Protein 1KKC (pdb70)

CATH classification: 1.10.287.990 (+1 more: 3.55.40.20)

GO terms:
  GO:0030145 manganese ion binding (F, IDA)
  GO:0019863 IgE binding (F, IDA)

Radius of gyration: 27.31 Å; Cα contacts (8 Å, |Δi|>4): 1569; chains: 4; bounding box: 59×79×81 Å

Solvent-accessible surface area: 31591 Å² total; per-residue (Å²): 171,130,16,97,32,43,118,27,88,24,86,60,69,21,0,84,97,54,4,25,71,89,2,1,58,21,3,4,108,98,23,0,59,81,11,2,81,19,0,21,65,5,26,80,30,0,111,119,4,40,113,76,78,57,14,55,102,0,5,56,12,10,65,31,0,60,27,17,0,0,0,18,23,0,0,32,41,2,4,124,0,1,5,7,102,174,69,6,3,29,88,18,98,91,0,84,53,0,43,59,24,0,66,158,80,43,53,39,22,90,130,0,38,91,35,0,12,94,40,1,56,51,22,46,13,4,0,0,0,0,0,8,0,59,9,93,120,20,45,3,31,38,51,64,22,62,19,1,38,12,22,90,70,14,1,16,0,0,0,0,0,8,12,17,3,2,9,1,34,65,33,58,40,64,71,27,46,2,0,122,12,0,23,60,1,0,29,1,40,44,0,13,91,25,7,68,61,7,116,139,181,29,100,38,41,119,26,85,22,89,56,64,23,0,80,98,47,4,24,74,88,2,2,52,24,2,5,106,105,21,0,57,82,11,2,79,23,0,20,67,6,28,78,33,0,85,124,6,37,117,68,62,55,10,72,114,0,8,50,12,10,65,34,0,60,28,14,0,0,0,18,23,0,0,34,42,3,3,121,0,1,7,18,68,199,68,9,1,27,88,24,102,93,0,85,57,0,51,53,22,0,70,162,65,51,54,35,36,88,125,0,57,82,31,0,35,100,37,1,60,50,24,50,12,3,0,0,0,0,0,7,1,47,10,90,122,22,28,2,38,37,55,66,23,59,20,0,40,11,19,89,70,17,1,21,0,0,0,1,0,9,12,14,2,2,11,2,32,62,33,56,41,63,71,51,40,2,1,153,8,2,19,51,0,0,31,1,45,44,0,14,94,26,7,69,63,6,119,140,179,24,96,37,41,116,26,88,22,91,66,68,24,0,87,96,44,4,24,71,89,3,1,54,18,3,3,99,83,21,0,59,85,11,1,81,20,0,26,66,5,23,84,28,17,114,127,5,33,127,68,59,55,12,73,98,0,9,51,13,0,77,31,0,48,27,14,0,0,0,18,17,0,0,29,40,2,3,122,0,1,4,8,85,188,68,5,1,27,85,16,100,89,0,84,59,0,39,56,21,0,69,139,71,45,57,38,26,90,131,0,44,93,36,0,14,97,40,1,60,51,24,50,12,3,0,0,0,0,0,8,0,51,10,86,130,18,99,4,37,37,53,62,23,60,19,0,40,14,10,94,64,14,1,9,0,0,0,0,0,7,13,16,3,2,9,1,32,66,33,58,42,60,69,24,47,0,0,127,11,0,23,56,1,0,26,1,42,46,0,15,91,27,7,68,50,7,108,130,34,155,125,18,97,41,38,119,26,85,21,86,58,69,26,0,82,98,45,4,23,76,85,3,1,50,24,2,4,104,102,23,0,54,81,10,1,80,19,0,20,65,5,24,81,32,16,119,131,5,38,128,75,86,55,15,71,100,0,8,48,10,1,83,32,0,53,26,14,0,0,0,20,23,0,0,32,42,2,3,122,0,1,7,10,74,195,65,6,1,29,86,21,103,89,0,83,57,0,51,56,23,0,67,152,71,42,52,31,32,101,126,0,52,94,30,0,34,87,40,1,62,52,24,51,14,3,0,0,0,0,0,8,0,56,10,89,130,20,92,4,34,37,55,65,20,62,21,0,42,10,21,84,68,15,1,20,0,0,0,0,0,8,12,15,2,2,10,2,32,63,32,53,54,62,70,50,46,1,0,154,8,0,16,49,0,0,27,1,41,40,0,13,91,25,6,69,61,8,116,142

Foldseek 3Di:
DQDAQDDFPDQLDLAPPLFHSVLSCCVRVPVLRVLSVQLRVLVVQLVVCVVVVPVVSNVVSVVSNQQSVLSNVQVVQASVQFGHLVQQFLVQVLQVLVQVLQCVVQVHPVSSLVVQLVVLVPDDAWWKWFWWAQFQSHHIDIDMDHNRGHDPNTFTLHMDGSHCSRDCVPCNVPVSSSSVSRSRTGNNNSSNVRNNGGDD/DFAQDDFPDQLCLAPPLFHSVLSCCVRVPQLRVLRVLQVVLVVQLVVCVVVVNVVSNVVSVVSNQQSVLSNVQVVQASVQFGHLVVQFLVLVLQVLVQVLQCVQQVHPVSSLVVQLVVLVPDDAWKKWFWWAQFQSHHIDIDMGHRSHHDPNTFTLHMDGSHCSRPCVPCNVPVSSSSVSRSRTGRSNSSNVSNNGGDD/DFDQDDFPDQLCLLPPLFHSVLSCCVRVPVLRVLRVLLVVLVVQLVVCVVVVNPVSNVVSVVSNQQSVLSNVQVVLASVQFAHLVLQFLVQVLQVLVQVLQCVVQVHPVSSLVVQLVQLVPDDAWKKWFWWAQFASHHIDIDMGHRSHHFANTFTLHMDGNHCSRPCVPCNPPVSVSSVSRSRTGRNNSSSVSNNGTDGD/DQFDQDDQPDQLCLQPPLFHSVLSCCVRVPVLRVLSVLLRVLVVQLVVCVVVVPPVSNVVSVVSNQQSVLSNVQVVQASVQFAHLVGQFLPLVLQVLVQVLQCVVQVHPVSSLVVQLVVLVPDDAWWKWFWWAQFQSHHIDIDMDHNRGHDPNTFTLHMDTNHCSRPCVPCNPPVSSSSVSRSRGGRNNSSNVSNNGTDD

Secondary structure (DSSP, 8-state):
----PPPPSS-TTTTTTTS-HHHHHHIIIIIIHHHHHHHHHHHHHHHHHHHTT-HHHHHHHHHHHHHHHHHHHHHHHHHHTB--GGGTBT-GGG-HHHHHHHHHHHSSHHHHHHHHHHHHHH--SSEEEEEEESSTT--EEEEEEETTPPP-SSEEEEEEE-SGGGTHHHHTT-HHHHHHHHGGGBBHHHHHHHHHHT--/---PPPPSS-TTTTTTTS-HHHHHIIIIIIIHHHHHHHHHHHHHHHHHHHTT-HHHHHHTHHHHHHHHHHHHHHHHHHHTB--GGGTBT-GGG-HHHHHHHHHHHSSHHHHHHHHHHHHHH--SSEEEEEEESSTT--EEEEEEETTPPP-SSEEEEEEE-SGGGTHHHHTT-HHHHHHHHGGGBBHHHHHHHHHH---/---PPPPSS-TTTTTTTS-HHHHHHIIIIIIHHHHHHHHHHHHHHHHHHHTT-HHHHHHTHHHHHHHHHHHHHHHHHHHTB--GGGTBT-GGG-HHHHHHHHHHHSSHHHHHHHHHHHHHH--SSEEEEEEESSTT--EEEEEEETTPPP-SSEEEEEEE-SGGGTHHHHTT-HHHHHHHHGGGBBHHHHHHHHHH----/----PPPPSS-TTTTTTTS-HHHHHIIIIIIIHHHHHHHHHHHHHHHHHHHTT-HHHHHHHHHHHHHHHHHHHHHHHHHHTB--GGGTBT-GGG-HHHHHHHHHHHSSHHHHHHHHHHHHHH--SSEEEEEEESSTT--EEEEEEETTPPP-SSEEEEEEE-SGGGTHHHHTT-HHHHHHHHGGGBBHHHHHHHHHH---

Nearest PDB structures (foldseek):
  1kkc-assembly1_B  TM=1.005E+00  e=5.791E-38  Aspergillus fumigatus
  6cyp-assembly1_E  TM=9.790E-01  e=1.032E-25  Trichoderma reesei QM6a
  6cys-assembly1_D  TM=9.828E-01  e=1.614E-25  Trichoderma reesei QM6a
  7svs-assembly1_G  TM=9.583E-01  e=1.895E-24  Trichoderma reesei QM6a
  4br6-assembly1_A  TM=9.649E-01  e=1.503E-23  Thermochaetoides thermophila

Organism: Aspergillus fumigatus (strain ATCC MYA-4609 / CBS 101355 / FGSC A1100 / Af293) (NCBI:txid330879)

InterPro domains:
  IPR001189 Manganese/iron superoxide dismutase [PIRSF000349] (3-198)
  IPR001189 Manganese/iron superoxide dismutase [PR01703] (8-19)
  IPR001189 Manganese/iron superoxide dismutase [PR01703] (29-42)
  IPR001189 Manganese/iron superoxide dismutase [PR01703] (68-81)
  IPR001189 Manganese/iron superoxide dismutase [PR01703] (125-133)
  IPR001189 Manganese/iron superoxide dismutase [PR01703] (161-173)
  IPR019831 Manganese/iron superoxide dismutase, N-terminal [PF00081] (4-85)
  IPR019832 Manganese/iron superoxide dismutase, C-terminal [PF02777] (100-196)
  IPR019833 Manganese/iron superoxide dismutase, binding site [PS00088] (163-170)
  IPR036314 Manganese/iron superoxide dismutase, C-terminal domain superfamily [G3DSA:3.55.40.20] (86-210)
  IPR036314 Manganese/iron superoxide dismutase, C-terminal domain superfamily [SSF54719] (90-198)
  IPR036324 Manganese/iron superoxide dismutase, N-terminal domain superfamily [G3DSA:1.10.287.990] (22-85)
  IPR036324 Manganese/iron superoxide dismutase, N-terminal domain superfamily [SSF46609] (4-86)
  IPR050265 Iron/Manganese Superoxide Dismutase [PTHR11404] (2-198)

B-factor: mean 26.53, std 9.33, range [10.66, 67.0]

Structure (mmCIF, N/CA/C/O backbone):
data_1KKC
#
_entry.id   1KKC
#
_cell.length_a   65.882
_cell.length_b   98.697
_cell.length_c   139.281
_cell.angle_alpha   90.00
_cell.angle_beta   90.00
_cell.angle_gamma   90.00
#
_symmetry.space_group_name_H-M   'P 21 21 21'
#
loop_
_entity.id
_entity.type
_entity.pdbx_description
1 polymer 'Manganese Superoxide Dismutase'
2 non-polymer 'MANGANESE (II) ION'
3 water water
#
loop_
_atom_site.group_PDB
_atom_site.id
_atom_site.type_symbol
_atom_site.label_atom_id
_atom_site.label_alt_id
_atom_site.label_comp_id
_atom_site.label_asym_id
_atom_site.label_entity_id
_atom_site.label_seq_id
_atom_site.pdbx_PDB_ins_code
_atom_site.Cartn_x
_atom_site.Cartn_y
_atom_site.Cartn_z
_atom_site.occupancy
_atom_site.B_iso_or_equiv
_atom_site.auth_seq_id
_atom_site.auth_comp_id
_atom_site.auth_asym_id
_atom_site.auth_atom_id
_atom_site.pdbx_PDB_model_num
ATOM 1 N N . GLN A 1 14 ? -17.090 46.017 12.640 1.00 53.35 14 GLN A N 1
ATOM 2 C CA . GLN A 1 14 ? -16.893 45.246 11.376 1.00 53.92 14 GLN A CA 1
ATOM 3 C C . GLN A 1 14 ? -15.638 44.380 11.451 1.00 52.01 14 GLN A C 1
ATOM 4 O O . GLN A 1 14 ? -14.552 44.872 11.776 1.00 52.31 14 GLN A O 1
ATOM 10 N N . GLN A 1 15 ? -15.787 43.094 11.148 1.00 48.89 15 GLN A N 1
ATOM 11 C CA . GLN A 1 15 ? -14.654 42.173 11.160 1.00 44.96 15 GLN A CA 1
ATOM 12 C C . GLN A 1 15 ? -13.734 42.551 9.996 1.00 41.54 15 GLN A C 1
ATOM 13 O O . GLN A 1 15 ? -14.165 42.571 8.844 1.00 41.03 15 GLN A O 1
ATOM 19 N N . TYR A 1 16 ? -12.476 42.858 10.299 1.00 36.93 16 TYR A N 1
ATOM 20 C CA . TYR A 1 16 ? -11.516 43.240 9.270 1.00 32.93 16 TYR A CA 1
ATOM 21 C C . TYR A 1 16 ? -11.255 42.095 8.303 1.00 29.86 16 TYR A C 1
ATOM 22 O O . TYR A 1 16 ? -11.285 40.926 8.686 1.00 30.05 16 TYR A O 1
ATOM 31 N N . THR A 1 17 ? -11.008 42.436 7.044 1.00 27.28 17 THR A N 1
ATOM 32 C CA . THR A 1 17 ? -10.751 41.426 6.026 1.00 27.18 17 THR A CA 1
ATOM 33 C C . THR A 1 17 ? -9.557 41.796 5.162 1.00 25.96 17 THR A C 1
ATOM 34 O O . THR A 1 17 ? -9.133 42.948 5.132 1.00 24.86 17 THR A O 1
ATOM 38 N N . LEU A 1 18 ? -9.031 40.806 4.453 1.00 25.73 18 LEU A N 1
ATOM 39 C CA . LEU A 1 18 ? -7.891 40.996 3.575 1.00 25.71 18 LEU A CA 1
ATOM 40 C C . LEU A 1 18 ? -8.317 41.733 2.308 1.00 26.62 18 LEU A C 1
ATOM 41 O O . LEU A 1 18 ? -9.125 41.224 1.530 1.00 28.05 18 LEU A O 1
ATOM 46 N N . PRO A 1 19 ? -7.785 42.946 2.085 1.00 26.02 19 PRO A N 1
ATOM 47 C CA . PRO A 1 19 ? -8.155 43.697 0.882 1.00 27.46 19 PRO A CA 1
ATOM 48 C C . PRO A 1 19 ? -7.564 43.034 -0.354 1.00 27.65 19 PRO A C 1
ATOM 49 O O . PRO A 1 19 ? -6.376 42.725 -0.398 1.00 28.30 19 PRO A O 1
ATOM 53 N N . PRO A 1 20 ? -8.389 42.796 -1.376 1.00 28.72 20 PRO A N 1
ATOM 54 C CA . PRO A 1 20 ? -7.843 42.161 -2.580 1.00 28.48 20 PRO A CA 1
ATOM 55 C C . PRO A 1 20 ? -6.768 43.059 -3.195 1.00 26.57 20 PRO A C 1
ATOM 56 O O . PRO A 1 20 ? -6.750 44.263 -2.955 1.00 25.53 20 PRO A O 1
ATOM 60 N N . LEU A 1 21 ? -5.858 42.472 -3.964 1.00 25.83 21 LEU A N 1
ATOM 61 C CA . LEU A 1 21 ? -4.820 43.259 -4.612 1.00 25.72 21 LEU A CA 1
ATOM 62 C C . LEU A 1 21 ? -5.472 43.991 -5.770 1.00 24.86 21 LEU A C 1
ATOM 63 O O . LEU A 1 21 ? -6.461 43.526 -6.320 1.00 24.74 21 LEU A O 1
ATOM 68 N N . PRO A 1 22 ? -4.919 45.145 -6.163 1.00 25.33 22 PRO A N 1
ATOM 69 C CA . PRO A 1 22 ? -5.490 45.910 -7.277 1.00 24.96 22 PRO A CA 1
ATOM 70 C C . PRO A 1 22 ? -4.928 45.485 -8.634 1.00 24.93 22 PRO A C 1
ATOM 71 O O . PRO A 1 22 ? -5.147 46.144 -9.645 1.00 25.66 22 PRO A O 1
ATOM 75 N N . TYR A 1 23 ? -4.213 44.363 -8.638 1.00 25.19 23 TYR A N 1
ATOM 76 C CA . TYR A 1 23 ? -3.609 43.813 -9.851 1.00 24.19 23 TYR A CA 1
ATOM 77 C C . TYR A 1 23 ? -3.301 42.339 -9.601 1.00 23.11 23 TYR A C 1
ATOM 78 O O . TYR A 1 23 ? -3.265 41.889 -8.451 1.00 23.35 23 TYR A O 1
ATOM 87 N N . PRO A 1 24 ? -3.110 41.560 -10.679 1.00 22.01 24 PRO A N 1
ATOM 88 C CA . PRO A 1 24 ? -2.802 40.124 -10.596 1.00 22.27 24 PRO A CA 1
ATOM 89 C C . PRO A 1 24 ? -1.527 39.891 -9.785 1.00 20.81 24 PRO A C 1
ATOM 90 O O . PRO A 1 24 ? -0.668 40.768 -9.708 1.00 20.46 24 PRO A O 1
ATOM 94 N N . TYR A 1 25 ? -1.398 38.706 -9.199 1.00 19.39 25 TYR A N 1
ATOM 95 C CA . TYR A 1 25 ? -0.229 38.370 -8.392 1.00 19.88 25 TYR A CA 1
ATOM 96 C C . TYR A 1 25 ? 1.093 38.396 -9.156 1.00 20.96 25 TYR A C 1
ATOM 97 O O . TYR A 1 25 ? 2.165 38.466 -8.551 1.00 20.79 25 TYR A O 1
ATOM 106 N N . ASP A 1 26 ? 1.019 38.336 -10.482 1.00 20.09 26 ASP A N 1
ATOM 107 C CA . ASP A 1 26 ? 2.223 38.348 -11.302 1.00 20.97 26 ASP A CA 1
ATOM 108 C C . ASP A 1 26 ? 2.426 39.676 -12.023 1.00 20.99 26 ASP A C 1
ATOM 109 O O . ASP A 1 26 ? 3.369 39.825 -12.805 1.00 20.92 26 ASP A O 1
ATOM 114 N N . ALA A 1 27 ? 1.566 40.650 -11.749 1.00 20.04 27 ALA A N 1
ATOM 115 C CA . ALA A 1 27 ? 1.658 41.946 -12.420 1.00 20.23 27 ALA A CA 1
ATOM 116 C C . ALA A 1 27 ? 2.923 42.753 -12.110 1.00 21.29 27 ALA A C 1
ATOM 117 O O . ALA A 1 27 ? 3.251 43.683 -12.847 1.00 21.49 27 ALA A O 1
ATOM 119 N N . LEU A 1 28 ? 3.637 42.402 -11.042 1.00 19.50 28 LEU A N 1
ATOM 120 C CA . LEU A 1 28 ? 4.842 43.143 -10.675 1.00 20.80 28 LEU A CA 1
ATOM 121 C C . LEU A 1 28 ? 6.153 42.469 -11.091 1.00 20.70 28 LEU A C 1
ATOM 122 O O . LEU A 1 28 ? 7.236 42.917 -10.716 1.00 20.14 28 LEU A O 1
ATOM 127 N N . GLN A 1 29 ? 6.067 41.395 -11.866 1.00 20.88 29 GLN A N 1
ATOM 128 C CA . GLN A 1 29 ? 7.281 40.734 -12.317 1.00 20.42 29 GLN A CA 1
ATOM 129 C C . GLN A 1 29 ? 7.896 41.612 -13.402 1.00 20.21 29 GLN A C 1
ATOM 130 O O . GLN A 1 29 ? 7.185 42.344 -14.080 1.00 18.84 29 GLN A O 1
ATOM 136 N N . PRO A 1 30 ? 9.222 41.549 -13.591 1.00 19.01 30 PRO A N 1
ATOM 137 C CA . PRO A 1 30 ? 10.176 40.711 -12.859 1.00 19.77 30 PRO A CA 1
ATOM 138 C C . PRO A 1 30 ? 10.755 41.362 -11.598 1.00 19.67 30 PRO A C 1
ATOM 139 O O . PRO A 1 30 ? 11.780 40.913 -11.088 1.00 20.56 30 PRO A O 1
ATOM 143 N N . TYR A 1 31 ? 10.118 42.420 -11.104 1.00 17.73 31 TYR A N 1
ATOM 144 C CA . TYR A 1 31 ? 10.619 43.118 -9.918 1.00 18.73 31 TYR A CA 1
ATOM 145 C C . TYR A 1 31 ? 10.221 42.414 -8.612 1.00 17.88 31 TYR A C 1
ATOM 146 O O . TYR A 1 31 ? 10.993 42.383 -7.656 1.00 17.21 31 TYR A O 1
ATOM 155 N N . ILE A 1 32 ? 9.021 41.845 -8.584 1.00 17.50 32 ILE A N 1
ATOM 156 C CA . ILE A 1 32 ? 8.554 41.079 -7.436 1.00 18.81 32 ILE A CA 1
ATOM 157 C C . ILE A 1 32 ? 7.803 39.895 -8.031 1.00 18.67 32 ILE A C 1
ATOM 158 O O . ILE A 1 32 ? 6.811 40.068 -8.747 1.00 20.42 32 ILE A O 1
ATOM 163 N N . SER A 1 33 ? 8.278 38.691 -7.736 1.00 18.55 33 SER A N 1
ATOM 164 C CA . SER A 1 33 ? 7.675 37.484 -8.294 1.00 16.97 33 SER A CA 1
ATOM 165 C C . SER A 1 33 ? 6.248 37.196 -7.856 1.00 17.68 33 SER A C 1
ATOM 166 O O . SER A 1 33 ? 5.769 37.691 -6.829 1.00 17.76 33 SER A O 1
ATOM 169 N N . GLN A 1 34 ? 5.575 36.368 -8.646 1.00 17.81 34 GLN A N 1
ATOM 170 C CA . GLN A 1 34 ? 4.203 35.981 -8.353 1.00 19.17 34 GLN A CA 1
ATOM 171 C C . GLN A 1 34 ? 4.167 35.168 -7.070 1.00 17.67 34 GLN A C 1
ATOM 172 O O . GLN A 1 34 ? 3.240 35.292 -6.269 1.00 17.32 34 GLN A O 1
ATOM 178 N N . GLN A 1 35 ? 5.177 34.325 -6.884 1.00 16.86 35 GLN A N 1
ATOM 179 C CA . GLN A 1 35 ? 5.234 33.492 -5.690 1.00 19.14 35 GLN A CA 1
ATOM 180 C C . GLN A 1 35 ? 5.283 34.354 -4.429 1.00 19.30 35 GLN A C 1
ATOM 181 O O . GLN A 1 35 ? 4.564 34.093 -3.459 1.00 19.43 35 GLN A O 1
ATOM 187 N N . ILE A 1 36 ? 6.135 35.377 -4.442 1.00 18.54 36 ILE A N 1
ATOM 188 C CA . ILE A 1 36 ? 6.243 36.277 -3.298 1.00 19.50 36 ILE A CA 1
ATOM 189 C C . ILE A 1 36 ? 4.909 36.993 -3.069 1.00 19.24 36 ILE A C 1
ATOM 190 O O . ILE A 1 36 ? 4.378 36.996 -1.958 1.00 19.81 36 ILE A O 1
ATOM 195 N N . MET A 1 37 ? 4.358 37.576 -4.128 1.00 18.64 37 MET A N 1
ATOM 196 C CA . MET A 1 37 ? 3.095 38.291 -4.015 1.00 18.92 37 MET A CA 1
ATOM 197 C C . MET A 1 37 ? 1.987 37.421 -3.406 1.00 20.14 37 MET A C 1
ATOM 198 O O . MET A 1 37 ? 1.253 37.877 -2.528 1.00 20.93 37 MET A O 1
ATOM 203 N N . GLU A 1 38 ? 1.862 36.178 -3.873 1.00 17.69 38 GLU A N 1
ATOM 204 C CA . GLU A 1 38 ? 0.842 35.266 -3.342 1.00 19.23 38 GLU A CA 1
ATOM 205 C C . GLU A 1 38 ? 1.072 34.977 -1.855 1.00 17.00 38 GLU A C 1
ATOM 206 O O . GLU A 1 38 ? 0.157 35.128 -1.044 1.00 15.55 38 GLU A O 1
ATOM 212 N N . LEU A 1 39 ? 2.290 34.577 -1.488 1.00 15.56 39 LEU A N 1
ATOM 213 C CA . LEU A 1 39 ? 2.583 34.279 -0.088 1.00 16.30 39 LEU A CA 1
ATOM 214 C C . LEU A 1 39 ? 2.477 35.534 0.786 1.00 16.71 39 LEU A C 1
ATOM 215 O O . LEU A 1 39 ? 1.896 35.496 1.865 1.00 17.60 39 LEU A O 1
ATOM 220 N N . HIS A 1 40 ? 3.031 36.642 0.306 1.00 16.67 40 HIS A N 1
ATOM 221 C CA . HIS A 1 40 ? 3.031 37.896 1.051 1.00 17.00 40 HIS A CA 1
ATOM 222 C C . HIS A 1 40 ? 1.630 38.409 1.377 1.00 19.34 40 HIS A C 1
ATOM 223 O O . HIS A 1 40 ? 1.374 38.924 2.468 1.00 19.72 40 HIS A O 1
ATOM 230 N N . HIS A 1 41 ? 0.730 38.258 0.416 1.00 19.81 41 HIS A N 1
ATOM 231 C CA . HIS A 1 41 ? -0.642 38.704 0.561 1.00 20.21 41 HIS A CA 1
ATOM 232 C C . HIS A 1 41 ? -1.519 37.663 1.248 1.00 22.76 41 HIS A C 1
ATOM 233 O O . HIS A 1 41 ? -2.079 37.911 2.323 1.00 21.20 41 HIS A O 1
ATOM 240 N N . LYS A 1 42 ? -1.617 36.486 0.638 1.00 22.58 42 LYS A N 1
ATOM 241 C CA . LYS A 1 42 ? -2.462 35.417 1.169 1.00 23.91 42 LYS A CA 1
ATOM 242 C C . LYS A 1 42 ? -2.010 34.732 2.455 1.00 22.71 42 LYS A C 1
ATOM 243 O O . LYS A 1 42 ? -2.818 34.091 3.122 1.00 23.98 42 LYS A O 1
ATOM 249 N N . LYS A 1 43 ? -0.736 34.850 2.805 1.00 22.75 43 LYS A N 1
ATOM 250 C CA . LYS A 1 43 ? -0.248 34.213 4.023 1.00 22.24 43 LYS A CA 1
ATOM 251 C C . LYS A 1 43 ? 0.090 35.229 5.110 1.00 21.83 43 LYS A C 1
ATOM 252 O O . LYS A 1 43 ? -0.545 35.257 6.154 1.00 20.09 43 LYS A O 1
ATOM 258 N N . HIS A 1 44 ? 1.085 36.069 4.852 1.00 21.43 44 HIS A N 1
ATOM 259 C CA . HIS A 1 44 ? 1.514 37.058 5.828 1.00 20.55 44 HIS A CA 1
ATOM 260 C C . HIS A 1 44 ? 0.470 38.114 6.144 1.00 20.79 44 HIS A C 1
ATOM 261 O O . HIS A 1 44 ? 0.104 38.307 7.305 1.00 20.70 44 HIS A O 1
ATOM 268 N N . HIS A 1 45 ? -0.020 38.801 5.120 1.00 19.28 45 HIS A N 1
ATOM 269 C CA . HIS A 1 45 ? -1.021 39.833 5.347 1.00 18.80 45 HIS A CA 1
ATOM 270 C C . HIS A 1 45 ? -2.290 39.220 5.937 1.00 19.08 45 HIS A C 1
ATOM 271 O O . HIS A 1 45 ? -2.874 39.768 6.881 1.00 18.18 45 HIS A O 1
ATOM 278 N N . GLN A 1 46 ? -2.704 38.069 5.410 1.00 18.53 46 GLN A N 1
ATOM 279 C CA . GLN A 1 46 ? -3.906 37.400 5.917 1.00 20.37 46 GLN A CA 1
ATOM 280 C C . GLN A 1 46 ? -3.756 37.088 7.403 1.00 19.79 46 GLN A C 1
ATOM 281 O O . GLN A 1 46 ? -4.710 37.186 8.177 1.00 20.44 46 GLN A O 1
ATOM 287 N N . THR A 1 47 ? -2.547 36.700 7.792 1.00 20.74 47 THR A N 1
ATOM 288 C CA . THR A 1 47 ? -2.276 36.374 9.182 1.00 21.78 47 THR A CA 1
ATOM 289 C C . THR A 1 47 ? -2.448 37.605 10.072 1.00 21.33 47 THR A C 1
ATOM 290 O O . THR A 1 47 ? -3.010 37.512 11.166 1.00 18.43 47 THR A O 1
ATOM 294 N N . TYR A 1 48 ? -1.970 38.757 9.608 1.00 20.52 48 TYR A N 1
ATOM 295 C CA . TYR A 1 48 ? -2.098 39.980 10.397 1.00 21.23 48 TYR A CA 1
ATOM 296 C C . TYR A 1 48 ? -3.566 40.372 10.561 1.00 21.59 48 TYR A C 1
ATOM 297 O O . TYR A 1 48 ? -3.960 40.916 11.591 1.00 22.92 48 TYR A O 1
ATOM 306 N N . VAL A 1 49 ? -4.369 40.091 9.541 1.00 20.14 49 VAL A N 1
ATOM 307 C CA . VAL A 1 49 ? -5.789 40.397 9.585 1.00 21.02 49 VAL A CA 1
ATOM 308 C C . VAL A 1 49 ? -6.452 39.506 10.629 1.00 22.59 49 VAL A C 1
ATOM 309 O O . VAL A 1 49 ? -7.172 39.992 11.502 1.00 22.97 49 VAL A O 1
ATOM 313 N N . ASN A 1 50 ? -6.202 38.203 10.539 1.00 20.96 50 ASN A N 1
ATOM 314 C CA . ASN A 1 50 ? -6.774 37.255 11.490 1.00 22.25 50 ASN A CA 1
ATOM 315 C C . ASN A 1 50 ? -6.316 37.634 12.901 1.00 22.27 50 ASN A C 1
ATOM 316 O O . ASN A 1 50 ? -7.101 37.619 13.849 1.00 21.98 50 ASN A O 1
ATOM 321 N N . GLY A 1 51 ? -5.033 37.962 13.022 1.00 21.98 51 GLY A N 1
ATOM 322 C CA . GLY A 1 51 ? -4.464 38.329 14.307 1.00 21.84 51 GLY A CA 1
ATOM 323 C C . GLY A 1 51 ? -5.073 39.586 14.886 1.00 21.15 51 GLY A C 1
ATOM 324 O O . GLY A 1 51 ? -5.268 39.689 16.099 1.00 21.96 51 GLY A O 1
ATOM 325 N N . LEU A 1 52 ? -5.365 40.553 14.024 1.00 21.94 52 LEU A N 1
ATOM 326 C CA . LEU A 1 52 ? -5.968 41.795 14.478 1.00 23.17 52 LEU A CA 1
ATOM 327 C C . LEU A 1 52 ? -7.378 41.506 15.005 1.00 23.24 52 LEU A C 1
ATOM 328 O O . LEU A 1 52 ? -7.746 41.964 16.088 1.00 21.57 52 LEU A O 1
ATOM 333 N N . ASN A 1 53 ? -8.154 40.726 14.255 1.00 22.66 53 ASN A N 1
ATOM 334 C CA . ASN A 1 53 ? -9.512 40.392 14.675 1.00 24.75 53 ASN A CA 1
ATOM 335 C C . ASN A 1 53 ? -9.550 39.684 16.032 1.00 24.68 53 ASN A C 1
ATOM 336 O O . ASN A 1 53 ? -10.370 40.022 16.894 1.00 26.78 53 ASN A O 1
ATOM 341 N N . ALA A 1 54 ? -8.672 38.703 16.224 1.00 24.18 54 ALA A N 1
ATOM 342 C CA . ALA A 1 54 ? -8.620 37.964 17.487 1.00 23.59 54 ALA A CA 1
ATOM 343 C C . ALA A 1 54 ? -8.166 38.876 18.628 1.00 24.11 54 ALA A C 1
ATOM 344 O O . ALA A 1 54 ? -8.678 38.792 19.743 1.00 24.92 54 ALA A O 1
ATOM 346 N N . ALA A 1 55 ? -7.201 39.743 18.340 1.00 23.48 55 ALA A N 1
ATOM 347 C CA . ALA A 1 55 ? -6.681 40.658 19.347 1.00 25.24 55 ALA A CA 1
ATOM 348 C C . ALA A 1 55 ? -7.760 41.615 19.839 1.00 24.76 55 ALA A C 1
ATOM 349 O O . ALA A 1 55 ? -7.961 41.763 21.043 1.00 25.34 55 ALA A O 1
ATOM 351 N N . LEU A 1 56 ? -8.448 42.271 18.912 1.00 25.80 56 LEU A N 1
ATOM 352 C CA . LEU A 1 56 ? -9.501 43.206 19.290 1.00 27.82 56 LEU A CA 1
ATOM 353 C C . LEU A 1 56 ? -10.590 42.473 20.071 1.00 29.01 56 LEU A C 1
ATOM 354 O O . LEU A 1 56 ? -11.142 43.007 21.031 1.00 28.35 56 LEU A O 1
ATOM 359 N N . GLU A 1 57 ? -10.895 41.248 19.655 1.00 29.00 57 GLU A N 1
ATOM 360 C CA . GLU A 1 57 ? -11.905 40.458 20.339 1.00 30.76 57 GLU A CA 1
ATOM 361 C C . GLU A 1 57 ? -11.420 40.181 21.762 1.00 29.89 57 GLU A C 1
ATOM 362 O O . GLU A 1 57 ? -12.190 40.257 22.718 1.00 30.27 57 GLU A O 1
ATOM 368 N N . ALA A 1 58 ? -10.137 39.866 21.900 1.00 29.36 58 ALA A N 1
ATOM 369 C CA . ALA A 1 58 ? -9.568 39.591 23.212 1.00 30.16 58 ALA A CA 1
ATOM 370 C C . ALA A 1 58 ? -9.579 40.849 24.081 1.00 30.68 58 ALA A C 1
ATOM 371 O O . ALA A 1 58 ? -9.902 40.785 25.267 1.00 29.99 58 ALA A O 1
ATOM 373 N N . GLN A 1 59 ? -9.231 41.989 23.491 1.00 31.41 59 GLN A N 1
ATOM 374 C CA . GLN A 1 59 ? -9.214 43.253 24.221 1.00 34.17 59 GLN A CA 1
ATOM 375 C C . GLN A 1 59 ? -10.634 43.600 24.657 1.00 34.69 59 GLN A C 1
ATOM 376 O O . GLN A 1 59 ? -10.854 44.115 25.757 1.00 34.34 59 GLN A O 1
ATOM 382 N N . LYS A 1 60 ? -11.595 43.304 23.787 1.00 34.36 60 LYS A N 1
ATOM 383 C CA . LYS A 1 60 ? -13.001 43.569 24.071 1.00 34.92 60 LYS A CA 1
ATOM 384 C C . LYS A 1 60 ? -13.449 42.801 25.312 1.00 34.16 60 LYS A C 1
ATOM 385 O O . LYS A 1 60 ? -14.037 43.374 26.230 1.00 33.35 60 LYS A O 1
ATOM 391 N N . LYS A 1 61 ? -13.170 41.502 25.335 1.00 32.87 61 LYS A N 1
ATOM 392 C CA . LYS A 1 61 ? -13.551 40.666 26.466 1.00 32.75 61 LYS A CA 1
ATOM 393 C C . LYS A 1 61 ? -12.858 41.117 27.745 1.00 31.93 61 LYS A C 1
ATOM 394 O O . LYS A 1 61 ? -13.477 41.181 28.804 1.00 32.18 61 LYS A O 1
ATOM 400 N N . ALA A 1 62 ? -11.571 41.431 27.644 1.00 31.40 62 ALA A N 1
ATOM 401 C CA . ALA A 1 62 ? -10.812 41.877 28.804 1.00 30.74 62 ALA A CA 1
ATOM 402 C C . ALA A 1 62 ? -11.396 43.170 29.360 1.00 30.69 62 ALA A C 1
ATOM 403 O O . ALA A 1 62 ? -11.491 43.339 30.573 1.00 31.06 62 ALA A O 1
ATOM 405 N N . ALA A 1 63 ? -11.787 44.082 28.475 1.00 31.24 63 ALA A N 1
ATOM 406 C CA . ALA A 1 63 ? -12.361 45.347 28.916 1.00 32.81 63 ALA A CA 1
ATOM 407 C C . ALA A 1 63 ? -13.699 45.094 29.607 1.00 34.63 63 ALA A C 1
ATOM 408 O O . ALA A 1 63 ? -13.992 45.690 30.646 1.00 34.78 63 ALA A O 1
ATOM 410 N N . GLU A 1 64 ? -14.511 44.214 29.028 1.00 34.92 64 GLU A N 1
ATOM 411 C CA . GLU A 1 64 ? -15.806 43.889 29.615 1.00 36.72 64 GLU A CA 1
ATOM 412 C C . GLU A 1 64 ? -15.638 43.249 30.995 1.00 36.43 64 GLU A C 1
ATOM 413 O O . GLU A 1 64 ? -16.451 43.469 31.894 1.00 35.03 64 GLU A O 1
ATOM 419 N N . ALA A 1 65 ? -14.574 42.468 31.161 1.00 35.01 65 ALA A N 1
ATOM 420 C CA . ALA A 1 65 ? -14.307 41.800 32.432 1.00 35.50 65 ALA A CA 1
ATOM 421 C C . ALA A 1 65 ? -13.510 42.692 33.381 1.00 35.68 65 ALA A C 1
ATOM 422 O O . ALA A 1 65 ? -13.235 42.314 34.521 1.00 35.20 65 ALA A O 1
ATOM 424 N N . THR A 1 66 ? -13.139 43.874 32.899 1.00 35.06 66 THR A N 1
ATOM 425 C CA . THR A 1 66 ? -12.358 44.818 33.689 1.00 36.70 66 THR A CA 1
ATOM 426 C C . THR A 1 66 ? -11.029 44.166 34.094 1.00 35.97 66 THR A C 1
ATOM 427 O O . THR A 1 66 ? -10.526 44.388 35.192 1.00 36.97 66 THR A O 1
ATOM 431 N N . ASP A 1 67 ? -10.472 43.355 33.197 1.00 35.07 67 ASP A N 1
ATOM 432 C CA . ASP A 1 67 ? -9.205 42.663 33.441 1.00 34.43 67 ASP A CA 1
ATOM 433 C C . ASP A 1 67 ? -8.059 43.504 32.881 1.00 33.01 67 ASP A C 1
ATOM 434 O O . ASP A 1 67 ? -7.678 43.355 31.714 1.00 31.48 67 ASP A O 1
ATOM 439 N N . VAL A 1 68 ? -7.510 44.381 33.717 1.00 31.71 68 VAL A N 1
ATOM 440 C CA . VAL A 1 68 ? -6.420 45.260 33.301 1.00 30.08 68 VAL A CA 1
ATOM 441 C C . VAL A 1 68 ? -5.185 44.504 32.821 1.00 29.53 68 VAL A C 1
ATOM 442 O O . VAL A 1 68 ? -4.578 44.855 31.803 1.00 27.95 68 VAL A O 1
ATOM 446 N N . PRO A 1 69 ? -4.782 43.461 33.554 1.00 29.32 69 PRO A N 1
ATOM 447 C CA . PRO A 1 69 ? -3.602 42.728 33.100 1.00 30.22 69 PRO A CA 1
ATOM 448 C C . PRO A 1 69 ? -3.822 42.221 31.677 1.00 30.67 69 PRO A C 1
ATOM 449 O O . PRO A 1 69 ? -2.947 42.339 30.823 1.00 30.17 69 PRO A O 1
ATOM 453 N N . LYS A 1 70 ? -5.005 41.676 31.417 1.00 31.24 70 LYS A N 1
ATOM 454 C CA . LYS A 1 70 ? -5.314 41.158 30.089 1.00 31.88 70 LYS A CA 1
ATOM 455 C C . LYS A 1 70 ? -5.302 42.262 29.029 1.00 30.72 70 LYS A C 1
ATOM 456 O O . LYS A 1 70 ? -4.728 42.088 27.953 1.00 29.55 70 LYS A O 1
ATOM 462 N N . LEU A 1 71 ? -5.940 43.390 29.334 1.00 29.87 71 LEU A N 1
ATOM 463 C CA . LEU A 1 71 ? -6.004 44.522 28.409 1.00 30.79 71 LEU A CA 1
ATOM 464 C C . LEU A 1 71 ? -4.621 45.003 27.982 1.00 31.27 71 LEU A C 1
ATOM 465 O O . LEU A 1 71 ? -4.396 45.315 26.810 1.00 32.23 71 LEU A O 1
ATOM 470 N N . VAL A 1 72 ? -3.701 45.067 28.940 1.00 30.20 72 VAL A N 1
ATOM 471 C CA . VAL A 1 72 ? -2.343 45.516 28.668 1.00 30.60 72 VAL A CA 1
ATOM 472 C C . VAL A 1 72 ? -1.559 44.479 27.866 1.00 31.84 72 VAL A C 1
ATOM 473 O O . VAL A 1 72 ? -0.844 44.829 26.931 1.00 33.31 72 VAL A O 1
ATOM 477 N N . SER A 1 73 ? -1.705 43.206 28.220 1.00 32.23 73 SER A N 1
ATOM 478 C CA . SER A 1 73 ? -0.996 42.142 27.521 1.00 33.33 73 SER A CA 1
ATOM 479 C C . SER A 1 73 ? -1.389 42.049 26.048 1.00 33.53 73 SER A C 1
ATOM 480 O O . SER A 1 73 ? -0.528 41.896 25.184 1.00 35.11 73 SER A O 1
ATOM 483 N N . VAL A 1 74 ? -2.684 42.153 25.766 1.00 32.17 74 VAL A N 1
ATOM 484 C CA . VAL A 1 74 ? -3.183 42.068 24.396 1.00 32.14 74 VAL A CA 1
ATOM 485 C C . VAL A 1 74 ? -2.754 43.264 23.540 1.00 31.30 74 VAL A C 1
ATOM 486 O O . VAL A 1 74 ? -2.811 43.214 22.310 1.00 29.30 74 VAL A O 1
ATOM 490 N N . GLN A 1 75 ? -2.322 44.335 24.199 1.00 30.75 75 GLN A N 1
ATOM 491 C CA . GLN A 1 75 ? -1.882 45.555 23.520 1.00 29.65 75 GLN A CA 1
ATOM 492 C C . GLN A 1 75 ? -0.838 45.298 22.433 1.00 27.84 75 GLN A C 1
ATOM 493 O O . GLN A 1 75 ? -0.926 45.845 21.333 1.00 24.42 75 GLN A O 1
ATOM 499 N N . GLN A 1 76 ? 0.141 44.455 22.742 1.00 25.48 76 GLN A N 1
ATOM 500 C CA . GLN A 1 76 ? 1.204 44.130 21.796 1.00 26.98 76 GLN A CA 1
ATOM 501 C C . GLN A 1 76 ? 0.659 43.460 20.534 1.00 24.90 76 GLN A C 1
ATOM 502 O O . GLN A 1 76 ? 1.160 43.696 19.437 1.00 24.49 76 GLN A O 1
ATOM 508 N N . ALA A 1 77 ? -0.371 42.632 20.699 1.00 23.86 77 ALA A N 1
ATOM 509 C CA . ALA A 1 77 ? -0.996 41.928 19.583 1.00 23.35 77 ALA A CA 1
ATOM 510 C C . ALA A 1 77 ? -1.729 42.894 18.657 1.00 22.91 77 ALA A C 1
ATOM 511 O O . ALA A 1 77 ? -1.652 42.776 17.431 1.00 22.82 77 ALA A O 1
ATOM 513 N N . ILE A 1 78 ? -2.448 43.844 19.245 1.00 22.48 78 ILE A N 1
ATOM 514 C CA . ILE A 1 78 ? -3.171 44.837 18.457 1.00 22.58 78 ILE A CA 1
ATOM 515 C C . ILE A 1 78 ? -2.155 45.647 17.663 1.00 22.49 78 ILE A C 1
ATOM 516 O O . ILE A 1 78 ? -2.315 45.866 16.461 1.00 21.47 78 ILE A O 1
ATOM 521 N N . LYS A 1 79 ? -1.098 46.077 18.342 1.00 22.06 79 LYS A N 1
ATOM 522 C CA . LYS A 1 79 ? -0.048 46.869 17.714 1.00 24.00 79 LYS A CA 1
ATOM 523 C C . LYS A 1 79 ? 0.632 46.137 16.554 1.00 22.22 79 LYS A C 1
ATOM 524 O O . LYS A 1 79 ? 0.779 46.699 15.471 1.00 22.45 79 LYS A O 1
ATOM 530 N N . PHE A 1 80 ? 1.027 44.884 16.780 1.00 20.67 80 PHE A N 1
ATOM 531 C CA . PHE A 1 80 ? 1.711 44.077 15.764 1.00 20.64 80 PHE A CA 1
ATOM 532 C C . PHE A 1 80 ? 0.809 43.749 14.576 1.00 21.12 80 PHE A C 1
ATOM 533 O O . PHE A 1 80 ? 1.140 44.054 13.436 1.00 21.15 80 PHE A O 1
ATOM 541 N N . ASN A 1 81 ? -0.336 43.134 14.855 1.00 20.48 81 ASN A N 1
ATOM 542 C CA . ASN A 1 81 ? -1.270 42.755 13.804 1.00 21.22 81 ASN A CA 1
ATOM 543 C C . ASN A 1 81 ? -1.949 43.962 13.166 1.00 21.24 81 ASN A C 1
ATOM 544 O O . ASN A 1 81 ? -2.139 43.999 11.947 1.00 21.30 81 ASN A O 1
ATOM 549 N N . GLY A 1 82 ? -2.308 44.948 13.981 1.00 20.44 82 GLY A N 1
ATOM 550 C CA . GLY A 1 82 ? -2.944 46.144 13.455 1.00 19.23 82 GLY A CA 1
ATOM 551 C C . GLY A 1 82 ? -1.978 46.913 12.573 1.00 19.92 82 GLY A C 1
ATOM 552 O O . GLY A 1 82 ? -2.344 47.407 11.500 1.00 19.65 82 GLY A O 1
ATOM 553 N N . GLY A 1 83 ? -0.730 47.010 13.026 1.00 18.67 83 GLY A N 1
ATOM 554 C CA . GLY A 1 83 ? 0.286 47.717 12.264 1.00 18.30 83 GLY A CA 1
ATOM 555 C C . GLY A 1 83 ? 0.581 46.968 10.977 1.00 19.95 83 GLY A C 1
ATOM 556 O O . GLY A 1 83 ? 0.833 47.571 9.934 1.00 20.46 83 GLY A O 1
ATOM 557 N N . GLY A 1 84 ? 0.538 45.641 11.046 1.00 19.89 84 GLY A N 1
ATOM 558 C CA . GLY A 1 84 ? 0.801 44.844 9.862 1.00 20.75 84 GLY A CA 1
ATOM 559 C C . GLY A 1 84 ? -0.286 45.078 8.830 1.00 20.95 84 GLY A C 1
ATOM 560 O O . GLY A 1 84 ? -0.022 45.202 7.634 1.00 20.55 84 GLY A O 1
ATOM 561 N N . HIS A 1 85 ? -1.522 45.147 9.305 1.00 21.07 85 HIS A N 1
ATOM 562 C CA . HIS A 1 85 ? -2.648 45.363 8.416 1.00 21.39 85 HIS A CA 1
ATOM 563 C C . HIS A 1 85 ? -2.549 46.728 7.746 1.00 19.83 85 HIS A C 1
ATOM 564 O O . HIS A 1 85 ? -2.743 46.860 6.540 1.00 20.81 85 HIS A O 1
ATOM 571 N N . ILE A 1 86 ? -2.258 47.742 8.549 1.00 19.24 86 ILE A N 1
ATOM 572 C CA . ILE A 1 86 ? -2.117 49.105 8.062 1.00 18.95 86 ILE A CA 1
ATOM 573 C C . ILE A 1 86 ? -1.000 49.185 7.017 1.00 19.88 86 ILE A C 1
ATOM 574 O O . ILE A 1 86 ? -1.218 49.644 5.896 1.00 20.71 86 ILE A O 1
ATOM 579 N N . ASN A 1 87 ? 0.191 48.727 7.390 1.00 17.02 87 ASN A N 1
ATOM 580 C CA . ASN A 1 87 ? 1.339 48.768 6.494 1.00 18.58 87 ASN A CA 1
ATOM 581 C C . ASN A 1 87 ? 1.145 48.058 5.152 1.00 18.11 87 ASN A C 1
ATOM 582 O O . ASN A 1 87 ? 1.391 48.645 4.098 1.00 19.43 87 ASN A O 1
ATOM 587 N N . HIS A 1 88 ? 0.698 46.807 5.179 1.00 19.60 88 HIS A N 1
ATOM 588 C CA . HIS A 1 88 ? 0.504 46.071 3.934 1.00 20.05 88 HIS A CA 1
ATOM 589 C C . HIS A 1 88 ? -0.594 46.663 3.064 1.00 21.02 88 HIS A C 1
ATOM 590 O O . HIS A 1 88 ? -0.460 46.704 1.838 1.00 21.21 88 HIS A O 1
ATOM 597 N N . SER A 1 89 ? -1.671 47.128 3.693 1.00 20.18 89 SER A N 1
ATOM 598 C CA . SER A 1 89 ? -2.769 47.737 2.950 1.00 20.89 89 SER A CA 1
ATOM 599 C C . SER A 1 89 ? -2.237 48.919 2.144 1.00 20.63 89 SER A C 1
ATOM 600 O O . SER A 1 89 ? -2.626 49.121 0.999 1.00 21.37 89 SER A O 1
ATOM 603 N N . LEU A 1 90 ? -1.342 49.693 2.751 1.00 20.92 90 LEU A N 1
ATOM 604 C CA . LEU A 1 90 ? -0.736 50.852 2.097 1.00 19.83 90 LEU A CA 1
ATOM 605 C C . LEU A 1 90 ? 0.270 50.406 1.047 1.00 19.42 90 LEU A C 1
ATOM 606 O O . LEU A 1 90 ? 0.407 51.033 -0.005 1.00 19.88 90 LEU A O 1
ATOM 611 N N . PHE A 1 91 ? 0.985 49.327 1.357 1.00 17.66 91 PHE A N 1
ATOM 612 C CA . PHE A 1 91 ? 2.007 48.787 0.464 1.00 17.99 91 PHE A CA 1
ATOM 613 C C . PHE A 1 91 ? 1.415 48.347 -0.867 1.00 18.62 91 PHE A C 1
ATOM 614 O O . PHE A 1 91 ? 1.885 48.758 -1.925 1.00 18.20 91 PHE A O 1
ATOM 622 N N . TRP A 1 92 ? 0.383 47.508 -0.815 1.00 18.94 92 TRP A N 1
ATOM 623 C CA . TRP A 1 92 ? -0.246 47.020 -2.038 1.00 18.47 92 TRP A CA 1
ATOM 624 C C . TRP A 1 92 ? -0.651 48.191 -2.936 1.00 19.89 92 TRP A C 1
ATOM 625 O O . TRP A 1 92 ? -0.463 48.142 -4.156 1.00 19.17 92 TRP A O 1
ATOM 636 N N . LYS A 1 93 ? -1.190 49.248 -2.328 1.00 19.51 93 LYS A N 1
ATOM 637 C CA . LYS A 1 93 ? -1.615 50.424 -3.083 1.00 19.82 93 LYS A CA 1
ATOM 638 C C . LYS A 1 93 ? -0.503 51.340 -3.601 1.00 19.97 93 LYS A C 1
ATOM 639 O O . LYS A 1 93 ? -0.723 52.076 -4.574 1.00 18.66 93 LYS A O 1
ATOM 645 N N . ASN A 1 94 ? 0.678 51.344 -2.978 1.00 18.50 94 ASN A N 1
ATOM 646 C CA . ASN A 1 94 ? 1.714 52.206 -3.542 1.00 17.84 94 ASN A CA 1
ATOM 647 C C . ASN A 1 94 ? 2.646 51.448 -4.486 1.00 18.28 94 ASN A C 1
ATOM 648 O O . ASN A 1 94 ? 3.793 51.829 -4.711 1.00 17.68 94 ASN A O 1
ATOM 653 N N . LEU A 1 95 ? 2.112 50.367 -5.053 1.00 18.22 95 LEU A N 1
ATOM 654 C CA . LEU A 1 95 ? 2.825 49.561 -6.044 1.00 19.75 95 LEU A CA 1
ATOM 655 C C . LEU A 1 95 ? 1.885 49.427 -7.245 1.00 21.04 95 LEU A C 1
ATOM 656 O O . LEU A 1 95 ? 0.661 49.517 -7.098 1.00 20.27 95 LEU A O 1
ATOM 661 N N . ALA A 1 96 ? 2.467 49.223 -8.425 1.00 21.42 96 ALA A N 1
ATOM 662 C CA . ALA A 1 96 ? 1.716 49.061 -9.665 1.00 21.60 96 ALA A CA 1
ATOM 663 C C . ALA A 1 96 ? 2.647 48.644 -10.803 1.00 22.22 96 ALA A C 1
ATOM 664 O O . ALA A 1 96 ? 3.827 48.999 -10.829 1.00 19.98 96 ALA A O 1
ATOM 666 N N . PRO A 1 97 ? 2.122 47.865 -11.756 1.00 23.55 97 PRO A N 1
ATOM 667 C CA . PRO A 1 97 ? 2.938 47.421 -12.889 1.00 27.02 97 PRO A CA 1
ATOM 668 C C . PRO A 1 97 ? 3.292 48.615 -13.771 1.00 29.11 97 PRO A C 1
ATOM 669 O O . PRO A 1 97 ? 2.570 49.615 -13.793 1.00 27.34 97 PRO A O 1
ATOM 673 N N . GLU A 1 98 ? 4.413 48.515 -14.479 1.00 34.56 98 GLU A N 1
ATOM 674 C CA . GLU A 1 98 ? 4.874 49.587 -15.358 1.00 39.95 98 GLU A CA 1
ATOM 675 C C . GLU A 1 98 ? 3.821 50.050 -16.360 1.00 41.23 98 GLU A C 1
ATOM 676 O O . GLU A 1 98 ? 3.922 51.146 -16.909 1.00 43.67 98 GLU A O 1
ATOM 682 N N . LYS A 1 99 ? 2.799 49.230 -16.577 1.00 42.16 99 LYS A N 1
ATOM 683 C CA . LYS A 1 99 ? 1.742 49.576 -17.519 1.00 43.59 99 LYS A CA 1
ATOM 684 C C . LYS A 1 99 ? 0.653 50.425 -16.869 1.00 43.10 99 LYS A C 1
ATOM 685 O O . LYS A 1 99 ? -0.086 51.132 -17.558 1.00 43.35 99 LYS A O 1
ATOM 691 N N . SER A 1 100 ? 0.560 50.350 -15.544 1.00 40.94 100 SER A N 1
ATOM 692 C CA . SER A 1 100 ? -0.442 51.099 -14.795 1.00 39.54 100 SER A CA 1
ATOM 693 C C . SER A 1 100 ? 0.163 52.267 -14.026 1.00 37.78 100 SER A C 1
ATOM 694 O O . SER A 1 100 ? -0.339 52.643 -12.969 1.00 38.64 100 SER A O 1
ATOM 697 N N . GLY A 1 101 ? 1.249 52.830 -14.544 1.00 34.99 101 GLY A N 1
ATOM 698 C CA . GLY A 1 101 ? 1.876 53.959 -13.878 1.00 32.69 101 GLY A CA 1
ATOM 699 C C . GLY A 1 101 ? 3.027 53.608 -12.952 1.00 30.42 101 GLY A C 1
ATOM 700 O O . GLY A 1 101 ? 3.610 54.489 -12.316 1.00 29.94 101 GLY A O 1
ATOM 701 N N . GLY A 1 102 ? 3.362 52.323 -12.874 1.00 29.32 102 GLY A N 1
ATOM 702 C CA . GLY A 1 102 ? 4.455 51.899 -12.017 1.00 25.95 102 GLY A CA 1
ATOM 703 C C . GLY A 1 102 ? 5.770 52.541 -12.413 1.00 25.47 102 GLY A C 1
ATOM 704 O O . GLY A 1 102 ? 6.202 52.441 -13.563 1.00 24.10 102 GLY A O 1
ATOM 705 N N . GLY A 1 103 ? 6.410 53.209 -11.460 1.00 23.13 103 GLY A N 1
ATOM 706 C CA . GLY A 1 103 ? 7.679 53.855 -11.742 1.00 24.71 103 GLY A CA 1
ATOM 707 C C . GLY A 1 103 ? 7.589 55.165 -12.502 1.00 23.85 103 GLY A C 1
ATOM 708 O O . GLY A 1 103 ? 8.625 55.754 -12.832 1.00 24.46 103 GLY A O 1
ATOM 709 N N . LYS A 1 104 ? 6.370 55.623 -12.789 1.00 21.84 104 LYS A N 1
ATOM 710 C CA . LYS A 1 104 ? 6.172 56.880 -13.515 1.00 21.63 104 LYS A CA 1
ATOM 711 C C . LYS A 1 104 ? 6.175 58.047 -12.544 1.00 19.77 104 LYS A C 1
ATOM 712 O O . LYS A 1 104 ? 5.122 58.605 -12.227 1.00 19.80 104 LYS A O 1
ATOM 718 N N . ILE A 1 105 ? 7.365 58.429 -12.096 1.00 18.59 105 ILE A N 1
ATOM 719 C CA . ILE A 1 105 ? 7.510 59.509 -11.131 1.00 19.52 105 ILE A CA 1
ATOM 720 C C . ILE A 1 105 ? 6.841 60.814 -11.558 1.00 20.13 105 ILE A C 1
ATOM 721 O O . ILE A 1 105 ? 6.336 61.553 -10.724 1.00 20.63 105 ILE A O 1
ATOM 726 N N . ASP A 1 106 ? 6.838 61.098 -12.853 1.00 21.42 106 ASP A N 1
ATOM 727 C CA . ASP A 1 106 ? 6.240 62.330 -13.334 1.00 23.21 106 ASP A CA 1
ATOM 728 C C . ASP A 1 106 ? 4.727 62.346 -13.255 1.00 23.57 106 ASP A C 1
ATOM 729 O O . ASP A 1 106 ? 4.091 63.350 -13.581 1.00 24.63 106 ASP A O 1
ATOM 734 N N . GLN A 1 107 ? 4.144 61.234 -12.826 1.00 24.05 107 GLN A N 1
ATOM 735 C CA . GLN A 1 107 ? 2.704 61.195 -12.663 1.00 22.81 107 GLN A CA 1
ATOM 736 C C . GLN A 1 107 ? 2.414 61.736 -11.265 1.00 22.05 107 GLN A C 1
ATOM 737 O O . GLN A 1 107 ? 1.282 61.703 -10.788 1.00 22.60 107 GLN A O 1
ATOM 743 N N . ALA A 1 108 ? 3.459 62.223 -10.601 1.00 21.35 108 ALA A N 1
ATOM 744 C CA . ALA A 1 108 ? 3.327 62.810 -9.265 1.00 21.59 108 ALA A CA 1
ATOM 745 C C . ALA A 1 108 ? 4.138 64.105 -9.270 1.00 21.41 108 ALA A C 1
ATOM 746 O O . ALA A 1 108 ? 5.152 64.219 -8.582 1.00 23.20 108 ALA A O 1
ATOM 748 N N . PRO A 1 109 ? 3.688 65.104 -10.050 1.00 22.65 109 PRO A N 1
ATOM 749 C CA . PRO A 1 109 ? 4.347 66.409 -10.186 1.00 23.54 109 PRO A CA 1
ATOM 750 C C . PRO A 1 109 ? 4.588 67.161 -8.890 1.00 22.33 109 PRO A C 1
ATOM 751 O O . PRO A 1 109 ? 5.684 67.660 -8.643 1.00 24.45 109 PRO A O 1
ATOM 755 N N . VAL A 1 110 ? 3.550 67.257 -8.070 1.00 23.60 110 VAL A N 1
ATOM 756 C CA . VAL A 1 110 ? 3.656 67.977 -6.811 1.00 23.69 110 VAL A CA 1
ATOM 757 C C . VAL A 1 110 ? 4.640 67.315 -5.860 1.00 22.92 110 VAL A C 1
ATOM 758 O O . VAL A 1 110 ? 5.519 67.980 -5.319 1.00 24.83 110 VAL A O 1
ATOM 762 N N . LEU A 1 111 ? 4.500 66.006 -5.661 1.00 23.27 111 LEU A N 1
ATOM 763 C CA . LEU A 1 111 ? 5.398 65.273 -4.768 1.00 21.48 111 LEU A CA 1
ATOM 764 C C . LEU A 1 111 ? 6.815 65.295 -5.320 1.00 22.07 111 LEU A C 1
ATOM 765 O O . LEU A 1 111 ? 7.776 65.511 -4.580 1.00 22.26 111 LEU A O 1
ATOM 770 N N . LYS A 1 112 ? 6.953 65.075 -6.624 1.00 22.94 112 LYS A N 1
ATOM 771 C CA . LYS A 1 112 ? 8.289 65.064 -7.217 1.00 23.03 112 LYS A CA 1
ATOM 772 C C . LYS A 1 112 ? 8.992 66.408 -7.046 1.00 22.45 112 LYS A C 1
ATOM 773 O O . LYS A 1 112 ? 10.192 66.448 -6.796 1.00 22.88 112 LYS A O 1
ATOM 779 N N . ALA A 1 113 ? 8.255 67.508 -7.171 1.00 22.30 113 ALA A N 1
ATOM 780 C CA . ALA A 1 113 ? 8.859 68.832 -7.018 1.00 21.72 113 ALA A CA 1
ATOM 781 C C . ALA A 1 113 ? 9.309 69.039 -5.574 1.00 21.29 113 ALA A C 1
ATOM 782 O O . ALA A 1 113 ? 10.339 69.653 -5.315 1.00 21.87 113 ALA A O 1
ATOM 784 N N . ALA A 1 114 ? 8.531 68.524 -4.629 1.00 21.39 114 ALA A N 1
ATOM 785 C CA . ALA A 1 114 ? 8.877 68.661 -3.218 1.00 22.91 114 ALA A CA 1
ATOM 786 C C . ALA A 1 114 ? 10.091 67.797 -2.910 1.00 23.01 114 ALA A C 1
ATOM 787 O O . ALA A 1 114 ? 10.936 68.160 -2.092 1.00 25.01 114 ALA A O 1
ATOM 789 N N . ILE A 1 115 ? 10.175 66.646 -3.569 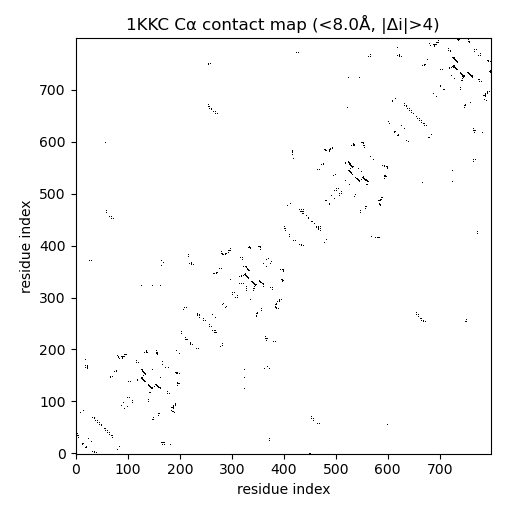1.00 23.56 115 ILE A N 1
ATOM 790 C CA . ILE A 1 115 ? 11.298 65.741 -3.356 1.00 21.97 115 ILE A CA 1
ATOM 791 C C . ILE A 1 115 ? 12.598 66.369 -3.854 1.00 22.09 115 ILE A C 1
ATOM 792 O O . ILE A 1 115 ? 13.621 66.315 -3.171 1.00 21.20 115 ILE A O 1
ATOM 797 N N . GLU A 1 116 ? 12.560 66.974 -5.038 1.00 23.06 116 GLU A N 1
ATOM 798 C CA . GLU A 1 116 ? 13.761 67.592 -5.604 1.00 26.05 116 GLU A CA 1
ATOM 799 C C . GLU A 1 116 ? 14.229 68.795 -4.794 1.00 26.44 116 GLU A C 1
ATOM 800 O O . GLU A 1 116 ? 15.430 69.068 -4.705 1.00 25.74 116 GLU A O 1
ATOM 806 N N . GLN A 1 117 ? 13.284 69.513 -4.198 1.00 28.50 117 GLN A N 1
ATOM 807 C CA . GLN A 1 117 ? 13.637 70.676 -3.398 1.00 31.42 117 GLN A CA 1
ATOM 808 C C . GLN A 1 117 ? 14.349 70.247 -2.119 1.00 30.22 117 GLN A C 1
ATOM 809 O O . GLN A 1 117 ? 15.251 70.928 -1.636 1.00 30.54 117 GLN A O 1
ATOM 815 N N . ARG A 1 118 ? 13.944 69.102 -1.583 1.00 30.17 118 ARG A N 1
ATOM 816 C CA . ARG A 1 118 ? 14.513 68.570 -0.346 1.00 30.01 118 ARG A CA 1
ATOM 817 C C . ARG A 1 118 ? 15.842 67.838 -0.535 1.00 29.29 118 ARG A C 1
ATOM 818 O O . ARG A 1 118 ? 16.812 68.119 0.157 1.00 29.72 118 ARG A O 1
ATOM 826 N N . TRP A 1 119 ? 15.874 66.894 -1.470 1.00 28.26 119 TRP A N 1
ATOM 827 C CA . TRP A 1 119 ? 17.076 66.110 -1.721 1.00 26.18 119 TRP A CA 1
ATOM 828 C C . TRP A 1 119 ? 17.900 66.575 -2.918 1.00 25.83 119 TRP A C 1
ATOM 829 O O . TRP A 1 119 ? 18.941 65.993 -3.219 1.00 26.36 119 TRP A O 1
ATOM 840 N N . GLY A 1 120 ? 17.434 67.615 -3.605 1.00 25.17 120 GLY A N 1
ATOM 841 C CA . GLY A 1 120 ? 18.162 68.126 -4.756 1.00 25.28 120 GLY A CA 1
ATOM 842 C C . GLY A 1 120 ? 17.647 67.551 -6.060 1.00 25.33 120 GLY A C 1
ATOM 843 O O . GLY A 1 120 ? 17.463 68.269 -7.042 1.00 26.34 120 GLY A O 1
ATOM 844 N N . SER A 1 121 ? 17.420 66.243 -6.073 1.00 23.46 121 SER A N 1
ATOM 845 C CA . SER A 1 121 ? 16.910 65.575 -7.263 1.00 22.75 121 SER A CA 1
ATOM 846 C C . SER A 1 121 ? 16.200 64.294 -6.859 1.00 22.52 121 SER A C 1
ATOM 847 O O . SER A 1 121 ? 16.372 63.792 -5.744 1.00 20.21 121 SER A O 1
ATOM 850 N N . PHE A 1 122 ? 15.406 63.766 -7.781 1.00 23.29 122 PHE A N 1
ATOM 851 C CA . PHE A 1 122 ? 14.668 62.539 -7.541 1.00 21.97 122 PHE A CA 1
ATOM 852 C C . PHE A 1 122 ? 15.633 61.382 -7.324 1.00 22.64 122 PHE A C 1
ATOM 853 O O . PHE A 1 122 ? 15.435 60.548 -6.436 1.00 21.54 122 PHE A O 1
ATOM 861 N N . ASP A 1 123 ? 16.687 61.332 -8.127 1.00 20.71 123 ASP A N 1
ATOM 862 C CA . ASP A 1 123 ? 17.646 60.249 -7.984 1.00 22.86 123 ASP A CA 1
ATOM 863 C C . ASP A 1 123 ? 18.423 60.299 -6.679 1.00 22.05 123 ASP A C 1
ATOM 864 O O . ASP A 1 123 ? 18.752 59.254 -6.117 1.00 22.24 123 ASP A O 1
ATOM 869 N N . LYS A 1 124 ? 18.724 61.501 -6.196 1.00 22.14 124 LYS A N 1
ATOM 870 C CA . LYS A 1 124 ? 19.432 61.620 -4.929 1.00 22.97 124 LYS A CA 1
ATOM 871 C C . LYS A 1 124 ? 18.508 61.128 -3.827 1.00 21.81 124 LYS A C 1
ATOM 872 O O . LYS A 1 124 ? 18.948 60.488 -2.872 1.00 23.47 124 LYS A O 1
ATOM 878 N N . PHE A 1 125 ? 17.218 61.419 -3.966 1.00 21.92 125 PHE A N 1
ATOM 879 C CA . PHE A 1 125 ? 16.247 60.978 -2.971 1.00 21.54 125 PHE A CA 1
ATOM 880 C C . PHE A 1 125 ? 16.229 59.455 -2.906 1.00 19.33 125 PHE A C 1
ATOM 881 O O . PHE A 1 125 ? 16.173 58.869 -1.822 1.00 19.53 125 PHE A O 1
ATOM 889 N N . LYS A 1 126 ? 16.267 58.815 -4.070 1.00 18.65 126 LYS A N 1
ATOM 890 C CA . LYS A 1 126 ? 16.237 57.356 -4.130 1.00 18.55 126 LYS A CA 1
ATOM 891 C C . LYS A 1 126 ? 17.461 56.692 -3.511 1.00 19.66 126 LYS A C 1
ATOM 892 O O . LYS A 1 126 ? 17.338 55.627 -2.893 1.00 17.41 126 LYS A O 1
ATOM 898 N N . ASP A 1 127 ? 18.636 57.301 -3.667 1.00 19.50 127 ASP A N 1
ATOM 899 C CA . ASP A 1 127 ? 19.834 56.725 -3.074 1.00 20.64 127 ASP A CA 1
ATOM 900 C C . ASP A 1 127 ? 19.723 56.814 -1.557 1.00 19.26 127 ASP A C 1
ATOM 901 O O . ASP A 1 127 ? 20.058 55.862 -0.846 1.00 19.60 127 ASP A O 1
ATOM 906 N N . ALA A 1 128 ? 19.244 57.954 -1.060 1.00 19.75 128 ALA A N 1
ATOM 907 C CA . ALA A 1 128 ? 19.087 58.132 0.385 1.00 19.32 128 ALA A CA 1
ATOM 908 C C . ALA A 1 128 ? 18.073 57.132 0.941 1.00 20.33 128 ALA A C 1
ATOM 909 O O . ALA A 1 128 ? 18.266 56.574 2.025 1.00 21.08 128 ALA A O 1
ATOM 911 N N . PHE A 1 129 ? 16.999 56.911 0.187 1.00 18.62 129 PHE A N 1
ATOM 912 C CA . PHE A 1 129 ? 15.957 55.976 0.600 1.00 17.76 129 PHE A CA 1
ATOM 913 C C . PHE A 1 129 ? 16.525 54.554 0.616 1.00 17.23 129 PHE A C 1
ATOM 914 O O . PHE A 1 129 ? 16.322 53.800 1.577 1.00 17.24 129 PHE A O 1
ATOM 922 N N . ASN A 1 130 ? 17.239 54.191 -0.448 1.00 16.44 130 ASN A N 1
ATOM 923 C CA . ASN A 1 130 ? 17.845 52.865 -0.533 1.00 19.80 130 ASN A CA 1
ATOM 924 C C . ASN A 1 130 ? 18.763 52.663 0.666 1.00 22.27 130 ASN A C 1
ATOM 925 O O . ASN A 1 130 ? 18.728 51.627 1.329 1.00 23.52 130 ASN A O 1
ATOM 930 N N . THR A 1 131 ? 19.591 53.665 0.939 1.00 22.24 131 THR A N 1
ATOM 931 C CA . THR A 1 131 ? 20.521 53.594 2.060 1.00 22.99 131 THR A CA 1
ATOM 932 C C . THR A 1 131 ? 19.774 53.317 3.369 1.00 22.18 131 THR A C 1
ATOM 933 O O . THR A 1 131 ? 20.189 52.479 4.170 1.00 21.03 131 THR A O 1
ATOM 937 N N . THR A 1 132 ? 18.658 54.011 3.562 1.00 22.75 132 THR A N 1
ATOM 938 C CA . THR A 1 132 ? 17.842 53.847 4.756 1.00 22.30 132 THR A CA 1
ATOM 939 C C . THR A 1 132 ? 17.257 52.433 4.864 1.00 23.21 132 THR A C 1
ATOM 940 O O . THR A 1 132 ? 17.261 51.834 5.944 1.00 22.02 132 THR A O 1
ATOM 944 N N . LEU A 1 133 ? 16.756 51.904 3.750 1.00 22.70 133 LEU A N 1
ATOM 945 C CA . LEU A 1 133 ? 16.181 50.559 3.725 1.00 22.05 133 LEU A CA 1
ATOM 946 C C . LEU A 1 133 ? 17.231 49.527 4.086 1.00 22.76 133 LEU A C 1
ATOM 947 O O . LEU A 1 133 ? 16.964 48.582 4.828 1.00 21.94 133 LEU A O 1
ATOM 952 N N . LEU A 1 134 ? 18.431 49.707 3.550 1.00 22.89 134 LEU A N 1
ATOM 953 C CA . LEU A 1 134 ? 19.514 48.770 3.817 1.00 24.53 134 LEU A CA 1
ATOM 954 C C . LEU A 1 134 ? 20.052 48.914 5.236 1.00 25.13 134 LEU A C 1
ATOM 955 O O . LEU A 1 134 ? 20.700 48.007 5.752 1.00 25.84 134 LEU A O 1
ATOM 960 N N . GLY A 1 135 ? 19.768 50.050 5.866 1.00 25.43 135 GLY A N 1
ATOM 961 C CA . GLY A 1 135 ? 20.236 50.276 7.220 1.00 25.39 135 GLY A CA 1
ATOM 962 C C . GLY A 1 135 ? 19.316 49.703 8.283 1.00 26.17 135 GLY A C 1
ATOM 963 O O . GLY A 1 135 ? 19.681 49.624 9.455 1.00 27.45 135 GLY A O 1
ATOM 964 N N . ILE A 1 136 ? 18.117 49.298 7.886 1.00 26.17 136 ILE A N 1
ATOM 965 C CA . ILE A 1 136 ? 17.179 48.733 8.846 1.00 24.61 136 ILE A CA 1
ATOM 966 C C . ILE A 1 136 ? 17.711 47.413 9.388 1.00 25.87 136 ILE A C 1
ATOM 967 O O . ILE A 1 136 ? 18.096 46.522 8.627 1.00 24.88 136 ILE A O 1
ATOM 972 N N . GLN A 1 137 ? 17.742 47.294 10.709 1.00 24.80 137 GLN A N 1
ATOM 973 C CA . GLN A 1 137 ? 18.220 46.081 11.353 1.00 25.63 137 GLN A CA 1
ATOM 974 C C . GLN A 1 137 ? 17.022 45.225 11.734 1.00 25.75 137 GLN A C 1
ATOM 975 O O . GLN A 1 137 ? 16.089 45.697 12.393 1.00 26.27 137 GLN A O 1
ATOM 981 N N . GLY A 1 138 ? 17.043 43.965 11.315 1.00 23.93 138 GLY A N 1
ATOM 982 C CA . GLY A 1 138 ? 15.930 43.084 11.616 1.00 23.15 138 GLY A CA 1
ATOM 983 C C . GLY A 1 138 ? 14.774 43.380 10.682 1.00 22.94 138 GLY A C 1
ATOM 984 O O . GLY A 1 138 ? 14.977 43.865 9.564 1.00 22.50 138 GLY A O 1
ATOM 985 N N . SER A 1 139 ? 13.557 43.102 11.139 1.00 20.55 139 SER A N 1
ATOM 986 C CA . SER A 1 139 ? 12.362 43.339 10.330 1.00 19.03 139 SER A CA 1
ATOM 987 C C . SER A 1 139 ? 11.914 44.780 10.459 1.00 18.75 139 SER A C 1
ATOM 988 O O . SER A 1 139 ? 11.934 45.347 11.548 1.00 15.64 139 SER A O 1
ATOM 991 N N . GLY A 1 140 ? 11.498 45.371 9.348 1.00 19.08 140 GLY A N 1
ATOM 992 C CA . GLY A 1 140 ? 11.051 46.746 9.396 1.00 19.69 140 GLY A CA 1
ATOM 993 C C . GLY A 1 140 ? 10.579 47.286 8.058 1.00 20.64 140 GLY A C 1
ATOM 994 O O . GLY A 1 140 ? 10.521 46.568 7.060 1.00 20.16 140 GLY A O 1
ATOM 995 N N . TRP A 1 141 ? 10.254 48.575 8.051 1.00 20.14 141 TRP A N 1
ATOM 996 C CA . TRP A 1 141 ? 9.766 49.263 6.868 1.00 19.48 141 TRP A CA 1
ATOM 997 C C . TRP A 1 141 ? 10.472 50.605 6.677 1.00 20.25 141 TRP A C 1
ATOM 998 O O . TRP A 1 141 ? 10.860 51.269 7.646 1.00 18.14 141 TRP A O 1
ATOM 1009 N N . GLY A 1 142 ? 10.611 51.000 5.416 1.00 18.24 142 GLY A N 1
ATOM 1010 C CA . GLY A 1 142 ? 11.200 52.283 5.086 1.00 16.85 142 GLY A CA 1
ATOM 1011 C C . GLY A 1 142 ? 10.039 53.134 4.591 1.00 19.73 142 GLY A C 1
ATOM 1012 O O . GLY A 1 142 ? 9.205 52.645 3.822 1.00 19.96 142 GLY A O 1
ATOM 1013 N N . TRP A 1 143 ? 9.971 54.393 5.020 1.00 18.33 143 TRP A N 1
ATOM 1014 C CA . TRP A 1 143 ? 8.865 55.264 4.615 1.00 16.92 143 TRP A CA 1
ATOM 1015 C C . TRP A 1 143 ? 9.260 56.672 4.186 1.00 17.60 143 TRP A C 1
ATOM 1016 O O . TRP A 1 143 ? 10.249 57.229 4.656 1.00 18.84 143 TRP A O 1
ATOM 1027 N N . LEU A 1 144 ? 8.463 57.226 3.280 1.00 19.32 144 LEU A N 1
ATOM 1028 C CA . LEU A 1 144 ? 8.595 58.610 2.857 1.00 19.00 144 LEU A CA 1
ATOM 1029 C C . LEU A 1 144 ? 7.290 59.132 3.473 1.00 19.80 144 LEU A C 1
ATOM 1030 O O . LEU A 1 144 ? 6.224 58.561 3.226 1.00 17.22 144 LEU A O 1
ATOM 1035 N N . VAL A 1 145 ? 7.377 60.161 4.317 1.00 20.60 145 VAL A N 1
ATOM 1036 C CA . VAL A 1 145 ? 6.187 60.730 4.961 1.00 19.57 145 VAL A CA 1
ATOM 1037 C C . VAL A 1 145 ? 6.151 62.251 4.892 1.00 21.06 145 VAL A C 1
ATOM 1038 O O . VAL A 1 145 ? 7.166 62.908 4.634 1.00 20.07 145 VAL A O 1
ATOM 1042 N N . THR A 1 146 ? 4.972 62.804 5.150 1.00 21.04 146 THR A N 1
ATOM 1043 C CA . THR A 1 146 ? 4.788 64.248 5.141 1.00 22.62 146 THR A CA 1
ATOM 1044 C C . THR A 1 146 ? 4.129 64.673 6.446 1.00 24.12 146 THR A C 1
ATOM 1045 O O . THR A 1 146 ? 3.440 63.878 7.080 1.00 24.78 146 THR A O 1
ATOM 1049 N N . ASP A 1 147 ? 4.346 65.919 6.853 1.00 27.54 147 ASP A N 1
ATOM 1050 C CA . ASP A 1 147 ? 3.766 66.407 8.098 1.00 30.98 147 ASP A CA 1
ATOM 1051 C C . ASP A 1 147 ? 2.396 67.046 7.880 1.00 31.88 147 ASP A C 1
ATOM 1052 O O . ASP A 1 147 ? 1.806 67.609 8.802 1.00 32.33 147 ASP A O 1
ATOM 1057 N N . GLY A 1 148 ? 1.894 66.944 6.653 1.00 32.56 148 GLY A N 1
ATOM 1058 C CA . GLY A 1 148 ? 0.596 67.504 6.330 1.00 32.82 148 GLY A CA 1
ATOM 1059 C C . GLY A 1 148 ? 0.400 67.660 4.832 1.00 33.81 148 GLY A C 1
ATOM 1060 O O . GLY A 1 148 ? 1.290 67.319 4.048 1.00 33.66 148 GLY A O 1
ATOM 1061 N N . PRO A 1 149 ? -0.763 68.170 4.399 1.00 33.68 149 PRO A N 1
ATOM 1062 C CA . PRO A 1 149 ? -1.032 68.355 2.968 1.00 32.79 149 PRO A CA 1
ATOM 1063 C C . PRO A 1 149 ? 0.048 69.205 2.303 1.00 32.35 149 PRO A C 1
ATOM 1064 O O . PRO A 1 149 ? 0.184 70.396 2.588 1.00 31.55 149 PRO A O 1
ATOM 1068 N N . LYS A 1 150 ? 0.819 68.574 1.421 1.00 31.91 150 LYS A N 1
ATOM 1069 C CA . LYS A 1 150 ? 1.904 69.246 0.721 1.00 30.55 150 LYS A CA 1
ATOM 1070 C C . LYS A 1 150 ? 2.910 69.787 1.725 1.00 29.85 150 LYS A C 1
ATOM 1071 O O . LYS A 1 150 ? 3.538 70.818 1.489 1.00 29.08 150 LYS A O 1
ATOM 1077 N N . GLY A 1 151 ? 3.062 69.083 2.844 1.00 29.28 151 GLY A N 1
ATOM 1078 C CA . GLY A 1 151 ? 3.991 69.520 3.873 1.00 27.89 151 GLY A CA 1
ATOM 1079 C C . GLY A 1 151 ? 5.429 69.124 3.600 1.00 29.23 151 GLY A C 1
ATOM 1080 O O . GLY A 1 151 ? 5.774 68.723 2.484 1.00 27.88 151 GLY A O 1
ATOM 1081 N N . LYS A 1 152 ? 6.272 69.241 4.624 1.00 29.61 152 LYS A N 1
ATOM 1082 C CA . LYS A 1 152 ? 7.677 68.884 4.492 1.00 31.48 152 LYS A CA 1
ATOM 1083 C C . LYS A 1 152 ? 7.792 67.369 4.456 1.00 30.56 152 LYS A C 1
ATOM 1084 O O . LYS A 1 152 ? 7.041 66.658 5.125 1.00 29.80 152 LYS A O 1
ATOM 1090 N N . LEU A 1 153 ? 8.745 66.887 3.670 1.00 28.72 153 LEU A N 1
ATOM 1091 C CA . LEU A 1 153 ? 8.966 65.463 3.505 1.00 27.46 153 LEU A CA 1
ATOM 1092 C C . LEU A 1 153 ? 10.109 64.940 4.368 1.00 26.02 153 LEU A C 1
ATOM 1093 O O . LEU A 1 153 ? 11.089 65.639 4.614 1.00 26.37 153 LEU A O 1
ATOM 1098 N N . ASP A 1 154 ? 9.974 63.703 4.825 1.00 24.45 154 ASP A N 1
ATOM 1099 C CA . ASP A 1 154 ? 11.011 63.073 5.619 1.00 25.14 154 ASP A CA 1
ATOM 1100 C C . ASP A 1 154 ? 11.035 61.580 5.342 1.00 24.60 154 ASP A C 1
ATOM 1101 O O . ASP A 1 154 ? 10.005 60.971 5.037 1.00 24.00 154 ASP A O 1
ATOM 1106 N N . ILE A 1 155 ? 12.225 61.001 5.433 1.00 23.49 155 ILE A N 1
ATOM 1107 C CA . ILE A 1 155 ? 12.380 59.572 5.249 1.00 22.14 155 ILE A CA 1
ATOM 1108 C C . ILE A 1 155 ? 12.481 59.020 6.664 1.00 22.27 155 ILE A C 1
ATOM 1109 O O . ILE A 1 155 ? 13.249 59.538 7.477 1.00 22.41 155 ILE A O 1
ATOM 1114 N N . THR A 1 156 ? 11.682 58.001 6.968 1.00 20.48 156 THR A N 1
ATOM 1115 C CA . THR A 1 156 ? 11.708 57.377 8.289 1.00 20.10 156 THR A CA 1
ATOM 1116 C C . THR A 1 156 ? 11.602 55.859 8.159 1.00 20.40 156 THR A C 1
ATOM 1117 O O . THR A 1 156 ? 11.338 55.331 7.076 1.00 18.24 156 THR A O 1
ATOM 1121 N N . THR A 1 157 ? 11.804 55.169 9.276 1.00 18.21 157 THR A N 1
ATOM 1122 C CA . THR A 1 157 ? 11.674 53.721 9.309 1.00 18.37 157 THR A CA 1
ATOM 1123 C C . THR A 1 157 ? 10.869 53.353 10.553 1.00 19.58 157 THR A C 1
ATOM 1124 O O . THR A 1 157 ? 10.809 54.117 11.520 1.00 20.64 157 THR A O 1
ATOM 1128 N N . THR A 1 158 ? 10.228 52.192 10.501 1.00 19.04 158 THR A N 1
ATOM 1129 C CA . THR A 1 158 ? 9.455 51.676 11.623 1.00 20.14 158 THR A CA 1
ATOM 1130 C C . THR A 1 158 ? 9.935 50.245 11.793 1.00 20.82 158 THR A C 1
ATOM 1131 O O . THR A 1 158 ? 10.283 49.592 10.809 1.00 20.88 158 THR A O 1
ATOM 1135 N N . HIS A 1 159 ? 9.959 49.767 13.036 1.00 23.92 159 HIS A N 1
ATOM 1136 C CA . HIS A 1 159 ? 10.420 48.415 13.352 1.00 24.07 159 HIS A CA 1
ATOM 1137 C C . HIS A 1 159 ? 9.281 47.408 13.308 1.00 24.13 159 HIS A C 1
ATOM 1138 O O . HIS A 1 159 ? 8.125 47.734 13.600 1.00 23.07 159 HIS A O 1
ATOM 1145 N N . ASP A 1 160 ? 9.638 46.178 12.955 1.00 23.71 160 ASP A N 1
ATOM 1146 C CA . ASP A 1 160 ? 8.693 45.080 12.841 1.00 23.50 160 ASP A CA 1
ATOM 1147 C C . ASP A 1 160 ? 7.469 45.547 12.064 1.00 22.73 160 ASP A C 1
ATOM 1148 O O . ASP A 1 160 ? 7.586 45.880 10.885 1.00 22.54 160 ASP A O 1
ATOM 1153 N N . GLN A 1 161 ? 6.303 45.585 12.700 1.00 21.29 161 GLN A N 1
ATOM 1154 C CA . GLN A 1 161 ? 5.113 46.030 11.991 1.00 22.37 161 GLN A CA 1
ATOM 1155 C C . GLN A 1 161 ? 4.526 47.327 12.538 1.00 23.14 161 GLN A C 1
ATOM 1156 O O . GLN A 1 161 ? 3.334 47.584 12.364 1.00 23.31 161 GLN A O 1
ATOM 1162 N N . ASP A 1 162 ? 5.343 48.142 13.204 1.00 22.20 162 ASP A N 1
ATOM 1163 C CA . ASP A 1 162 ? 4.839 49.408 13.720 1.00 21.22 162 ASP A CA 1
ATOM 1164 C C . ASP A 1 162 ? 4.481 50.299 12.531 1.00 22.72 162 ASP A C 1
ATOM 1165 O O . ASP A 1 162 ? 5.231 50.385 11.564 1.00 23.08 162 ASP A O 1
ATOM 1170 N N . PRO A 1 163 ? 3.325 50.972 12.590 1.00 23.08 163 PRO A N 1
ATOM 1171 C CA . PRO A 1 163 ? 2.866 51.865 11.520 1.00 24.18 163 PRO A CA 1
ATOM 1172 C C . PRO A 1 163 ? 3.425 53.278 11.682 1.00 25.15 163 PRO A C 1
ATOM 1173 O O . PRO A 1 163 ? 3.971 53.618 12.727 1.00 25.06 163 PRO A O 1
ATOM 1177 N N . VAL A 1 164 ? 3.289 54.101 10.648 1.00 27.14 164 VAL A N 1
ATOM 1178 C CA . VAL A 1 164 ? 3.754 55.481 10.735 1.00 27.71 164 VAL A CA 1
ATOM 1179 C C . VAL A 1 164 ? 2.745 56.236 11.596 1.00 29.31 164 VAL A C 1
ATOM 1180 O O . VAL A 1 164 ? 1.540 56.116 11.387 1.00 28.71 164 VAL A O 1
ATOM 1184 N N . THR A 1 165 ? 3.241 56.997 12.567 1.00 32.01 165 THR A N 1
ATOM 1185 C CA . THR A 1 165 ? 2.387 57.776 13.462 1.00 34.05 165 THR A CA 1
ATOM 1186 C C . THR A 1 165 ? 2.905 59.204 13.554 1.00 32.70 165 THR A C 1
ATOM 1187 O O . THR A 1 165 ? 4.097 59.447 13.385 1.00 33.51 165 THR A O 1
ATOM 1191 N N . GLY A 1 166 ? 2.011 60.147 13.827 1.00 32.94 166 GLY A N 1
ATOM 1192 C CA . GLY A 1 166 ? 2.427 61.535 13.929 1.00 31.52 166 GLY A CA 1
ATOM 1193 C C . GLY A 1 166 ? 2.767 62.119 12.571 1.00 31.35 166 GLY A C 1
ATOM 1194 O O . GLY A 1 166 ? 3.358 63.192 12.484 1.00 32.42 166 GLY A O 1
ATOM 1195 N N . ALA A 1 167 ? 2.400 61.411 11.510 1.00 30.27 167 ALA A N 1
ATOM 1196 C CA . ALA A 1 167 ? 2.669 61.880 10.156 1.00 27.89 167 ALA A CA 1
ATOM 1197 C C . ALA A 1 167 ? 1.835 61.107 9.153 1.00 27.57 167 ALA A C 1
ATOM 1198 O O . ALA A 1 167 ? 1.236 60.088 9.488 1.00 28.47 167 ALA A O 1
ATOM 1200 N N . ALA A 1 168 ? 1.792 61.594 7.919 1.00 26.60 168 ALA A N 1
ATOM 1201 C CA . ALA A 1 168 ? 1.026 60.927 6.876 1.00 25.93 168 ALA A CA 1
ATOM 1202 C C . ALA A 1 168 ? 1.967 60.192 5.931 1.00 24.78 168 ALA A C 1
ATOM 1203 O O . ALA A 1 168 ? 2.893 60.785 5.375 1.00 26.59 168 ALA A O 1
ATOM 1205 N N . PRO A 1 169 ? 1.748 58.880 5.744 1.00 24.22 169 PRO A N 1
ATOM 1206 C CA . PRO A 1 169 ? 2.584 58.058 4.856 1.00 23.00 169 PRO A CA 1
ATOM 1207 C C . PRO A 1 169 ? 2.354 58.394 3.379 1.00 21.38 169 PRO A C 1
ATOM 1208 O O . PRO A 1 169 ? 1.211 58.487 2.935 1.00 20.55 169 PRO A O 1
ATOM 1212 N N . VAL A 1 170 ? 3.437 58.578 2.626 1.00 20.23 170 VAL A N 1
ATOM 1213 C CA . VAL A 1 170 ? 3.345 58.871 1.196 1.00 18.81 170 VAL A CA 1
ATOM 1214 C C . VAL A 1 170 ? 3.468 57.516 0.490 1.00 20.25 170 VAL A C 1
ATOM 1215 O O . VAL A 1 170 ? 2.636 57.148 -0.342 1.00 20.50 170 VAL A O 1
ATOM 1219 N N . PHE A 1 171 ? 4.512 56.768 0.826 1.00 19.14 171 PHE A N 1
ATOM 1220 C CA . PHE A 1 171 ? 4.684 55.424 0.281 1.00 19.08 171 PHE A CA 1
ATOM 1221 C C . PHE A 1 171 ? 5.642 54.665 1.186 1.00 19.54 171 PHE A C 1
ATOM 1222 O O . PHE A 1 171 ? 6.439 55.260 1.922 1.00 18.06 171 PHE A O 1
ATOM 1230 N N . GLY A 1 172 ? 5.522 53.346 1.168 1.00 18.62 172 GLY A N 1
ATOM 1231 C CA . GLY A 1 172 ? 6.376 52.533 2.004 1.00 17.96 172 GLY A CA 1
ATOM 1232 C C . GLY A 1 172 ? 6.938 51.354 1.249 1.00 17.54 172 GLY A C 1
ATOM 1233 O O . GLY A 1 172 ? 6.391 50.930 0.229 1.00 16.66 172 GLY A O 1
ATOM 1234 N N . VAL A 1 173 ? 8.049 50.840 1.756 1.00 15.32 173 VAL A N 1
ATOM 1235 C CA . VAL A 1 173 ? 8.705 49.694 1.168 1.00 15.27 173 VAL A CA 1
ATOM 1236 C C . VAL A 1 173 ? 8.963 48.719 2.305 1.00 16.86 173 VAL A C 1
ATOM 1237 O O . VAL A 1 173 ? 9.622 49.062 3.286 1.00 14.84 173 VAL A O 1
ATOM 1241 N N . ASP A 1 174 ? 8.423 47.513 2.167 1.00 15.44 174 ASP A N 1
ATOM 1242 C CA . ASP A 1 174 ? 8.555 46.464 3.164 1.00 16.78 174 ASP A CA 1
ATOM 1243 C C . ASP A 1 174 ? 9.950 45.854 3.107 1.00 18.13 174 ASP A C 1
ATOM 1244 O O . ASP A 1 174 ? 10.371 45.354 2.060 1.00 17.75 174 ASP A O 1
ATOM 1249 N N . MET A 1 175 ? 10.674 45.894 4.221 1.00 17.43 175 MET A N 1
ATOM 1250 C CA . MET A 1 175 ? 12.003 45.304 4.230 1.00 17.46 175 MET A CA 1
ATOM 1251 C C . MET A 1 175 ? 12.073 43.991 5.015 1.00 18.04 175 MET A C 1
ATOM 1252 O O . MET A 1 175 ? 13.166 43.482 5.299 1.00 17.22 175 MET A O 1
ATOM 1257 N N . TRP A 1 176 ? 10.919 43.449 5.397 1.00 15.98 176 TRP A N 1
ATOM 1258 C CA . TRP A 1 176 ? 10.927 42.157 6.068 1.00 16.01 176 TRP A CA 1
ATOM 1259 C C . TRP A 1 176 ? 11.509 41.224 5.014 1.00 16.64 176 TRP A C 1
ATOM 1260 O O . TRP A 1 176 ? 11.277 41.426 3.825 1.00 15.64 176 TRP A O 1
ATOM 1271 N N . GLU A 1 177 ? 12.259 40.209 5.423 1.00 16.09 177 GLU A N 1
ATOM 1272 C CA . GLU A 1 177 ? 12.856 39.311 4.446 1.00 18.04 177 GLU A CA 1
ATOM 1273 C C . GLU A 1 177 ? 11.811 38.591 3.591 1.00 18.29 177 GLU A C 1
ATOM 1274 O O . GLU A 1 177 ? 12.064 38.299 2.424 1.00 18.38 177 GLU A O 1
ATOM 1280 N N . HIS A 1 178 ? 10.629 38.323 4.145 1.00 18.02 178 HIS A N 1
ATOM 1281 C CA . HIS A 1 178 ? 9.604 37.629 3.367 1.00 18.24 178 HIS A CA 1
ATOM 1282 C C . HIS A 1 178 ? 9.125 38.438 2.163 1.00 18.72 178 HIS A C 1
ATOM 1283 O O . HIS A 1 178 ? 8.461 37.908 1.273 1.00 19.09 178 HIS A O 1
ATOM 1290 N N . ALA A 1 179 ? 9.461 39.722 2.124 1.00 19.49 179 ALA A N 1
ATOM 1291 C CA . ALA A 1 179 ? 9.032 40.563 1.007 1.00 19.01 179 ALA A CA 1
ATOM 1292 C C . ALA A 1 179 ? 9.934 40.434 -0.215 1.00 18.43 179 ALA A C 1
ATOM 1293 O O . ALA A 1 179 ? 9.592 40.932 -1.290 1.00 16.68 179 ALA A O 1
ATOM 1295 N N . TYR A 1 180 ? 11.076 39.769 -0.069 1.00 16.09 180 TYR A N 1
ATOM 1296 C CA . TYR A 1 180 ? 11.982 39.673 -1.201 1.00 17.19 180 TYR A CA 1
ATOM 1297 C C . TYR A 1 180 ? 12.907 38.463 -1.247 1.00 16.99 180 TYR A C 1
ATOM 1298 O O . TYR A 1 180 ? 13.495 38.173 -2.289 1.00 16.09 180 TYR A O 1
ATOM 1307 N N . TYR A 1 181 ? 13.036 37.761 -0.130 1.00 15.57 181 TYR A N 1
ATOM 1308 C CA . TYR A 1 181 ? 13.955 36.635 -0.054 1.00 17.40 181 TYR A CA 1
ATOM 1309 C C . TYR A 1 181 ? 13.871 35.555 -1.121 1.00 18.68 181 TYR A C 1
ATOM 1310 O O . TYR A 1 181 ? 14.897 35.123 -1.632 1.00 18.91 181 TYR A O 1
ATOM 1319 N N . LEU A 1 182 ? 12.668 35.098 -1.439 1.00 19.23 182 LEU A N 1
ATOM 1320 C CA . LEU A 1 182 ? 12.530 34.062 -2.446 1.00 21.50 182 LEU A CA 1
ATOM 1321 C C . LEU A 1 182 ? 13.146 34.454 -3.788 1.00 22.24 182 LEU A C 1
ATOM 1322 O O . LEU A 1 182 ? 13.603 33.590 -4.538 1.00 22.20 182 LEU A O 1
ATOM 1327 N N . GLN A 1 183 ? 13.178 35.750 -4.087 1.00 19.63 183 GLN A N 1
ATOM 1328 C CA . GLN A 1 183 ? 13.712 36.214 -5.366 1.00 20.49 183 GLN A CA 1
ATOM 1329 C C . GLN A 1 183 ? 15.128 36.790 -5.326 1.00 20.70 183 GLN A C 1
ATOM 1330 O O . GLN A 1 183 ? 15.982 36.429 -6.139 1.00 19.57 183 GLN A O 1
ATOM 1336 N N . TYR A 1 184 ? 15.364 37.689 -4.382 1.00 16.83 184 TYR A N 1
ATOM 1337 C CA . TYR A 1 184 ? 16.645 38.357 -4.246 1.00 18.52 184 TYR A CA 1
ATOM 1338 C C . TYR A 1 184 ? 17.551 37.702 -3.213 1.00 17.47 184 TYR A C 1
ATOM 1339 O O . TYR A 1 184 ? 18.708 38.090 -3.048 1.00 20.24 184 TYR A O 1
ATOM 1348 N N . LEU A 1 185 ? 17.021 36.707 -2.514 1.00 16.80 185 LEU A N 1
ATOM 1349 C CA . LEU A 1 185 ? 17.782 36.027 -1.475 1.00 17.56 185 LEU A CA 1
ATOM 1350 C C . LEU A 1 185 ? 18.240 37.097 -0.479 1.00 16.07 185 LEU A C 1
ATOM 1351 O O . LEU A 1 185 ? 17.445 37.949 -0.091 1.00 14.34 185 LEU A O 1
ATOM 1356 N N . ASN A 1 186 ? 19.507 37.059 -0.075 1.00 16.58 186 ASN A N 1
ATOM 1357 C CA . ASN A 1 186 ? 20.054 38.030 0.877 1.00 18.63 186 ASN A CA 1
ATOM 1358 C C . ASN A 1 186 ? 20.326 39.409 0.269 1.00 19.73 186 ASN A C 1
ATOM 1359 O O . ASN A 1 186 ? 20.588 40.371 0.997 1.00 20.17 186 ASN A O 1
ATOM 1364 N N . ASP A 1 187 ? 20.279 39.499 -1.056 1.00 19.37 187 ASP A N 1
ATOM 1365 C CA . ASP A 1 187 ? 20.580 40.747 -1.754 1.00 20.32 187 ASP A CA 1
ATOM 1366 C C . ASP A 1 187 ? 19.461 41.782 -1.714 1.00 20.73 187 ASP A C 1
ATOM 1367 O O . ASP A 1 187 ? 18.810 42.060 -2.726 1.00 19.82 187 ASP A O 1
ATOM 1372 N N . LYS A 1 188 ? 19.248 42.349 -0.529 1.00 20.57 188 LYS A N 1
ATOM 1373 C CA . LYS A 1 188 ? 18.212 43.359 -0.320 1.00 21.84 188 LYS A CA 1
ATOM 1374 C C . LYS A 1 188 ? 18.504 44.654 -1.078 1.00 20.32 188 LYS A C 1
ATOM 1375 O O . LYS A 1 188 ? 17.596 45.438 -1.345 1.00 19.35 188 LYS A O 1
ATOM 1381 N N . ALA A 1 189 ? 19.765 44.877 -1.434 1.00 20.57 189 ALA A N 1
ATOM 1382 C CA . ALA A 1 189 ? 20.116 46.084 -2.174 1.00 21.46 189 ALA A CA 1
ATOM 1383 C C . ALA A 1 189 ? 19.509 46.035 -3.573 1.00 21.63 189 ALA A C 1
ATOM 1384 O O . ALA A 1 189 ? 19.099 47.061 -4.114 1.00 20.88 189 ALA A O 1
ATOM 1386 N N . SER A 1 190 ? 19.447 44.842 -4.160 1.00 20.05 190 SER A N 1
ATOM 1387 C CA . SER A 1 190 ? 18.883 44.688 -5.501 1.00 18.65 190 SER A CA 1
ATOM 1388 C C . SER A 1 190 ? 17.357 44.730 -5.473 1.00 17.75 190 SER A C 1
ATOM 1389 O O . SER A 1 190 ? 16.711 45.106 -6.448 1.00 13.20 190 SER A O 1
ATOM 1392 N N . TYR A 1 191 ? 16.785 44.362 -4.337 1.00 16.74 191 TYR A N 1
ATOM 1393 C CA . TYR A 1 191 ? 15.343 44.398 -4.191 1.00 16.83 191 TYR A CA 1
ATOM 1394 C C . TYR A 1 191 ? 14.947 45.862 -4.111 1.00 16.90 191 TYR A C 1
ATOM 1395 O O . TYR A 1 191 ? 14.025 46.310 -4.787 1.00 18.26 191 TYR A O 1
ATOM 1404 N N . ALA A 1 192 ? 15.680 46.615 -3.298 1.00 17.29 192 ALA A N 1
ATOM 1405 C CA . ALA A 1 192 ? 15.408 48.036 -3.128 1.00 18.96 192 ALA A CA 1
ATOM 1406 C C . ALA A 1 192 ? 15.529 48.770 -4.456 1.00 19.45 192 ALA A C 1
ATOM 1407 O O . ALA A 1 192 ? 14.665 49.568 -4.806 1.00 19.99 192 ALA A O 1
ATOM 1409 N N . LYS A 1 193 ? 16.595 48.500 -5.198 1.00 20.62 193 LYS A N 1
ATOM 1410 C CA . LYS A 1 193 ? 16.796 49.164 -6.478 1.00 21.83 193 LYS A CA 1
ATOM 1411 C C . LYS A 1 193 ? 15.805 48.724 -7.539 1.00 20.86 193 LYS A C 1
ATOM 1412 O O . LYS A 1 193 ? 15.490 49.474 -8.468 1.00 20.43 193 LYS A O 1
ATOM 1418 N N . GLY A 1 194 ? 15.296 47.507 -7.395 1.00 19.63 194 GLY A N 1
ATOM 1419 C CA . GLY A 1 194 ? 14.337 47.011 -8.365 1.00 17.45 194 GLY A CA 1
ATOM 1420 C C . GLY A 1 194 ? 12.916 47.486 -8.104 1.00 16.94 194 GLY A C 1
ATOM 1421 O O . GLY A 1 194 ? 12.155 47.715 -9.041 1.00 16.56 194 GLY A O 1
ATOM 1422 N N . ILE A 1 195 ? 12.548 47.666 -6.840 1.00 15.14 195 ILE A N 1
ATOM 1423 C CA . ILE A 1 195 ? 11.175 48.063 -6.541 1.00 14.54 195 ILE A CA 1
ATOM 1424 C C . ILE A 1 195 ? 10.769 49.443 -7.087 1.00 15.17 195 ILE A C 1
ATOM 1425 O O . ILE A 1 195 ? 9.583 49.704 -7.306 1.00 16.27 195 ILE A O 1
ATOM 1430 N N . TRP A 1 196 ? 11.753 50.307 -7.333 1.00 14.64 196 TRP A N 1
ATOM 1431 C CA . TRP A 1 196 ? 11.493 51.641 -7.887 1.00 16.89 196 TRP A CA 1
ATOM 1432 C C . TRP A 1 196 ? 10.681 51.567 -9.179 1.00 18.10 196 TRP A C 1
ATOM 1433 O O . TRP A 1 196 ? 9.905 52.476 -9.505 1.00 18.99 196 TRP A O 1
ATOM 1444 N N . ASN A 1 197 ? 10.869 50.477 -9.912 1.00 16.86 197 ASN A N 1
ATOM 1445 C CA . ASN A 1 197 ? 10.185 50.260 -11.182 1.00 18.01 197 ASN A CA 1
ATOM 1446 C C . ASN A 1 197 ? 8.681 50.048 -11.042 1.00 18.99 197 ASN A C 1
ATOM 1447 O O . ASN A 1 197 ? 7.935 50.247 -12.002 1.00 18.13 197 ASN A O 1
ATOM 1452 N N . VAL A 1 198 ? 8.236 49.641 -9.856 1.00 18.17 198 VAL A N 1
ATOM 1453 C CA . VAL A 1 198 ? 6.812 49.412 -9.633 1.00 18.68 198 VAL A CA 1
ATOM 1454 C C . VAL A 1 198 ? 6.155 50.301 -8.571 1.00 19.77 198 VAL A C 1
ATOM 1455 O O . VAL A 1 198 ? 5.082 49.972 -8.067 1.00 19.83 198 VAL A O 1
ATOM 1459 N N . ILE A 1 199 ? 6.783 51.420 -8.225 1.00 19.76 199 ILE A N 1
ATOM 1460 C CA . ILE A 1 199 ? 6.195 52.332 -7.244 1.00 19.02 199 ILE A CA 1
ATOM 1461 C C . ILE A 1 199 ? 5.014 53.064 -7.903 1.00 20.17 199 ILE A C 1
ATOM 1462 O O . ILE A 1 199 ? 5.166 53.678 -8.962 1.00 20.71 199 ILE A O 1
ATOM 1467 N N . ASN A 1 200 ? 3.837 52.980 -7.290 1.00 19.37 200 ASN A N 1
ATOM 1468 C CA . ASN A 1 200 ? 2.646 53.644 -7.827 1.00 19.67 200 ASN A CA 1
ATOM 1469 C C . ASN A 1 200 ? 2.708 55.111 -7.411 1.00 19.89 200 ASN A C 1
ATOM 1470 O O . ASN A 1 200 ? 2.097 55.520 -6.417 1.00 19.18 200 ASN A O 1
ATOM 1475 N N . TRP A 1 201 ? 3.457 55.899 -8.172 1.00 18.50 201 TRP A N 1
ATOM 1476 C CA . TRP A 1 201 ? 3.622 57.307 -7.856 1.00 19.73 201 TRP A CA 1
ATOM 1477 C C . TRP A 1 201 ? 2.322 58.107 -7.871 1.00 20.81 201 TRP A C 1
ATOM 1478 O O . TRP A 1 201 ? 2.184 59.071 -7.121 1.00 22.03 201 TRP A O 1
ATOM 1489 N N . ALA A 1 202 ? 1.364 57.706 -8.701 1.00 19.66 202 ALA A N 1
ATOM 1490 C CA . ALA A 1 202 ? 0.099 58.423 -8.752 1.00 20.76 202 ALA A CA 1
ATOM 1491 C C . ALA A 1 202 ? -0.595 58.332 -7.393 1.00 22.10 202 ALA A C 1
ATOM 1492 O O . ALA A 1 202 ? -1.249 59.280 -6.950 1.00 20.73 202 ALA A O 1
ATOM 1494 N N . GLU A 1 203 ? -0.462 57.185 -6.734 1.00 20.64 203 GLU A N 1
ATOM 1495 C CA . GLU A 1 203 ? -1.068 57.001 -5.421 1.00 21.65 203 GLU A CA 1
ATOM 1496 C C . GLU A 1 203 ? -0.291 57.834 -4.405 1.00 21.15 203 GLU A C 1
ATOM 1497 O O . GLU A 1 203 ? -0.871 58.406 -3.483 1.00 20.13 203 GLU A O 1
ATOM 1503 N N . ALA A 1 204 ? 1.025 57.900 -4.583 1.00 21.66 204 ALA A N 1
ATOM 1504 C CA . ALA A 1 204 ? 1.873 58.679 -3.690 1.00 21.31 204 ALA A CA 1
ATOM 1505 C C . ALA A 1 204 ? 1.511 60.164 -3.788 1.00 22.07 204 ALA A C 1
ATOM 1506 O O . ALA A 1 204 ? 1.480 60.868 -2.777 1.00 21.27 204 ALA A O 1
ATOM 1508 N N . GLU A 1 205 ? 1.237 60.628 -5.006 1.00 21.67 205 GLU A N 1
ATOM 1509 C CA . GLU A 1 205 ? 0.867 62.024 -5.248 1.00 24.21 205 GLU A CA 1
ATOM 1510 C C . GLU A 1 205 ? -0.383 62.377 -4.440 1.00 24.39 205 GLU A C 1
ATOM 1511 O O . GLU A 1 205 ? -0.441 63.412 -3.777 1.00 25.32 205 GLU A O 1
ATOM 1517 N N . ASN A 1 206 ? -1.378 61.499 -4.504 1.00 24.90 206 ASN A N 1
ATOM 1518 C CA . ASN A 1 206 ? -2.629 61.708 -3.794 1.00 24.73 206 ASN A CA 1
ATOM 1519 C C . ASN A 1 206 ? -2.420 61.744 -2.283 1.00 24.26 206 ASN A C 1
ATOM 1520 O O . ASN A 1 206 ? -2.986 62.590 -1.599 1.00 24.02 206 ASN A O 1
ATOM 1525 N N . ARG A 1 207 ? -1.602 60.837 -1.760 1.00 23.76 207 ARG A N 1
ATOM 1526 C CA . ARG A 1 207 ? -1.361 60.806 -0.321 1.00 23.54 207 ARG A CA 1
ATOM 1527 C C . ARG A 1 207 ? -0.650 62.058 0.172 1.00 23.84 207 ARG A C 1
ATOM 1528 O O . ARG A 1 207 ? -0.971 62.590 1.238 1.00 23.02 207 ARG A O 1
ATOM 1536 N N . TYR A 1 208 ? 0.319 62.524 -0.606 1.00 24.51 208 TYR A N 1
ATOM 1537 C CA . TYR A 1 208 ? 1.079 63.711 -0.244 1.00 25.53 208 TYR A CA 1
ATOM 1538 C C . TYR A 1 208 ? 0.213 64.965 -0.266 1.00 26.14 208 TYR A C 1
ATOM 1539 O O . TYR A 1 208 ? 0.304 65.807 0.628 1.00 24.97 208 TYR A O 1
ATOM 1548 N N . ILE A 1 209 ? -0.623 65.091 -1.289 1.00 27.25 209 ILE A N 1
ATOM 1549 C CA . ILE A 1 209 ? -1.496 66.249 -1.391 1.00 28.10 209 ILE A CA 1
ATOM 1550 C C . ILE A 1 209 ? -2.507 66.229 -0.248 1.00 29.71 209 ILE A C 1
ATOM 1551 O O . ILE A 1 209 ? -2.805 67.264 0.340 1.00 29.08 209 ILE A O 1
ATOM 1556 N N . ALA A 1 210 ? -3.014 65.043 0.075 1.00 30.82 210 ALA A N 1
ATOM 1557 C CA . ALA A 1 210 ? -3.982 64.893 1.158 1.00 32.60 210 ALA A CA 1
ATOM 1558 C C . ALA A 1 210 ? -3.321 65.121 2.516 1.00 34.59 210 ALA A C 1
ATOM 1559 O O . ALA A 1 210 ? -3.916 65.721 3.411 1.00 34.14 210 ALA A O 1
ATOM 1561 N N . GLY A 1 211 ? -2.090 64.634 2.661 1.00 36.33 211 GLY A N 1
ATOM 1562 C CA . GLY A 1 211 ? -1.371 64.788 3.911 1.00 39.89 211 GLY A CA 1
ATOM 1563 C C . GLY A 1 211 ? -2.196 64.345 5.103 1.00 43.21 211 GLY A C 1
ATOM 1564 O O . GLY A 1 211 ? -2.183 64.991 6.147 1.00 42.01 211 GLY A O 1
ATOM 1565 N N . ASP A 1 212 ? -2.915 63.240 4.951 1.00 47.19 212 ASP A N 1
ATOM 1566 C CA . ASP A 1 212 ? -3.750 62.724 6.027 1.00 53.33 212 ASP A CA 1
ATOM 1567 C C . ASP A 1 212 ? -3.009 61.671 6.849 1.00 56.15 212 ASP A C 1
ATOM 1568 O O . ASP A 1 212 ? -2.713 60.573 6.367 1.00 56.75 212 ASP A O 1
ATOM 1573 N N . LYS A 1 213 ? -2.706 62.021 8.094 1.00 59.64 213 LYS A N 1
ATOM 1574 C CA . LYS A 1 213 ? -2.000 61.128 9.003 1.00 63.46 213 LYS A CA 1
ATOM 1575 C C . LYS A 1 213 ? -2.838 59.889 9.303 1.00 65.17 213 LYS A C 1
ATOM 1576 O O . LYS A 1 213 ? -2.315 58.765 9.123 1.00 66.23 213 LYS A O 1
ATOM 1582 N N . GLN B 1 15 ? 41.219 40.972 14.533 1.00 42.04 15 GLN B N 1
ATOM 1583 C CA . GLN B 1 15 ? 40.027 40.955 13.638 1.00 41.03 15 GLN B CA 1
ATOM 1584 C C . GLN B 1 15 ? 39.247 39.649 13.775 1.00 40.47 15 GLN B C 1
ATOM 1585 O O . GLN B 1 15 ? 39.827 38.564 13.880 1.00 40.59 15 GLN B O 1
ATOM 1591 N N . TYR B 1 16 ? 37.925 39.765 13.774 1.00 37.67 16 TYR B N 1
ATOM 1592 C CA . TYR B 1 16 ? 37.057 38.606 13.885 1.00 35.49 16 TYR B CA 1
ATOM 1593 C C . TYR B 1 16 ? 36.885 37.963 12.516 1.00 33.06 16 TYR B C 1
ATOM 1594 O O . TYR B 1 16 ? 36.924 38.646 11.496 1.00 32.12 16 TYR B O 1
ATOM 1603 N N . THR B 1 17 ? 36.710 36.647 12.497 1.00 31.29 17 THR B N 1
ATOM 1604 C CA . THR B 1 17 ? 36.536 35.931 11.240 1.00 30.91 17 THR B CA 1
ATOM 1605 C C . THR B 1 17 ? 35.332 35.006 11.295 1.00 30.09 17 THR B C 1
ATOM 1606 O O . THR B 1 17 ? 34.821 34.696 12.373 1.00 28.90 17 THR B O 1
ATOM 1610 N N . LEU B 1 18 ? 34.891 34.565 10.121 1.00 27.43 18 LEU B N 1
ATOM 1611 C CA . LEU B 1 18 ? 33.761 33.655 10.013 1.00 27.57 18 LEU B CA 1
ATOM 1612 C C . LEU B 1 18 ? 34.243 32.258 10.374 1.00 27.82 18 LEU B C 1
ATOM 1613 O O . LEU B 1 18 ? 35.130 31.710 9.721 1.00 27.80 18 LEU B O 1
ATOM 1618 N N . PRO B 1 19 ? 33.670 31.666 11.430 1.00 28.19 19 PRO B N 1
ATOM 1619 C CA . PRO B 1 19 ? 34.070 30.323 11.846 1.00 27.84 19 PRO B CA 1
ATOM 1620 C C . PRO B 1 19 ? 33.492 29.280 10.902 1.00 27.96 19 PRO B C 1
ATOM 1621 O O . PRO B 1 19 ? 32.318 29.337 10.547 1.00 29.33 19 PRO B O 1
ATOM 1625 N N . PRO B 1 20 ? 34.314 28.325 10.468 1.00 26.49 20 PRO B N 1
ATOM 1626 C CA . PRO B 1 20 ? 33.837 27.278 9.566 1.00 26.08 20 PRO B CA 1
ATOM 1627 C C . PRO B 1 20 ? 32.747 26.465 10.262 1.00 25.71 20 PRO B C 1
ATOM 1628 O O . PRO B 1 20 ? 32.700 26.406 11.496 1.00 26.00 20 PRO B O 1
ATOM 1632 N N . LEU B 1 21 ? 31.859 25.864 9.475 1.00 23.76 21 LEU B N 1
ATOM 1633 C CA . LEU B 1 21 ? 30.802 25.027 10.036 1.00 23.99 21 LEU B CA 1
ATOM 1634 C C . LEU B 1 21 ? 31.462 23.722 10.461 1.00 24.56 21 LEU B C 1
ATOM 1635 O O . LEU B 1 21 ? 32.490 23.340 9.906 1.00 22.28 21 LEU B O 1
ATOM 1640 N N . PRO B 1 22 ? 30.887 23.027 11.456 1.00 25.17 22 PRO B N 1
ATOM 1641 C CA . PRO B 1 22 ? 31.442 21.756 11.939 1.00 26.22 22 PRO B CA 1
ATOM 1642 C C . PRO B 1 22 ? 30.966 20.545 11.130 1.00 26.00 22 PRO B C 1
ATOM 1643 O O . PRO B 1 22 ? 31.211 19.395 11.499 1.00 26.48 22 PRO B O 1
ATOM 1647 N N . TYR B 1 23 ? 30.293 20.821 10.018 1.00 25.73 23 TYR B N 1
ATOM 1648 C CA . TYR B 1 23 ? 29.767 19.780 9.146 1.00 25.39 23 TYR B CA 1
ATOM 1649 C C . TYR B 1 23 ? 29.505 20.364 7.761 1.00 26.87 23 TYR B C 1
ATOM 1650 O O . TYR B 1 23 ? 29.517 21.587 7.580 1.00 26.94 23 TYR B O 1
ATOM 1659 N N . PRO B 1 24 ? 29.298 19.493 6.758 1.00 27.49 24 PRO B N 1
ATOM 1660 C CA . PRO B 1 24 ? 29.028 19.915 5.379 1.00 27.30 24 PRO B CA 1
ATOM 1661 C C . PRO B 1 24 ? 27.745 20.740 5.310 1.00 26.59 24 PRO B C 1
ATOM 1662 O O . PRO B 1 24 ? 26.827 20.546 6.107 1.00 23.68 24 PRO B O 1
ATOM 1666 N N . TYR B 1 25 ? 27.687 21.650 4.343 1.00 26.59 25 TYR B N 1
ATOM 1667 C CA . TYR B 1 25 ? 26.530 22.517 4.155 1.00 25.40 25 TYR B CA 1
ATOM 1668 C C . TYR B 1 25 ? 25.205 21.779 3.972 1.00 26.51 25 TYR B C 1
ATOM 1669 O O . TYR B 1 25 ? 24.134 22.348 4.191 1.00 26.58 25 TYR B O 1
ATOM 1678 N N . ASP B 1 26 ? 25.277 20.513 3.578 1.00 26.78 26 ASP B N 1
ATOM 1679 C CA . ASP B 1 26 ? 24.068 19.732 3.358 1.00 27.02 26 ASP B CA 1
ATOM 1680 C C . ASP B 1 26 ? 23.874 18.664 4.426 1.00 25.45 26 ASP B C 1
ATOM 1681 O O . ASP B 1 26 ? 22.954 17.847 4.350 1.00 24.61 26 ASP B O 1
ATOM 1686 N N . ALA B 1 27 ? 24.729 18.692 5.439 1.00 25.38 27 ALA B N 1
ATOM 1687 C CA . ALA B 1 27 ? 24.687 17.705 6.514 1.00 24.36 27 ALA B CA 1
ATOM 1688 C C . ALA B 1 27 ? 23.413 17.710 7.346 1.00 25.14 27 ALA B C 1
ATOM 1689 O O . ALA B 1 27 ? 23.123 16.733 8.040 1.00 27.03 27 ALA B O 1
ATOM 1691 N N . LEU B 1 28 ? 22.652 18.799 7.278 1.00 24.42 28 LEU B N 1
ATOM 1692 C CA . LEU B 1 28 ? 21.430 18.908 8.071 1.00 24.62 28 LEU B CA 1
ATOM 1693 C C . LEU B 1 28 ? 20.137 18.637 7.297 1.00 25.85 28 LEU B C 1
ATOM 1694 O O . LEU B 1 28 ? 19.040 18.754 7.848 1.00 25.43 28 LEU B O 1
ATOM 1699 N N . GLN B 1 29 ? 20.257 18.276 6.023 1.00 25.85 29 GLN B N 1
ATOM 1700 C CA . GLN B 1 29 ? 19.070 17.972 5.234 1.00 26.23 29 GLN B CA 1
ATOM 1701 C C . GLN B 1 29 ? 18.507 16.672 5.801 1.00 26.62 29 GLN B C 1
ATOM 1702 O O . GLN B 1 29 ? 19.229 15.892 6.411 1.00 26.70 29 GLN B O 1
ATOM 1708 N N . PRO B 1 30 ? 17.209 16.413 5.591 1.00 27.09 30 PRO B N 1
ATOM 1709 C CA . PRO B 1 30 ? 16.272 17.279 4.873 1.00 27.48 30 PRO B CA 1
ATOM 1710 C C . PRO B 1 30 ? 15.601 18.319 5.762 1.00 27.25 30 PRO B C 1
ATOM 1711 O O . PRO B 1 30 ? 14.572 18.882 5.388 1.00 27.72 30 PRO B O 1
ATOM 1715 N N . TYR B 1 31 ? 16.164 18.573 6.940 1.00 26.01 31 TYR B N 1
ATOM 1716 C CA . TYR B 1 31 ? 15.564 19.541 7.856 1.00 26.65 31 TYR B CA 1
ATOM 1717 C C . TYR B 1 31 ? 15.950 20.988 7.572 1.00 24.93 31 TYR B C 1
ATOM 1718 O O . TYR B 1 31 ? 15.164 21.903 7.816 1.00 25.09 31 TYR B O 1
ATOM 1727 N N . ILE B 1 32 ? 17.162 21.194 7.071 1.00 24.94 32 ILE B N 1
ATOM 1728 C CA . ILE B 1 32 ? 17.625 22.529 6.710 1.00 24.23 32 ILE B CA 1
ATOM 1729 C C . ILE B 1 32 ? 18.418 22.342 5.427 1.00 24.59 32 ILE B C 1
ATOM 1730 O O . ILE B 1 32 ? 19.472 21.702 5.431 1.00 26.03 32 ILE B O 1
ATOM 1735 N N . SER B 1 33 ? 17.906 22.911 4.339 1.00 24.93 33 SER B N 1
ATOM 1736 C CA . SER B 1 33 ? 18.518 22.774 3.022 1.00 24.75 33 SER B CA 1
ATOM 1737 C C . SER B 1 33 ? 19.954 23.269 2.918 1.00 25.22 33 SER B C 1
ATOM 1738 O O . SER B 1 33 ? 20.388 24.161 3.655 1.00 23.94 33 SER B O 1
ATOM 1741 N N . GLN B 1 34 ? 20.684 22.689 1.971 1.00 25.18 34 GLN B N 1
ATOM 1742 C CA . GLN B 1 34 ? 22.066 23.071 1.737 1.00 24.58 34 GLN B CA 1
ATOM 1743 C C . GLN B 1 34 ? 22.102 24.543 1.342 1.00 23.46 34 GLN B C 1
ATOM 1744 O O . GLN B 1 34 ? 23.000 25.283 1.745 1.00 23.48 34 GLN B O 1
ATOM 1750 N N . GLN B 1 35 ? 21.113 24.966 0.558 1.00 22.75 35 GLN B N 1
ATOM 1751 C CA . GLN B 1 35 ? 21.033 26.351 0.092 1.00 22.57 35 GLN B CA 1
ATOM 1752 C C . GLN B 1 35 ? 21.009 27.345 1.246 1.00 21.48 35 GLN B C 1
ATOM 1753 O O . GLN B 1 35 ? 21.782 28.304 1.265 1.00 23.51 35 GLN B O 1
ATOM 1759 N N . ILE B 1 36 ? 20.120 27.115 2.206 1.00 20.29 36 ILE B N 1
ATOM 1760 C CA . ILE B 1 36 ? 19.997 27.990 3.366 1.00 19.70 36 ILE B CA 1
ATOM 1761 C C . ILE B 1 36 ? 21.315 28.060 4.137 1.00 18.55 36 ILE B C 1
ATOM 1762 O O . ILE B 1 36 ? 21.831 29.152 4.400 1.00 18.33 36 ILE B O 1
ATOM 1767 N N . MET B 1 37 ? 21.871 26.895 4.472 1.00 18.49 37 MET B N 1
ATOM 1768 C CA . MET B 1 37 ? 23.131 26.845 5.215 1.00 18.88 37 MET B CA 1
ATOM 1769 C C . MET B 1 37 ? 24.225 27.675 4.534 1.00 19.93 37 MET B C 1
ATOM 1770 O O . MET B 1 37 ? 24.930 28.435 5.193 1.00 19.39 37 MET B O 1
ATOM 1775 N N . GLU B 1 38 ? 24.371 27.537 3.219 1.00 21.60 38 GLU B N 1
ATOM 1776 C CA . GLU B 1 38 ? 25.406 28.291 2.514 1.00 22.67 38 GLU B CA 1
ATOM 1777 C C . GLU B 1 38 ? 25.153 29.790 2.636 1.00 22.72 38 GLU B C 1
ATOM 1778 O O . GLU B 1 38 ? 26.035 30.548 3.042 1.00 23.40 38 GLU B O 1
ATOM 1784 N N . LEU B 1 39 ? 23.942 30.221 2.299 1.00 22.00 39 LEU B N 1
ATOM 1785 C CA . LEU B 1 39 ? 23.598 31.640 2.392 1.00 21.54 39 LEU B CA 1
ATOM 1786 C C . LEU B 1 39 ? 23.686 32.128 3.833 1.00 20.83 39 LEU B C 1
ATOM 1787 O O . LEU B 1 39 ? 24.320 33.142 4.125 1.00 20.58 39 LEU B O 1
ATOM 1792 N N . HIS B 1 40 ? 23.052 31.387 4.732 1.00 19.37 40 HIS B N 1
ATOM 1793 C CA . HIS B 1 40 ? 23.040 31.741 6.146 1.00 21.20 40 HIS B CA 1
ATOM 1794 C C . HIS B 1 40 ? 24.451 31.933 6.716 1.00 20.88 40 HIS B C 1
ATOM 1795 O O . HIS B 1 40 ? 24.705 32.853 7.491 1.00 19.19 40 HIS B O 1
ATOM 1802 N N . HIS B 1 41 ? 25.365 31.060 6.315 1.00 22.62 41 HIS B N 1
ATOM 1803 C CA . HIS B 1 41 ? 26.749 31.099 6.779 1.00 22.19 41 HIS B CA 1
ATOM 1804 C C . HIS B 1 41 ? 27.630 32.080 5.999 1.00 23.31 41 HIS B C 1
ATOM 1805 O O . HIS B 1 41 ? 28.149 33.051 6.556 1.00 22.63 41 HIS B O 1
ATOM 1812 N N . LYS B 1 42 ? 27.793 31.821 4.707 1.00 23.19 42 LYS B N 1
ATOM 1813 C CA . LYS B 1 42 ? 28.640 32.638 3.841 1.00 24.95 42 LYS B CA 1
ATOM 1814 C C . LYS B 1 42 ? 28.169 34.065 3.609 1.00 23.83 42 LYS B C 1
ATOM 1815 O O . LYS B 1 42 ? 28.979 34.950 3.333 1.00 22.51 42 LYS B O 1
ATOM 1821 N N . LYS B 1 43 ? 26.866 34.297 3.699 1.00 22.42 43 LYS B N 1
ATOM 1822 C CA . LYS B 1 43 ? 26.342 35.641 3.468 1.00 22.57 43 LYS B CA 1
ATOM 1823 C C . LYS B 1 43 ? 25.944 36.340 4.763 1.00 21.55 43 LYS B C 1
ATOM 1824 O O . LYS B 1 43 ? 26.602 37.286 5.198 1.00 20.81 43 LYS B O 1
ATOM 1830 N N . HIS B 1 44 ? 24.880 35.858 5.395 1.00 20.16 44 HIS B N 1
ATOM 1831 C CA . HIS B 1 44 ? 24.400 36.483 6.623 1.00 19.92 44 HIS B CA 1
ATOM 1832 C C . HIS B 1 44 ? 25.411 36.552 7.766 1.00 20.14 44 HIS B C 1
ATOM 1833 O O . HIS B 1 44 ? 25.701 37.634 8.285 1.00 20.26 44 HIS B O 1
ATOM 1840 N N . HIS B 1 45 ? 25.958 35.414 8.166 1.00 19.06 45 HIS B N 1
ATOM 1841 C CA . HIS B 1 45 ? 26.917 35.438 9.261 1.00 19.27 45 HIS B CA 1
ATOM 1842 C C . HIS B 1 45 ? 28.162 36.256 8.874 1.00 19.77 45 HIS B C 1
ATOM 1843 O O . HIS B 1 45 ? 28.664 37.057 9.666 1.00 19.26 45 HIS B O 1
ATOM 1850 N N . GLN B 1 46 ? 28.645 36.075 7.648 1.00 20.42 46 GLN B N 1
ATOM 1851 C CA . GLN B 1 46 ? 29.814 36.818 7.173 1.00 20.81 46 GLN B CA 1
ATOM 1852 C C . GLN B 1 46 ? 29.581 38.321 7.334 1.00 20.40 46 GLN B C 1
ATOM 1853 O O . GLN B 1 46 ? 30.450 39.070 7.795 1.00 18.68 46 GLN B O 1
ATOM 1859 N N . THR B 1 47 ? 28.391 38.756 6.942 1.00 20.68 47 THR B N 1
ATOM 1860 C CA . THR B 1 47 ? 28.039 40.161 7.041 1.00 20.78 47 THR B CA 1
ATOM 1861 C C . THR B 1 47 ? 28.153 40.663 8.481 1.00 22.42 47 THR B C 1
ATOM 1862 O O . THR B 1 47 ? 28.730 41.724 8.725 1.00 23.83 47 THR B O 1
ATOM 1866 N N . TYR B 1 48 ? 27.636 39.903 9.442 1.00 20.67 48 TYR B N 1
ATOM 1867 C CA . TYR B 1 48 ? 27.724 40.330 10.837 1.00 20.51 48 TYR B CA 1
ATOM 1868 C C . TYR B 1 48 ? 29.185 40.409 11.280 1.00 21.78 48 TYR B C 1
ATOM 1869 O O . TYR B 1 48 ? 29.563 41.274 12.073 1.00 21.28 48 TYR B O 1
ATOM 1878 N N . VAL B 1 49 ? 30.000 39.502 10.749 1.00 22.27 49 VAL B N 1
ATOM 1879 C CA . VAL B 1 49 ? 31.421 39.457 11.066 1.00 23.29 49 VAL B CA 1
ATOM 1880 C C . VAL B 1 49 ? 32.128 40.707 10.537 1.00 24.42 49 VAL B C 1
ATOM 1881 O O . VAL B 1 49 ? 32.923 41.328 11.243 1.00 23.77 49 VAL B O 1
ATOM 1885 N N . ASN B 1 50 ? 31.815 41.072 9.297 1.00 24.01 50 ASN B N 1
ATOM 1886 C CA . ASN B 1 50 ? 32.406 42.245 8.670 1.00 24.14 50 ASN B CA 1
ATOM 1887 C C . ASN B 1 50 ? 31.919 43.510 9.396 1.00 24.41 50 ASN B C 1
ATOM 1888 O O . ASN B 1 50 ? 32.709 44.400 9.706 1.00 23.41 50 ASN B O 1
ATOM 1893 N N . GLY B 1 51 ? 30.619 43.578 9.670 1.00 24.18 51 GLY B N 1
ATOM 1894 C CA . GLY B 1 51 ? 30.061 44.732 10.354 1.00 24.88 51 GLY B CA 1
ATOM 1895 C C . GLY B 1 51 ? 30.609 44.915 11.756 1.00 25.70 51 GLY B C 1
ATOM 1896 O O . GLY B 1 51 ? 30.728 46.043 12.239 1.00 25.41 51 GLY B O 1
ATOM 1897 N N . LEU B 1 52 ? 30.945 43.805 12.409 1.00 25.96 52 LEU B N 1
ATOM 1898 C CA . LEU B 1 52 ? 31.492 43.841 13.762 1.00 26.24 52 LEU B CA 1
ATOM 1899 C C . LEU B 1 52 ? 32.895 44.435 13.762 1.00 27.64 52 LEU B C 1
ATOM 1900 O O . LEU B 1 52 ? 33.196 45.337 14.545 1.00 27.36 52 LEU B O 1
ATOM 1905 N N . ASN B 1 53 ? 33.757 43.925 12.886 1.00 28.65 53 ASN B N 1
ATOM 1906 C CA . ASN B 1 53 ? 35.120 44.437 12.798 1.00 30.14 53 ASN B CA 1
ATOM 1907 C C . ASN B 1 53 ? 35.093 45.928 12.481 1.00 29.47 53 ASN B C 1
ATOM 1908 O O . ASN B 1 53 ? 35.764 46.718 13.141 1.00 30.60 53 ASN B O 1
ATOM 1913 N N . ALA B 1 54 ? 34.313 46.312 11.474 1.00 30.01 54 ALA B N 1
ATOM 1914 C CA . ALA B 1 54 ? 34.217 47.716 11.086 1.00 32.01 54 ALA B CA 1
ATOM 1915 C C . ALA B 1 54 ? 33.644 48.561 12.220 1.00 32.88 54 ALA B C 1
ATOM 1916 O O . ALA B 1 54 ? 34.028 49.712 12.397 1.00 32.75 54 ALA B O 1
ATOM 1918 N N . ALA B 1 55 ? 32.727 47.989 12.990 1.00 33.76 55 ALA B N 1
ATOM 1919 C CA . ALA B 1 55 ? 32.120 48.717 14.096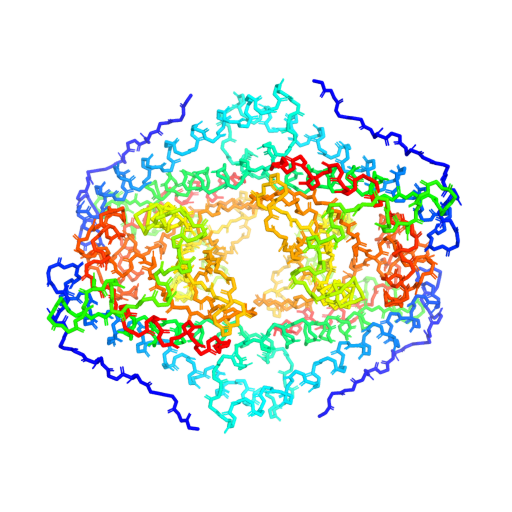 1.00 34.10 55 ALA B CA 1
ATOM 1920 C C . ALA B 1 55 ? 33.132 48.967 15.210 1.00 34.92 55 ALA B C 1
ATOM 1921 O O . ALA B 1 55 ? 33.256 50.089 15.701 1.00 33.88 55 ALA B O 1
ATOM 1923 N N . LEU B 1 56 ? 33.854 47.922 15.611 1.00 35.37 56 LEU B N 1
ATOM 1924 C CA . LEU B 1 56 ? 34.849 48.062 16.673 1.00 36.02 56 LEU B CA 1
ATOM 1925 C C . LEU B 1 56 ? 35.963 49.015 16.257 1.00 37.68 56 LEU B C 1
ATOM 1926 O O . LEU B 1 56 ? 36.555 49.697 17.091 1.00 38.63 56 LEU B O 1
ATOM 1931 N N . GLU B 1 57 ? 36.244 49.061 14.962 1.00 38.47 57 GLU B N 1
ATOM 1932 C CA . GLU B 1 57 ? 37.274 49.947 14.455 1.00 39.60 57 GLU B CA 1
ATOM 1933 C C . GLU B 1 57 ? 36.860 51.395 14.709 1.00 38.46 57 GLU B C 1
ATOM 1934 O O . GLU B 1 57 ? 37.684 52.227 15.094 1.00 38.26 57 GLU B O 1
ATOM 1940 N N . ALA B 1 58 ? 35.579 51.684 14.494 1.00 36.74 58 ALA B N 1
ATOM 1941 C CA . ALA B 1 58 ? 35.049 53.025 14.697 1.00 36.36 58 ALA B CA 1
ATOM 1942 C C . ALA B 1 58 ? 35.097 53.423 16.165 1.00 37.64 58 ALA B C 1
ATOM 1943 O O . ALA B 1 58 ? 35.577 54.507 16.503 1.00 37.51 58 ALA B O 1
ATOM 1945 N N . GLN B 1 59 ? 34.607 52.546 17.037 1.00 37.95 59 GLN B N 1
ATOM 1946 C CA . GLN B 1 59 ? 34.602 52.836 18.464 1.00 40.03 59 GLN B CA 1
ATOM 1947 C C . GLN B 1 59 ? 36.018 53.114 18.968 1.00 40.35 59 GLN B C 1
ATOM 1948 O O . GLN B 1 59 ? 36.204 53.876 19.912 1.00 40.30 59 GLN B O 1
ATOM 1954 N N . LYS B 1 60 ? 37.017 52.511 18.328 1.00 41.51 60 LYS B N 1
ATOM 1955 C CA . LYS B 1 60 ? 38.407 52.716 18.731 1.00 43.70 60 LYS B CA 1
ATOM 1956 C C . LYS B 1 60 ? 38.877 54.135 18.420 1.00 43.38 60 LYS B C 1
ATOM 1957 O O . LYS B 1 60 ? 39.233 54.896 19.323 1.00 42.65 60 LYS B O 1
ATOM 1963 N N . LYS B 1 61 ? 38.875 54.481 17.137 1.00 43.51 61 LYS B N 1
ATOM 1964 C CA . LYS B 1 61 ? 39.300 55.801 16.701 1.00 44.89 61 LYS B CA 1
ATOM 1965 C C . LYS B 1 61 ? 38.435 56.868 17.366 1.00 44.92 61 LYS B C 1
ATOM 1966 O O . LYS B 1 61 ? 38.927 57.930 17.742 1.00 44.68 61 LYS B O 1
ATOM 1972 N N . ALA B 1 62 ? 37.148 56.575 17.520 1.00 44.39 62 ALA B N 1
ATOM 1973 C CA . ALA B 1 62 ? 36.225 57.513 18.144 1.00 44.46 62 ALA B CA 1
ATOM 1974 C C . ALA B 1 62 ? 36.618 57.793 19.592 1.00 44.62 62 ALA B C 1
ATOM 1975 O O . ALA B 1 62 ? 36.486 58.917 20.071 1.00 43.36 62 ALA B O 1
ATOM 1977 N N . ALA B 1 63 ? 37.105 56.768 20.284 1.00 44.74 63 ALA B N 1
ATOM 1978 C CA . ALA B 1 63 ? 37.513 56.911 21.677 1.00 47.09 63 ALA B CA 1
ATOM 1979 C C . ALA B 1 63 ? 38.823 57.682 21.801 1.00 48.12 63 ALA B C 1
ATOM 1980 O O . ALA B 1 63 ? 38.975 58.525 22.684 1.00 48.31 63 ALA B O 1
ATOM 1982 N N . GLU B 1 64 ? 39.764 57.392 20.908 1.00 49.52 64 GLU B N 1
ATOM 1983 C CA . GLU B 1 64 ? 41.066 58.051 20.912 1.00 50.98 64 GLU B CA 1
ATOM 1984 C C . GLU B 1 64 ? 40.922 59.512 20.502 1.00 50.27 64 GLU B C 1
ATOM 1985 O O . GLU B 1 64 ? 41.841 60.310 20.682 1.00 50.97 64 GLU B O 1
ATOM 1991 N N . ALA B 1 65 ? 39.760 59.852 19.953 1.00 48.41 65 ALA B N 1
ATOM 1992 C CA . ALA B 1 65 ? 39.484 61.211 19.509 1.00 46.17 65 ALA B CA 1
ATOM 1993 C C . ALA B 1 65 ? 38.645 61.967 20.534 1.00 45.57 65 ALA B C 1
ATOM 1994 O O . ALA B 1 65 ? 38.343 63.147 20.352 1.00 46.06 65 ALA B O 1
ATOM 1996 N N . THR B 1 66 ? 38.268 61.280 21.609 1.00 44.32 66 THR B N 1
ATOM 1997 C CA . THR B 1 66 ? 37.462 61.886 22.666 1.00 43.99 66 THR B CA 1
ATOM 1998 C C . THR B 1 66 ? 36.135 62.374 22.085 1.00 42.27 66 THR B C 1
ATOM 1999 O O . THR B 1 66 ? 35.587 63.393 22.511 1.00 42.33 66 THR B O 1
ATOM 2003 N N . ASP B 1 67 ? 35.626 61.633 21.108 1.00 39.34 67 ASP B N 1
ATOM 2004 C CA . ASP B 1 67 ? 34.375 61.970 20.440 1.00 37.06 67 ASP B CA 1
ATOM 2005 C C . ASP B 1 67 ? 33.253 61.087 20.994 1.00 35.62 67 ASP B C 1
ATOM 2006 O O . ASP B 1 67 ? 32.956 60.030 20.439 1.00 33.22 67 ASP B O 1
ATOM 2011 N N . VAL B 1 68 ? 32.634 61.522 22.087 1.00 33.78 68 VAL B N 1
ATOM 2012 C CA . VAL B 1 68 ? 31.565 60.750 22.712 1.00 33.08 68 VAL B CA 1
ATOM 2013 C C . VAL B 1 68 ? 30.381 60.525 21.779 1.00 32.47 68 VAL B C 1
ATOM 2014 O O . VAL B 1 68 ? 29.823 59.429 21.729 1.00 32.89 68 VAL B O 1
ATOM 2018 N N . PRO B 1 69 ? 29.970 61.566 21.036 1.00 32.74 69 PRO B N 1
ATOM 2019 C CA . PRO B 1 69 ? 28.841 61.410 20.114 1.00 32.17 69 PRO B CA 1
ATOM 2020 C C . PRO B 1 69 ? 29.069 60.236 19.153 1.00 32.26 69 PRO B C 1
ATOM 2021 O O . PRO B 1 69 ? 28.165 59.441 18.911 1.00 31.61 69 PRO B O 1
ATOM 2025 N N . LYS B 1 70 ? 30.284 60.128 18.621 1.00 32.84 70 LYS B N 1
ATOM 2026 C CA . LYS B 1 70 ? 30.619 59.054 17.692 1.00 34.72 70 LYS B CA 1
ATOM 2027 C C . LYS B 1 70 ? 30.720 57.718 18.434 1.00 33.77 70 LYS B C 1
ATOM 2028 O O . LYS B 1 70 ? 30.313 56.680 17.914 1.00 34.01 70 LYS B O 1
ATOM 2034 N N . LEU B 1 71 ? 31.256 57.754 19.651 1.00 32.39 71 LEU B N 1
ATOM 2035 C CA . LEU B 1 71 ? 31.398 56.557 20.474 1.00 32.33 71 LEU B CA 1
ATOM 2036 C C . LEU B 1 71 ? 30.052 55.910 20.752 1.00 31.17 71 LEU B C 1
ATOM 2037 O O . LEU B 1 71 ? 29.913 54.688 20.699 1.00 31.48 71 LEU B O 1
ATOM 2042 N N . VAL B 1 72 ? 29.062 56.736 21.063 1.00 29.96 72 VAL B N 1
ATOM 2043 C CA . VAL B 1 72 ? 27.725 56.239 21.354 1.00 28.05 72 VAL B CA 1
ATOM 2044 C C . VAL B 1 72 ? 27.012 55.799 20.082 1.00 28.95 72 VAL B C 1
ATOM 2045 O O . VAL B 1 72 ? 26.237 54.848 20.103 1.00 28.31 72 VAL B O 1
ATOM 2049 N N . SER B 1 73 ? 27.279 56.488 18.977 1.00 28.55 73 SER B N 1
ATOM 2050 C CA . SER B 1 73 ? 26.641 56.160 17.709 1.00 32.38 73 SER B CA 1
ATOM 2051 C C . SER B 1 73 ? 27.016 54.778 17.176 1.00 32.79 73 SER B C 1
ATOM 2052 O O . SER B 1 73 ? 26.205 54.124 16.530 1.00 35.13 73 SER B O 1
ATOM 2055 N N . VAL B 1 74 ? 28.240 54.334 17.442 1.00 31.58 74 VAL B N 1
ATOM 2056 C CA . VAL B 1 74 ? 28.694 53.030 16.962 1.00 30.77 74 VAL B CA 1
ATOM 2057 C C . VAL B 1 74 ? 28.160 51.895 17.836 1.00 30.03 74 VAL B C 1
ATOM 2058 O O . VAL B 1 74 ? 28.175 50.735 17.440 1.00 26.71 74 VAL B O 1
ATOM 2062 N N . GLN B 1 75 ? 27.700 52.247 19.031 1.00 30.86 75 GLN B N 1
ATOM 2063 C CA . GLN B 1 75 ? 27.159 51.286 19.982 1.00 30.30 75 GLN B CA 1
ATOM 2064 C C . GLN B 1 75 ? 26.170 50.301 19.360 1.00 29.07 75 GLN B C 1
ATOM 2065 O O . GLN B 1 75 ? 26.265 49.090 19.576 1.00 27.14 75 GLN B O 1
ATOM 2071 N N . GLN B 1 76 ? 25.223 50.822 18.587 1.00 27.04 76 GLN B N 1
ATOM 2072 C CA . GLN B 1 76 ? 24.205 49.994 17.953 1.00 27.72 76 GLN B CA 1
ATOM 2073 C C . GLN B 1 76 ? 24.792 48.972 16.986 1.00 26.80 76 GLN B C 1
ATOM 2074 O O . GLN B 1 76 ? 24.368 47.817 16.959 1.00 26.27 76 GLN B O 1
ATOM 2080 N N . ALA B 1 77 ? 25.766 49.408 16.195 1.00 26.37 77 ALA B N 1
ATOM 2081 C CA . ALA B 1 77 ? 26.415 48.532 15.223 1.00 25.04 77 ALA B CA 1
ATOM 2082 C C . ALA B 1 77 ? 27.182 47.415 15.925 1.00 24.34 77 ALA B C 1
ATOM 2083 O O . ALA B 1 77 ? 27.212 46.279 15.455 1.00 24.15 77 ALA B O 1
ATOM 2085 N N . ILE B 1 78 ? 27.808 47.742 17.049 1.00 23.15 78 ILE B N 1
ATOM 2086 C CA . ILE B 1 78 ? 28.560 46.750 17.805 1.00 21.80 78 ILE B CA 1
ATOM 2087 C C . ILE B 1 78 ? 27.604 45.722 18.393 1.00 22.48 78 ILE B C 1
ATOM 2088 O O . ILE B 1 78 ? 27.892 44.524 18.409 1.00 22.84 78 ILE B O 1
ATOM 2093 N N . LYS B 1 79 ? 26.460 46.195 18.870 1.00 21.12 79 LYS B N 1
ATOM 2094 C CA . LYS B 1 79 ? 25.455 45.322 19.463 1.00 21.46 79 LYS B CA 1
ATOM 2095 C C . LYS B 1 79 ? 24.782 44.417 18.434 1.00 19.72 79 LYS B C 1
ATOM 2096 O O . LYS B 1 79 ? 24.606 43.225 18.679 1.00 20.07 79 LYS B O 1
ATOM 2102 N N . PHE B 1 80 ? 24.416 44.988 17.287 1.00 19.18 80 PHE B N 1
ATOM 2103 C CA . PHE B 1 80 ? 23.754 44.238 16.224 1.00 19.96 80 PHE B CA 1
ATOM 2104 C C . PHE B 1 80 ? 24.687 43.224 15.596 1.00 20.45 80 PHE B C 1
ATOM 2105 O O . PHE B 1 80 ? 24.357 42.043 15.511 1.00 18.26 80 PHE B O 1
ATOM 2113 N N . ASN B 1 81 ? 25.856 43.677 15.155 1.00 20.37 81 ASN B N 1
ATOM 2114 C CA . ASN B 1 81 ? 26.795 42.758 14.522 1.00 20.64 81 ASN B CA 1
ATOM 2115 C C . ASN B 1 81 ? 27.463 41.820 15.516 1.00 20.42 81 ASN B C 1
ATOM 2116 O O . ASN B 1 81 ? 27.670 40.643 15.216 1.00 19.01 81 ASN B O 1
ATOM 2121 N N . GLY B 1 82 ? 27.791 42.333 16.698 1.00 18.51 82 GLY B N 1
ATOM 2122 C CA . GLY B 1 82 ? 28.425 41.497 17.699 1.00 18.22 82 GLY B CA 1
ATOM 2123 C C . GLY B 1 82 ? 27.465 40.405 18.134 1.00 18.98 82 GLY B C 1
ATOM 2124 O O . GLY B 1 82 ? 27.836 39.231 18.250 1.00 20.35 82 GLY B O 1
ATOM 2125 N N . GLY B 1 83 ? 26.215 40.794 18.367 1.00 18.88 83 GLY B N 1
ATOM 2126 C CA . GLY B 1 83 ? 25.210 39.828 18.770 1.00 18.56 83 GLY B CA 1
ATOM 2127 C C . GLY B 1 83 ? 25.008 38.847 17.635 1.00 18.53 83 GLY B C 1
ATOM 2128 O O . GLY B 1 83 ? 24.882 37.639 17.854 1.00 18.47 83 GLY B O 1
ATOM 2129 N N . GLY B 1 84 ? 25.004 39.375 16.413 1.00 17.87 84 GLY B N 1
ATOM 2130 C CA . GLY B 1 84 ? 24.820 38.538 15.239 1.00 18.01 84 GLY B CA 1
ATOM 2131 C C . GLY B 1 84 ? 25.903 37.477 15.149 1.00 20.09 84 GLY B C 1
ATOM 2132 O O . GLY B 1 84 ? 25.645 36.317 14.818 1.00 21.43 84 GLY B O 1
ATOM 2133 N N . HIS B 1 85 ? 27.128 37.875 15.463 1.00 19.42 85 HIS B N 1
ATOM 2134 C CA . HIS B 1 85 ? 28.252 36.959 15.409 1.00 19.48 85 HIS B CA 1
ATOM 2135 C C . HIS B 1 85 ? 28.155 35.907 16.512 1.00 18.41 85 HIS B C 1
ATOM 2136 O O . HIS B 1 85 ? 28.437 34.735 16.286 1.00 19.16 85 HIS B O 1
ATOM 2143 N N . ILE B 1 86 ? 27.756 36.339 17.704 1.00 18.39 86 ILE B N 1
ATOM 2144 C CA . ILE B 1 86 ? 27.614 35.447 18.858 1.00 18.33 86 ILE B CA 1
ATOM 2145 C C . ILE B 1 86 ? 26.543 34.385 18.663 1.00 19.34 86 ILE B C 1
ATOM 2146 O O . ILE B 1 86 ? 26.790 33.192 18.855 1.00 19.60 86 ILE B O 1
ATOM 2151 N N . ASN B 1 87 ? 25.352 34.833 18.284 1.00 18.06 87 ASN B N 1
ATOM 2152 C CA . ASN B 1 87 ? 24.215 33.946 18.105 1.00 17.22 87 ASN B CA 1
ATOM 2153 C C . ASN B 1 87 ? 24.462 32.899 17.026 1.00 17.00 87 ASN B C 1
ATOM 2154 O O . ASN B 1 87 ? 24.218 31.714 17.235 1.00 16.91 87 ASN B O 1
ATOM 2159 N N . HIS B 1 88 ? 24.940 33.331 15.866 1.00 16.93 88 HIS B N 1
ATOM 2160 C CA . HIS B 1 88 ? 25.184 32.381 14.798 1.00 18.95 88 HIS B CA 1
ATOM 2161 C C . HIS B 1 88 ? 26.319 31.413 15.138 1.00 20.43 88 HIS B C 1
ATOM 2162 O O . HIS B 1 88 ? 26.207 30.214 14.876 1.00 20.68 88 HIS B O 1
ATOM 2169 N N . SER B 1 89 ? 27.393 31.914 15.748 1.00 21.21 89 SER B N 1
ATOM 2170 C CA . SER B 1 89 ? 28.504 31.041 16.125 1.00 21.25 89 SER B CA 1
ATOM 2171 C C . SER B 1 89 ? 28.006 29.934 17.061 1.00 22.63 89 SER B C 1
ATOM 2172 O O . SER B 1 89 ? 28.472 28.797 16.994 1.00 22.06 89 SER B O 1
ATOM 2175 N N . LEU B 1 90 ? 27.059 30.263 17.937 1.00 22.59 90 LEU B N 1
ATOM 2176 C CA . LEU B 1 90 ? 26.504 29.267 18.856 1.00 19.52 90 LEU B CA 1
ATOM 2177 C C . LEU B 1 90 ? 25.555 28.336 18.126 1.00 18.82 90 LEU B C 1
ATOM 2178 O O . LEU B 1 90 ? 25.491 27.140 18.422 1.00 17.57 90 LEU B O 1
ATOM 2183 N N . PHE B 1 91 ? 24.825 28.905 17.167 1.00 16.51 91 PHE B N 1
ATOM 2184 C CA . PHE B 1 91 ? 23.845 28.171 16.377 1.00 16.63 91 PHE B CA 1
ATOM 2185 C C . PHE B 1 91 ? 24.481 27.004 15.631 1.00 16.77 91 PHE B C 1
ATOM 2186 O O . PHE B 1 91 ? 24.053 25.853 15.770 1.00 17.36 91 PHE B O 1
ATOM 2194 N N . TRP B 1 92 ? 25.510 27.297 14.843 1.00 17.66 92 TRP B N 1
ATOM 2195 C CA . TRP B 1 92 ? 26.174 26.247 14.071 1.00 19.16 92 TRP B CA 1
ATOM 2196 C C . TRP B 1 92 ? 26.595 25.106 15.002 1.00 20.42 92 TRP B C 1
ATOM 2197 O O . TRP B 1 92 ? 26.444 23.931 14.662 1.00 21.21 92 TRP B O 1
ATOM 2208 N N . LYS B 1 93 ? 27.116 25.458 16.174 1.00 20.54 93 LYS B N 1
ATOM 2209 C CA . LYS B 1 93 ? 27.554 24.458 17.131 1.00 22.77 93 LYS B CA 1
ATOM 2210 C C . LYS B 1 93 ? 26.459 23.699 17.873 1.00 21.75 93 LYS B C 1
ATOM 2211 O O . LYS B 1 93 ? 26.720 22.596 18.356 1.00 22.22 93 LYS B O 1
ATOM 2217 N N . ASN B 1 94 ? 25.257 24.259 18.015 1.00 20.11 94 ASN B N 1
ATOM 2218 C CA . ASN B 1 94 ? 24.229 23.472 18.686 1.00 19.00 94 ASN B CA 1
ATOM 2219 C C . ASN B 1 94 ? 23.296 22.802 17.673 1.00 19.89 94 ASN B C 1
ATOM 2220 O O . ASN B 1 94 ? 22.120 22.554 17.933 1.00 18.70 94 ASN B O 1
ATOM 2225 N N . LEU B 1 95 ? 23.875 22.502 16.512 1.00 19.89 95 LEU B N 1
ATOM 2226 C CA . LEU B 1 95 ? 23.213 21.795 15.421 1.00 19.74 95 LEU B CA 1
ATOM 2227 C C . LEU B 1 95 ? 24.180 20.673 15.018 1.00 20.58 95 LEU B C 1
ATOM 2228 O O . LEU B 1 95 ? 25.400 20.810 15.173 1.00 17.22 95 LEU B O 1
ATOM 2233 N N . ALA B 1 96 ? 23.633 19.573 14.504 1.00 20.51 96 ALA B N 1
ATOM 2234 C CA . ALA B 1 96 ? 24.438 18.432 14.072 1.00 20.72 96 ALA B CA 1
ATOM 2235 C C . ALA B 1 96 ? 23.600 17.447 13.259 1.00 20.42 96 ALA B C 1
ATOM 2236 O O . ALA B 1 96 ? 22.409 17.279 13.502 1.00 21.28 96 ALA B O 1
ATOM 2238 N N . PRO B 1 97 ? 24.214 16.793 12.264 1.00 23.16 97 PRO B N 1
ATOM 2239 C CA . PRO B 1 97 ? 23.484 15.825 11.438 1.00 25.11 97 PRO B CA 1
ATOM 2240 C C . PRO B 1 97 ? 23.002 14.658 12.291 1.00 26.73 97 PRO B C 1
ATOM 2241 O O . PRO B 1 97 ? 23.607 14.342 13.317 1.00 25.87 97 PRO B O 1
ATOM 2245 N N . GLU B 1 98 ? 21.908 14.030 11.875 1.00 30.74 98 GLU B N 1
ATOM 2246 C CA . GLU B 1 98 ? 21.348 12.909 12.62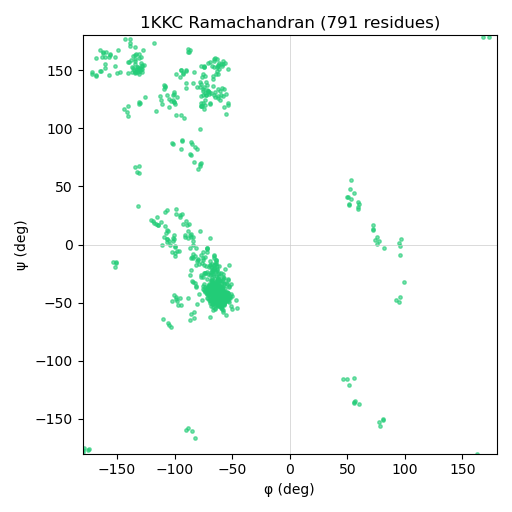5 1.00 35.59 98 GLU B CA 1
ATOM 2247 C C . GLU B 1 98 ? 22.344 11.787 12.898 1.00 37.32 98 GLU B C 1
ATOM 2248 O O . GLU B 1 98 ? 22.457 11.313 14.029 1.00 39.64 98 GLU B O 1
ATOM 2254 N N . LYS B 1 99 ? 23.067 11.363 11.868 1.00 39.87 99 LYS B N 1
ATOM 2255 C CA . LYS B 1 99 ? 24.029 10.278 12.033 1.00 43.07 99 LYS B CA 1
ATOM 2256 C C . LYS B 1 99 ? 25.231 10.682 12.884 1.00 43.04 99 LYS B C 1
ATOM 2257 O O . LYS B 1 99 ? 26.184 9.915 13.016 1.00 42.98 99 LYS B O 1
ATOM 2263 N N . SER B 1 100 ? 25.190 11.885 13.452 1.00 42.71 100 SER B N 1
ATOM 2264 C CA . SER B 1 100 ? 26.285 12.371 14.294 1.00 42.44 100 SER B CA 1
ATOM 2265 C C . SER B 1 100 ? 25.790 12.954 15.610 1.00 41.75 100 SER B C 1
ATOM 2266 O O . SER B 1 100 ? 26.376 13.904 16.134 1.00 43.72 100 SER B O 1
ATOM 2269 N N . GLY B 1 101 ? 24.706 12.399 16.141 1.00 40.24 101 GLY B N 1
ATOM 2270 C CA . GLY B 1 101 ? 24.184 12.893 17.404 1.00 38.60 101 GLY B CA 1
ATOM 2271 C C . GLY B 1 101 ? 23.060 13.910 17.311 1.00 36.38 101 GLY B C 1
ATOM 2272 O O . GLY B 1 101 ? 22.455 14.261 18.324 1.00 36.84 101 GLY B O 1
ATOM 2273 N N . GLY B 1 102 ? 22.781 14.394 16.106 1.00 33.87 102 GLY B N 1
ATOM 2274 C CA . GLY B 1 102 ? 21.715 15.368 15.938 1.00 30.27 102 GLY B CA 1
ATOM 2275 C C . GLY B 1 102 ? 20.369 14.836 16.389 1.00 27.79 102 GLY B C 1
ATOM 2276 O O . GLY B 1 102 ? 19.960 13.755 15.976 1.00 26.48 102 GLY B O 1
ATOM 2277 N N . GLY B 1 103 ? 19.679 15.596 17.233 1.00 27.29 103 GLY B N 1
ATOM 2278 C CA . GLY B 1 103 ? 18.377 15.182 17.720 1.00 27.57 103 GLY B CA 1
ATOM 2279 C C . GLY B 1 103 ? 18.426 14.070 18.748 1.00 28.81 103 GLY B C 1
ATOM 2280 O O . GLY B 1 103 ? 17.385 13.583 19.189 1.00 29.85 103 GLY B O 1
ATOM 2281 N N . LYS B 1 104 ? 19.633 13.669 19.133 1.00 27.61 104 LYS B N 1
ATOM 2282 C CA . LYS B 1 104 ? 19.818 12.599 20.110 1.00 28.29 104 LYS B CA 1
ATOM 2283 C C . LYS B 1 104 ? 19.796 13.123 21.541 1.00 26.43 104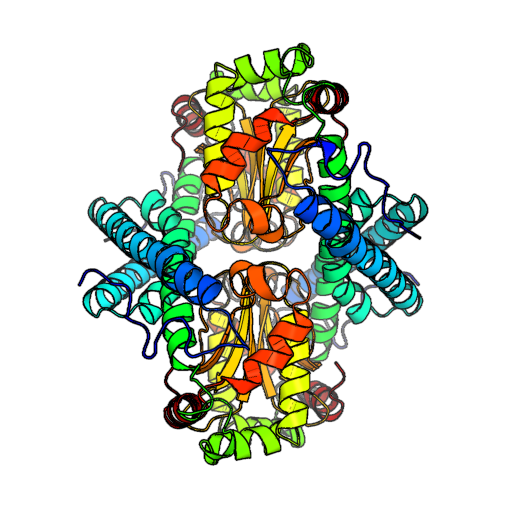 LYS B C 1
ATOM 2284 O O . LYS B 1 104 ? 20.836 13.262 22.178 1.00 24.70 104 LYS B O 1
ATOM 2290 N N . ILE B 1 105 ? 18.596 13.390 22.043 1.00 27.51 105 ILE B N 1
ATOM 2291 C CA . ILE B 1 105 ? 18.423 13.908 23.392 1.00 26.95 105 ILE B CA 1
ATOM 2292 C C . ILE B 1 105 ? 19.106 13.059 24.468 1.00 29.44 105 ILE B C 1
ATOM 2293 O O . ILE B 1 105 ? 19.533 13.588 25.498 1.00 28.81 105 ILE B O 1
ATOM 2298 N N . ASP B 1 106 ? 19.224 11.754 24.237 1.00 29.78 106 ASP B N 1
ATOM 2299 C CA . ASP B 1 106 ? 19.857 10.899 25.230 1.00 31.27 106 ASP B CA 1
ATOM 2300 C C . ASP B 1 106 ? 21.365 11.086 25.348 1.00 31.50 106 ASP B C 1
ATOM 2301 O O . ASP B 1 106 ? 22.012 10.461 26.192 1.00 33.70 106 ASP B O 1
ATOM 2306 N N . GLN B 1 107 ? 21.940 11.934 24.506 1.00 30.72 107 GLN B N 1
ATOM 2307 C CA . GLN B 1 107 ? 23.371 12.175 24.609 1.00 29.31 107 GLN B CA 1
ATOM 2308 C C . GLN B 1 107 ? 23.609 13.358 25.541 1.00 27.11 107 GLN B C 1
ATOM 2309 O O . GLN B 1 107 ? 24.726 13.850 25.659 1.00 25.90 107 GLN B O 1
ATOM 2315 N N . ALA B 1 108 ? 22.545 13.813 26.199 1.00 25.28 108 ALA B N 1
ATOM 2316 C CA . ALA B 1 108 ? 22.636 14.923 27.150 1.00 23.34 108 ALA B CA 1
ATOM 2317 C C . ALA B 1 108 ? 21.924 14.504 28.440 1.00 23.09 108 ALA B C 1
ATOM 2318 O O . ALA B 1 108 ? 20.947 15.126 28.849 1.00 21.93 108 ALA B O 1
ATOM 2320 N N . PRO B 1 109 ? 22.420 13.444 29.101 1.00 22.99 109 PRO B N 1
ATOM 2321 C CA . PRO B 1 109 ? 21.843 12.916 30.345 1.00 22.76 109 PRO B CA 1
ATOM 2322 C C . PRO B 1 109 ? 21.485 13.952 31.407 1.00 21.06 109 PRO B C 1
ATOM 2323 O O . PRO B 1 109 ? 20.358 13.989 31.891 1.00 20.38 109 PRO B O 1
ATOM 2327 N N . VAL B 1 110 ? 22.457 14.781 31.776 1.00 20.13 110 VAL B N 1
ATOM 2328 C CA . VAL B 1 110 ? 22.252 15.795 32.802 1.00 19.12 110 VAL B CA 1
ATOM 2329 C C . VAL B 1 110 ? 21.217 16.839 32.398 1.00 19.23 110 VAL B C 1
ATOM 2330 O O . VAL B 1 110 ? 20.307 17.148 33.169 1.00 19.39 110 VAL B O 1
ATOM 2334 N N . LEU B 1 111 ? 21.355 17.375 31.190 1.00 19.54 111 LEU B N 1
ATOM 2335 C CA . LEU B 1 111 ? 20.427 18.387 30.693 1.00 19.68 111 LEU B CA 1
ATOM 2336 C C . LEU B 1 111 ? 19.020 17.816 30.527 1.00 19.67 111 LEU B C 1
ATOM 2337 O O . LEU B 1 111 ? 18.036 18.456 30.897 1.00 19.58 111 LEU B O 1
ATOM 2342 N N . LYS B 1 112 ? 18.922 16.616 29.963 1.00 21.33 112 LYS B N 1
ATOM 2343 C CA . LYS B 1 112 ? 17.615 15.999 29.759 1.00 22.35 112 LYS B CA 1
ATOM 2344 C C . LYS B 1 112 ? 16.891 15.867 31.095 1.00 22.53 112 LYS B C 1
ATOM 2345 O O . LYS B 1 112 ? 15.719 16.221 31.221 1.00 21.14 112 LYS B O 1
ATOM 2351 N N . ALA B 1 113 ? 17.600 15.356 32.095 1.00 23.30 113 ALA B N 1
ATOM 2352 C CA . ALA B 1 113 ? 17.021 15.187 33.417 1.00 23.66 113 ALA B CA 1
ATOM 2353 C C . ALA B 1 113 ? 16.525 16.525 33.962 1.00 22.59 113 ALA B C 1
ATOM 2354 O O . ALA B 1 113 ? 15.432 16.606 34.527 1.00 21.63 113 ALA B O 1
ATOM 2356 N N . ALA B 1 114 ? 17.320 17.578 33.796 1.00 22.08 114 ALA B N 1
ATOM 2357 C CA . ALA B 1 114 ? 16.919 18.896 34.289 1.00 21.48 114 ALA B CA 1
ATOM 2358 C C . ALA B 1 114 ? 15.692 19.412 33.537 1.00 21.69 114 ALA B C 1
ATOM 2359 O O . ALA B 1 114 ? 14.814 20.051 34.126 1.00 20.12 114 ALA B O 1
ATOM 2361 N N . ILE B 1 115 ? 15.630 19.140 32.237 1.00 22.36 115 ILE B N 1
ATOM 2362 C CA . ILE B 1 115 ? 14.487 19.578 31.445 1.00 22.70 115 ILE B CA 1
ATOM 2363 C C . ILE B 1 115 ? 13.234 18.835 31.913 1.00 23.68 115 ILE B C 1
ATOM 2364 O O . ILE B 1 115 ? 12.171 19.434 32.089 1.00 23.11 115 ILE B O 1
ATOM 2369 N N . GLU B 1 116 ? 13.357 17.532 32.139 1.00 24.59 116 GLU B N 1
ATOM 2370 C CA . GLU B 1 116 ? 12.204 16.761 32.594 1.00 27.15 116 GLU B CA 1
ATOM 2371 C C . GLU B 1 116 ? 11.708 17.302 33.937 1.00 27.83 116 GLU B C 1
ATOM 2372 O O . GLU B 1 116 ? 10.506 17.404 34.167 1.00 27.44 116 GLU B O 1
ATOM 2378 N N . GLN B 1 117 ? 12.636 17.675 34.810 1.00 29.74 117 GLN B N 1
ATOM 2379 C CA . GLN B 1 117 ? 12.266 18.206 36.116 1.00 32.37 117 GLN B CA 1
ATOM 2380 C C . GLN B 1 117 ? 11.571 19.563 36.030 1.00 31.22 117 GLN B C 1
ATOM 2381 O O . GLN B 1 117 ? 10.644 19.846 36.789 1.00 30.86 117 GLN B O 1
ATOM 2387 N N . ARG B 1 118 ? 12.028 20.395 35.101 1.00 29.49 118 ARG B N 1
ATOM 2388 C CA . ARG B 1 118 ? 11.480 21.729 34.915 1.00 27.23 118 ARG B CA 1
ATOM 2389 C C . ARG B 1 118 ? 10.127 21.738 34.199 1.00 25.34 118 ARG B C 1
ATOM 2390 O O . ARG B 1 118 ? 9.191 22.403 34.640 1.00 24.83 118 ARG B O 1
ATOM 2398 N N . TRP B 1 119 ? 10.023 21.002 33.097 1.00 22.75 119 TRP B N 1
ATOM 2399 C CA . TRP B 1 119 ? 8.785 20.981 32.325 1.00 23.92 119 TRP B CA 1
ATOM 2400 C C . TRP B 1 119 ? 7.901 19.749 32.509 1.00 23.56 119 TRP B C 1
ATOM 2401 O O . TRP B 1 119 ? 6.780 19.711 32.006 1.00 22.19 119 TRP B O 1
ATOM 2412 N N . GLY B 1 120 ? 8.393 18.753 33.237 1.00 23.56 120 GLY B N 1
ATOM 2413 C CA . GLY B 1 120 ? 7.610 17.551 33.451 1.00 24.35 120 GLY B CA 1
ATOM 2414 C C . GLY B 1 120 ? 8.046 16.458 32.496 1.00 25.37 120 GLY B C 1
ATOM 2415 O O . GLY B 1 120 ? 8.007 15.274 32.828 1.00 25.74 120 GLY B O 1
ATOM 2416 N N . SER B 1 121 ? 8.469 16.858 31.304 1.00 23.70 121 SER B N 1
ATOM 2417 C CA . SER B 1 121 ? 8.921 15.907 30.309 1.00 22.22 121 SER B CA 1
ATOM 2418 C C . SER B 1 121 ? 9.605 16.638 29.155 1.00 22.56 121 SER B C 1
ATOM 2419 O O . SER B 1 121 ? 9.409 17.845 28.958 1.00 21.82 121 SER B O 1
ATOM 2422 N N . PHE B 1 122 ? 10.402 15.898 28.392 1.00 21.63 122 PHE B N 1
ATOM 2423 C CA . PHE B 1 122 ? 11.095 16.470 27.251 1.00 23.12 122 PHE B CA 1
ATOM 2424 C C . PHE B 1 122 ? 10.072 16.938 26.219 1.00 22.65 122 PHE B C 1
ATOM 2425 O O . PHE B 1 122 ? 10.252 17.975 25.578 1.00 23.50 122 PHE B O 1
ATOM 2433 N N . ASP B 1 123 ? 8.987 16.182 26.075 1.00 22.94 123 ASP B N 1
ATOM 2434 C CA . ASP B 1 123 ? 7.951 16.533 25.114 1.00 23.66 123 ASP B CA 1
ATOM 2435 C C . ASP B 1 123 ? 7.246 17.844 25.475 1.00 23.14 123 ASP B C 1
ATOM 2436 O O . ASP B 1 123 ? 6.952 18.658 24.595 1.00 22.58 123 ASP B O 1
ATOM 2441 N N . LYS B 1 124 ? 6.974 18.048 26.762 1.00 21.30 124 LYS B N 1
ATOM 2442 C CA . LYS B 1 124 ? 6.316 19.271 27.208 1.00 22.31 124 LYS B CA 1
ATOM 2443 C C . LYS B 1 124 ? 7.261 20.455 27.031 1.00 23.11 124 LYS B C 1
ATOM 2444 O O . LYS B 1 124 ? 6.824 21.586 26.788 1.00 22.64 124 LYS B O 1
ATOM 2450 N N . PHE B 1 125 ? 8.559 20.197 27.155 1.00 21.70 125 PHE B N 1
ATOM 2451 C CA . PHE B 1 125 ? 9.528 21.261 26.966 1.00 20.64 125 PHE B CA 1
ATOM 2452 C C . PHE B 1 125 ? 9.476 21.698 25.502 1.00 20.89 125 PHE B C 1
ATOM 2453 O O . PHE B 1 125 ? 9.455 22.895 25.201 1.00 21.33 125 PHE B O 1
ATOM 2461 N N . LYS B 1 126 ? 9.455 20.728 24.592 1.00 20.06 126 LYS B N 1
ATOM 2462 C CA . LYS B 1 126 ? 9.397 21.036 23.165 1.00 22.96 126 LYS B CA 1
ATOM 2463 C C . LYS B 1 126 ? 8.179 21.888 22.824 1.00 22.52 126 LYS B C 1
ATOM 2464 O O . LYS B 1 126 ? 8.285 22.857 22.070 1.00 22.58 126 LYS B O 1
ATOM 2470 N N . ASP B 1 127 ? 7.027 21.524 23.380 1.00 21.23 127 ASP B N 1
ATOM 2471 C CA . ASP B 1 127 ? 5.805 22.278 23.144 1.00 21.29 127 ASP B CA 1
ATOM 2472 C C . ASP B 1 127 ? 6.002 23.729 23.566 1.00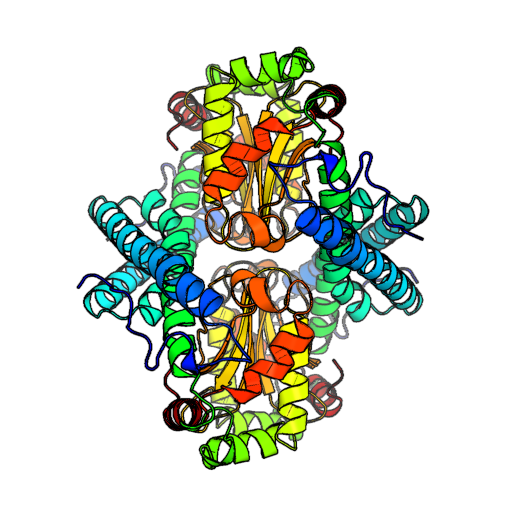 21.24 127 ASP B C 1
ATOM 2473 O O . ASP B 1 127 ? 5.658 24.651 22.828 1.00 21.89 127 ASP B O 1
ATOM 2478 N N . ALA B 1 128 ? 6.560 23.916 24.760 1.00 20.36 128 ALA B N 1
ATOM 2479 C CA . ALA B 1 128 ? 6.810 25.245 25.289 1.00 20.39 128 ALA B CA 1
ATOM 2480 C C . ALA B 1 128 ? 7.770 26.017 24.395 1.00 21.29 128 ALA B C 1
ATOM 2481 O O . ALA B 1 128 ? 7.559 27.199 24.119 1.00 21.89 128 ALA B O 1
ATOM 2483 N N . PHE B 1 129 ? 8.819 25.344 23.934 1.00 21.65 129 PHE B N 1
ATOM 2484 C CA . PHE B 1 129 ? 9.811 25.983 23.082 1.00 22.27 129 PHE B CA 1
ATOM 2485 C C . PHE B 1 129 ? 9.197 26.361 21.732 1.00 21.91 129 PHE B C 1
ATOM 2486 O O . PHE B 1 129 ? 9.353 27.490 21.268 1.00 22.41 129 PHE B O 1
ATOM 2494 N N . ASN B 1 130 ? 8.502 25.420 21.098 1.00 20.75 130 ASN B N 1
ATOM 2495 C CA . ASN B 1 130 ? 7.877 25.708 19.808 1.00 21.71 130 ASN B CA 1
ATOM 2496 C C . ASN B 1 130 ? 6.914 26.877 19.946 1.00 21.61 130 ASN B C 1
ATOM 2497 O O . ASN B 1 130 ? 6.919 27.802 19.130 1.00 20.77 130 ASN B O 1
ATOM 2502 N N . THR B 1 131 ? 6.078 26.833 20.979 1.00 20.54 131 THR B N 1
ATOM 2503 C CA . THR B 1 131 ? 5.115 27.904 21.219 1.00 21.42 131 THR B CA 1
ATOM 2504 C C . THR B 1 131 ? 5.881 29.234 21.279 1.00 21.67 131 THR B C 1
ATOM 2505 O O . THR B 1 131 ? 5.511 30.213 20.624 1.00 20.10 131 THR B O 1
ATOM 2509 N N . THR B 1 132 ? 6.975 29.244 22.035 1.00 21.19 132 THR B N 1
ATOM 2510 C CA . THR B 1 132 ? 7.810 30.435 22.162 1.00 19.90 132 THR B CA 1
ATOM 2511 C C . THR B 1 132 ? 8.422 30.864 20.815 1.00 21.22 132 THR B C 1
ATOM 2512 O O . THR B 1 132 ? 8.401 32.048 20.466 1.00 21.52 132 THR B O 1
ATOM 2516 N N . LEU B 1 133 ? 8.951 29.914 20.049 1.00 19.86 133 LEU B N 1
ATOM 2517 C CA . LEU B 1 133 ? 9.546 30.249 18.752 1.00 21.53 133 LEU B CA 1
ATOM 2518 C C . LEU B 1 133 ? 8.519 30.885 17.822 1.00 22.96 133 LEU B C 1
ATOM 2519 O O . LEU B 1 133 ? 8.783 31.910 17.191 1.00 22.97 133 LEU B O 1
ATOM 2524 N N . LEU B 1 134 ? 7.347 30.269 17.733 1.00 22.16 134 LEU B N 1
ATOM 2525 C CA . LEU B 1 134 ? 6.295 30.786 16.878 1.00 24.90 134 LEU B CA 1
ATOM 2526 C C . LEU B 1 134 ? 5.711 32.104 17.396 1.00 23.68 134 LEU B C 1
ATOM 2527 O O . LEU B 1 134 ? 5.091 32.845 16.637 1.00 22.31 134 LEU B O 1
ATOM 2532 N N . GLY B 1 135 ? 5.945 32.410 18.670 1.00 22.17 135 GLY B N 1
ATOM 2533 C CA . GLY B 1 135 ? 5.427 33.641 19.245 1.00 22.43 135 GLY B CA 1
ATOM 2534 C C . GLY B 1 135 ? 6.268 34.877 18.951 1.00 23.09 135 GLY B C 1
ATOM 2535 O O . GLY B 1 135 ? 5.804 36.008 19.084 1.00 23.73 135 GLY B O 1
ATOM 2536 N N . ILE B 1 136 ? 7.513 34.662 18.545 1.00 21.72 136 ILE B N 1
ATOM 2537 C CA . ILE B 1 136 ? 8.413 35.763 18.227 1.00 22.28 136 ILE B CA 1
ATOM 2538 C C . ILE B 1 136 ? 7.837 36.643 17.126 1.00 22.60 136 ILE B C 1
ATOM 2539 O O . ILE B 1 136 ? 7.431 36.153 16.071 1.00 21.16 136 ILE B O 1
ATOM 2544 N N . GLN B 1 137 ? 7.787 37.945 17.387 1.00 22.79 137 GLN B N 1
ATOM 2545 C CA . GLN B 1 137 ? 7.277 38.905 16.418 1.00 24.22 137 GLN B CA 1
ATOM 2546 C C . GLN B 1 137 ? 8.454 39.578 15.725 1.00 23.39 137 GLN B C 1
ATOM 2547 O O . GLN B 1 137 ? 9.302 40.180 16.379 1.00 23.23 137 GLN B O 1
ATOM 2553 N N . GLY B 1 138 ? 8.506 39.481 14.400 1.00 23.34 138 GLY B N 1
ATOM 2554 C CA . GLY B 1 138 ? 9.611 40.077 13.670 1.00 21.10 138 GLY B CA 1
ATOM 2555 C C . GLY B 1 138 ? 10.812 39.148 13.715 1.00 20.77 138 GLY B C 1
ATOM 2556 O O . GLY B 1 138 ? 10.653 37.931 13.792 1.00 21.69 138 GLY B O 1
ATOM 2557 N N . SER B 1 139 ? 12.016 39.714 13.677 1.00 19.72 139 SER B N 1
ATOM 2558 C CA . SER B 1 139 ? 13.242 38.914 13.705 1.00 19.12 139 SER B CA 1
ATOM 2559 C C . SER B 1 139 ? 13.716 38.679 15.140 1.00 18.83 139 SER B C 1
ATOM 2560 O O . SER B 1 139 ? 13.755 39.602 15.957 1.00 16.59 139 SER B O 1
ATOM 2563 N N . GLY B 1 140 ? 14.083 37.440 15.442 1.00 17.08 140 GLY B N 1
ATOM 2564 C CA . GLY B 1 140 ? 14.550 37.127 16.775 1.00 17.44 140 GLY B CA 1
ATOM 2565 C C . GLY B 1 140 ? 15.039 35.696 16.912 1.00 18.45 140 GLY B C 1
ATOM 2566 O O . GLY B 1 140 ? 15.073 34.927 15.943 1.00 17.93 140 GLY B O 1
ATOM 2567 N N . TRP B 1 141 ? 15.410 35.346 18.139 1.00 16.94 141 TRP B N 1
ATOM 2568 C CA . TRP B 1 141 ? 15.917 34.018 18.454 1.00 16.46 141 TRP B CA 1
ATOM 2569 C C . TRP B 1 141 ? 15.220 33.437 19.669 1.00 17.52 141 TRP B C 1
ATOM 2570 O O . TRP B 1 141 ? 14.788 34.172 20.564 1.00 16.20 141 TRP B O 1
ATOM 2581 N N . GLY B 1 142 ? 15.119 32.111 19.689 1.00 17.35 142 GLY B N 1
ATOM 2582 C CA . GLY B 1 142 ? 14.527 31.411 20.815 1.00 15.30 142 GLY B CA 1
ATOM 2583 C C . GLY B 1 142 ? 15.687 30.737 21.522 1.00 15.60 142 GLY B C 1
ATOM 2584 O O . GLY B 1 142 ? 16.558 30.155 20.862 1.00 14.12 142 GLY B O 1
ATOM 2585 N N . TRP B 1 143 ? 15.718 30.818 22.849 1.00 15.17 143 TRP B N 1
ATOM 2586 C CA . TRP B 1 143 ? 16.799 30.208 23.611 1.00 15.89 143 TRP B CA 1
ATOM 2587 C C . TRP B 1 143 ? 16.388 29.444 24.858 1.00 17.07 143 TRP B C 1
ATOM 2588 O O . TRP B 1 143 ? 15.382 29.747 25.504 1.00 15.97 143 TRP B O 1
ATOM 2599 N N . LEU B 1 144 ? 17.214 28.459 25.188 1.00 17.39 144 LEU B N 1
ATOM 2600 C CA . LEU B 1 144 ? 17.076 27.687 26.406 1.00 17.87 144 LEU B CA 1
ATOM 2601 C C . LEU B 1 144 ? 18.332 28.147 27.141 1.00 17.33 144 LEU B C 1
ATOM 2602 O O . LEU B 1 144 ? 19.424 28.124 26.562 1.00 17.60 144 LEU B O 1
ATOM 2607 N N . VAL B 1 145 ? 18.189 28.598 28.384 1.00 15.54 145 VAL B N 1
ATOM 2608 C CA . VAL B 1 145 ? 19.351 29.039 29.150 1.00 17.74 145 VAL B CA 1
ATOM 2609 C C . VAL B 1 145 ? 19.327 28.477 30.565 1.00 18.02 145 VAL B C 1
ATOM 2610 O O . VAL B 1 145 ? 18.330 27.898 30.993 1.00 16.41 145 VAL B O 1
ATOM 2614 N N . THR B 1 146 ? 20.438 28.648 31.276 1.00 17.19 146 THR B N 1
ATOM 2615 C CA . THR B 1 146 ? 20.580 28.196 32.654 1.00 18.05 146 THR B CA 1
ATOM 2616 C C . THR B 1 146 ? 21.189 29.380 33.406 1.00 19.27 146 THR B C 1
ATOM 2617 O O . THR B 1 146 ? 21.859 30.203 32.795 1.00 18.21 146 THR B O 1
ATOM 2621 N N . ASP B 1 147 ? 20.935 29.492 34.707 1.00 21.95 147 ASP B N 1
ATOM 2622 C CA . ASP B 1 147 ? 21.468 30.610 35.494 1.00 24.22 147 ASP B CA 1
ATOM 2623 C C . ASP B 1 147 ? 22.852 30.295 36.061 1.00 25.19 147 ASP B C 1
ATOM 2624 O O . ASP B 1 147 ? 23.409 31.069 36.841 1.00 26.86 147 ASP B O 1
ATOM 2629 N N . GLY B 1 148 ? 23.394 29.147 35.670 1.00 25.07 148 GLY B N 1
ATOM 2630 C CA . GLY B 1 148 ? 24.705 28.736 36.136 1.00 23.32 148 GLY B CA 1
ATOM 2631 C C . GLY B 1 148 ? 24.971 27.278 35.796 1.00 23.82 148 GLY B C 1
ATOM 2632 O O . GLY B 1 148 ? 24.111 26.611 35.207 1.00 22.64 148 GLY B O 1
ATOM 2633 N N . PRO B 1 149 ? 26.158 26.747 36.141 1.00 24.38 149 PRO B N 1
ATOM 2634 C CA . PRO B 1 149 ? 26.477 25.344 35.845 1.00 23.84 149 PRO B CA 1
ATOM 2635 C C . PRO B 1 149 ? 25.444 24.413 36.470 1.00 23.51 149 PRO B C 1
ATOM 2636 O O . PRO B 1 149 ? 25.284 24.383 37.687 1.00 23.50 149 PRO B O 1
ATOM 2640 N N . LYS B 1 150 ? 24.744 23.663 35.622 1.00 22.55 150 LYS B N 1
ATOM 2641 C CA . LYS B 1 150 ? 23.695 22.752 36.066 1.00 23.74 150 LYS B CA 1
ATOM 2642 C C . LYS B 1 150 ? 22.684 23.505 36.928 1.00 23.75 150 LYS B C 1
ATOM 2643 O O . LYS B 1 150 ? 22.183 22.978 37.921 1.00 23.20 150 LYS B O 1
ATOM 2649 N N . GLY B 1 151 ? 22.378 24.737 36.522 1.00 22.71 151 GLY B N 1
ATOM 2650 C CA . GLY B 1 151 ? 21.437 25.561 37.260 1.00 23.85 151 GLY B CA 1
ATOM 2651 C C . GLY B 1 151 ? 19.997 25.405 36.808 1.00 23.19 151 GLY B C 1
ATOM 2652 O O . GLY B 1 151 ? 19.643 24.405 36.181 1.00 23.94 151 GLY B O 1
ATOM 2653 N N . LYS B 1 152 ? 19.164 26.394 37.129 1.00 24.36 152 LYS B N 1
ATOM 2654 C CA . LYS B 1 152 ? 17.756 26.359 36.750 1.00 25.21 152 LYS B CA 1
ATOM 2655 C C . LYS B 1 152 ? 17.602 26.735 35.281 1.00 23.05 152 LYS B C 1
ATOM 2656 O O . LYS B 1 152 ? 18.274 27.637 34.786 1.00 21.93 152 LYS B O 1
ATOM 2662 N N . LEU B 1 153 ? 16.710 26.036 34.590 1.00 21.06 153 LEU B N 1
ATOM 2663 C CA . LEU B 1 153 ? 16.498 26.280 33.173 1.00 20.07 153 LEU B CA 1
ATOM 2664 C C . LEU B 1 153 ? 15.357 27.240 32.891 1.00 21.47 153 LEU B C 1
ATOM 2665 O O . LEU B 1 153 ? 14.395 27.328 33.654 1.00 21.78 153 LEU B O 1
ATOM 2670 N N . ASP B 1 154 ? 15.477 27.967 31.788 1.00 19.86 154 ASP B N 1
ATOM 2671 C CA . ASP B 1 154 ? 14.438 28.888 31.375 1.00 20.51 154 ASP B CA 1
ATOM 2672 C C . ASP B 1 154 ? 14.461 29.032 29.868 1.00 21.40 154 ASP B C 1
ATOM 2673 O O . ASP B 1 154 ? 15.491 28.829 29.216 1.00 20.67 154 ASP B O 1
ATOM 2678 N N . ILE B 1 155 ? 13.303 29.375 29.322 1.00 21.04 155 ILE B N 1
ATOM 2679 C CA . ILE B 1 155 ? 13.166 29.597 27.897 1.00 19.89 155 ILE B CA 1
ATOM 2680 C C . ILE B 1 155 ? 13.034 31.104 27.751 1.00 22.07 155 ILE B C 1
ATOM 2681 O O . ILE B 1 155 ? 12.235 31.728 28.444 1.00 22.87 155 ILE B O 1
ATOM 2686 N N . THR B 1 156 ? 13.841 31.691 26.879 1.00 20.36 156 THR B N 1
ATOM 2687 C CA . THR B 1 156 ? 13.770 33.125 26.641 1.00 20.99 156 THR B CA 1
ATOM 2688 C C . THR B 1 156 ? 13.917 33.387 25.148 1.00 20.04 156 THR B C 1
ATOM 2689 O O . THR B 1 156 ? 14.188 32.472 24.365 1.00 17.93 156 THR B O 1
ATOM 2693 N N . THR B 1 157 ? 13.736 34.643 24.764 1.00 19.83 157 THR B N 1
ATOM 2694 C CA . THR B 1 157 ? 13.892 35.037 23.377 1.00 19.53 157 THR B CA 1
ATOM 2695 C C . THR B 1 157 ? 14.632 36.356 23.371 1.00 20.80 157 THR B C 1
ATOM 2696 O O . THR B 1 157 ? 14.672 37.065 24.378 1.00 19.33 157 THR B O 1
ATOM 2700 N N . THR B 1 158 ? 15.245 36.659 22.237 1.00 20.07 158 THR B N 1
ATOM 2701 C CA . THR B 1 158 ? 15.954 37.912 22.067 1.00 19.03 158 THR B CA 1
ATOM 2702 C C . THR B 1 158 ? 15.495 38.423 20.713 1.00 19.04 158 THR B C 1
ATOM 2703 O O . THR B 1 158 ? 15.178 37.630 19.825 1.00 16.67 158 THR B O 1
ATOM 2707 N N . HIS B 1 159 ? 15.441 39.743 20.568 1.00 19.62 159 HIS B N 1
ATOM 2708 C CA . HIS B 1 159 ? 14.990 40.379 19.337 1.00 20.91 159 HIS B CA 1
ATOM 2709 C C . HIS B 1 159 ? 16.185 40.719 18.446 1.00 21.73 159 HIS B C 1
ATOM 2710 O O . HIS B 1 159 ? 17.289 40.984 18.940 1.00 19.65 159 HIS B O 1
ATOM 2717 N N . ASP B 1 160 ? 15.948 40.718 17.134 1.00 20.67 160 ASP B N 1
ATOM 2718 C CA . ASP B 1 160 ? 16.983 41.000 16.147 1.00 21.31 160 ASP B CA 1
ATOM 2719 C C . ASP B 1 160 ? 18.208 40.133 16.405 1.00 20.49 160 ASP B C 1
ATOM 2720 O O . ASP B 1 160 ? 18.110 38.904 16.386 1.00 20.33 160 ASP B O 1
ATOM 2725 N N . GLN B 1 161 ? 19.356 40.758 16.644 1.00 19.76 161 GLN B N 1
ATOM 2726 C CA . GLN B 1 161 ? 20.567 39.995 16.908 1.00 19.24 161 GLN B CA 1
ATOM 2727 C C . GLN B 1 161 ? 21.053 40.140 18.347 1.00 20.17 161 GLN B C 1
ATOM 2728 O O . GLN B 1 161 ? 22.223 39.883 18.635 1.00 22.39 161 GLN B O 1
ATOM 2734 N N . ASP B 1 162 ? 20.178 40.568 19.251 1.00 20.67 162 ASP B N 1
ATOM 2735 C CA . ASP B 1 162 ? 20.602 40.695 20.639 1.00 20.81 162 ASP B CA 1
ATOM 2736 C C . ASP B 1 162 ? 20.987 39.306 21.147 1.00 20.82 162 ASP B C 1
ATOM 2737 O O . ASP B 1 162 ? 20.277 38.338 20.908 1.00 21.42 162 ASP B O 1
ATOM 2742 N N . PRO B 1 163 ? 22.138 39.185 21.826 1.00 21.83 163 PRO B N 1
ATOM 2743 C CA . PRO B 1 163 ? 22.567 37.883 22.352 1.00 20.99 163 PRO B CA 1
ATOM 2744 C C . PRO B 1 163 ? 21.998 37.669 23.754 1.00 22.24 163 PRO B C 1
ATOM 2745 O O . PRO B 1 163 ? 21.465 38.597 24.360 1.00 22.72 163 PRO B O 1
ATOM 2749 N N . VAL B 1 164 ? 22.091 36.445 24.260 1.00 23.43 164 VAL B N 1
ATOM 2750 C CA . VAL B 1 164 ? 21.615 36.142 25.605 1.00 24.18 164 VAL B CA 1
ATOM 2751 C C . VAL B 1 164 ? 22.587 36.797 26.581 1.00 26.74 164 VAL B C 1
ATOM 2752 O O . VAL B 1 164 ? 23.799 36.671 26.420 1.00 26.66 164 VAL B O 1
ATOM 2756 N N . THR B 1 165 ? 22.058 37.500 27.580 1.00 30.28 165 THR B N 1
ATOM 2757 C CA . THR B 1 165 ? 22.886 38.163 28.590 1.00 32.43 165 THR B CA 1
ATOM 2758 C C . THR B 1 165 ? 22.315 37.899 29.971 1.00 31.99 165 THR B C 1
ATOM 2759 O O . THR B 1 165 ? 21.104 37.762 30.126 1.00 33.00 165 THR B O 1
ATOM 2763 N N . GLY B 1 166 ? 23.188 37.827 30.970 1.00 31.69 166 GLY B N 1
ATOM 2764 C CA . GLY B 1 166 ? 22.736 37.586 32.329 1.00 30.82 166 GLY B CA 1
ATOM 2765 C C . GLY B 1 166 ? 22.479 36.119 32.604 1.00 29.59 166 GLY B C 1
ATOM 2766 O O . GLY B 1 166 ? 22.141 35.736 33.726 1.00 29.74 166 GLY B O 1
ATOM 2767 N N . ALA B 1 167 ? 22.637 35.298 31.573 1.00 27.80 167 ALA B N 1
ATOM 2768 C CA . ALA B 1 167 ? 22.426 33.862 31.694 1.00 25.75 167 ALA B CA 1
ATOM 2769 C C . ALA B 1 167 ? 23.344 33.154 30.716 1.00 25.76 167 ALA B C 1
ATOM 2770 O O . ALA B 1 167 ? 23.929 33.793 29.837 1.00 24.65 167 ALA B O 1
ATOM 2772 N N . ALA B 1 168 ? 23.465 31.838 30.870 1.00 24.52 168 ALA B N 1
ATOM 2773 C CA . ALA B 1 168 ? 24.312 31.041 29.990 1.00 20.98 168 ALA B CA 1
ATOM 2774 C C . ALA B 1 168 ? 23.447 30.323 28.959 1.00 20.35 168 ALA B C 1
ATOM 2775 O O . ALA B 1 168 ? 22.517 29.608 29.306 1.00 20.77 168 ALA B O 1
ATOM 2777 N N . PRO B 1 169 ? 23.738 30.526 27.668 1.00 20.02 169 PRO B N 1
ATOM 2778 C CA . PRO B 1 169 ? 22.991 29.901 26.569 1.00 18.93 169 PRO B CA 1
ATOM 2779 C C . PRO B 1 169 ? 23.257 28.402 26.485 1.00 17.20 169 PRO B C 1
ATOM 2780 O O . PRO B 1 169 ? 24.402 27.971 26.514 1.00 17.42 169 PRO B O 1
ATOM 2784 N N . VAL B 1 170 ? 22.201 27.608 26.389 1.00 16.58 170 VAL B N 1
ATOM 2785 C CA . VAL B 1 170 ? 22.365 26.172 26.268 1.00 14.61 170 VAL B CA 1
ATOM 2786 C C . VAL B 1 170 ? 22.258 25.836 24.781 1.00 16.21 170 VAL B C 1
ATOM 2787 O O . VAL B 1 170 ? 23.096 25.115 24.241 1.00 18.67 170 VAL B O 1
ATOM 2791 N N . PHE B 1 171 ? 21.226 26.354 24.118 1.00 15.70 171 PHE B N 1
ATOM 2792 C CA . PHE B 1 171 ? 21.066 26.169 22.673 1.00 15.12 171 PHE B CA 1
ATOM 2793 C C . PHE B 1 171 ? 20.040 27.176 22.161 1.00 16.34 171 PHE B C 1
ATOM 2794 O O . PHE B 1 171 ? 19.124 27.596 22.879 1.00 15.52 171 PHE B O 1
ATOM 2802 N N . GLY B 1 172 ? 20.218 27.586 20.913 1.00 16.03 172 GLY B N 1
ATOM 2803 C CA . GLY B 1 172 ? 19.301 28.543 20.329 1.00 16.29 172 GLY B CA 1
ATOM 2804 C C . GLY B 1 172 ? 18.803 28.126 18.960 1.00 17.75 172 GLY B C 1
ATOM 2805 O O . GLY B 1 172 ? 19.401 27.281 18.285 1.00 17.40 172 GLY B O 1
ATOM 2806 N N . VAL B 1 173 ? 17.685 28.719 18.564 1.00 16.83 173 VAL B N 1
ATOM 2807 C CA . VAL B 1 173 ? 17.080 28.463 17.272 1.00 17.03 173 VAL B CA 1
ATOM 2808 C C . VAL B 1 173 ? 16.788 29.819 16.658 1.00 17.71 173 VAL B C 1
ATOM 2809 O O . VAL B 1 173 ? 16.067 30.641 17.233 1.00 17.40 173 VAL B O 1
ATOM 2813 N N . ASP B 1 174 ? 17.379 30.032 15.488 1.00 16.35 174 ASP B N 1
ATOM 2814 C CA . ASP B 1 174 ? 17.252 31.273 14.740 1.00 17.41 174 ASP B CA 1
ATOM 2815 C C . ASP B 1 174 ? 15.857 31.336 14.132 1.00 17.52 174 ASP B C 1
ATOM 2816 O O . ASP B 1 174 ? 15.476 30.474 13.349 1.00 18.04 174 ASP B O 1
ATOM 2821 N N . MET B 1 175 ? 15.090 32.352 14.487 1.00 17.17 175 MET B N 1
ATOM 2822 C CA . MET B 1 175 ? 13.749 32.464 13.944 1.00 18.01 175 MET B CA 1
ATOM 2823 C C . MET B 1 175 ? 13.666 33.587 12.903 1.00 18.32 175 MET B C 1
ATOM 2824 O O . MET B 1 175 ? 12.571 34.009 12.545 1.00 19.75 175 MET B O 1
ATOM 2829 N N . TRP B 1 176 ? 14.812 34.101 12.451 1.00 17.24 176 TRP B N 1
ATOM 2830 C CA . TRP B 1 176 ? 14.817 35.126 11.405 1.00 18.48 176 TRP B CA 1
ATOM 2831 C C . TRP B 1 176 ? 14.299 34.400 10.164 1.00 18.04 176 TRP B C 1
ATOM 2832 O O . TRP B 1 176 ? 14.627 33.233 9.946 1.00 16.82 176 TRP B O 1
ATOM 2843 N N . GLU B 1 177 ? 13.499 35.081 9.352 1.00 16.61 177 GLU B N 1
ATOM 2844 C CA . GLU B 1 177 ? 12.947 34.452 8.163 1.00 18.33 177 GLU B CA 1
ATOM 2845 C C . GLU B 1 177 ? 13.993 33.808 7.255 1.00 18.54 177 GLU B C 1
ATOM 2846 O O . GLU B 1 177 ? 13.731 32.756 6.668 1.00 17.21 177 GLU B O 1
ATOM 2852 N N . HIS B 1 178 ? 15.174 34.415 7.147 1.00 17.42 178 HIS B N 1
ATOM 2853 C CA . HIS B 1 178 ? 16.208 33.862 6.281 1.00 19.14 178 HIS B CA 1
ATOM 2854 C C . HIS B 1 178 ? 16.743 32.512 6.749 1.00 20.38 178 HIS B C 1
ATOM 2855 O O . HIS B 1 178 ? 17.489 31.846 6.028 1.00 19.83 178 HIS B O 1
ATOM 2862 N N . ALA B 1 179 ? 16.362 32.098 7.950 1.00 19.63 179 ALA B N 1
ATOM 2863 C CA . ALA B 1 179 ? 16.829 30.821 8.471 1.00 19.81 179 ALA B CA 1
ATOM 2864 C C . ALA B 1 179 ? 15.978 29.656 7.979 1.00 19.61 179 ALA B C 1
ATOM 2865 O O . ALA B 1 179 ? 16.357 28.497 8.145 1.00 19.65 179 ALA B O 1
ATOM 2867 N N . TYR B 1 180 ? 14.836 29.949 7.366 1.00 20.25 180 TYR B N 1
ATOM 2868 C CA . TYR B 1 180 ? 13.965 28.871 6.913 1.00 20.31 180 TYR B CA 1
ATOM 2869 C C . TYR B 1 180 ? 13.079 29.134 5.693 1.00 20.42 180 TYR B C 1
ATOM 2870 O O . TYR B 1 180 ? 12.555 28.189 5.099 1.00 20.54 180 TYR B O 1
ATOM 2879 N N . TYR B 1 181 ? 12.901 30.397 5.320 1.00 19.04 181 TYR B N 1
ATOM 2880 C CA . TYR B 1 181 ? 12.009 30.732 4.211 1.00 18.73 181 TYR B CA 1
ATOM 2881 C C . TYR B 1 181 ? 12.212 29.986 2.892 1.00 19.63 181 TYR B C 1
ATOM 2882 O O . TYR B 1 181 ? 11.240 29.586 2.257 1.00 21.41 181 TYR B O 1
ATOM 2891 N N . LEU B 1 182 ? 13.458 29.804 2.467 1.00 20.08 182 LEU B N 1
ATOM 2892 C CA . LEU B 1 182 ? 13.712 29.120 1.201 1.00 22.88 182 LEU B CA 1
ATOM 2893 C C . LEU B 1 182 ? 13.140 27.707 1.152 1.00 23.50 182 LEU B C 1
ATOM 2894 O O . LEU B 1 182 ? 12.698 27.251 0.098 1.00 22.77 182 LEU B O 1
ATOM 2899 N N . GLN B 1 183 ? 13.128 27.023 2.289 1.00 22.41 183 GLN B N 1
ATOM 2900 C CA . GLN B 1 183 ? 12.619 25.660 2.338 1.00 22.62 183 GLN B CA 1
ATOM 2901 C C . GLN B 1 183 ? 11.188 25.566 2.842 1.00 22.33 183 GLN B C 1
ATOM 2902 O O . GLN B 1 183 ? 10.348 24.893 2.243 1.00 22.26 183 GLN B O 1
ATOM 2908 N N . TYR B 1 184 ? 10.912 26.255 3.942 1.00 21.57 184 TYR B N 1
ATOM 2909 C CA . TYR B 1 184 ? 9.593 26.203 4.558 1.00 20.83 184 TYR B CA 1
ATOM 2910 C C . TYR B 1 184 ? 8.656 27.351 4.217 1.00 20.71 184 TYR B C 1
ATOM 2911 O O . TYR B 1 184 ? 7.488 27.331 4.604 1.00 21.79 184 TYR B O 1
ATOM 2920 N N . LEU B 1 185 ? 9.161 28.342 3.492 1.00 20.21 185 LEU B N 1
ATOM 2921 C CA . LEU B 1 185 ? 8.344 29.490 3.136 1.00 20.69 185 LEU B CA 1
ATOM 2922 C C . LEU B 1 185 ? 7.805 30.092 4.435 1.00 20.45 185 LEU B C 1
ATOM 2923 O O . LEU B 1 185 ? 8.530 30.221 5.424 1.00 19.06 185 LEU B O 1
ATOM 2928 N N . ASN B 1 186 ? 6.523 30.425 4.439 1.00 20.05 186 ASN B N 1
ATOM 2929 C CA . ASN B 1 186 ? 5.895 31.021 5.611 1.00 20.89 186 ASN B CA 1
ATOM 2930 C C . ASN B 1 186 ? 5.592 30.004 6.721 1.00 21.47 186 ASN B C 1
ATOM 2931 O O . ASN B 1 186 ? 5.217 30.396 7.829 1.00 20.03 186 ASN B O 1
ATOM 2936 N N . ASP B 1 187 ? 5.746 28.711 6.433 1.00 21.47 187 ASP B N 1
ATOM 2937 C CA . ASP B 1 187 ? 5.429 27.660 7.410 1.00 21.77 187 ASP B CA 1
ATOM 2938 C C . ASP B 1 187 ? 6.488 27.450 8.493 1.00 21.66 187 ASP B C 1
ATOM 2939 O O . ASP B 1 187 ? 7.147 26.405 8.544 1.00 20.03 187 ASP B O 1
ATOM 2944 N N . LYS B 1 188 ? 6.648 28.447 9.358 1.00 21.88 188 LYS B N 1
ATOM 2945 C CA . LYS B 1 188 ? 7.623 28.366 10.438 1.00 23.69 188 LYS B CA 1
ATOM 2946 C C . LYS B 1 188 ? 7.307 27.240 11.425 1.00 23.30 188 LYS B C 1
ATOM 2947 O O . LYS B 1 188 ? 8.196 26.765 12.135 1.00 24.03 188 LYS B O 1
ATOM 2953 N N . ALA B 1 189 ? 6.052 26.807 11.479 1.00 22.70 189 ALA B N 1
ATOM 2954 C CA . ALA B 1 189 ? 5.699 25.718 12.390 1.00 23.05 189 ALA B CA 1
ATOM 2955 C C . ALA B 1 189 ? 6.424 24.443 11.954 1.00 22.74 189 ALA B C 1
ATOM 2956 O O . ALA B 1 189 ? 6.937 23.703 12.789 1.00 22.46 189 ALA B O 1
ATOM 2958 N N . SER B 1 190 ? 6.476 24.191 10.648 1.00 22.02 190 SER B N 1
ATOM 2959 C CA . SER B 1 190 ? 7.162 23.002 10.153 1.00 22.62 190 SER B CA 1
ATOM 2960 C C . SER B 1 190 ? 8.661 23.121 10.385 1.00 21.38 190 SER B C 1
ATOM 2961 O O . SER B 1 190 ? 9.354 22.121 10.577 1.00 22.05 190 SER B O 1
ATOM 2964 N N . TYR B 1 191 ? 9.163 24.349 10.359 1.00 20.38 191 TYR B N 1
ATOM 2965 C CA . TYR B 1 191 ? 10.576 24.584 10.591 1.00 20.62 191 TYR B CA 1
ATOM 2966 C C . TYR B 1 191 ? 10.918 24.239 12.030 1.00 20.44 191 TYR B C 1
ATOM 2967 O O . TYR B 1 191 ? 11.863 23.492 12.284 1.00 19.89 191 TYR B O 1
ATOM 2976 N N . ALA B 1 192 ? 10.157 24.790 12.972 1.00 21.44 192 ALA B N 1
ATOM 2977 C CA . ALA B 1 192 ? 10.404 24.533 14.391 1.00 23.48 192 ALA B CA 1
ATOM 2978 C C . ALA B 1 192 ? 10.329 23.036 14.659 1.00 24.71 192 ALA B C 1
ATOM 2979 O O . ALA B 1 192 ? 11.162 22.478 15.370 1.00 25.16 192 ALA B O 1
ATOM 2981 N N . LYS B 1 193 ? 9.328 22.394 14.067 1.00 27.09 193 LYS B N 1
ATOM 2982 C CA . LYS B 1 193 ? 9.119 20.962 14.231 1.00 28.58 193 LYS B CA 1
ATOM 2983 C C . LYS B 1 193 ? 10.296 20.141 13.730 1.00 27.04 193 LYS B C 1
ATOM 2984 O O . LYS B 1 193 ? 10.728 19.191 14.381 1.00 27.51 193 LYS B O 1
ATOM 2990 N N . GLY B 1 194 ? 10.817 20.513 12.569 1.00 24.99 194 GLY B N 1
ATOM 2991 C CA . GLY B 1 194 ? 11.925 19.770 12.000 1.00 23.12 194 GLY B CA 1
ATOM 2992 C C . GLY B 1 194 ? 13.303 19.997 12.595 1.00 23.40 194 GLY B C 1
ATOM 2993 O O . GLY B 1 194 ? 14.147 19.099 12.563 1.00 20.36 194 GLY B O 1
ATOM 2994 N N . ILE B 1 195 ? 13.554 21.173 13.158 1.00 23.23 195 ILE B N 1
ATOM 2995 C CA . ILE B 1 195 ? 14.885 21.440 13.694 1.00 21.88 195 ILE B CA 1
ATOM 2996 C C . ILE B 1 195 ? 15.275 20.574 14.894 1.00 20.94 195 ILE B C 1
ATOM 2997 O O . ILE B 1 195 ? 16.458 20.424 15.191 1.00 22.11 195 ILE B O 1
ATOM 3002 N N . TRP B 1 196 ? 14.287 19.997 15.574 1.00 21.87 196 TRP B N 1
ATOM 3003 C CA . TRP B 1 196 ? 14.570 19.140 16.727 1.00 22.03 196 TRP B CA 1
ATOM 3004 C C . TRP B 1 196 ? 15.406 17.927 16.323 1.00 22.85 196 TRP B C 1
ATOM 3005 O O . TRP B 1 196 ? 16.120 17.353 17.147 1.00 22.64 196 TRP B O 1
ATOM 3016 N N . ASN B 1 197 ? 15.318 17.549 15.052 1.00 22.10 197 ASN B N 1
ATOM 3017 C CA . ASN B 1 197 ? 16.047 16.396 14.535 1.00 24.02 197 ASN B CA 1
ATOM 3018 C C . ASN B 1 197 ? 17.535 16.650 14.341 1.00 22.60 197 ASN B C 1
ATOM 3019 O O . ASN B 1 197 ? 18.314 15.706 14.213 1.00 21.90 197 ASN B O 1
ATOM 3024 N N . VAL B 1 198 ? 17.932 17.916 14.296 1.00 20.51 198 VAL B N 1
ATOM 3025 C CA . VAL B 1 198 ? 19.339 18.228 14.118 1.00 21.28 198 VAL B CA 1
ATOM 3026 C C . VAL B 1 198 ? 19.915 19.055 15.260 1.00 21.19 198 VAL B C 1
ATOM 3027 O O . VAL B 1 198 ? 20.933 19.722 15.098 1.00 21.98 198 VAL B O 1
ATOM 3031 N N . ILE B 1 199 ? 19.269 19.018 16.421 1.00 21.19 199 ILE B N 1
ATOM 3032 C CA . ILE B 1 199 ? 19.784 19.755 17.572 1.00 20.36 199 ILE B CA 1
ATOM 3033 C C . ILE B 1 199 ? 20.952 18.953 18.141 1.00 20.99 199 ILE B C 1
ATOM 3034 O O . ILE B 1 199 ? 20.814 17.756 18.410 1.00 19.51 199 ILE B O 1
ATOM 3039 N N . ASN B 1 200 ? 22.099 19.606 18.319 1.00 19.25 200 ASN B N 1
ATOM 3040 C CA . ASN B 1 200 ? 23.286 18.940 18.857 1.00 18.96 200 ASN B CA 1
ATOM 3041 C C . ASN B 1 200 ? 23.202 18.884 20.383 1.00 19.35 200 ASN B C 1
ATOM 3042 O O . ASN B 1 200 ? 23.757 19.736 21.066 1.00 19.29 200 ASN B O 1
ATOM 3047 N N . TRP B 1 201 ? 22.512 17.884 20.922 1.00 19.15 201 TRP B N 1
ATOM 3048 C CA . TRP B 1 201 ? 22.369 17.782 22.372 1.00 19.25 201 TRP B CA 1
ATOM 3049 C C . TRP B 1 201 ? 23.675 17.598 23.149 1.00 18.69 201 TRP B C 1
ATOM 3050 O O . TRP B 1 201 ? 23.784 18.039 24.289 1.00 18.39 201 TRP B O 1
ATOM 3061 N N . ALA B 1 202 ? 24.670 16.967 22.534 1.00 18.02 202 ALA B N 1
ATOM 3062 C CA . ALA B 1 202 ? 25.948 16.763 23.204 1.00 20.82 202 ALA B CA 1
ATOM 3063 C C . ALA B 1 202 ? 26.559 18.126 23.516 1.00 21.16 202 ALA B C 1
ATOM 3064 O O . ALA B 1 202 ? 27.203 18.313 24.545 1.00 22.20 202 ALA B O 1
ATOM 3066 N N . GLU B 1 203 ? 26.364 19.079 22.612 1.00 21.97 203 GLU B N 1
ATOM 3067 C CA . GLU B 1 203 ? 26.901 20.420 22.819 1.00 20.83 203 GLU B CA 1
ATOM 3068 C C . GLU B 1 203 ? 26.055 21.149 23.869 1.00 19.10 203 GLU B C 1
ATOM 3069 O O . GLU B 1 203 ? 26.583 21.873 24.709 1.00 18.32 203 GLU B O 1
ATOM 3075 N N . ALA B 1 204 ? 24.739 20.955 23.824 1.00 17.40 204 ALA B N 1
ATOM 3076 C CA . ALA B 1 204 ? 23.868 21.604 24.800 1.00 16.38 204 ALA B CA 1
ATOM 3077 C C . ALA B 1 204 ? 24.249 21.121 26.195 1.00 16.11 204 ALA B C 1
ATOM 3078 O O . ALA B 1 204 ? 24.314 21.904 27.150 1.00 16.79 204 ALA B O 1
ATOM 3080 N N . GLU B 1 205 ? 24.510 19.823 26.297 1.00 16.84 205 GLU B N 1
ATOM 3081 C CA . GLU B 1 205 ? 24.900 19.216 27.559 1.00 18.29 205 GLU B CA 1
ATOM 3082 C C . GLU B 1 205 ? 26.149 19.888 28.130 1.00 17.37 205 GLU B C 1
ATOM 3083 O O . GLU B 1 205 ? 26.194 20.214 29.314 1.00 18.64 205 GLU B O 1
ATOM 3089 N N . ASN B 1 206 ? 27.166 20.096 27.297 1.00 19.50 206 ASN B N 1
ATOM 3090 C CA . ASN B 1 206 ? 28.393 20.739 27.770 1.00 20.71 206 ASN B CA 1
ATOM 3091 C C . ASN B 1 206 ? 28.125 22.155 28.241 1.00 20.87 206 ASN B C 1
ATOM 3092 O O . ASN B 1 206 ? 28.595 22.564 29.302 1.00 20.85 206 ASN B O 1
ATOM 3097 N N . ARG B 1 207 ? 27.367 22.910 27.455 1.00 20.18 207 ARG B N 1
ATOM 3098 C CA . ARG B 1 207 ? 27.061 24.281 27.838 1.00 18.35 207 ARG B CA 1
ATOM 3099 C C . ARG B 1 207 ? 26.292 24.326 29.148 1.00 18.59 207 ARG B C 1
ATOM 3100 O O . ARG B 1 207 ? 26.566 25.167 30.000 1.00 18.78 207 ARG B O 1
ATOM 3108 N N . TYR B 1 208 ? 25.331 23.421 29.313 1.00 18.76 208 TYR B N 1
ATOM 3109 C CA . TYR B 1 208 ? 24.541 23.405 30.541 1.00 18.92 208 TYR B CA 1
ATOM 3110 C C . TYR B 1 208 ? 25.414 23.106 31.760 1.00 19.40 208 TYR B C 1
ATOM 3111 O O . TYR B 1 208 ? 25.337 23.801 32.774 1.00 19.70 208 TYR B O 1
ATOM 3120 N N . ILE B 1 209 ? 26.247 22.078 31.670 1.00 19.53 209 ILE B N 1
ATOM 3121 C CA . ILE B 1 209 ? 27.113 21.727 32.788 1.00 20.89 209 ILE B CA 1
ATOM 3122 C C . ILE B 1 209 ? 28.110 22.840 33.098 1.00 22.86 209 ILE B C 1
ATOM 3123 O O . ILE B 1 209 ? 28.412 23.112 34.265 1.00 21.14 209 ILE B O 1
ATOM 3128 N N . ALA B 1 210 ? 28.597 23.495 32.047 1.00 23.41 210 ALA B N 1
ATOM 3129 C CA . ALA B 1 210 ? 29.554 24.590 32.199 1.00 25.09 210 ALA B CA 1
ATOM 3130 C C . ALA B 1 210 ? 28.878 25.870 32.690 1.00 27.06 210 ALA B C 1
ATOM 3131 O O . ALA B 1 210 ? 29.437 26.613 33.500 1.00 25.91 210 ALA B O 1
ATOM 3133 N N . GLY B 1 211 ? 27.673 26.117 32.188 1.00 28.58 211 GLY B N 1
ATOM 3134 C CA . GLY B 1 211 ? 26.929 27.299 32.579 1.00 32.67 211 GLY B CA 1
ATOM 3135 C C . GLY B 1 211 ? 27.731 28.583 32.484 1.00 36.82 211 GLY B C 1
ATOM 3136 O O . GLY B 1 211 ? 27.625 29.452 33.349 1.00 37.01 211 GLY B O 1
ATOM 3137 N N . ASP B 1 212 ? 28.524 28.719 31.430 1.00 40.65 212 ASP B N 1
ATOM 3138 C CA . ASP B 1 212 ? 29.341 29.911 31.263 1.00 48.10 212 ASP B CA 1
ATOM 3139 C C . ASP B 1 212 ? 28.571 31.130 30.759 1.00 51.30 212 ASP B C 1
ATOM 3140 O O . ASP B 1 212 ? 28.318 31.267 29.560 1.00 52.49 212 ASP B O 1
ATOM 3145 N N . LYS B 1 213 ? 28.208 32.020 31.677 1.00 54.95 213 LYS B N 1
ATOM 3146 C CA . LYS B 1 213 ? 27.475 33.228 31.313 1.00 58.20 213 LYS B CA 1
ATOM 3147 C C . LYS B 1 213 ? 28.293 34.089 30.357 1.00 59.74 213 LYS B C 1
ATOM 3148 O O . LYS B 1 213 ? 27.804 34.339 29.232 1.00 61.17 213 LYS B O 1
ATOM 3154 N N . GLN C 1 15 ? -15.476 51.376 34.708 1.00 42.34 15 GLN X N 1
ATOM 3155 C CA . GLN C 1 15 ? -14.832 52.664 35.095 1.00 42.12 15 GLN X CA 1
ATOM 3156 C C . GLN C 1 15 ? -13.823 52.406 36.206 1.00 40.06 15 GLN X C 1
ATOM 3157 O O . GLN C 1 15 ? -14.197 52.044 37.324 1.00 41.31 15 GLN X O 1
ATOM 3163 N N . TYR C 1 16 ? -12.543 52.587 35.893 1.00 35.16 16 TYR X N 1
ATOM 3164 C CA . TYR C 1 16 ? -11.477 52.361 36.861 1.00 32.30 16 TYR X CA 1
ATOM 3165 C C . TYR C 1 16 ? -11.374 53.481 37.880 1.00 30.43 16 TYR X C 1
ATOM 3166 O O . TYR C 1 16 ? -11.624 54.644 37.573 1.00 28.74 16 TYR X O 1
ATOM 3175 N N . THR C 1 17 ? -11.000 53.122 39.101 1.00 29.25 17 THR X N 1
ATOM 3176 C CA . THR C 1 17 ? -10.874 54.104 40.162 1.00 29.11 17 THR X CA 1
ATOM 3177 C C . THR C 1 17 ? -9.600 53.869 40.951 1.00 27.94 17 THR X C 1
ATOM 3178 O O . THR C 1 17 ? -9.020 52.786 40.903 1.00 27.27 17 THR X O 1
ATOM 3182 N N . LEU C 1 18 ? -9.177 54.888 41.688 1.00 26.84 18 LEU X N 1
ATOM 3183 C CA . LEU C 1 18 ? -7.976 54.809 42.506 1.00 24.86 18 LEU X CA 1
ATOM 3184 C C . LEU C 1 18 ? -8.261 54.015 43.777 1.00 24.63 18 LEU X C 1
ATOM 3185 O O . LEU C 1 18 ? -9.117 54.393 44.570 1.00 24.21 18 LEU X O 1
ATOM 3190 N N . PRO C 1 19 ? -7.558 52.891 43.986 1.00 23.61 19 PRO X N 1
ATOM 3191 C CA . PRO C 1 19 ? -7.810 52.113 45.203 1.00 23.29 19 PRO X CA 1
ATOM 3192 C C . PRO C 1 19 ? -7.259 52.844 46.422 1.00 24.26 19 PRO X C 1
ATOM 3193 O O . PRO C 1 19 ? -6.165 53.405 46.376 1.00 23.94 19 PRO X O 1
ATOM 3197 N N . PRO C 1 20 ? -8.018 52.866 47.523 1.00 23.84 20 PRO X N 1
ATOM 3198 C CA . PRO C 1 20 ? -7.520 53.550 48.717 1.00 24.30 20 PRO X CA 1
ATOM 3199 C C . PRO C 1 20 ? -6.301 52.802 49.248 1.00 24.22 20 PRO X C 1
ATOM 3200 O O . PRO C 1 20 ? -6.096 51.624 48.931 1.00 23.62 20 PRO X O 1
ATOM 3204 N N . LEU C 1 21 ? -5.479 53.479 50.039 1.00 22.85 21 LEU X N 1
ATOM 3205 C CA . LEU C 1 21 ? -4.315 52.817 50.616 1.00 21.46 21 LEU X CA 1
ATOM 3206 C C . LEU C 1 21 ? -4.828 51.965 51.761 1.00 20.49 21 LEU X C 1
ATOM 3207 O O . LEU C 1 21 ? -5.870 52.259 52.337 1.00 21.91 21 LEU X O 1
ATOM 3212 N N . PRO C 1 22 ? -4.113 50.888 52.099 1.00 19.95 22 PRO X N 1
ATOM 3213 C CA . PRO C 1 22 ? -4.560 50.032 53.203 1.00 21.81 22 PRO X CA 1
ATOM 3214 C C . PRO C 1 22 ? -4.051 50.535 54.558 1.00 22.30 22 PRO X C 1
ATOM 3215 O O . PRO C 1 22 ? -4.215 49.871 55.581 1.00 22.86 22 PRO X O 1
ATOM 3219 N N . TYR C 1 23 ? -3.454 51.725 54.550 1.00 21.47 23 TYR X N 1
ATOM 3220 C CA . TYR C 1 23 ? -2.901 52.341 55.753 1.00 22.04 23 TYR X CA 1
ATOM 3221 C C . TYR C 1 23 ? -2.800 53.861 55.579 1.00 22.58 23 TYR X C 1
ATOM 3222 O O . TYR C 1 23 ? -2.851 54.368 54.459 1.00 22.99 23 TYR X O 1
ATOM 3231 N N . PRO C 1 24 ? -2.676 54.609 56.692 1.00 22.11 24 PRO X N 1
ATOM 3232 C CA . PRO C 1 24 ? -2.570 56.071 56.623 1.00 22.09 24 PRO X CA 1
ATOM 3233 C C . PRO C 1 24 ? -1.383 56.507 55.766 1.00 21.37 24 PRO X C 1
ATOM 3234 O O . PRO C 1 24 ? -0.429 55.747 55.581 1.00 21.03 24 PRO X O 1
ATOM 3238 N N . TYR C 1 25 ? -1.441 57.736 55.262 1.00 19.82 25 TYR X N 1
ATOM 3239 C CA . TYR C 1 25 ? -0.378 58.292 54.424 1.00 19.58 25 TYR X CA 1
ATOM 3240 C C . TYR C 1 25 ? 0.971 58.446 55.119 1.00 18.82 25 TYR X C 1
ATOM 3241 O O . TYR C 1 25 ? 2.004 58.523 54.454 1.00 18.41 25 TYR X O 1
ATOM 3250 N N . ASP C 1 26 ? 0.969 58.487 56.449 1.00 17.65 26 ASP X N 1
ATOM 3251 C CA . ASP C 1 26 ? 2.214 58.641 57.197 1.00 20.10 26 ASP X CA 1
ATOM 3252 C C . ASP C 1 26 ? 2.627 57.341 57.880 1.00 19.50 26 ASP X C 1
ATOM 3253 O O . ASP C 1 26 ? 3.637 57.295 58.571 1.00 19.65 26 ASP X O 1
ATOM 3258 N N . ALA C 1 27 ? 1.855 56.283 57.664 1.00 19.86 27 ALA X N 1
ATOM 3259 C CA . ALA C 1 27 ? 2.120 54.997 58.298 1.00 19.25 27 ALA X CA 1
ATOM 3260 C C . ALA C 1 27 ? 3.433 54.313 57.916 1.00 19.26 27 ALA X C 1
ATOM 3261 O O . ALA C 1 27 ? 3.879 53.405 58.619 1.00 20.20 27 ALA X O 1
ATOM 3263 N N . LEU C 1 28 ? 4.057 54.738 56.820 1.00 17.78 28 LEU X N 1
ATOM 3264 C CA . LEU C 1 28 ? 5.310 54.122 56.378 1.00 16.99 28 LEU X CA 1
ATOM 3265 C C . LEU C 1 28 ? 6.544 54.932 56.759 1.00 17.43 28 LEU X C 1
ATOM 3266 O O . LEU C 1 28 ? 7.664 54.605 56.357 1.00 15.10 28 LEU X O 1
ATOM 3271 N N . GLN C 1 29 ? 6.350 56.008 57.513 1.00 16.49 29 GLN X N 1
ATOM 3272 C CA . GLN C 1 29 ? 7.503 56.800 57.930 1.00 18.74 29 GLN X CA 1
ATOM 3273 C C . GLN C 1 29 ? 8.238 55.951 58.958 1.00 18.22 29 GLN X C 1
ATOM 3274 O O . GLN C 1 29 ? 7.643 55.104 59.603 1.00 16.99 29 GLN X O 1
ATOM 3280 N N . PRO C 1 30 ? 9.543 56.192 59.141 1.00 18.21 30 PRO X N 1
ATOM 3281 C CA . PRO C 1 30 ? 10.337 57.194 58.426 1.00 17.96 30 PRO X CA 1
ATOM 3282 C C . PRO C 1 30 ? 10.970 56.648 57.143 1.00 18.75 30 PRO X C 1
ATOM 3283 O O . PRO C 1 30 ? 11.947 57.207 56.654 1.00 19.98 30 PRO X O 1
ATOM 3287 N N . TYR C 1 31 ? 10.436 55.559 56.602 1.00 17.74 31 TYR X N 1
ATOM 3288 C CA . TYR C 1 31 ? 11.023 54.972 55.399 1.00 17.14 31 TYR X CA 1
ATOM 3289 C C . TYR C 1 31 ? 10.546 55.607 54.103 1.00 16.48 31 TYR X C 1
ATOM 3290 O O . TYR C 1 31 ? 11.292 55.664 53.126 1.00 14.76 31 TYR X O 1
ATOM 3299 N N . ILE C 1 32 ? 9.305 56.085 54.115 1.00 16.10 32 ILE X N 1
ATOM 3300 C CA . ILE C 1 32 ? 8.700 56.768 52.982 1.00 17.58 32 ILE X CA 1
ATOM 3301 C C . ILE C 1 32 ? 7.848 57.841 53.623 1.00 17.19 32 ILE X C 1
ATOM 3302 O O . ILE C 1 32 ? 6.908 57.535 54.352 1.00 17.77 32 ILE X O 1
ATOM 3307 N N . SER C 1 33 ? 8.185 59.095 53.357 1.00 17.89 33 SER X N 1
ATOM 3308 C CA . SER C 1 33 ? 7.474 60.210 53.954 1.00 18.09 33 SER X CA 1
ATOM 3309 C C . SER C 1 33 ? 6.007 60.305 53.567 1.00 18.75 33 SER X C 1
ATOM 3310 O O . SER C 1 33 ? 5.560 59.756 52.550 1.00 17.87 33 SER X O 1
ATOM 3313 N N . GLN C 1 34 ? 5.265 61.024 54.398 1.00 19.20 34 GLN X N 1
ATOM 3314 C CA . GLN C 1 34 ? 3.846 61.235 54.170 1.00 20.30 34 GLN X CA 1
ATOM 3315 C C . GLN C 1 34 ? 3.672 62.030 52.878 1.00 19.90 34 GLN X C 1
ATOM 3316 O O . GLN C 1 34 ? 2.782 61.742 52.071 1.00 17.66 34 GLN X O 1
ATOM 3322 N N . GLN C 1 35 ? 4.534 63.024 52.680 1.00 19.40 35 GLN X N 1
ATOM 3323 C CA . GLN C 1 35 ? 4.462 63.858 51.489 1.00 20.87 35 GLN X CA 1
ATOM 3324 C C . GLN C 1 35 ? 4.586 62.997 50.234 1.00 19.16 35 GLN X C 1
ATOM 3325 O O . GLN C 1 35 ? 3.837 63.176 49.276 1.00 17.96 35 GLN X O 1
ATOM 3331 N N . ILE C 1 36 ? 5.537 62.069 50.238 1.00 18.23 36 ILE X N 1
ATOM 3332 C CA . ILE C 1 36 ? 5.739 61.189 49.095 1.00 17.98 36 ILE X CA 1
ATOM 3333 C C . ILE C 1 36 ? 4.503 60.331 48.856 1.00 17.77 36 ILE X C 1
ATOM 3334 O O . ILE C 1 36 ? 3.983 60.269 47.741 1.00 18.32 36 ILE X O 1
ATOM 3339 N N . MET C 1 37 ? 4.031 59.681 49.913 1.00 17.99 37 MET X N 1
ATOM 3340 C CA . MET C 1 37 ? 2.858 58.828 49.815 1.00 17.93 37 MET X CA 1
ATOM 3341 C C . MET C 1 37 ? 1.653 59.579 49.228 1.00 19.88 37 MET X C 1
ATOM 3342 O O . MET C 1 37 ? 0.981 59.075 48.325 1.00 18.24 37 MET X O 1
ATOM 3347 N N . GLU C 1 38 ? 1.381 60.784 49.729 1.00 20.35 38 GLU X N 1
ATOM 3348 C CA . GLU C 1 38 ? 0.250 61.586 49.248 1.00 21.07 38 GLU X CA 1
ATOM 3349 C C . GLU C 1 38 ? 0.371 61.917 47.763 1.00 19.04 38 GLU X C 1
ATOM 3350 O O . GLU C 1 38 ? -0.589 61.777 47.000 1.00 17.47 38 GLU X O 1
ATOM 3356 N N . LEU C 1 39 ? 1.551 62.365 47.348 1.00 17.76 39 LEU X N 1
ATOM 3357 C CA . LEU C 1 39 ? 1.763 62.710 45.943 1.00 18.21 39 LEU X CA 1
ATOM 3358 C C . LEU C 1 39 ? 1.748 61.470 45.054 1.00 16.79 39 LEU X C 1
ATOM 3359 O O . LEU C 1 39 ? 1.076 61.437 44.022 1.00 16.69 39 LEU X O 1
ATOM 3364 N N . HIS C 1 40 ? 2.495 60.452 45.466 1.00 17.90 40 HIS X N 1
ATOM 3365 C CA . HIS C 1 40 ? 2.600 59.208 44.711 1.00 17.76 40 HIS X CA 1
ATOM 3366 C C . HIS C 1 40 ? 1.240 58.556 44.456 1.00 17.47 40 HIS X C 1
ATOM 3367 O O . HIS C 1 40 ? 0.950 58.092 43.350 1.00 16.42 40 HIS X O 1
ATOM 3374 N N . HIS C 1 41 ? 0.407 58.536 45.491 1.00 17.66 41 HIS X N 1
ATOM 3375 C CA . HIS C 1 41 ? -0.918 57.937 45.419 1.00 19.01 41 HIS X CA 1
ATOM 3376 C C . HIS C 1 41 ? -1.969 58.872 44.815 1.00 20.40 41 HIS X C 1
ATOM 3377 O O . HIS C 1 41 ? -2.587 58.549 43.801 1.00 19.09 41 HIS X O 1
ATOM 3384 N N . LYS C 1 42 ? -2.161 60.037 45.424 1.00 19.83 42 LYS X N 1
ATOM 3385 C CA . LYS C 1 42 ? -3.169 60.977 44.950 1.00 19.79 42 LYS X CA 1
ATOM 3386 C C . LYS C 1 42 ? -2.887 61.687 43.634 1.00 18.72 42 LYS X C 1
ATOM 3387 O O . LYS C 1 42 ? -3.818 62.106 42.953 1.00 20.32 42 LYS X O 1
ATOM 3393 N N . LYS C 1 43 ? -1.620 61.831 43.268 1.00 17.83 43 LYS X N 1
ATOM 3394 C CA . LYS C 1 43 ? -1.286 62.498 42.012 1.00 18.87 43 LYS X CA 1
ATOM 3395 C C . LYS C 1 43 ? -0.890 61.503 40.927 1.00 18.71 43 LYS X C 1
ATOM 3396 O O . LYS C 1 43 ? -1.636 61.268 39.978 1.00 18.66 43 LYS X O 1
ATOM 3402 N N . HIS C 1 44 ? 0.286 60.907 41.089 1.00 18.29 44 HIS X N 1
ATOM 3403 C CA . HIS C 1 44 ? 0.814 59.954 40.121 1.00 19.03 44 HIS X CA 1
ATOM 3404 C C . HIS C 1 44 ? -0.105 58.777 39.812 1.00 18.95 44 HIS X C 1
ATOM 3405 O O . HIS C 1 44 ? -0.513 58.581 38.664 1.00 20.39 44 HIS X O 1
ATOM 3412 N N . HIS C 1 45 ? -0.439 57.987 40.823 1.00 18.30 45 HIS X N 1
ATOM 3413 C CA . HIS C 1 45 ? -1.303 56.840 40.587 1.00 18.78 45 HIS X CA 1
ATOM 3414 C C . HIS C 1 45 ? -2.631 57.296 39.964 1.00 18.95 45 HIS X C 1
ATOM 3415 O O . HIS C 1 45 ? -3.108 56.702 38.992 1.00 16.65 45 HIS X O 1
ATOM 3422 N N . GLN C 1 46 ? -3.215 58.362 40.504 1.00 16.36 46 GLN X N 1
ATOM 3423 C CA . GLN C 1 46 ? -4.474 58.885 39.975 1.00 18.71 46 GLN X CA 1
ATOM 3424 C C . GLN C 1 46 ? -4.345 59.193 38.479 1.00 19.86 46 GLN X C 1
ATOM 3425 O O . GLN C 1 46 ? -5.255 58.910 37.691 1.00 19.56 46 GLN X O 1
ATOM 3431 N N . THR C 1 47 ? -3.209 59.768 38.092 1.00 19.24 47 THR X N 1
ATOM 3432 C CA . THR C 1 47 ? -2.971 60.120 36.697 1.00 21.08 47 THR X CA 1
ATOM 3433 C C . THR C 1 47 ? -3.020 58.908 35.761 1.00 22.48 47 THR X C 1
ATOM 3434 O O . THR C 1 47 ? -3.529 58.999 34.644 1.00 23.72 47 THR X O 1
ATOM 3438 N N . TYR C 1 48 ? -2.496 57.774 36.215 1.00 22.49 48 TYR X N 1
ATOM 3439 C CA . TYR C 1 48 ? -2.513 56.567 35.400 1.00 22.75 48 TYR X CA 1
ATOM 3440 C C . TYR C 1 48 ? -3.940 56.032 35.310 1.00 22.73 48 TYR X C 1
ATOM 3441 O O . TYR C 1 48 ? -4.355 55.507 34.275 1.00 21.36 48 TYR X O 1
ATOM 3450 N N . VAL C 1 49 ? -4.690 56.162 36.402 1.00 22.28 49 VAL X N 1
ATOM 3451 C CA . VAL C 1 49 ? -6.077 55.709 36.420 1.00 21.19 49 VAL X CA 1
ATOM 3452 C C . VAL C 1 49 ? -6.853 56.506 35.375 1.00 21.14 49 VAL X C 1
ATOM 3453 O O . VAL C 1 49 ? -7.533 55.930 34.519 1.00 20.15 49 VAL X O 1
ATOM 3457 N N . ASN C 1 50 ? -6.745 57.832 35.442 1.00 19.58 50 ASN X N 1
ATOM 3458 C CA . ASN C 1 50 ? -7.427 58.698 34.480 1.00 20.38 50 ASN X CA 1
ATOM 3459 C C . ASN C 1 50 ? -6.961 58.388 33.060 1.00 19.52 50 ASN X C 1
ATOM 3460 O O . ASN C 1 50 ? -7.767 58.337 32.132 1.00 20.29 50 ASN X O 1
ATOM 3465 N N . GLY C 1 51 ? -5.655 58.190 32.907 1.00 19.30 51 GLY X N 1
ATOM 3466 C CA . GLY C 1 51 ? -5.092 57.889 31.604 1.00 20.75 51 GLY X CA 1
ATOM 3467 C C . GLY C 1 51 ? -5.616 56.590 31.020 1.00 20.72 51 GLY X C 1
ATOM 3468 O O . GLY C 1 51 ? -5.834 56.493 29.811 1.00 20.86 51 GLY X O 1
ATOM 3469 N N . LEU C 1 52 ? -5.809 55.592 31.877 1.00 19.36 52 LEU X N 1
ATOM 3470 C CA . LEU C 1 52 ? -6.310 54.294 31.445 1.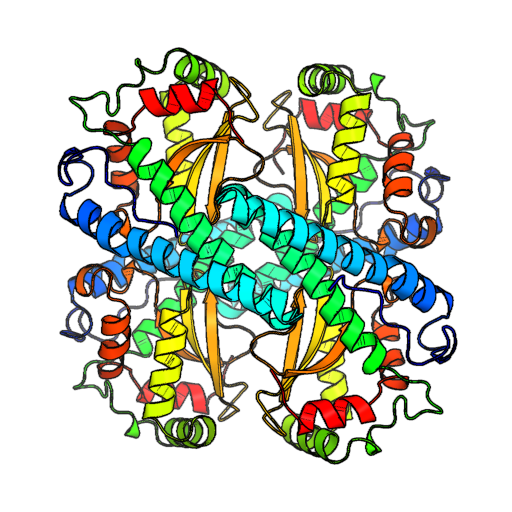00 20.42 52 LEU X CA 1
ATOM 3471 C C . LEU C 1 52 ? -7.759 54.423 30.991 1.00 22.40 52 LEU X C 1
ATOM 3472 O O . LEU C 1 52 ? -8.131 53.922 29.926 1.00 21.19 52 LEU X O 1
ATOM 3477 N N . ASN C 1 53 ? -8.571 55.097 31.806 1.00 22.16 53 ASN X N 1
ATOM 3478 C CA . ASN C 1 53 ? -9.977 55.302 31.475 1.00 24.16 53 ASN X CA 1
ATOM 3479 C C . ASN C 1 53 ? -10.114 56.002 30.121 1.00 23.92 53 ASN X C 1
ATOM 3480 O O . ASN C 1 53 ? -10.879 55.565 29.263 1.00 25.19 53 ASN X O 1
ATOM 3485 N N . ALA C 1 54 ? -9.358 57.077 29.919 1.00 24.24 54 ALA X N 1
ATOM 3486 C CA . ALA C 1 54 ? -9.431 57.826 28.667 1.00 24.78 54 ALA X CA 1
ATOM 3487 C C . ALA C 1 54 ? -8.964 57.008 27.465 1.00 25.63 54 ALA X C 1
ATOM 3488 O O . ALA C 1 54 ? -9.586 57.046 26.399 1.00 26.02 54 ALA X O 1
ATOM 3490 N N . ALA C 1 55 ? -7.863 56.279 27.628 1.00 26.20 55 ALA X N 1
ATOM 3491 C CA . ALA C 1 55 ? -7.335 55.463 26.539 1.00 26.90 55 ALA X CA 1
ATOM 3492 C C . ALA C 1 55 ? -8.323 54.381 26.113 1.00 27.46 55 ALA X C 1
ATOM 3493 O O . ALA C 1 55 ? -8.489 54.116 24.918 1.00 28.14 55 ALA X O 1
ATOM 3495 N N . LEU C 1 56 ? -8.982 53.762 27.088 1.00 27.99 56 LEU X N 1
ATOM 3496 C CA . LEU C 1 56 ? -9.954 52.712 26.796 1.00 30.81 56 LEU X CA 1
ATOM 3497 C C . LEU C 1 56 ? -11.179 53.236 26.049 1.00 32.62 56 LEU X C 1
ATOM 3498 O O . LEU C 1 56 ? -11.722 52.554 25.178 1.00 34.45 56 LEU X O 1
ATOM 3503 N N . GLU C 1 57 ? -11.613 54.444 26.387 1.00 33.36 57 GLU X N 1
ATOM 3504 C CA . GLU C 1 57 ? -12.767 55.029 25.725 1.00 35.22 57 GLU X CA 1
ATOM 3505 C C . GLU C 1 57 ? -12.387 55.375 24.287 1.00 33.51 57 GLU X C 1
ATOM 3506 O O . GLU C 1 57 ? -13.165 55.152 23.364 1.00 32.52 57 GLU X O 1
ATOM 3512 N N . ALA C 1 58 ? -11.184 55.910 24.098 1.00 32.29 58 ALA X N 1
ATOM 3513 C CA . ALA C 1 58 ? -10.726 56.264 22.761 1.00 32.56 58 ALA X CA 1
ATOM 3514 C C . ALA C 1 58 ? -10.551 54.992 21.932 1.00 34.25 58 ALA X C 1
ATOM 3515 O O . ALA C 1 58 ? -10.728 55.003 20.714 1.00 32.47 58 ALA X O 1
ATOM 3517 N N . GLN C 1 59 ? -10.212 53.895 22.603 1.00 35.93 59 GLN X N 1
ATOM 3518 C CA . GLN C 1 59 ? -10.018 52.615 21.934 1.00 40.03 59 GLN X CA 1
ATOM 3519 C C . GLN C 1 59 ? -11.346 52.060 21.425 1.00 40.53 59 GLN X C 1
ATOM 3520 O O . GLN C 1 59 ? -11.425 51.552 20.308 1.00 40.12 59 GLN X O 1
ATOM 3526 N N . LYS C 1 60 ? -12.389 52.168 22.240 1.00 41.84 60 LYS X N 1
ATOM 3527 C CA . LYS C 1 60 ? -13.701 51.673 21.846 1.00 43.73 60 LYS X CA 1
ATOM 3528 C C . LYS C 1 60 ? -14.265 52.495 20.690 1.00 43.41 60 LYS X C 1
ATOM 3529 O O . LYS C 1 60 ? -14.842 51.944 19.752 1.00 42.71 60 LYS X O 1
ATOM 3535 N N . LYS C 1 61 ? -14.098 53.813 20.757 1.00 42.88 61 LYS X N 1
ATOM 3536 C CA . LYS C 1 61 ? -14.598 54.686 19.702 1.00 44.07 61 LYS X CA 1
ATOM 3537 C C . LYS C 1 61 ? -13.897 54.412 18.375 1.00 43.50 61 LYS X C 1
ATOM 3538 O O . LYS C 1 61 ? -14.514 54.475 17.313 1.00 42.14 61 LYS X O 1
ATOM 3544 N N . ALA C 1 62 ? -12.607 54.104 18.435 1.00 43.30 62 ALA X N 1
ATOM 3545 C CA . ALA C 1 62 ? -11.851 53.823 17.223 1.00 43.50 62 ALA X CA 1
ATOM 3546 C C . ALA C 1 62 ? -12.281 52.486 16.630 1.00 43.12 62 ALA X C 1
ATOM 3547 O O . ALA C 1 62 ? -12.438 52.359 15.414 1.00 42.15 62 ALA X O 1
ATOM 3549 N N . ALA C 1 63 ? -12.477 51.494 17.495 1.00 42.39 63 ALA X N 1
ATOM 3550 C CA . ALA C 1 63 ? -12.884 50.165 17.054 1.00 42.99 63 ALA X CA 1
ATOM 3551 C C . ALA C 1 63 ? -14.254 50.191 16.383 1.00 43.66 63 ALA X C 1
ATOM 3552 O O . ALA C 1 63 ? -14.494 49.475 15.410 1.00 42.40 63 ALA X O 1
ATOM 3554 N N . GLU C 1 64 ? -15.151 51.021 16.900 1.00 44.20 64 GLU X N 1
ATOM 3555 C CA . GLU C 1 64 ? -16.489 51.120 16.339 1.00 45.67 64 GLU X CA 1
ATOM 3556 C C . GLU C 1 64 ? -16.493 51.929 15.047 1.00 44.58 64 GLU X C 1
ATOM 3557 O O . GLU C 1 64 ? -17.451 51.876 14.275 1.00 44.89 64 GLU X O 1
ATOM 3563 N N . ALA C 1 65 ? -15.418 52.674 14.815 1.00 43.68 65 ALA X N 1
ATOM 3564 C CA . ALA C 1 65 ? -15.296 53.491 13.614 1.00 43.09 65 ALA X CA 1
ATOM 3565 C C . ALA C 1 65 ? -14.391 52.819 12.588 1.00 42.56 65 ALA X C 1
ATOM 3566 O O . ALA C 1 65 ? -14.071 53.401 11.550 1.00 42.64 65 ALA X O 1
ATOM 3568 N N . THR C 1 66 ? -13.967 51.596 12.888 1.00 42.36 66 THR X N 1
ATOM 3569 C CA . THR C 1 66 ? -13.104 50.847 11.982 1.00 41.87 66 THR X CA 1
ATOM 3570 C C . THR C 1 66 ? -11.808 51.610 11.742 1.00 40.09 66 THR X C 1
ATOM 3571 O O . THR C 1 66 ? -11.213 51.507 10.672 1.00 39.88 66 THR X O 1
ATOM 3575 N N . ASP C 1 67 ? -11.375 52.378 12.737 1.00 38.17 67 ASP X N 1
ATOM 3576 C CA . ASP C 1 67 ? -10.154 53.173 12.618 1.00 36.08 67 ASP X CA 1
ATOM 3577 C C . ASP C 1 67 ? -8.960 52.404 13.175 1.00 33.72 67 ASP X C 1
ATOM 3578 O O . ASP C 1 67 ? -8.645 52.515 14.362 1.00 31.97 67 ASP X O 1
ATOM 3583 N N . VAL C 1 68 ? -8.297 51.626 12.323 1.00 31.78 68 VAL X N 1
ATOM 3584 C CA . VAL C 1 68 ? -7.144 50.838 12.756 1.00 29.78 68 VAL X CA 1
ATOM 3585 C C . VAL C 1 68 ? -5.971 51.716 13.197 1.00 28.71 68 VAL X C 1
ATOM 3586 O O . VAL C 1 68 ? -5.307 51.418 14.184 1.00 27.00 68 VAL X O 1
ATOM 3590 N N . PRO C 1 69 ? -5.692 52.800 12.455 1.00 28.80 69 PRO X N 1
ATOM 3591 C CA . PRO C 1 69 ? -4.580 53.675 12.841 1.00 30.57 69 PRO X CA 1
ATOM 3592 C C . PRO C 1 69 ? -4.769 54.238 14.254 1.00 31.46 69 PRO X C 1
ATOM 3593 O O . PRO C 1 69 ? -3.849 54.210 15.070 1.00 30.76 69 PRO X O 1
ATOM 3597 N N . LYS C 1 70 ? -5.971 54.731 14.543 1.00 32.87 70 LYS X N 1
ATOM 3598 C CA . LYS C 1 70 ? -6.282 55.294 15.853 1.00 34.19 70 LYS X CA 1
ATOM 3599 C C . LYS C 1 70 ? -6.254 54.208 16.930 1.00 33.61 70 LYS X C 1
ATOM 3600 O O . LYS C 1 70 ? -5.821 54.450 18.057 1.00 33.06 70 LYS X O 1
ATOM 3606 N N . LEU C 1 71 ? -6.711 53.010 16.575 1.00 32.43 71 LEU X N 1
ATOM 3607 C CA . LEU C 1 71 ? -6.729 51.886 17.507 1.00 32.60 71 LEU X CA 1
ATOM 3608 C C . LEU C 1 71 ? -5.320 51.497 17.930 1.00 31.16 71 LEU X C 1
ATOM 3609 O O . LEU C 1 71 ? -5.063 51.228 19.100 1.00 31.81 71 LEU X O 1
ATOM 3614 N N . VAL C 1 72 ? -4.413 51.458 16.962 1.00 28.49 72 VAL X N 1
ATOM 3615 C CA . VAL C 1 72 ? -3.033 51.093 17.225 1.00 26.96 72 VAL X CA 1
ATOM 3616 C C . VAL C 1 72 ? -2.309 52.156 18.048 1.00 28.09 72 VAL X C 1
ATOM 3617 O O . VAL C 1 72 ? -1.573 51.825 18.976 1.00 25.89 72 VAL X O 1
ATOM 3621 N N . SER C 1 73 ? -2.531 53.425 17.718 1.00 27.67 73 SER X N 1
ATOM 3622 C CA . SER C 1 73 ? -1.884 54.522 18.426 1.00 29.99 73 SER X CA 1
ATOM 3623 C C . SER C 1 73 ? -2.166 54.569 19.928 1.00 29.94 73 SER X C 1
ATOM 3624 O O . SER C 1 73 ? -1.249 54.752 20.725 1.00 33.02 73 SER X O 1
ATOM 3627 N N . VAL C 1 74 ? -3.425 54.395 20.314 1.00 28.62 74 VAL X N 1
ATOM 3628 C CA . VAL C 1 74 ? -3.796 54.449 21.724 1.00 28.22 74 VAL X CA 1
ATOM 3629 C C . VAL C 1 74 ? -3.321 53.226 22.507 1.00 28.68 74 VAL X C 1
ATOM 3630 O O . VAL C 1 74 ? -3.438 53.178 23.729 1.00 27.56 74 VAL X O 1
ATOM 3634 N N . GLN C 1 75 ? -2.775 52.240 21.809 1.00 28.17 75 GLN X N 1
ATOM 3635 C CA . GLN C 1 75 ? -2.312 51.037 22.476 1.00 27.78 75 GLN X CA 1
ATOM 3636 C C . GLN C 1 75 ? -1.193 51.352 23.473 1.00 26.63 75 GLN X C 1
ATOM 3637 O O . GLN C 1 75 ? -1.095 50.710 24.516 1.00 24.67 75 GLN X O 1
ATOM 3643 N N . GLN C 1 76 ? -0.363 52.345 23.161 1.00 24.50 76 GLN X N 1
ATOM 3644 C CA . GLN C 1 76 ? 0.727 52.734 24.050 1.00 24.87 76 GLN X CA 1
ATOM 3645 C C . GLN C 1 76 ? 0.208 53.362 25.347 1.00 23.61 76 GLN X C 1
ATOM 3646 O O . GLN C 1 76 ? 0.799 53.174 26.411 1.00 23.05 76 GLN X O 1
ATOM 3652 N N . ALA C 1 77 ? -0.893 54.106 25.251 1.00 22.99 77 ALA X N 1
ATOM 3653 C CA . ALA C 1 77 ? -1.498 54.765 26.410 1.00 23.61 77 ALA X CA 1
ATOM 3654 C C . ALA C 1 77 ? -2.123 53.736 27.343 1.00 23.28 77 ALA X C 1
ATOM 3655 O O . ALA C 1 77 ? -2.095 53.895 28.566 1.00 23.46 77 ALA X O 1
ATOM 3657 N N . ILE C 1 78 ? -2.680 52.681 26.752 1.00 21.06 78 ILE X N 1
ATOM 3658 C CA . ILE C 1 78 ? -3.287 51.605 27.519 1.00 21.59 78 ILE X CA 1
ATOM 3659 C C . ILE C 1 78 ? -2.149 50.860 28.208 1.00 20.93 78 ILE X C 1
ATOM 3660 O O . ILE C 1 78 ? -2.240 50.495 29.380 1.00 19.53 78 ILE X O 1
ATOM 3665 N N . LYS C 1 79 ? -1.061 50.646 27.478 1.00 21.58 79 LYS X N 1
ATOM 3666 C CA . LYS C 1 79 ? 0.087 49.952 28.047 1.00 22.31 79 LYS X CA 1
ATOM 3667 C C . LYS C 1 79 ? 0.702 50.738 29.206 1.00 20.43 79 LYS X C 1
ATOM 3668 O O . LYS C 1 79 ? 0.916 50.192 30.283 1.00 20.57 79 LYS X O 1
ATOM 3674 N N . PHE C 1 80 ? 0.953 52.026 28.986 1.00 19.16 80 PHE X N 1
ATOM 3675 C CA . PHE C 1 80 ? 1.568 52.897 29.990 1.00 19.55 80 PHE X CA 1
ATOM 3676 C C . PHE C 1 80 ? 0.694 53.137 31.222 1.00 19.59 80 PHE X C 1
ATOM 3677 O O . PHE C 1 80 ? 1.129 52.917 32.348 1.00 20.04 80 PHE X O 1
ATOM 3685 N N . ASN C 1 81 ? -0.538 53.587 31.002 1.00 19.17 81 ASN X N 1
ATOM 3686 C CA . ASN C 1 81 ? -1.451 53.872 32.103 1.00 20.07 81 ASN X CA 1
ATOM 3687 C C . ASN C 1 81 ? -1.981 52.617 32.795 1.00 19.18 81 ASN X C 1
ATOM 3688 O O . ASN C 1 81 ? -2.095 52.574 34.023 1.00 18.58 81 ASN X O 1
ATOM 3693 N N . GLY C 1 82 ? -2.303 51.600 32.001 1.00 17.30 82 GLY X N 1
ATOM 3694 C CA . GLY C 1 82 ? -2.796 50.356 32.560 1.00 16.99 82 GLY X CA 1
ATOM 3695 C C . GLY C 1 82 ? -1.686 49.674 33.336 1.00 17.26 82 GLY X C 1
ATOM 3696 O O . GLY C 1 82 ? -1.919 49.075 34.392 1.00 15.72 82 GLY X O 1
ATOM 3697 N N . GLY C 1 83 ? -0.470 49.760 32.804 1.00 16.90 83 GLY X N 1
ATOM 3698 C CA . GLY C 1 83 ? 0.673 49.175 33.477 1.00 15.71 83 GLY X CA 1
ATOM 3699 C C . GLY C 1 83 ? 0.940 49.953 34.752 1.00 17.57 83 GLY X C 1
ATOM 3700 O O . GLY C 1 83 ? 1.284 49.379 35.787 1.00 15.98 83 GLY X O 1
ATOM 3701 N N . GLY C 1 84 ? 0.780 51.272 34.682 1.00 18.67 84 GLY X N 1
ATOM 3702 C CA . GLY C 1 84 ? 0.997 52.105 35.854 1.00 19.26 84 GLY X CA 1
ATOM 3703 C C . GLY C 1 84 ? -0.004 51.791 36.952 1.00 19.39 84 GLY X C 1
ATOM 3704 O O . GLY C 1 84 ? 0.354 51.750 38.132 1.00 18.14 84 GLY X O 1
ATOM 3705 N N . HIS C 1 85 ? -1.260 51.573 36.562 1.00 18.50 85 HIS X N 1
ATOM 3706 C CA . HIS C 1 85 ? -2.330 51.257 37.507 1.00 18.93 85 HIS X CA 1
ATOM 3707 C C . HIS C 1 85 ? -2.064 49.920 38.186 1.00 19.37 85 HIS X C 1
ATOM 3708 O O . HIS C 1 85 ? -2.191 49.789 39.407 1.00 19.58 85 HIS X O 1
ATOM 3715 N N . ILE C 1 86 ? -1.716 48.924 37.376 1.00 20.10 86 ILE X N 1
ATOM 3716 C CA . ILE C 1 86 ? -1.414 47.581 37.863 1.00 18.64 86 ILE X CA 1
ATOM 3717 C C . ILE C 1 86 ? -0.242 47.634 38.838 1.00 19.16 86 ILE X C 1
ATOM 3718 O O . ILE C 1 86 ? -0.336 47.161 39.972 1.00 18.88 86 ILE X O 1
ATOM 3723 N N . ASN C 1 87 ? 0.859 48.225 38.389 1.00 18.83 87 ASN X N 1
ATOM 3724 C CA . ASN C 1 87 ? 2.067 48.305 39.203 1.00 19.34 87 ASN X CA 1
ATOM 3725 C C . ASN C 1 87 ? 1.894 48.978 40.561 1.00 19.47 87 ASN X C 1
ATOM 3726 O O . ASN C 1 87 ? 2.303 48.422 41.586 1.00 19.15 87 ASN X O 1
ATOM 3731 N N . HIS C 1 88 ? 1.300 50.170 40.566 1.00 19.87 88 HIS X N 1
ATOM 3732 C CA . HIS C 1 88 ? 1.086 50.914 41.807 1.00 20.16 88 HIS X CA 1
ATOM 3733 C C . HIS C 1 88 ? 0.102 50.219 42.739 1.00 19.22 88 HIS X C 1
ATOM 3734 O O . HIS C 1 88 ? 0.294 50.205 43.957 1.00 18.65 88 HIS X O 1
ATOM 3741 N N . SER C 1 89 ? -0.943 49.628 42.171 1.00 18.82 89 SER X N 1
ATOM 3742 C CA . SER C 1 89 ? -1.918 48.931 42.994 1.00 19.22 89 SER X CA 1
ATOM 3743 C C . SER C 1 89 ? -1.207 47.787 43.721 1.00 18.65 89 SER X C 1
ATOM 3744 O O . SER C 1 89 ? -1.412 47.580 44.922 1.00 18.80 89 SER X O 1
ATOM 3747 N N . LEU C 1 90 ? -0.347 47.064 43.004 1.00 18.08 90 LEU X N 1
ATOM 3748 C CA . LEU C 1 90 ? 0.408 45.964 43.614 1.00 18.26 90 LEU X CA 1
ATOM 3749 C C . LEU C 1 90 ? 1.379 46.509 44.661 1.00 17.60 90 LEU X C 1
ATOM 3750 O O . LEU C 1 90 ? 1.618 45.877 45.695 1.00 17.94 90 LEU X O 1
ATOM 3755 N N . PHE C 1 91 ? 1.925 47.690 44.385 1.00 16.07 91 PHE X N 1
ATOM 3756 C CA . PHE C 1 91 ? 2.894 48.325 45.268 1.00 15.52 91 PHE X CA 1
ATOM 3757 C C . PHE C 1 91 ? 2.343 48.678 46.650 1.00 16.29 91 PHE X C 1
ATOM 3758 O O . PHE C 1 91 ? 2.936 48.309 47.665 1.00 16.59 91 PHE X O 1
ATOM 3766 N N . TRP C 1 92 ? 1.211 49.376 46.713 1.00 16.85 92 TRP X N 1
ATOM 3767 C CA . TRP C 1 92 ? 0.651 49.750 48.018 1.00 17.78 92 TRP X CA 1
ATOM 3768 C C . TRP C 1 92 ? 0.391 48.519 48.879 1.00 17.66 92 TRP X C 1
ATOM 3769 O O . TRP C 1 92 ? 0.638 48.529 50.091 1.00 17.17 92 TRP X O 1
ATOM 3780 N N . LYS C 1 93 ? -0.103 47.459 48.244 1.00 16.73 93 LYS X N 1
ATOM 3781 C CA . LYS C 1 93 ? -0.402 46.223 48.953 1.00 18.83 93 LYS X CA 1
ATOM 3782 C C . LYS C 1 93 ? 0.804 45.404 49.402 1.00 17.84 93 LYS X C 1
ATOM 3783 O O . LYS C 1 93 ? 0.676 44.599 50.326 1.00 17.97 93 LYS X O 1
ATOM 3789 N N . ASN C 1 94 ? 1.964 45.555 48.762 1.00 16.53 94 ASN X N 1
ATOM 3790 C CA . ASN C 1 94 ? 3.101 44.796 49.261 1.00 15.10 94 ASN X CA 1
ATOM 3791 C C . ASN C 1 94 ? 3.993 45.659 50.157 1.00 15.88 94 ASN X C 1
ATOM 3792 O O . ASN C 1 94 ? 5.182 45.417 50.297 1.00 14.84 94 ASN X O 1
ATOM 3797 N N . LEU C 1 95 ? 3.376 46.669 50.771 1.00 17.26 95 LEU X N 1
ATOM 3798 C CA . LEU C 1 95 ? 4.035 47.561 51.727 1.00 18.60 95 LEU X CA 1
ATOM 3799 C C . LEU C 1 95 ? 3.146 47.525 52.980 1.00 19.11 95 LEU X C 1
ATOM 3800 O O . LEU C 1 95 ? 1.944 47.248 52.893 1.00 19.66 95 LEU X O 1
ATOM 3805 N N . ALA C 1 96 ? 3.733 47.803 54.139 1.00 18.72 96 ALA X N 1
ATOM 3806 C CA . ALA C 1 96 ? 2.983 47.792 55.389 1.00 20.14 96 ALA X CA 1
ATOM 3807 C C . ALA C 1 96 ? 3.809 48.325 56.558 1.00 20.20 96 ALA X C 1
ATOM 3808 O O . ALA C 1 96 ? 5.029 48.153 56.607 1.00 19.80 96 ALA X O 1
ATOM 3810 N N . PRO C 1 97 ? 3.147 48.991 57.516 1.00 22.17 97 PRO X N 1
ATOM 3811 C CA . PRO C 1 97 ? 3.834 49.540 58.691 1.00 25.02 97 PRO X CA 1
ATOM 3812 C C . PRO C 1 97 ? 4.437 48.377 59.463 1.00 27.38 97 PRO X C 1
ATOM 3813 O O . PRO C 1 97 ? 3.940 47.259 59.380 1.00 25.65 97 PRO X O 1
ATOM 3817 N N . GLU C 1 98 ? 5.492 48.647 60.219 1.00 33.08 98 GLU X N 1
ATOM 3818 C CA . GLU C 1 98 ? 6.147 47.611 61.004 1.00 39.67 98 GLU X CA 1
ATOM 3819 C C . GLU C 1 98 ? 5.172 46.851 61.898 1.00 41.23 98 GLU X C 1
ATOM 3820 O O . GLU C 1 98 ? 5.307 45.638 62.081 1.00 42.07 98 GLU X O 1
ATOM 3826 N N . LYS C 1 99 ? 4.188 47.561 62.442 1.00 41.74 99 LYS X N 1
ATOM 3827 C CA . LYS C 1 99 ? 3.197 46.945 63.314 1.00 43.74 99 LYS X CA 1
ATOM 3828 C C . LYS C 1 99 ? 2.203 46.088 62.530 1.00 43.24 99 LYS X C 1
ATOM 3829 O O . LYS C 1 99 ? 1.598 45.163 63.078 1.00 44.13 99 LYS X O 1
ATOM 3835 N N . SER C 1 100 ? 2.034 46.394 61.248 1.00 40.64 100 SER X N 1
ATOM 3836 C CA . SER C 1 100 ? 1.109 45.640 60.411 1.00 39.32 100 SER X CA 1
ATOM 3837 C C . SER C 1 100 ? 1.794 44.535 59.614 1.00 37.73 100 SER X C 1
ATOM 3838 O O . SER C 1 100 ? 1.285 44.105 58.574 1.00 36.72 100 SER X O 1
ATOM 3841 N N . GLY C 1 101 ? 2.946 44.080 60.096 1.00 33.96 101 GLY X N 1
ATOM 3842 C CA . GLY C 1 101 ? 3.655 43.022 59.404 1.00 31.04 101 GLY X CA 1
ATOM 3843 C C . GLY C 1 101 ? 4.750 43.521 58.485 1.00 28.53 101 GLY X C 1
ATOM 3844 O O . GLY C 1 101 ? 5.376 42.735 57.769 1.00 27.83 101 GLY X O 1
ATOM 3845 N N . GLY C 1 102 ? 4.984 44.828 58.496 1.00 25.25 102 GLY X N 1
ATOM 3846 C CA . GLY C 1 102 ? 6.024 45.390 57.655 1.00 22.47 102 GLY X CA 1
ATOM 3847 C C . GLY C 1 102 ? 7.393 44.849 58.028 1.00 20.24 102 GLY X C 1
ATOM 3848 O O . GLY C 1 102 ? 7.790 44.905 59.188 1.00 19.77 102 GLY X O 1
ATOM 3849 N N . GLY C 1 103 ? 8.108 44.310 57.046 1.00 20.26 103 GLY X N 1
ATOM 3850 C CA . GLY C 1 103 ? 9.434 43.778 57.297 1.00 20.92 103 GLY X CA 1
ATOM 3851 C C . GLY C 1 103 ? 9.477 42.440 58.007 1.00 21.28 103 GLY X C 1
ATOM 3852 O O . GLY C 1 103 ? 10.556 41.904 58.260 1.00 20.84 103 GLY X O 1
ATOM 3853 N N . LYS C 1 104 ? 8.316 41.879 58.322 1.00 20.22 104 LYS X N 1
ATOM 3854 C CA . LYS C 1 104 ? 8.261 40.597 59.023 1.00 20.97 104 LYS X CA 1
ATOM 3855 C C . LYS C 1 104 ? 8.392 39.410 58.059 1.00 19.91 104 LYS X C 1
ATOM 3856 O O . LYS C 1 104 ? 7.434 38.673 57.830 1.00 16.74 104 LYS X O 1
ATOM 3862 N N . ILE C 1 105 ? 9.596 39.229 57.520 1.00 19.70 105 ILE X N 1
ATOM 3863 C CA . ILE C 1 105 ? 9.871 38.159 56.566 1.00 20.13 105 ILE X CA 1
ATOM 3864 C C . ILE C 1 105 ? 9.418 36.784 57.053 1.00 20.63 105 ILE X C 1
ATOM 3865 O O . ILE C 1 105 ? 8.988 35.956 56.259 1.00 21.53 105 ILE X O 1
ATOM 3870 N N . ASP C 1 106 ? 9.497 36.526 58.352 1.00 21.64 106 ASP X N 1
ATOM 3871 C CA . ASP C 1 106 ? 9.087 35.218 58.832 1.00 22.45 106 ASP X CA 1
ATOM 3872 C C . ASP C 1 106 ? 7.576 35.014 58.774 1.00 23.44 106 ASP X C 1
ATOM 3873 O O . ASP C 1 106 ? 7.074 33.933 59.089 1.00 24.07 106 ASP X O 1
ATOM 3878 N N . GLN C 1 107 ? 6.848 36.047 58.361 1.00 23.12 107 GLN X N 1
ATOM 3879 C CA . GLN C 1 107 ? 5.409 35.908 58.205 1.00 23.20 107 GLN X CA 1
ATOM 3880 C C . GLN C 1 107 ? 5.177 35.309 56.816 1.00 23.21 107 GLN X C 1
ATOM 3881 O O . GLN C 1 107 ? 4.040 35.131 56.383 1.00 24.22 107 GLN X O 1
ATOM 3887 N N . ALA C 1 108 ? 6.267 35.001 56.118 1.00 20.66 108 ALA X N 1
ATOM 3888 C CA . ALA C 1 108 ? 6.187 34.393 54.790 1.00 20.28 108 ALA X CA 1
ATOM 3889 C C . ALA C 1 108 ? 7.127 33.187 54.764 1.00 19.88 108 ALA X C 1
ATOM 3890 O O . ALA C 1 108 ? 8.136 33.187 54.065 1.00 21.83 108 ALA X O 1
ATOM 3892 N N . PRO C 1 109 ? 6.798 32.139 55.537 1.00 19.27 109 PRO X N 1
ATOM 3893 C CA . PRO C 1 109 ? 7.571 30.897 55.654 1.00 19.71 109 PRO X CA 1
ATOM 3894 C C . PRO C 1 109 ? 7.945 30.252 54.324 1.00 18.62 109 PRO X C 1
ATOM 3895 O O . PRO C 1 109 ? 9.110 29.989 54.056 1.00 20.55 109 PRO X O 1
ATOM 3899 N N . VAL C 1 110 ? 6.936 29.987 53.507 1.00 18.54 110 VAL X N 1
ATOM 3900 C CA . VAL C 1 110 ? 7.139 29.341 52.224 1.00 18.72 110 VAL X CA 1
ATOM 3901 C C . VAL C 1 110 ? 8.016 30.149 51.282 1.00 19.12 110 VAL X C 1
ATOM 3902 O O . VAL C 1 110 ? 8.984 29.627 50.732 1.00 17.66 110 VAL X O 1
ATOM 3906 N N . LEU C 1 111 ? 7.665 31.416 51.083 1.00 17.16 111 LEU X N 1
ATOM 3907 C CA . LEU C 1 111 ? 8.430 32.289 50.204 1.00 18.12 111 LEU X CA 1
ATOM 3908 C C . LEU C 1 111 ? 9.863 32.400 50.696 1.00 19.43 111 LEU X C 1
ATOM 3909 O O . LEU C 1 111 ? 10.812 32.293 49.918 1.00 20.76 111 LEU X O 1
ATOM 3914 N N . LYS C 1 112 ? 10.025 32.612 51.998 1.00 20.36 112 LYS X N 1
ATOM 3915 C CA . LYS C 1 112 ? 11.360 32.752 52.565 1.00 20.68 112 LYS X CA 1
ATOM 3916 C C . LYS C 1 112 ? 12.206 31.504 52.375 1.00 21.91 112 LYS X C 1
ATOM 3917 O O . LYS C 1 112 ? 13.400 31.601 52.085 1.00 21.84 112 LYS X O 1
ATOM 3923 N N . ALA C 1 113 ? 11.602 30.332 52.551 1.00 22.49 113 ALA X N 1
ATOM 3924 C CA . ALA C 1 113 ? 12.348 29.094 52.371 1.00 23.05 113 ALA X CA 1
ATOM 3925 C C . ALA C 1 113 ? 12.829 29.056 50.926 1.00 22.04 113 ALA X C 1
ATOM 3926 O O . ALA C 1 113 ? 13.977 28.703 50.645 1.00 21.61 113 ALA X O 1
ATOM 3928 N N . ALA C 1 114 ? 11.948 29.431 50.005 1.00 20.28 114 ALA X N 1
ATOM 3929 C CA . ALA C 1 114 ? 12.300 29.434 48.587 1.00 20.68 114 ALA X CA 1
ATOM 3930 C C . ALA C 1 114 ? 13.422 30.427 48.290 1.00 21.51 114 ALA X C 1
ATOM 3931 O O . ALA C 1 114 ? 14.304 30.141 47.479 1.00 22.18 114 ALA X O 1
ATOM 3933 N N . ILE C 1 115 ? 13.394 31.588 48.943 1.00 20.80 115 ILE X N 1
ATOM 3934 C CA . ILE C 1 115 ? 14.430 32.599 48.732 1.00 19.82 115 ILE X CA 1
ATOM 3935 C C . ILE C 1 115 ? 15.793 32.116 49.246 1.00 19.58 115 ILE X C 1
ATOM 3936 O O . ILE C 1 115 ? 16.810 32.250 48.555 1.00 19.08 115 ILE X O 1
ATOM 3941 N N . GLU C 1 116 ? 15.809 31.532 50.442 1.00 21.48 116 GLU X N 1
ATOM 3942 C CA . GLU C 1 116 ? 17.054 31.037 51.038 1.00 22.47 116 GLU X CA 1
ATOM 3943 C C . GLU C 1 116 ? 17.647 29.926 50.182 1.00 24.09 116 GLU X C 1
ATOM 3944 O O . GLU C 1 116 ? 18.862 29.824 50.005 1.00 24.93 116 GLU X O 1
ATOM 3950 N N . GLN C 1 117 ? 16.771 29.088 49.650 1.00 26.58 117 GLN X N 1
ATOM 3951 C CA . GLN C 1 117 ? 17.202 27.985 48.816 1.00 30.84 117 GLN X CA 1
ATOM 3952 C C . GLN C 1 117 ? 17.800 28.501 47.504 1.00 30.43 117 GLN X C 1
ATOM 3953 O O . GLN C 1 117 ? 18.680 27.872 46.924 1.00 30.37 117 GLN X O 1
ATOM 3959 N N . ARG C 1 118 ? 17.343 29.665 47.058 1.00 29.14 118 ARG X N 1
ATOM 3960 C CA . ARG C 1 118 ? 17.823 30.249 45.810 1.00 29.35 118 ARG X CA 1
ATOM 3961 C C . ARG C 1 118 ? 19.069 31.129 45.950 1.00 28.24 118 ARG X C 1
ATOM 3962 O O . ARG C 1 118 ? 20.009 31.011 45.167 1.00 27.40 118 ARG X O 1
ATOM 3970 N N . TRP C 1 119 ? 19.068 32.016 46.940 1.00 26.39 119 TRP X N 1
ATOM 3971 C CA . TRP C 1 119 ? 20.188 32.930 47.149 1.00 24.88 119 TRP X CA 1
ATOM 3972 C C . TRP C 1 119 ? 21.089 32.568 48.322 1.00 24.48 119 TRP X C 1
ATOM 3973 O O . TRP C 1 119 ? 22.033 33.295 48.624 1.00 24.60 119 TRP X O 1
ATOM 3984 N N . GLY C 1 120 ? 20.807 31.446 48.976 1.00 23.38 120 GLY X N 1
ATOM 3985 C CA . GLY C 1 120 ? 21.619 31.044 50.109 1.00 23.58 120 GLY X CA 1
ATOM 3986 C C . GLY C 1 120 ? 21.041 31.577 51.403 1.00 22.93 120 GLY X C 1
ATOM 3987 O O . GLY C 1 120 ? 20.908 30.840 52.381 1.00 21.32 120 GLY X O 1
ATOM 3988 N N . SER C 1 121 ? 20.692 32.862 51.417 1.00 22.22 121 SER X N 1
ATOM 3989 C CA . SER C 1 121 ? 20.104 33.478 52.608 1.00 21.18 121 SER X CA 1
ATOM 3990 C C . SER C 1 121 ? 19.190 34.635 52.227 1.00 20.83 121 SER X C 1
ATOM 3991 O O . SER C 1 121 ? 19.265 35.170 51.117 1.00 20.75 121 SER X O 1
ATOM 3994 N N . PHE C 1 122 ? 18.324 35.014 53.158 1.00 21.33 122 PHE X N 1
ATOM 3995 C CA . PHE C 1 122 ? 17.402 36.114 52.926 1.00 20.77 122 PHE X CA 1
ATOM 3996 C C . PHE C 1 122 ? 18.188 37.406 52.732 1.00 21.40 122 PHE X C 1
ATOM 3997 O O . PHE C 1 122 ? 17.853 38.221 51.871 1.00 19.75 122 PHE X O 1
ATOM 4005 N N . ASP C 1 123 ? 19.251 37.580 53.514 1.00 21.52 123 ASP X N 1
ATOM 4006 C CA . ASP C 1 123 ? 20.073 38.778 53.395 1.00 23.54 123 ASP X CA 1
ATOM 4007 C C . ASP C 1 123 ? 20.829 38.849 52.069 1.00 23.15 123 ASP X C 1
ATOM 4008 O O . ASP C 1 123 ? 20.977 39.933 51.501 1.00 21.96 123 ASP X O 1
ATOM 4013 N N . LYS C 1 124 ? 21.316 37.716 51.571 1.00 21.88 124 LYS X N 1
ATOM 4014 C CA . LYS C 1 124 ? 22.005 37.757 50.291 1.00 21.75 124 LYS X CA 1
ATOM 4015 C C . LYS C 1 124 ? 20.990 38.144 49.222 1.00 20.06 124 LYS X C 1
ATOM 4016 O O . LYS C 1 124 ? 21.324 38.828 48.252 1.00 19.49 124 LYS X O 1
ATOM 4022 N N . PHE C 1 125 ? 19.746 37.703 49.393 1.00 20.25 125 PHE X N 1
ATOM 4023 C CA . PHE C 1 125 ? 18.698 38.042 48.435 1.00 19.68 125 PHE X CA 1
ATOM 4024 C C . PHE C 1 125 ? 18.500 39.557 48.419 1.00 19.15 125 PHE X C 1
ATOM 4025 O O . PHE C 1 125 ? 18.415 40.163 47.353 1.00 17.85 125 PHE X O 1
ATOM 4033 N N . LYS C 1 126 ? 18.417 40.158 49.604 1.00 18.33 126 LYS X N 1
ATOM 4034 C CA . LYS C 1 126 ? 18.227 41.599 49.712 1.00 19.99 126 LYS X CA 1
ATOM 4035 C C . LYS C 1 126 ? 19.339 42.390 49.008 1.00 20.24 126 LYS X C 1
ATOM 4036 O O . LYS C 1 126 ? 19.056 43.358 48.301 1.00 18.67 126 LYS X O 1
ATOM 4042 N N . ASP C 1 127 ? 20.593 41.975 49.186 1.00 21.27 127 ASP X N 1
ATOM 4043 C CA . ASP C 1 127 ? 21.708 42.668 48.541 1.00 21.51 127 ASP X CA 1
ATOM 4044 C C . ASP C 1 127 ? 21.597 42.561 47.016 1.00 20.82 127 ASP X C 1
ATOM 4045 O O . ASP C 1 127 ? 21.836 43.534 46.302 1.00 21.23 127 ASP X O 1
ATOM 4050 N N . ALA C 1 128 ? 21.237 41.381 46.516 1.00 19.79 128 ALA X N 1
ATOM 4051 C CA . ALA C 1 128 ? 21.109 41.186 45.071 1.00 19.55 128 ALA X CA 1
ATOM 4052 C C . ALA C 1 128 ? 19.961 42.022 44.528 1.00 18.72 128 ALA X C 1
ATOM 4053 O O . ALA C 1 128 ? 20.032 42.548 43.418 1.00 18.43 128 ALA X O 1
ATOM 4055 N N . PHE C 1 129 ? 18.902 42.153 45.319 1.00 17.75 129 PHE X N 1
ATOM 4056 C CA . PHE C 1 129 ? 17.749 42.927 44.889 1.00 18.71 129 PHE X CA 1
ATOM 4057 C C . PHE C 1 129 ? 18.112 44.408 44.846 1.00 18.89 129 PHE X C 1
ATOM 4058 O O . PHE C 1 129 ? 17.776 45.117 43.893 1.00 18.19 129 PHE X O 1
ATOM 4066 N N . ASN C 1 130 ? 18.790 44.877 45.891 1.00 19.33 130 ASN X N 1
ATOM 4067 C CA . ASN C 1 130 ? 19.203 46.274 45.943 1.00 21.47 130 ASN X CA 1
ATOM 4068 C C . ASN C 1 130 ? 20.053 46.587 44.718 1.00 21.83 130 ASN X C 1
ATOM 4069 O O . ASN C 1 130 ? 19.893 47.637 44.092 1.00 21.03 130 ASN X O 1
ATOM 4074 N N . THR C 1 131 ? 20.956 45.675 44.370 1.00 21.67 131 THR X N 1
ATOM 4075 C CA . THR C 1 131 ? 21.822 45.883 43.212 1.00 21.88 131 THR X CA 1
ATOM 4076 C C . THR C 1 131 ? 21.009 46.002 41.922 1.00 21.24 131 THR X C 1
ATOM 4077 O O . THR C 1 131 ? 21.275 46.867 41.090 1.00 20.62 131 THR X O 1
ATOM 4081 N N . THR C 1 132 ? 20.012 45.139 41.758 1.00 22.59 132 THR X N 1
ATOM 4082 C CA . THR C 1 132 ? 19.176 45.189 40.564 1.00 22.77 132 THR X CA 1
ATOM 4083 C C . THR C 1 132 ? 18.457 46.537 40.519 1.00 22.12 132 THR X C 1
ATOM 4084 O O . THR C 1 132 ? 18.422 47.191 39.479 1.00 22.74 132 THR X O 1
ATOM 4088 N N . LEU C 1 133 ? 17.900 46.951 41.656 1.00 20.48 133 LEU X N 1
ATOM 4089 C CA . LEU C 1 133 ? 17.190 48.227 41.749 1.00 21.17 133 LEU X CA 1
ATOM 4090 C C . LEU C 1 133 ? 18.089 49.387 41.338 1.00 21.84 133 LEU X C 1
ATOM 4091 O O . LEU C 1 133 ? 17.699 50.218 40.521 1.00 21.24 133 LEU X O 1
ATOM 4096 N N . LEU C 1 134 ? 19.291 49.444 41.902 1.00 22.43 134 LEU X N 1
ATOM 4097 C CA . LEU C 1 134 ? 20.225 50.512 41.576 1.00 25.20 134 LEU X CA 1
ATOM 4098 C C . LEU C 1 134 ? 20.708 50.455 40.134 1.00 25.69 134 LEU X C 1
ATOM 4099 O O . LEU C 1 134 ? 21.151 51.460 39.579 1.00 26.88 134 LEU X O 1
ATOM 4104 N N . GLY C 1 135 ? 20.616 49.280 39.523 1.00 25.27 135 GLY X N 1
ATOM 4105 C CA . GLY C 1 135 ? 21.063 49.130 38.148 1.00 24.37 135 GLY X CA 1
ATOM 4106 C C . GLY C 1 135 ? 20.058 49.606 37.116 1.00 24.97 135 GLY X C 1
ATOM 4107 O O . GLY C 1 135 ? 20.398 49.782 35.948 1.00 25.18 135 GLY X O 1
ATOM 4108 N N . ILE C 1 136 ? 18.817 49.817 37.539 1.00 23.85 136 ILE X N 1
ATOM 4109 C CA . ILE C 1 136 ? 17.785 50.274 36.623 1.00 23.78 136 ILE X CA 1
ATOM 4110 C C . ILE C 1 136 ? 18.160 51.624 36.022 1.00 23.89 136 ILE X C 1
ATOM 4111 O O . ILE C 1 136 ? 18.568 52.544 36.735 1.00 21.87 136 ILE X O 1
ATOM 4116 N N . GLN C 1 137 ? 18.037 51.723 34.700 1.00 23.58 137 GLN X N 1
ATOM 4117 C CA . GLN C 1 137 ? 18.350 52.946 33.968 1.00 24.53 137 GLN X CA 1
ATOM 4118 C C . GLN C 1 137 ? 17.054 53.635 33.598 1.00 23.74 137 GLN X C 1
ATOM 4119 O O . GLN C 1 137 ? 16.192 53.046 32.951 1.00 23.93 137 GLN X O 1
ATOM 4125 N N . GLY C 1 138 ? 16.918 54.887 34.012 1.00 23.74 138 GLY X N 1
ATOM 4126 C CA . GLY C 1 138 ? 15.700 55.620 33.727 1.00 22.93 138 GLY X CA 1
ATOM 4127 C C . GLY C 1 138 ? 14.596 55.194 34.681 1.00 22.63 138 GLY X C 1
ATOM 4128 O O . GLY C 1 138 ? 14.870 54.698 35.775 1.00 23.24 138 GLY X O 1
ATOM 4129 N N . SER C 1 139 ? 13.348 55.380 34.265 1.00 20.73 139 SER X N 1
ATOM 4130 C CA . SER C 1 139 ? 12.211 55.017 35.092 1.00 21.92 139 SER X CA 1
ATOM 4131 C C . SER C 1 139 ? 11.950 53.527 34.984 1.00 21.60 139 SER X C 1
ATOM 4132 O O . SER C 1 139 ? 11.963 52.959 33.891 1.00 21.65 139 SER X O 1
ATOM 4135 N N . GLY C 1 140 ? 11.712 52.888 36.122 1.00 20.82 140 GLY X N 1
ATOM 4136 C CA . GLY C 1 140 ? 11.452 51.464 36.091 1.00 18.79 140 GLY X CA 1
ATOM 4137 C C . GLY C 1 140 ? 11.067 50.899 37.433 1.00 18.48 140 GLY X C 1
ATOM 4138 O O . GLY C 1 140 ? 10.945 51.625 38.419 1.00 18.58 140 GLY X O 1
ATOM 4139 N N . TRP C 1 141 ? 10.905 49.582 37.460 1.00 16.21 141 TRP X N 1
ATOM 4140 C CA . TRP C 1 141 ? 10.510 48.870 38.663 1.00 16.85 141 TRP X CA 1
ATOM 4141 C C . TRP C 1 141 ? 11.384 47.647 38.903 1.00 17.10 141 TRP X C 1
ATOM 4142 O O . TRP C 1 141 ? 11.900 47.042 37.965 1.00 18.22 141 TRP X O 1
ATOM 4153 N N . GLY C 1 142 ? 11.529 47.285 40.170 1.00 16.81 142 GLY X N 1
ATOM 4154 C CA . GLY C 1 142 ? 12.289 46.104 40.532 1.00 17.95 142 GLY X CA 1
ATOM 4155 C C . GLY C 1 142 ? 11.255 45.090 41.003 1.00 17.82 142 GLY X C 1
ATOM 4156 O O . GLY C 1 142 ? 10.366 45.447 41.778 1.00 19.57 142 GLY X O 1
ATOM 4157 N N . TRP C 1 143 ? 11.356 43.840 40.547 1.00 17.34 143 TRP X N 1
ATOM 4158 C CA . TRP C 1 143 ? 10.390 42.793 40.913 1.00 16.59 143 TRP X CA 1
ATOM 4159 C C . TRP C 1 143 ? 10.990 41.444 41.318 1.00 19.28 143 TRP X C 1
ATOM 4160 O O . TRP C 1 143 ? 12.038 41.031 40.815 1.00 19.94 143 TRP X O 1
ATOM 4171 N N . LEU C 1 144 ? 10.298 40.768 42.233 1.00 18.19 144 LEU X N 1
ATOM 4172 C CA . LEU C 1 144 ? 10.642 39.411 42.622 1.00 18.11 144 LEU X CA 1
ATOM 4173 C C . LEU C 1 144 ? 9.436 38.680 42.022 1.00 18.25 144 LEU X C 1
ATOM 4174 O O . LEU C 1 144 ? 8.293 39.020 42.342 1.00 16.64 144 LEU X O 1
ATOM 4179 N N . VAL C 1 145 ? 9.677 37.730 41.118 1.00 19.64 145 VAL X N 1
ATOM 4180 C CA . VAL C 1 145 ? 8.583 36.985 40.486 1.00 18.43 145 VAL X CA 1
ATOM 4181 C C . VAL C 1 145 ? 8.759 35.476 40.582 1.00 19.89 145 VAL X C 1
ATOM 4182 O O . VAL C 1 145 ? 9.829 34.978 40.924 1.00 19.75 145 VAL X O 1
ATOM 4186 N N . THR C 1 146 ? 7.693 34.749 40.263 1.00 20.65 146 THR X N 1
ATOM 4187 C CA . THR C 1 146 ? 7.733 33.290 40.278 1.00 22.34 146 THR X CA 1
ATOM 4188 C C . THR C 1 146 ? 7.004 32.805 39.031 1.00 24.18 146 THR X C 1
ATOM 4189 O O . THR C 1 146 ? 6.082 33.469 38.564 1.00 25.29 146 THR X O 1
ATOM 4193 N N . ASP C 1 147 ? 7.413 31.664 38.484 1.00 27.22 147 ASP X N 1
ATOM 4194 C CA . ASP C 1 147 ? 6.776 31.150 37.271 1.00 30.83 147 ASP X CA 1
ATOM 4195 C C . ASP C 1 147 ? 5.414 30.528 37.521 1.00 30.72 147 ASP X C 1
ATOM 4196 O O . ASP C 1 147 ? 4.657 30.284 36.583 1.00 32.70 147 ASP X O 1
ATOM 4201 N N . GLY C 1 148 ? 5.104 30.275 38.786 1.00 29.53 148 GLY X N 1
ATOM 4202 C CA . GLY C 1 148 ? 3.826 29.682 39.127 1.00 27.32 148 GLY X CA 1
ATOM 4203 C C . GLY C 1 148 ? 3.700 29.501 40.625 1.00 27.05 148 GLY X C 1
ATOM 4204 O O . GLY C 1 148 ? 4.598 29.895 41.377 1.00 26.82 148 GLY X O 1
ATOM 4205 N N . PRO C 1 149 ? 2.598 28.897 41.090 1.00 26.76 149 PRO X N 1
ATOM 4206 C CA . PRO C 1 149 ? 2.379 28.674 42.521 1.00 25.77 149 PRO X CA 1
ATOM 4207 C C . PRO C 1 149 ? 3.546 27.945 43.177 1.00 25.60 149 PRO X C 1
ATOM 4208 O O . PRO C 1 149 ? 3.908 26.836 42.773 1.00 23.96 149 PRO X O 1
ATOM 4212 N N . LYS C 1 150 ? 4.133 28.584 44.186 1.00 23.91 150 LYS X N 1
ATOM 4213 C CA . LYS C 1 150 ? 5.267 28.017 44.899 1.00 24.94 150 LYS X CA 1
ATOM 4214 C C . LYS C 1 150 ? 6.332 27.583 43.902 1.00 24.62 150 LYS X C 1
ATOM 4215 O O . LYS C 1 150 ? 7.034 26.599 44.122 1.00 25.49 150 LYS X O 1
ATOM 4221 N N . GLY C 1 151 ? 6.458 28.338 42.812 1.00 23.44 151 GLY X N 1
ATOM 4222 C CA . GLY C 1 151 ? 7.421 28.001 41.777 1.00 22.21 151 GLY X CA 1
ATOM 4223 C C . GLY C 1 151 ? 8.817 28.562 41.952 1.00 21.29 151 GLY X C 1
ATOM 4224 O O . GLY C 1 151 ? 9.237 28.906 43.061 1.00 22.73 151 GLY X O 1
ATOM 4225 N N . LYS C 1 152 ? 9.544 28.649 40.842 1.00 22.33 152 LYS X N 1
ATOM 4226 C CA . LYS C 1 152 ? 10.910 29.165 40.857 1.00 24.10 152 LYS X CA 1
ATOM 4227 C C . LYS C 1 152 ? 10.924 30.686 40.933 1.00 22.43 152 LYS X C 1
ATOM 4228 O O . LYS C 1 152 ? 10.174 31.369 40.229 1.00 21.94 152 LYS X O 1
ATOM 4234 N N . LEU C 1 153 ? 11.796 31.202 41.790 1.00 22.16 153 LEU X N 1
ATOM 4235 C CA . LEU C 1 153 ? 11.929 32.637 42.001 1.00 23.03 153 LEU X CA 1
ATOM 4236 C C . LEU C 1 153 ? 12.955 33.292 41.084 1.00 24.11 153 LEU X C 1
ATOM 4237 O O . LEU C 1 153 ? 13.937 32.671 40.683 1.00 24.62 153 LEU X O 1
ATOM 4242 N N . ASP C 1 154 ? 12.716 34.560 40.761 1.00 24.00 154 ASP X N 1
ATOM 4243 C CA . ASP C 1 154 ? 13.614 35.329 39.905 1.00 24.05 154 ASP X CA 1
ATOM 4244 C C . ASP C 1 154 ? 13.455 36.826 40.143 1.00 23.44 154 ASP X C 1
ATOM 4245 O O . ASP C 1 154 ? 12.358 37.317 40.430 1.00 22.68 154 ASP X O 1
ATOM 4250 N N . ILE C 1 155 ? 14.562 37.548 40.028 1.00 21.49 155 ILE X N 1
ATOM 4251 C CA . ILE C 1 155 ? 14.538 38.992 40.183 1.00 21.14 155 ILE X CA 1
ATOM 4252 C C . ILE C 1 155 ? 14.569 39.561 38.777 1.00 21.65 155 ILE X C 1
ATOM 4253 O O . ILE C 1 155 ? 15.403 39.167 37.971 1.00 21.61 155 ILE X O 1
ATOM 4258 N N . THR C 1 156 ? 13.642 40.459 38.475 1.00 18.51 156 THR X N 1
ATOM 4259 C CA . THR C 1 156 ? 13.593 41.081 37.164 1.00 18.33 156 THR X CA 1
ATOM 4260 C C . THR C 1 156 ? 13.288 42.559 37.334 1.00 18.33 156 THR X C 1
ATOM 4261 O O . THR C 1 156 ? 13.073 43.035 38.443 1.00 17.43 156 THR X O 1
ATOM 4265 N N . THR C 1 157 ? 13.266 43.283 36.223 1.00 17.99 157 THR X N 1
ATOM 4266 C CA . THR C 1 157 ? 12.926 44.697 36.254 1.00 19.31 157 THR X CA 1
ATOM 4267 C C . THR C 1 157 ? 12.079 44.944 35.023 1.00 19.05 157 THR X C 1
ATOM 4268 O O . THR C 1 157 ? 12.140 44.175 34.058 1.00 18.91 157 THR X O 1
ATOM 4272 N N . THR C 1 158 ? 11.280 46.005 35.072 1.00 16.27 158 THR X N 1
ATOM 4273 C CA . THR C 1 158 ? 10.452 46.403 33.938 1.00 17.97 158 THR X CA 1
ATOM 4274 C C . THR C 1 158 ? 10.726 47.892 33.745 1.00 18.83 158 THR X C 1
ATOM 4275 O O . THR C 1 158 ? 11.018 48.592 34.711 1.00 19.39 158 THR X O 1
ATOM 4279 N N . HIS C 1 159 ? 10.632 48.371 32.507 1.00 18.47 159 HIS X N 1
ATOM 4280 C CA . HIS C 1 159 ? 10.908 49.768 32.197 1.00 19.29 159 HIS X CA 1
ATOM 4281 C C . HIS C 1 159 ? 9.635 50.619 32.236 1.00 19.74 159 HIS X C 1
ATOM 4282 O O . HIS C 1 159 ? 8.545 50.147 31.906 1.00 18.31 159 HIS X O 1
ATOM 4289 N N . ASP C 1 160 ? 9.795 51.877 32.639 1.00 19.06 160 ASP X N 1
ATOM 4290 C CA . ASP C 1 160 ? 8.686 52.817 32.742 1.00 19.38 160 ASP X CA 1
ATOM 4291 C C . ASP C 1 160 ? 7.526 52.217 33.527 1.00 20.26 160 ASP X C 1
ATOM 4292 O O . ASP C 1 160 ? 7.682 51.937 34.712 1.00 19.69 160 ASP X O 1
ATOM 4297 N N . GLN C 1 161 ? 6.369 52.018 32.905 1.00 19.17 161 GLN X N 1
ATOM 4298 C CA . GLN C 1 161 ? 5.256 51.432 33.644 1.00 21.27 161 GLN X CA 1
ATOM 4299 C C . GLN C 1 161 ? 4.854 50.059 33.124 1.00 22.62 161 GLN X C 1
ATOM 4300 O O . GLN C 1 161 ? 3.757 49.570 33.414 1.00 22.29 161 GLN X O 1
ATOM 4306 N N . ASP C 1 162 ? 5.733 49.443 32.341 1.00 22.85 162 ASP X N 1
ATOM 4307 C CA . ASP C 1 162 ? 5.449 48.113 31.825 1.00 22.25 162 ASP X CA 1
ATOM 4308 C C . ASP C 1 162 ? 5.192 47.207 33.025 1.00 22.62 162 ASP X C 1
ATOM 4309 O O . ASP C 1 162 ? 5.922 47.249 34.011 1.00 23.32 162 ASP X O 1
ATOM 4314 N N . PRO C 1 163 ? 4.124 46.403 32.972 1.00 22.48 163 PRO X N 1
ATOM 4315 C CA . PRO C 1 163 ? 3.802 45.493 34.075 1.00 23.95 163 PRO X CA 1
ATOM 4316 C C . PRO C 1 163 ? 4.537 44.170 33.888 1.00 25.67 163 PRO X C 1
ATOM 4317 O O . PRO C 1 163 ? 5.059 43.888 32.811 1.00 24.64 163 PRO X O 1
ATOM 4321 N N . VAL C 1 164 ? 4.588 43.364 34.939 1.00 27.45 164 VAL X N 1
ATOM 4322 C CA . VAL C 1 164 ? 5.255 42.075 34.845 1.00 29.35 164 VAL X CA 1
ATOM 4323 C C . VAL C 1 164 ? 4.400 41.120 34.011 1.00 31.19 164 VAL X C 1
ATOM 4324 O O . VAL C 1 164 ? 3.206 40.972 34.256 1.00 31.49 164 VAL X O 1
ATOM 4328 N N . THR C 1 165 ? 5.017 40.491 33.015 1.00 33.85 165 THR X N 1
ATOM 4329 C CA . THR C 1 165 ? 4.324 39.546 32.145 1.00 35.66 165 THR X CA 1
ATOM 4330 C C . THR C 1 165 ? 5.111 38.248 32.038 1.00 34.89 165 THR X C 1
ATOM 4331 O O . THR C 1 165 ? 6.338 38.233 32.168 1.00 36.59 165 THR X O 1
ATOM 4335 N N . GLY C 1 166 ? 4.398 37.156 31.791 1.00 34.48 166 GLY X N 1
ATOM 4336 C CA . GLY C 1 166 ? 5.054 35.865 31.677 1.00 34.51 166 GLY X CA 1
ATOM 4337 C C . GLY C 1 166 ? 5.530 35.368 33.028 1.00 33.83 166 GLY X C 1
ATOM 4338 O O . GLY C 1 166 ? 6.318 34.424 33.108 1.00 34.88 166 GLY X O 1
ATOM 4339 N N . ALA C 1 167 ? 5.053 36.011 34.090 1.00 30.74 167 ALA X N 1
ATOM 4340 C CA . ALA C 1 167 ? 5.423 35.637 35.447 1.00 28.44 167 ALA X CA 1
ATOM 4341 C C . ALA C 1 167 ? 4.433 36.229 36.439 1.00 27.08 167 ALA X C 1
ATOM 4342 O O . ALA C 1 167 ? 3.645 37.104 36.084 1.00 26.92 167 ALA X O 1
ATOM 4344 N N . ALA C 1 168 ? 4.468 35.738 37.674 1.00 25.33 168 ALA X N 1
ATOM 4345 C CA . ALA C 1 168 ? 3.580 36.219 38.724 1.00 22.86 168 ALA X CA 1
ATOM 4346 C C . ALA C 1 168 ? 4.370 37.108 39.690 1.00 21.74 168 ALA X C 1
ATOM 4347 O O . ALA C 1 168 ? 5.322 36.657 40.320 1.00 21.03 168 ALA X O 1
ATOM 4349 N N . PRO C 1 169 ? 3.990 38.390 39.804 1.00 20.70 169 PRO X N 1
ATOM 4350 C CA . PRO C 1 169 ? 4.663 39.347 40.697 1.00 20.56 169 PRO X CA 1
ATOM 4351 C C . PRO C 1 169 ? 4.500 38.972 42.171 1.00 18.50 169 PRO X C 1
ATOM 4352 O O . PRO C 1 169 ? 3.385 38.760 42.635 1.00 20.64 169 PRO X O 1
ATOM 4356 N N . VAL C 1 170 ? 5.602 38.881 42.907 1.00 18.60 170 VAL X N 1
ATOM 4357 C CA . VAL C 1 170 ? 5.528 38.549 44.329 1.00 17.97 170 VAL X CA 1
ATOM 4358 C C . VAL C 1 170 ? 5.533 39.883 45.078 1.00 18.27 170 VAL X C 1
ATOM 4359 O O . VAL C 1 170 ? 4.723 40.112 45.977 1.00 19.02 170 VAL X O 1
ATOM 4363 N N . PHE C 1 171 ? 6.440 40.772 44.687 1.00 18.08 171 PHE X N 1
ATOM 4364 C CA . PHE C 1 171 ? 6.496 42.115 45.262 1.00 17.19 171 PHE X CA 1
ATOM 4365 C C . PHE C 1 171 ? 7.340 43.008 44.361 1.00 17.82 171 PHE X C 1
ATOM 4366 O O . PHE C 1 171 ? 8.244 42.539 43.662 1.00 17.11 171 PHE X O 1
ATOM 4374 N N . GLY C 1 172 ? 7.007 44.290 44.335 1.00 16.83 172 GLY X N 1
ATOM 4375 C CA . GLY C 1 172 ? 7.761 45.208 43.508 1.00 16.87 172 GLY X CA 1
ATOM 4376 C C . GLY C 1 172 ? 8.213 46.425 44.282 1.00 16.97 172 GLY X C 1
ATOM 4377 O O . GLY C 1 172 ? 7.635 46.754 45.314 1.00 17.67 172 GLY X O 1
ATOM 4378 N N . VAL C 1 173 ? 9.277 47.067 43.820 1.00 16.99 173 VAL X N 1
ATOM 4379 C CA . VAL C 1 173 ? 9.748 48.288 44.459 1.00 16.43 173 VAL X CA 1
ATOM 4380 C C . VAL C 1 173 ? 9.787 49.285 43.309 1.00 17.23 173 VAL X C 1
ATOM 4381 O O . VAL C 1 173 ? 10.382 49.018 42.267 1.00 18.55 173 VAL X O 1
ATOM 4385 N N . ASP C 1 174 ? 9.131 50.423 43.497 1.00 18.26 174 ASP X N 1
ATOM 4386 C CA . ASP C 1 174 ? 9.060 51.462 42.474 1.00 17.99 174 ASP X CA 1
ATOM 4387 C C . ASP C 1 174 ? 10.380 52.224 42.428 1.00 18.06 174 ASP X C 1
ATOM 4388 O O . ASP C 1 174 ? 10.806 52.800 43.426 1.00 16.64 174 ASP X O 1
ATOM 4393 N N . MET C 1 175 ? 11.048 52.244 41.284 1.00 17.60 175 MET X N 1
ATOM 4394 C CA . MET C 1 175 ? 12.298 52.987 41.243 1.00 17.28 175 MET X CA 1
ATOM 4395 C C . MET C 1 175 ? 12.236 54.284 40.431 1.00 17.51 175 MET X C 1
ATOM 4396 O O . MET C 1 175 ? 13.272 54.840 40.038 1.00 17.05 175 MET X O 1
ATOM 4401 N N . TRP C 1 176 ? 11.018 54.745 40.146 1.00 15.75 176 TRP X N 1
ATOM 4402 C CA . TRP C 1 176 ? 10.845 56.028 39.464 1.00 16.53 176 TRP X CA 1
ATOM 4403 C C . TRP C 1 176 ? 11.342 57.022 40.510 1.00 17.18 176 TRP X C 1
ATOM 4404 O O . TRP C 1 176 ? 11.148 56.809 41.710 1.00 16.03 176 TRP X O 1
ATOM 4415 N N . GLU C 1 177 ? 11.979 58.101 40.072 1.00 16.29 177 GLU X N 1
ATOM 4416 C CA . GLU C 1 177 ? 12.496 59.081 41.015 1.00 16.83 177 GLU X CA 1
ATOM 4417 C C . GLU C 1 177 ? 11.418 59.691 41.909 1.00 17.73 177 GLU X C 1
ATOM 4418 O O . GLU C 1 177 ? 11.686 60.022 43.069 1.00 17.38 177 GLU X O 1
ATOM 4424 N N . HIS C 1 178 ? 10.197 59.824 41.395 1.00 16.56 178 HIS X N 1
ATOM 4425 C CA . HIS C 1 178 ? 9.132 60.405 42.208 1.00 17.06 178 HIS X CA 1
ATOM 4426 C C . HIS C 1 178 ? 8.808 59.534 43.423 1.00 17.57 178 HIS X C 1
ATOM 4427 O O . HIS C 1 178 ? 8.146 59.986 44.354 1.00 19.00 178 HIS X O 1
ATOM 4434 N N . ALA C 1 179 ? 9.271 58.288 43.422 1.00 15.99 179 ALA X N 1
ATOM 4435 C CA . ALA C 1 179 ? 9.003 57.396 44.546 1.00 17.15 179 ALA X CA 1
ATOM 4436 C C . ALA C 1 179 ? 9.926 57.633 45.742 1.00 16.84 179 ALA X C 1
ATOM 4437 O O . ALA C 1 179 ? 9.658 57.126 46.828 1.00 16.07 179 ALA X O 1
ATOM 4439 N N . TYR C 1 180 ? 10.995 58.407 45.562 1.00 17.52 180 TYR X N 1
ATOM 4440 C CA . TYR C 1 180 ? 11.922 58.618 46.662 1.00 18.39 180 TYR X CA 1
ATOM 4441 C C . TYR C 1 180 ? 12.699 59.932 46.713 1.00 18.01 180 TYR X C 1
ATOM 4442 O O . TYR C 1 180 ? 13.263 60.258 47.749 1.00 17.34 180 TYR X O 1
ATOM 4451 N N . TYR C 1 181 ? 12.730 60.678 45.616 1.00 17.08 181 TYR X N 1
ATOM 4452 C CA . TYR C 1 181 ? 13.510 61.905 45.555 1.00 17.45 181 TYR X CA 1
ATOM 4453 C C . TYR C 1 181 ? 13.273 62.952 46.632 1.00 18.88 181 TYR X C 1
ATOM 4454 O O . TYR C 1 181 ? 14.229 63.497 47.176 1.00 18.88 181 TYR X O 1
ATOM 4463 N N . LEU C 1 182 ? 12.015 63.254 46.934 1.00 18.91 182 LEU X N 1
ATOM 4464 C CA . LEU C 1 182 ? 11.726 64.251 47.951 1.00 20.60 182 LEU X CA 1
ATOM 4465 C C . LEU C 1 182 ? 12.391 63.933 49.282 1.00 22.10 182 LEU X C 1
ATOM 4466 O O . LEU C 1 182 ? 12.790 64.839 50.013 1.00 23.73 182 LEU X O 1
ATOM 4471 N N . GLN C 1 183 ? 12.526 62.652 49.604 1.00 21.17 183 GLN X N 1
ATOM 4472 C CA . GLN C 1 183 ? 13.128 62.277 50.881 1.00 20.88 183 GLN X CA 1
ATOM 4473 C C . GLN C 1 183 ? 14.586 61.857 50.796 1.00 20.12 183 GLN X C 1
ATOM 4474 O O . GLN C 1 183 ? 15.397 62.252 51.629 1.00 19.32 183 GLN X O 1
ATOM 4480 N N . TYR C 1 184 ? 14.907 61.058 49.785 1.00 19.39 184 TYR X N 1
ATOM 4481 C CA . TYR C 1 184 ? 16.252 60.528 49.613 1.00 19.47 184 TYR X CA 1
ATOM 4482 C C . TYR C 1 184 ? 17.115 61.267 48.590 1.00 19.75 184 TYR X C 1
ATOM 4483 O O . TYR C 1 184 ? 18.320 61.025 48.506 1.00 20.56 184 TYR X O 1
ATOM 4492 N N . LEU C 1 185 ? 16.503 62.170 47.829 1.00 20.48 185 LEU X N 1
ATOM 4493 C CA . LEU C 1 185 ? 17.213 62.921 46.795 1.00 19.22 185 LEU X CA 1
ATOM 4494 C C . LEU C 1 185 ? 17.769 61.881 45.817 1.00 20.95 185 LEU X C 1
ATOM 4495 O O . LEU C 1 185 ? 17.081 60.918 45.479 1.00 19.12 185 LEU X O 1
ATOM 4500 N N . ASN C 1 186 ? 19.012 62.060 45.385 1.00 20.82 186 ASN X N 1
ATOM 4501 C CA . ASN C 1 186 ? 19.645 61.136 44.444 1.00 21.51 186 ASN X CA 1
ATOM 4502 C C . ASN C 1 186 ? 20.088 59.820 45.098 1.00 21.92 186 ASN X C 1
ATOM 4503 O O . ASN C 1 186 ? 20.533 58.902 44.405 1.00 20.96 186 ASN X O 1
ATOM 4508 N N . ASP C 1 187 ? 19.980 59.719 46.418 1.00 20.16 187 ASP X N 1
ATOM 4509 C CA . ASP C 1 187 ? 20.437 58.515 47.109 1.00 20.14 187 ASP X CA 1
ATOM 4510 C C . ASP C 1 187 ? 19.472 57.334 47.053 1.00 19.65 187 ASP X C 1
ATOM 4511 O O . ASP C 1 187 ? 18.935 56.898 48.081 1.00 18.05 187 ASP X O 1
ATOM 4516 N N . LYS C 1 188 ? 19.257 56.812 45.850 1.00 19.01 188 LYS X N 1
ATOM 4517 C CA . LYS C 1 188 ? 18.354 55.684 45.675 1.00 20.23 188 LYS X CA 1
ATOM 4518 C C . LYS C 1 188 ? 18.792 54.455 46.474 1.00 19.84 188 LYS X C 1
ATOM 4519 O O . LYS C 1 188 ? 17.972 53.608 46.820 1.00 20.30 188 LYS X O 1
ATOM 4525 N N . ALA C 1 189 ? 20.080 54.365 46.785 1.00 20.62 189 ALA X N 1
ATOM 4526 C CA . ALA C 1 189 ? 20.585 53.223 47.541 1.00 21.18 189 ALA X CA 1
ATOM 4527 C C . ALA C 1 189 ? 20.025 53.211 48.960 1.00 20.97 189 ALA X C 1
ATOM 4528 O O . ALA C 1 189 ? 19.698 52.153 49.501 1.00 20.83 189 ALA X O 1
ATOM 4530 N N . SER C 1 190 ? 19.923 54.385 49.576 1.00 19.21 190 SER X N 1
ATOM 4531 C CA . SER C 1 190 ? 19.392 54.432 50.928 1.00 18.41 190 SER X CA 1
ATOM 4532 C C . SER C 1 190 ? 17.893 54.151 50.901 1.00 18.27 190 SER X C 1
ATOM 4533 O O . SER C 1 190 ? 17.332 53.613 51.862 1.00 17.62 190 SER X O 1
ATOM 4536 N N . TYR C 1 191 ? 17.245 54.519 49.798 1.00 16.93 191 TYR X N 1
ATOM 4537 C CA . TYR C 1 191 ? 15.817 54.261 49.646 1.00 17.57 191 TYR X CA 1
ATOM 4538 C C . TYR C 1 191 ? 15.624 52.755 49.586 1.00 17.33 191 TYR X C 1
ATOM 4539 O O . TYR C 1 191 ? 14.783 52.199 50.303 1.00 19.34 191 TYR X O 1
ATOM 4548 N N . ALA C 1 192 ? 16.407 52.085 48.740 1.00 17.12 192 ALA X N 1
ATOM 4549 C CA . ALA C 1 192 ? 16.297 50.625 48.623 1.00 18.26 192 ALA X CA 1
ATOM 4550 C C . ALA C 1 192 ? 16.522 49.957 49.975 1.00 18.90 192 ALA X C 1
ATOM 4551 O O . ALA C 1 192 ? 15.740 49.107 50.396 1.00 16.99 192 ALA X O 1
ATOM 4553 N N . LYS C 1 193 ? 17.591 50.353 50.656 1.00 18.82 193 LYS X N 1
ATOM 4554 C CA . LYS C 1 193 ? 17.894 49.762 51.951 1.00 20.56 193 LYS X CA 1
ATOM 4555 C C . LYS C 1 193 ? 16.851 50.029 53.029 1.00 19.87 193 LYS X C 1
ATOM 4556 O O . LYS C 1 193 ? 16.678 49.222 53.941 1.00 20.16 193 LYS X O 1
ATOM 4562 N N . GLY C 1 194 ? 16.132 51.140 52.918 1.00 19.79 194 GLY X N 1
ATOM 4563 C CA . GLY C 1 194 ? 15.132 51.432 53.929 1.00 16.63 194 GLY X CA 1
ATOM 4564 C C . GLY C 1 194 ? 13.772 50.800 53.677 1.00 17.12 194 GLY X C 1
ATOM 4565 O O . GLY C 1 194 ? 13.021 50.525 54.618 1.00 16.80 194 GLY X O 1
ATOM 4566 N N . ILE C 1 195 ? 13.452 50.534 52.416 1.00 15.82 195 ILE X N 1
ATOM 4567 C CA . ILE C 1 195 ? 12.137 49.995 52.116 1.00 13.59 195 ILE X CA 1
ATOM 4568 C C . ILE C 1 195 ? 11.904 48.566 52.607 1.00 15.29 195 ILE X C 1
ATOM 4569 O O . ILE C 1 195 ? 10.759 48.125 52.715 1.00 16.54 195 ILE X O 1
ATOM 4574 N N . TRP C 1 196 ? 12.977 47.844 52.913 1.00 15.97 196 TRP X N 1
ATOM 4575 C CA . TRP C 1 196 ? 12.843 46.477 53.414 1.00 17.57 196 TRP X CA 1
ATOM 4576 C C . TRP C 1 196 ? 12.084 46.473 54.727 1.00 17.95 196 TRP X C 1
ATOM 4577 O O . TRP C 1 196 ? 11.419 45.493 55.079 1.00 18.08 196 TRP X O 1
ATOM 4588 N N . ASN C 1 197 ? 12.164 47.581 55.452 1.00 17.14 197 ASN X N 1
ATOM 4589 C CA . ASN C 1 197 ? 11.485 47.675 56.736 1.00 17.49 197 ASN X CA 1
ATOM 4590 C C . ASN C 1 197 ? 9.971 47.709 56.603 1.00 16.15 197 ASN X C 1
ATOM 4591 O O . ASN C 1 197 ? 9.262 47.360 57.547 1.00 14.38 197 ASN X O 1
ATOM 4596 N N . VAL C 1 198 ? 9.480 48.128 55.438 1.00 15.49 198 VAL X N 1
ATOM 4597 C CA . VAL C 1 198 ? 8.040 48.201 55.230 1.00 16.13 198 VAL X CA 1
ATOM 4598 C C . VAL C 1 198 ? 7.471 47.273 54.156 1.00 17.65 198 VAL X C 1
ATOM 4599 O O . VAL C 1 198 ? 6.359 47.488 53.678 1.00 18.52 198 VAL X O 1
ATOM 4603 N N . ILE C 1 199 ? 8.226 46.251 53.764 1.00 17.55 199 ILE X N 1
ATOM 4604 C CA . ILE C 1 199 ? 7.730 45.306 52.774 1.00 17.66 199 ILE X CA 1
ATOM 4605 C C . ILE C 1 199 ? 6.676 44.439 53.468 1.00 18.10 199 ILE X C 1
ATOM 4606 O O . ILE C 1 199 ? 6.913 43.918 54.561 1.00 18.53 199 ILE X O 1
ATOM 4611 N N . ASN C 1 200 ? 5.511 44.298 52.848 1.00 17.51 200 ASN X N 1
ATOM 4612 C CA . ASN C 1 200 ? 4.446 43.485 53.424 1.00 17.88 200 ASN X CA 1
ATOM 4613 C C . ASN C 1 200 ? 4.660 42.037 52.997 1.00 18.21 200 ASN X C 1
ATOM 4614 O O . ASN C 1 200 ? 4.131 41.604 51.975 1.00 18.32 200 ASN X O 1
ATOM 4619 N N . TRP C 1 201 ? 5.431 41.281 53.771 1.00 17.46 201 TRP X N 1
ATOM 4620 C CA . TRP C 1 201 ? 5.704 39.896 53.405 1.00 20.78 201 TRP X CA 1
ATOM 4621 C C . TRP C 1 201 ? 4.517 38.954 53.486 1.00 20.25 201 TRP X C 1
ATOM 4622 O O . TRP C 1 201 ? 4.495 37.941 52.798 1.00 20.32 201 TRP X O 1
ATOM 4633 N N . ALA C 1 202 ? 3.540 39.275 54.327 1.00 19.32 202 ALA X N 1
ATOM 4634 C CA . ALA C 1 202 ? 2.361 38.429 54.432 1.00 20.53 202 ALA X CA 1
ATOM 4635 C C . ALA C 1 202 ? 1.717 38.399 53.045 1.00 20.41 202 ALA X C 1
ATOM 4636 O O . ALA C 1 202 ? 1.322 37.342 52.561 1.00 20.80 202 ALA X O 1
ATOM 4638 N N . GLU C 1 203 ? 1.640 39.563 52.402 1.00 19.62 203 GLU X N 1
ATOM 4639 C CA . GLU C 1 203 ? 1.063 39.677 51.061 1.00 19.93 203 GLU X CA 1
ATOM 4640 C C . GLU C 1 203 ? 1.940 38.960 50.026 1.00 20.57 203 GLU X C 1
ATOM 4641 O O . GLU C 1 203 ? 1.428 38.293 49.123 1.00 20.35 203 GLU X O 1
ATOM 4647 N N . ALA C 1 204 ? 3.258 39.101 50.158 1.00 19.42 204 ALA X N 1
ATOM 4648 C CA . ALA C 1 204 ? 4.188 38.452 49.236 1.00 18.56 204 ALA X CA 1
ATOM 4649 C C . ALA C 1 204 ? 3.986 36.940 49.305 1.00 19.86 204 ALA X C 1
ATOM 4650 O O . ALA C 1 204 ? 3.952 36.255 48.279 1.00 20.00 204 ALA X O 1
ATOM 4652 N N . GLU C 1 205 ? 3.851 36.433 50.528 1.00 19.83 205 GLU X N 1
ATOM 4653 C CA . GLU C 1 205 ? 3.641 35.006 50.776 1.00 20.23 205 GLU X CA 1
ATOM 4654 C C . GLU C 1 205 ? 2.443 34.513 49.985 1.00 20.71 205 GLU X C 1
ATOM 4655 O O . GLU C 1 205 ? 2.502 33.476 49.319 1.00 21.90 205 GLU X O 1
ATOM 4661 N N . ASN C 1 206 ? 1.350 35.262 50.076 1.00 21.27 206 ASN X N 1
ATOM 4662 C CA . ASN C 1 206 ? 0.130 34.905 49.365 1.00 21.51 206 ASN X CA 1
ATOM 4663 C C . ASN C 1 206 ? 0.314 34.891 47.849 1.00 21.37 206 ASN X C 1
ATOM 4664 O O . ASN C 1 206 ? -0.120 33.946 47.182 1.00 20.00 206 ASN X O 1
ATOM 4669 N N . ARG C 1 207 ? 0.958 35.919 47.302 1.00 20.02 207 ARG X N 1
ATOM 4670 C CA . ARG C 1 207 ? 1.165 35.972 45.857 1.00 19.91 207 ARG X CA 1
ATOM 4671 C C . ARG C 1 207 ? 2.051 34.830 45.365 1.00 19.84 207 ARG X C 1
ATOM 4672 O O . ARG C 1 207 ? 1.810 34.274 44.297 1.00 19.57 207 ARG X O 1
ATOM 4680 N N . TYR C 1 208 ? 3.078 34.494 46.141 1.00 19.91 208 TYR X N 1
ATOM 4681 C CA . TYR C 1 208 ? 3.977 33.413 45.763 1.00 21.24 208 TYR X CA 1
ATOM 4682 C C . TYR C 1 208 ? 3.239 32.082 45.753 1.00 20.28 208 TYR X C 1
ATOM 4683 O O . TYR C 1 208 ? 3.377 31.299 44.816 1.00 20.14 208 TYR X O 1
ATOM 4692 N N . ILE C 1 209 ? 2.454 31.819 46.792 1.00 20.46 209 ILE X N 1
ATOM 4693 C CA . ILE C 1 209 ? 1.713 30.564 46.858 1.00 21.21 209 ILE X CA 1
ATOM 4694 C C . ILE C 1 209 ? 0.699 30.492 45.717 1.00 21.98 209 ILE X C 1
ATOM 4695 O O . ILE C 1 209 ? 0.552 29.453 45.074 1.00 22.54 209 ILE X O 1
ATOM 4700 N N . ALA C 1 210 ? 0.025 31.610 45.455 1.00 22.41 210 ALA X N 1
ATOM 4701 C CA . ALA C 1 210 ? -0.961 31.681 44.382 1.00 23.36 210 ALA X CA 1
ATOM 4702 C C . ALA C 1 210 ? -0.280 31.567 43.019 1.00 25.42 210 ALA X C 1
ATOM 4703 O O . ALA C 1 210 ? -0.740 30.838 42.139 1.00 24.45 210 ALA X O 1
ATOM 4705 N N . GLY C 1 211 ? 0.816 32.300 42.850 1.00 26.25 211 GLY X N 1
ATOM 4706 C CA . GLY C 1 211 ? 1.548 32.273 41.597 1.00 29.20 211 GLY X CA 1
ATOM 4707 C C . GLY C 1 211 ? 0.697 32.536 40.367 1.00 32.47 211 GLY X C 1
ATOM 4708 O O . GLY C 1 211 ? 0.783 31.795 39.387 1.00 30.74 211 GLY X O 1
ATOM 4709 N N . ASP C 1 212 ? -0.126 33.583 40.417 1.00 34.31 212 ASP X N 1
ATOM 4710 C CA . ASP C 1 212 ? -0.982 33.942 39.291 1.00 39.14 212 ASP X CA 1
ATOM 4711 C C . ASP C 1 212 ? -0.283 34.953 38.387 1.00 41.09 212 ASP X C 1
ATOM 4712 O O . ASP C 1 212 ? -0.119 36.117 38.757 1.00 40.96 212 ASP X O 1
ATOM 4717 N N . LYS C 1 213 ? 0.126 34.512 37.202 1.00 43.56 213 LYS X N 1
ATOM 4718 C CA . LYS C 1 213 ? 0.800 35.395 36.258 1.00 45.91 213 LYS X CA 1
ATOM 4719 C C . LYS C 1 213 ? -0.059 36.621 35.966 1.00 46.42 213 LYS X C 1
ATOM 4720 O O . LYS C 1 213 ? -1.239 36.497 35.645 1.00 45.32 213 LYS X O 1
ATOM 4726 N N . GLY C 1 214 ? 0.536 37.806 36.080 1.00 47.29 214 GLY X N 1
ATOM 4727 C CA . GLY C 1 214 ? -0.215 39.027 35.836 1.00 47.80 214 GLY X CA 1
ATOM 4728 C C . GLY C 1 214 ? -0.578 39.746 37.123 1.00 48.30 214 GLY X C 1
ATOM 4729 O O . GLY C 1 214 ? -0.638 40.996 37.114 1.00 47.53 214 GLY X O 1
ATOM 4730 N N . GLN D 1 14 ? 42.269 60.062 27.320 1.00 52.33 14 GLN Y N 1
ATOM 4731 C CA . GLN D 1 14 ? 41.881 61.220 28.174 1.00 52.19 14 GLN Y CA 1
ATOM 4732 C C . GLN D 1 14 ? 40.629 60.890 28.982 1.00 50.61 14 GLN Y C 1
ATOM 4733 O O . GLN D 1 14 ? 39.573 60.590 28.419 1.00 50.54 14 GLN Y O 1
ATOM 4739 N N . GLN D 1 15 ? 40.757 60.941 30.305 1.00 47.96 15 GLN Y N 1
ATOM 4740 C CA . GLN D 1 15 ? 39.642 60.642 31.198 1.00 44.72 15 GLN Y CA 1
ATOM 4741 C C . GLN D 1 15 ? 38.593 61.752 31.148 1.00 40.43 15 GLN Y C 1
ATOM 4742 O O . GLN D 1 15 ? 38.925 62.934 31.229 1.00 40.00 15 GLN Y O 1
ATOM 4748 N N . TYR D 1 16 ? 37.327 61.367 31.007 1.00 35.96 16 TYR Y N 1
ATOM 4749 C CA . TYR D 1 16 ? 36.240 62.338 30.964 1.00 31.01 16 TYR Y CA 1
ATOM 4750 C C . TYR D 1 16 ? 36.017 62.912 32.361 1.00 28.64 16 TYR Y C 1
ATOM 4751 O O . TYR D 1 16 ? 36.088 62.194 33.363 1.00 27.61 16 TYR Y O 1
ATOM 4760 N N . THR D 1 17 ? 35.770 64.216 32.414 1.00 25.46 17 THR Y N 1
ATOM 4761 C CA . THR D 1 17 ? 35.549 64.906 33.675 1.00 24.73 17 THR Y CA 1
ATOM 4762 C C . THR D 1 17 ? 34.274 65.740 33.619 1.00 24.83 17 THR Y C 1
ATOM 4763 O O . THR D 1 17 ? 33.780 66.065 32.542 1.00 22.10 17 THR Y O 1
ATOM 4767 N N . LEU D 1 18 ? 33.761 66.094 34.792 1.00 24.30 18 LEU Y N 1
ATOM 4768 C CA . LEU D 1 18 ? 32.552 66.891 34.904 1.00 23.03 18 LEU Y CA 1
ATOM 4769 C C . LEU D 1 18 ? 32.803 68.320 34.437 1.00 23.67 18 LEU Y C 1
ATOM 4770 O O . LEU D 1 18 ? 33.659 69.016 34.973 1.00 21.56 18 LEU Y O 1
ATOM 4775 N N . PRO D 1 19 ? 32.063 68.773 33.418 1.00 23.80 19 PRO Y N 1
ATOM 4776 C CA . PRO D 1 19 ? 32.255 70.141 32.930 1.00 25.28 19 PRO Y CA 1
ATOM 4777 C C . PRO D 1 19 ? 31.650 71.132 33.919 1.00 26.20 19 PRO Y C 1
ATOM 4778 O O . PRO D 1 19 ? 30.556 70.915 34.429 1.00 28.49 19 PRO Y O 1
ATOM 4782 N N . PRO D 1 20 ? 32.372 72.217 34.227 1.00 25.25 20 PRO Y N 1
ATOM 4783 C CA . PRO D 1 20 ? 31.869 73.226 35.164 1.00 24.49 20 PRO Y CA 1
ATOM 4784 C C . PRO D 1 20 ? 30.648 73.924 34.569 1.00 24.14 20 PRO Y C 1
ATOM 4785 O O . PRO D 1 20 ? 30.508 74.000 33.345 1.00 21.35 20 PRO Y O 1
ATOM 4789 N N . LEU D 1 21 ? 29.764 74.423 35.428 1.00 24.53 21 LEU Y N 1
ATOM 4790 C CA . LEU D 1 21 ? 28.589 75.144 34.950 1.00 26.50 21 LEU Y CA 1
ATOM 4791 C C . LEU D 1 21 ? 29.053 76.530 34.526 1.00 28.14 21 LEU Y C 1
ATOM 4792 O O . LEU D 1 21 ? 29.947 77.101 35.146 1.00 29.32 21 LEU Y O 1
ATOM 4797 N N . PRO D 1 22 ? 28.462 77.085 33.459 1.00 28.38 22 PRO Y N 1
ATOM 4798 C CA . PRO D 1 22 ? 28.843 78.418 32.983 1.00 29.05 22 PRO Y CA 1
ATOM 4799 C C . PRO D 1 22 ? 28.237 79.536 33.834 1.00 28.76 22 PRO Y C 1
ATOM 4800 O O . PRO D 1 22 ? 28.296 80.707 33.467 1.00 29.40 22 PRO Y O 1
ATOM 4804 N N . TYR D 1 23 ? 27.673 79.168 34.980 1.00 27.96 23 TYR Y N 1
ATOM 4805 C CA . TYR D 1 23 ? 27.043 80.135 35.876 1.00 27.33 23 TYR Y CA 1
ATOM 4806 C C . TYR D 1 23 ? 26.882 79.542 37.271 1.00 28.45 23 TYR Y C 1
ATOM 4807 O O . TYR D 1 23 ? 27.008 78.333 37.457 1.00 27.36 23 TYR Y O 1
ATOM 4816 N N . PRO D 1 24 ? 26.619 80.396 38.275 1.00 28.37 24 PRO Y N 1
ATOM 4817 C CA . PRO D 1 24 ? 26.431 79.975 39.670 1.00 27.44 24 PRO Y CA 1
ATOM 4818 C C . PRO D 1 24 ? 25.263 78.998 39.796 1.00 27.63 24 PRO Y C 1
ATOM 4819 O O . PRO D 1 24 ? 24.347 79.012 38.977 1.00 26.14 24 PRO Y O 1
ATOM 4823 N N . TYR D 1 25 ? 25.285 78.175 40.840 1.00 28.29 25 TYR Y N 1
ATOM 4824 C CA . TYR D 1 25 ? 24.231 77.189 41.066 1.00 29.16 25 TYR Y CA 1
ATOM 4825 C C . TYR D 1 25 ? 22.841 77.762 41.298 1.00 30.29 25 TYR Y C 1
ATOM 4826 O O . TYR D 1 25 ? 21.842 77.083 41.047 1.00 30.13 25 TYR Y O 1
ATOM 4835 N N . ASP D 1 26 ? 22.771 78.999 41.778 1.00 29.87 26 ASP Y N 1
ATOM 4836 C CA . ASP D 1 26 ? 21.481 79.632 42.048 1.00 30.74 26 ASP Y CA 1
ATOM 4837 C C . ASP D 1 26 ? 21.146 80.693 41.008 1.00 29.33 26 ASP Y C 1
ATOM 4838 O O . ASP D 1 26 ? 20.127 81.374 41.113 1.00 28.63 26 ASP Y O 1
ATOM 4843 N N . ALA D 1 27 ? 21.996 80.820 39.995 1.00 28.34 27 ALA Y N 1
ATOM 4844 C CA . ALA D 1 27 ? 21.800 81.828 38.958 1.00 29.09 27 ALA Y CA 1
ATOM 4845 C C . ALA D 1 27 ? 20.569 81.613 38.087 1.00 29.02 27 ALA Y C 1
ATOM 4846 O O . ALA D 1 27 ? 20.194 82.492 37.302 1.00 28.29 27 ALA Y O 1
ATOM 4848 N N . LEU D 1 28 ? 19.937 80.451 38.221 1.00 27.78 28 LEU Y N 1
ATOM 4849 C CA . LEU D 1 28 ? 18.762 80.146 37.416 1.00 26.94 28 LEU Y CA 1
ATOM 4850 C C . LEU D 1 28 ? 17.445 80.254 38.178 1.00 25.94 28 LEU Y C 1
ATOM 4851 O O . LEU D 1 28 ? 16.375 80.028 37.611 1.00 25.35 28 LEU Y O 1
ATOM 4856 N N . GLN D 1 29 ? 17.506 80.598 39.459 1.00 26.01 29 GLN Y N 1
ATOM 4857 C CA . GLN D 1 29 ? 16.269 80.728 40.229 1.00 27.00 29 GLN Y CA 1
ATOM 4858 C C . GLN D 1 29 ? 15.471 81.903 39.658 1.00 26.97 29 GLN Y C 1
ATOM 4859 O O . GLN D 1 29 ? 16.040 82.786 39.016 1.00 27.66 29 GLN Y O 1
ATOM 4865 N N . PRO D 1 30 ? 14.147 81.932 39.879 1.00 27.22 30 PRO Y N 1
ATOM 4866 C CA . PRO D 1 30 ? 13.343 80.950 40.607 1.00 27.31 30 PRO Y CA 1
ATOM 4867 C C . PRO D 1 30 ? 12.749 79.871 39.699 1.00 27.62 30 PRO Y C 1
ATOM 4868 O O . PRO D 1 30 ? 11.800 79.176 40.081 1.00 27.62 30 PRO Y O 1
ATOM 4872 N N . TYR D 1 31 ? 13.298 79.742 38.495 1.00 24.93 31 TYR Y N 1
ATOM 4873 C CA . TYR D 1 31 ? 12.814 78.747 37.544 1.00 25.60 31 TYR Y CA 1
ATOM 4874 C C . TYR D 1 31 ? 13.403 77.378 37.853 1.00 24.23 31 TYR Y C 1
ATOM 4875 O O . TYR D 1 31 ? 12.743 76.353 37.678 1.00 25.18 31 TYR Y O 1
ATOM 4884 N N . ILE D 1 32 ? 14.654 77.364 38.298 1.00 23.37 32 ILE Y N 1
ATOM 4885 C CA . ILE D 1 32 ? 15.305 76.119 38.700 1.00 22.94 32 ILE Y CA 1
ATOM 4886 C C . ILE D 1 32 ? 16.142 76.411 39.940 1.00 22.23 32 ILE Y C 1
ATOM 4887 O O . ILE D 1 32 ? 17.155 77.107 39.873 1.00 22.73 32 ILE Y O 1
ATOM 4892 N N . SER D 1 33 ? 15.707 75.863 41.069 1.00 23.02 33 SER Y N 1
ATOM 4893 C CA . SER D 1 33 ? 16.366 76.069 42.350 1.00 23.23 33 SER Y CA 1
ATOM 4894 C C . SER D 1 33 ? 17.845 75.694 42.398 1.00 23.80 33 SER Y C 1
ATOM 4895 O O . SER D 1 33 ? 18.332 74.860 41.623 1.00 21.07 33 SER Y O 1
ATOM 4898 N N . GLN D 1 34 ? 18.545 76.311 43.346 1.00 23.55 34 GLN Y N 1
ATOM 4899 C CA . GLN D 1 34 ? 19.966 76.062 43.560 1.00 24.21 34 GLN Y CA 1
ATOM 4900 C C . GLN D 1 34 ? 20.161 74.594 43.925 1.00 23.55 34 GLN Y C 1
ATOM 4901 O O . GLN D 1 34 ? 21.099 73.944 43.463 1.00 24.29 34 GLN Y O 1
ATOM 4907 N N . GLN D 1 35 ? 19.260 74.078 44.755 1.00 22.97 35 GLN Y N 1
ATOM 4908 C CA . GLN D 1 35 ? 19.321 72.693 45.201 1.00 22.45 35 GLN Y CA 1
ATOM 4909 C C . GLN D 1 35 ? 19.312 71.698 44.036 1.00 22.46 35 GLN Y C 1
ATOM 4910 O O . GLN D 1 35 ? 20.146 70.791 43.983 1.00 20.55 35 GLN Y O 1
ATOM 4916 N N . ILE D 1 36 ? 18.362 71.868 43.117 1.00 21.64 36 ILE Y N 1
ATOM 4917 C CA . ILE D 1 36 ? 18.254 71.001 41.948 1.00 20.28 36 ILE Y CA 1
ATOM 4918 C C . ILE D 1 36 ? 19.548 71.071 41.125 1.00 21.48 36 ILE Y C 1
ATOM 4919 O O . ILE D 1 36 ? 20.143 70.043 40.812 1.00 21.94 36 ILE Y O 1
ATOM 4924 N N . MET D 1 37 ? 19.988 72.283 40.790 1.00 21.99 37 MET Y N 1
ATOM 4925 C CA . MET D 1 37 ? 21.204 72.457 40.000 1.00 21.75 37 MET Y CA 1
ATOM 4926 C C . MET D 1 37 ? 22.409 71.750 40.623 1.00 23.26 37 MET Y C 1
ATOM 4927 O O . MET D 1 37 ? 23.184 71.097 39.914 1.00 22.14 37 MET Y O 1
ATOM 4932 N N . GLU D 1 38 ? 22.563 71.873 41.941 1.00 22.43 38 GLU Y N 1
ATOM 4933 C CA . GLU D 1 38 ? 23.681 71.231 42.633 1.00 22.85 38 GLU Y CA 1
ATOM 4934 C C . GLU D 1 38 ? 23.613 69.705 42.500 1.00 22.11 38 GLU Y C 1
ATOM 4935 O O . GLU D 1 38 ? 24.580 69.063 42.083 1.00 22.99 38 GLU Y O 1
ATOM 4941 N N . LEU D 1 39 ? 22.467 69.127 42.848 1.00 21.29 39 LEU Y N 1
ATOM 4942 C CA . LEU D 1 39 ? 22.308 67.677 42.763 1.00 21.54 39 LEU Y CA 1
ATOM 4943 C C . LEU D 1 39 ? 22.395 67.186 41.328 1.00 20.99 39 LEU Y C 1
ATOM 4944 O O . LEU D 1 39 ? 23.057 66.188 41.039 1.00 19.69 39 LEU Y O 1
ATOM 4949 N N . HIS D 1 40 ? 21.717 67.890 40.430 1.00 21.25 40 HIS Y N 1
ATOM 4950 C CA . HIS D 1 40 ? 21.694 67.508 39.026 1.00 20.84 40 HIS Y CA 1
ATOM 4951 C C . HIS D 1 40 ? 23.086 67.511 38.406 1.00 20.92 40 HIS Y C 1
ATOM 4952 O O . HIS D 1 40 ? 23.410 66.658 37.580 1.00 19.63 40 HIS Y O 1
ATOM 4959 N N . HIS D 1 41 ? 23.903 68.473 38.821 1.00 21.59 41 HIS Y N 1
ATOM 4960 C CA . HIS D 1 41 ? 25.264 68.623 38.316 1.00 22.91 41 HIS Y CA 1
ATOM 4961 C C . HIS D 1 41 ? 26.283 67.776 39.074 1.00 23.78 41 HIS Y C 1
ATOM 4962 O O . HIS D 1 41 ? 26.890 66.860 38.517 1.00 22.68 41 HIS Y O 1
ATOM 4969 N N . LYS D 1 42 ? 26.471 68.096 40.348 1.00 24.24 42 LYS Y N 1
ATOM 4970 C CA . LYS D 1 42 ? 27.441 67.393 41.177 1.00 24.32 42 LYS Y CA 1
ATOM 4971 C C . LYS D 1 42 ? 27.162 65.906 41.370 1.00 23.03 42 LYS Y C 1
ATOM 4972 O O . LYS D 1 42 ? 28.089 65.127 41.574 1.00 23.06 42 LYS Y O 1
ATOM 4978 N N . LYS D 1 43 ? 25.897 65.503 41.316 1.00 20.93 43 LYS Y N 1
ATOM 4979 C CA . LYS D 1 43 ? 25.573 64.091 41.519 1.00 21.81 43 LYS Y CA 1
ATOM 4980 C C . LYS D 1 43 ? 25.199 63.321 40.258 1.00 21.36 43 LYS Y C 1
ATOM 4981 O O . LYS D 1 43 ? 25.934 62.434 39.821 1.00 20.90 43 LYS Y O 1
ATOM 4987 N N . HIS D 1 44 ? 24.052 63.660 39.677 1.00 20.20 44 HIS Y N 1
ATOM 4988 C CA . HIS D 1 44 ? 23.582 62.966 38.489 1.00 20.06 44 HIS Y CA 1
ATOM 4989 C C . HIS D 1 44 ? 24.561 63.007 37.319 1.00 19.86 44 HIS Y C 1
ATOM 4990 O O . HIS D 1 44 ? 24.990 61.957 36.841 1.00 21.62 44 HIS Y O 1
ATOM 4997 N N . HIS D 1 45 ? 24.933 64.201 36.861 1.00 20.85 45 HIS Y N 1
ATOM 4998 C CA . HIS D 1 45 ? 25.859 64.304 35.734 1.00 20.69 45 HIS Y CA 1
ATOM 4999 C C . HIS D 1 45 ? 27.188 63.628 36.077 1.00 21.47 45 HIS Y C 1
ATOM 5000 O O . HIS D 1 45 ? 27.765 62.919 35.252 1.00 22.35 45 HIS Y O 1
ATOM 5007 N N . GLN D 1 46 ? 27.663 63.840 37.299 1.00 20.99 46 GLN Y N 1
ATOM 5008 C CA . GLN D 1 46 ? 28.915 63.235 37.737 1.00 22.63 46 GLN Y CA 1
ATOM 5009 C C . GLN D 1 46 ? 28.839 61.719 37.648 1.00 22.79 46 GLN Y C 1
ATOM 5010 O O . GLN D 1 46 ? 29.820 61.057 37.301 1.00 25.37 46 GLN Y O 1
ATOM 5016 N N . THR D 1 47 ? 27.674 61.159 37.954 1.00 23.43 47 THR Y N 1
ATOM 5017 C CA . THR D 1 47 ? 27.510 59.707 37.894 1.00 23.37 47 THR Y CA 1
ATOM 5018 C C . THR D 1 47 ? 27.656 59.202 36.462 1.00 22.99 47 THR Y C 1
ATOM 5019 O O . THR D 1 47 ? 28.277 58.159 36.217 1.00 21.77 47 THR Y O 1
ATOM 5023 N N . TYR D 1 48 ? 27.107 59.941 35.508 1.00 22.36 48 TYR Y N 1
ATOM 5024 C CA . TYR D 1 48 ? 27.228 59.522 34.115 1.00 22.27 48 TYR Y CA 1
ATOM 5025 C C . TYR D 1 48 ? 28.702 59.601 33.698 1.00 21.74 48 TYR Y C 1
ATOM 5026 O O . TYR D 1 48 ? 29.207 58.701 33.029 1.00 21.91 48 TYR Y O 1
ATOM 5035 N N . VAL D 1 49 ? 29.390 60.670 34.106 1.00 22.74 49 VAL Y N 1
ATOM 5036 C CA . VAL D 1 49 ? 30.814 60.837 33.788 1.00 22.80 49 VAL Y CA 1
ATOM 5037 C C . VAL D 1 49 ? 31.594 59.643 34.337 1.00 23.26 49 VAL Y C 1
ATOM 5038 O O . VAL D 1 49 ? 32.402 59.041 33.634 1.00 23.62 49 VAL Y O 1
ATOM 5042 N N . ASN D 1 50 ? 31.341 59.295 35.595 1.00 22.79 50 ASN Y N 1
ATOM 5043 C CA . ASN D 1 50 ? 32.027 58.164 36.216 1.00 24.50 50 ASN Y CA 1
ATOM 5044 C C . ASN D 1 50 ? 31.697 56.871 35.478 1.00 24.79 50 ASN Y C 1
ATOM 5045 O O . ASN D 1 50 ? 32.583 56.062 35.203 1.00 26.34 50 ASN Y O 1
ATOM 5050 N N . GLY D 1 51 ? 30.416 56.691 35.162 1.00 24.96 51 GLY Y N 1
ATOM 5051 C CA . GLY D 1 51 ? 29.974 55.496 34.463 1.00 21.93 51 GLY Y CA 1
ATOM 5052 C C . GLY D 1 51 ? 30.524 55.413 33.052 1.00 21.39 51 GLY Y C 1
ATOM 5053 O O . GLY D 1 51 ? 30.809 54.325 32.550 1.00 20.42 51 GLY Y O 1
ATOM 5054 N N . LEU D 1 52 ? 30.674 56.567 32.412 1.00 21.82 52 LEU Y N 1
ATOM 5055 C CA . LEU D 1 52 ? 31.203 56.610 31.061 1.00 22.47 52 LEU Y CA 1
ATOM 5056 C C . LEU D 1 52 ? 32.654 56.125 31.054 1.00 23.26 52 LEU Y C 1
ATOM 5057 O O . LEU D 1 52 ? 33.025 55.300 30.224 1.00 23.60 52 LEU Y O 1
ATOM 5062 N N . ASN D 1 53 ? 33.475 56.634 31.972 1.00 23.50 53 ASN Y N 1
ATOM 5063 C CA . ASN D 1 53 ? 34.875 56.212 32.045 1.00 23.39 53 ASN Y CA 1
ATOM 5064 C C . ASN D 1 53 ? 34.974 54.721 32.376 1.00 23.59 53 ASN Y C 1
ATOM 5065 O O . ASN D 1 53 ? 35.781 54.001 31.786 1.00 20.07 53 ASN Y O 1
ATOM 5070 N N . ALA D 1 54 ? 34.155 54.254 33.315 1.00 23.81 54 ALA Y N 1
ATOM 5071 C CA . ALA D 1 54 ? 34.173 52.842 33.684 1.00 25.21 54 ALA Y CA 1
ATOM 5072 C C . ALA D 1 54 ? 33.766 51.969 32.494 1.00 25.96 54 ALA Y C 1
ATOM 5073 O O . ALA D 1 54 ? 34.369 50.925 32.248 1.00 25.09 54 ALA Y O 1
ATOM 5075 N N . ALA D 1 55 ? 32.752 52.400 31.749 1.00 25.98 55 ALA Y N 1
ATOM 5076 C CA . ALA D 1 55 ? 32.274 51.626 30.599 1.00 26.97 55 ALA Y CA 1
ATOM 5077 C C . ALA D 1 55 ? 33.319 51.470 29.490 1.00 27.60 55 ALA Y C 1
ATOM 5078 O O . ALA D 1 55 ? 33.552 50.369 28.991 1.00 25.93 55 ALA Y O 1
ATOM 5080 N N . LEU D 1 56 ? 33.925 52.584 29.097 1.00 28.65 56 LEU Y N 1
ATOM 5081 C CA . LEU D 1 56 ? 34.936 52.584 28.048 1.00 30.67 56 LEU Y CA 1
ATOM 5082 C C . LEU D 1 56 ? 36.158 51.766 28.444 1.00 33.41 56 LEU Y C 1
ATOM 5083 O O . LEU D 1 56 ? 36.837 51.190 27.592 1.00 33.35 56 LEU Y O 1
ATOM 5088 N N . GLU D 1 57 ? 36.441 51.718 29.739 1.00 34.15 57 GLU Y N 1
ATOM 5089 C CA . GLU D 1 57 ? 37.578 50.954 30.215 1.00 37.54 57 GLU Y CA 1
ATOM 5090 C C . GLU D 1 57 ? 37.274 49.464 30.094 1.00 37.50 57 GLU Y C 1
ATOM 5091 O O . GLU D 1 57 ? 38.127 48.678 29.671 1.00 37.07 57 GLU Y O 1
ATOM 5097 N N . ALA D 1 58 ? 36.055 49.083 30.466 1.00 36.85 58 ALA Y N 1
ATOM 5098 C CA . ALA D 1 58 ? 35.634 47.687 30.391 1.00 36.88 58 ALA Y CA 1
ATOM 5099 C C . ALA D 1 58 ? 35.569 47.242 28.932 1.00 36.94 58 ALA Y C 1
ATOM 5100 O O . ALA D 1 58 ? 35.914 46.105 28.601 1.00 36.55 58 ALA Y O 1
ATOM 5102 N N . GLN D 1 59 ? 35.132 48.148 28.062 1.00 37.98 59 GLN Y N 1
ATOM 5103 C CA . GLN D 1 59 ? 35.020 47.854 26.636 1.00 40.89 59 GLN Y CA 1
ATOM 5104 C C . GLN D 1 59 ? 36.397 47.649 26.011 1.00 41.57 59 GLN Y C 1
ATOM 5105 O O . GLN D 1 59 ? 36.563 46.853 25.085 1.00 40.48 59 GLN Y O 1
ATOM 5111 N N . LYS D 1 60 ? 37.381 48.379 26.520 1.00 43.63 60 LYS Y N 1
ATOM 5112 C CA . LYS D 1 60 ? 38.739 48.273 26.009 1.00 45.34 60 LYS Y CA 1
ATOM 5113 C C . LYS D 1 60 ? 39.337 46.924 26.404 1.00 45.42 60 LYS Y C 1
ATOM 5114 O O . LYS D 1 60 ? 39.908 46.223 25.570 1.00 45.50 60 LYS Y O 1
ATOM 5120 N N . LYS D 1 61 ? 39.198 46.564 27.677 1.00 44.85 61 LYS Y N 1
ATOM 5121 C CA . LYS D 1 61 ? 39.719 45.295 28.164 1.00 45.77 61 LYS Y CA 1
ATOM 5122 C C . LYS D 1 61 ? 39.059 44.128 27.434 1.00 45.84 61 LYS Y C 1
ATOM 5123 O O . LYS D 1 61 ? 39.734 43.190 27.007 1.00 46.01 61 LYS Y O 1
ATOM 5129 N N . ALA D 1 62 ? 37.739 44.193 27.285 1.00 44.28 62 ALA Y N 1
ATOM 5130 C CA . ALA D 1 62 ? 36.999 43.140 26.601 1.00 43.15 62 ALA Y CA 1
ATOM 5131 C C . ALA D 1 62 ? 37.450 43.037 25.150 1.00 42.85 62 ALA Y C 1
ATOM 5132 O O . ALA D 1 62 ? 37.549 41.944 24.595 1.00 42.11 62 ALA Y O 1
ATOM 5134 N N . ALA D 1 63 ? 37.722 44.186 24.541 1.00 43.55 63 ALA Y N 1
ATOM 5135 C CA . ALA D 1 63 ? 38.166 44.229 23.156 1.00 44.46 63 ALA Y CA 1
ATOM 5136 C C . ALA D 1 63 ? 39.532 43.569 23.043 1.00 45.47 63 ALA Y C 1
ATOM 5137 O O . ALA D 1 63 ? 39.765 42.752 22.153 1.00 44.46 63 ALA Y O 1
ATOM 5139 N N . GLU D 1 64 ? 40.431 43.934 23.951 1.00 46.59 64 GLU Y N 1
ATOM 5140 C CA . GLU D 1 64 ? 41.777 43.382 23.966 1.00 48.82 64 GLU Y CA 1
ATOM 5141 C C . GLU D 1 64 ? 41.728 41.870 24.159 1.00 48.45 64 GLU Y C 1
ATOM 5142 O O . GLU D 1 64 ? 42.538 41.137 23.591 1.00 48.93 64 GLU Y O 1
ATOM 5148 N N . ALA D 1 65 ? 40.765 41.410 24.952 1.00 47.14 65 ALA Y N 1
ATOM 5149 C CA . ALA D 1 65 ? 40.610 39.989 25.219 1.00 45.87 65 ALA Y CA 1
ATOM 5150 C C . ALA D 1 65 ? 39.805 39.308 24.123 1.00 45.17 65 ALA Y C 1
ATOM 5151 O O . ALA D 1 65 ? 39.581 38.098 24.168 1.00 46.68 65 ALA Y O 1
ATOM 5153 N N . THR D 1 66 ? 39.377 40.085 23.134 1.00 43.95 66 THR Y N 1
ATOM 5154 C CA . THR D 1 66 ? 38.590 39.549 22.030 1.00 43.16 66 THR Y CA 1
ATOM 5155 C C . THR D 1 66 ? 37.360 38.839 22.604 1.00 41.58 66 THR Y C 1
ATOM 5156 O O . THR D 1 66 ? 36.998 37.738 22.185 1.00 41.36 66 THR Y O 1
ATOM 5160 N N . ASP D 1 67 ? 36.721 39.493 23.569 1.00 39.52 67 ASP Y N 1
ATOM 5161 C CA . ASP D 1 67 ? 35.537 38.964 24.243 1.00 38.05 67 ASP Y CA 1
ATOM 5162 C C . ASP D 1 67 ? 34.277 39.629 23.698 1.00 36.45 67 ASP Y C 1
ATOM 5163 O O . ASP D 1 67 ? 33.815 40.635 24.245 1.00 37.13 67 ASP Y O 1
ATOM 5168 N N . VAL D 1 68 ? 33.718 39.068 22.631 1.00 34.34 68 VAL Y N 1
ATOM 5169 C CA . VAL D 1 68 ? 32.522 39.631 22.013 1.00 32.23 68 VAL Y CA 1
ATOM 5170 C C . VAL D 1 68 ? 31.376 39.845 22.999 1.00 31.95 68 VAL Y C 1
ATOM 5171 O O . VAL D 1 68 ? 30.771 40.914 23.028 1.00 30.14 68 VAL Y O 1
ATOM 5175 N N . PRO D 1 69 ? 31.055 38.823 23.813 1.00 32.39 69 PRO Y N 1
ATOM 5176 C CA . PRO D 1 69 ? 29.965 38.957 24.784 1.00 34.02 69 PRO Y CA 1
ATOM 5177 C C . PRO D 1 69 ? 30.111 40.191 25.674 1.00 33.78 69 PRO Y C 1
ATOM 5178 O O . PRO D 1 69 ? 29.170 40.968 25.829 1.00 33.13 69 PRO Y O 1
ATOM 5182 N N . LYS D 1 70 ? 31.295 40.375 26.248 1.00 35.37 70 LYS Y N 1
ATOM 5183 C CA . LYS D 1 70 ? 31.530 41.521 27.114 1.00 37.05 70 LYS Y CA 1
ATOM 5184 C C . LYS D 1 70 ? 31.435 42.830 26.328 1.00 36.87 70 LYS Y C 1
ATOM 5185 O O . LYS D 1 70 ? 30.893 43.816 26.823 1.00 38.22 70 LYS Y O 1
ATOM 5191 N N . LEU D 1 71 ? 31.961 42.838 25.106 1.00 36.24 71 LEU Y N 1
ATOM 5192 C CA . LEU D 1 71 ? 31.915 44.029 24.262 1.00 36.23 71 LEU Y CA 1
ATOM 5193 C C . LEU D 1 71 ? 30.488 44.469 24.001 1.00 35.42 71 LEU Y C 1
ATOM 5194 O O . LEU D 1 71 ? 30.170 45.658 24.055 1.00 34.25 71 LEU Y O 1
ATOM 5199 N N . VAL D 1 72 ? 29.629 43.504 23.701 1.00 33.79 72 VAL Y N 1
ATOM 5200 C CA . VAL D 1 72 ? 28.238 43.807 23.426 1.00 32.29 72 VAL Y CA 1
ATOM 5201 C C . VAL D 1 72 ? 27.523 44.318 24.671 1.00 31.75 72 VAL Y C 1
ATOM 5202 O O . VAL D 1 72 ? 26.881 45.364 24.632 1.00 32.24 72 VAL Y O 1
ATOM 5206 N N . SER D 1 73 ? 27.651 43.593 25.777 1.00 32.05 73 SER Y N 1
ATOM 5207 C CA . SER D 1 73 ? 26.984 43.979 27.016 1.00 32.50 73 SER Y CA 1
ATOM 5208 C C . SER D 1 73 ? 27.336 45.381 27.509 1.00 32.06 73 SER Y C 1
ATOM 5209 O O . SER D 1 73 ? 26.466 46.124 27.967 1.00 33.29 73 SER Y O 1
ATOM 5212 N N . VAL D 1 74 ? 28.605 45.748 27.405 1.00 30.34 74 VAL Y N 1
ATOM 5213 C CA . VAL D 1 74 ? 29.042 47.056 27.869 1.00 28.89 74 VAL Y CA 1
ATOM 5214 C C . VAL D 1 74 ? 28.490 48.213 27.029 1.00 28.33 74 VAL Y C 1
ATOM 5215 O O . VAL D 1 74 ? 28.457 49.360 27.488 1.00 25.48 74 VAL Y O 1
ATOM 5219 N N . GLN D 1 75 ? 28.048 47.924 25.808 1.00 26.26 75 GLN Y N 1
ATOM 5220 C CA . GLN D 1 75 ? 27.524 48.986 24.955 1.00 25.54 75 GLN Y CA 1
ATOM 5221 C C . GLN D 1 75 ? 26.363 49.736 25.608 1.00 24.82 75 GLN Y C 1
ATOM 5222 O O . GLN D 1 75 ? 26.206 50.939 25.396 1.00 23.61 75 GLN Y O 1
ATOM 5228 N N . GLN D 1 76 ? 25.554 49.040 26.404 1.00 24.13 76 GLN Y N 1
ATOM 5229 C CA . GLN D 1 76 ? 24.427 49.688 27.073 1.00 25.42 76 GLN Y CA 1
ATOM 5230 C C . GLN D 1 76 ? 24.906 50.758 28.045 1.00 24.73 76 GLN Y C 1
ATOM 5231 O O . GLN D 1 76 ? 24.296 51.819 28.146 1.00 24.94 76 GLN Y O 1
ATOM 5237 N N . ALA D 1 77 ? 25.994 50.476 28.759 1.00 23.97 77 ALA Y N 1
ATOM 5238 C CA . ALA D 1 77 ? 26.553 51.420 29.725 1.00 24.17 77 ALA Y CA 1
ATOM 5239 C C . ALA D 1 77 ? 27.173 52.615 29.011 1.00 22.84 77 ALA Y C 1
ATOM 5240 O O . ALA D 1 77 ? 27.064 53.755 29.467 1.00 24.09 77 ALA Y O 1
ATOM 5242 N 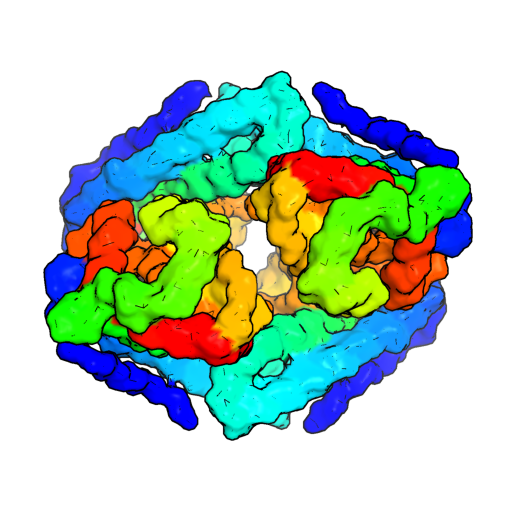N . ILE D 1 78 ? 27.840 52.346 27.893 1.00 21.84 78 ILE Y N 1
ATOM 5243 C CA . ILE D 1 78 ? 28.466 53.401 27.104 1.00 21.45 78 ILE Y CA 1
ATOM 5244 C C . ILE D 1 78 ? 27.341 54.292 26.599 1.00 21.46 78 ILE Y C 1
ATOM 5245 O O . ILE D 1 78 ? 27.396 55.518 26.699 1.00 21.22 78 ILE Y O 1
ATOM 5250 N N . LYS D 1 79 ? 26.320 53.643 26.057 1.00 21.90 79 LYS Y N 1
ATOM 5251 C CA . LYS D 1 79 ? 25.149 54.316 25.521 1.00 24.96 79 LYS Y CA 1
ATOM 5252 C C . LYS D 1 79 ? 24.454 55.158 26.586 1.00 23.31 79 LYS Y C 1
ATOM 5253 O O . LYS D 1 79 ? 24.217 56.354 26.399 1.00 22.70 79 LYS Y O 1
ATOM 5259 N N . PHE D 1 80 ? 24.140 54.521 27.708 1.00 21.58 80 PHE Y N 1
ATOM 5260 C CA . PHE D 1 80 ? 23.458 55.195 28.801 1.00 21.06 80 PHE Y CA 1
ATOM 5261 C C . PHE D 1 80 ? 24.295 56.309 29.426 1.00 20.67 80 PHE Y C 1
ATOM 5262 O O . PHE D 1 80 ? 23.847 57.457 29.524 1.00 19.31 80 PHE Y O 1
ATOM 5270 N N . ASN D 1 81 ? 25.511 55.976 29.849 1.00 19.75 81 ASN Y N 1
ATOM 5271 C CA . ASN D 1 81 ? 26.370 56.979 30.471 1.00 20.50 81 ASN Y CA 1
ATOM 5272 C C . ASN D 1 81 ? 26.927 57.967 29.454 1.00 19.67 81 ASN Y C 1
ATOM 5273 O O . ASN D 1 81 ? 27.003 59.163 29.729 1.00 20.60 81 ASN Y O 1
ATOM 5278 N N . GLY D 1 82 ? 27.315 57.478 28.281 1.00 19.16 82 GLY Y N 1
ATOM 5279 C CA . GLY D 1 82 ? 27.824 58.379 27.263 1.00 19.70 82 GLY Y CA 1
ATOM 5280 C C . GLY D 1 82 ? 26.732 59.363 26.881 1.00 19.77 82 GLY Y C 1
ATOM 5281 O O . GLY D 1 82 ? 26.987 60.554 26.703 1.00 19.67 82 GLY Y O 1
ATOM 5282 N N . GLY D 1 83 ? 25.507 58.862 26.762 1.00 20.34 83 GLY Y N 1
ATOM 5283 C CA . GLY D 1 83 ? 24.392 59.719 26.413 1.00 17.96 83 GLY Y CA 1
ATOM 5284 C C . GLY D 1 83 ? 24.132 60.738 27.504 1.00 18.81 83 GLY Y C 1
ATOM 5285 O O . GLY D 1 83 ? 23.885 61.914 27.227 1.00 17.81 83 GLY Y O 1
ATOM 5286 N N . GLY D 1 84 ? 24.196 60.284 28.752 1.00 18.61 84 GLY Y N 1
ATOM 5287 C CA . GLY D 1 84 ? 23.972 61.176 29.871 1.00 18.35 84 GLY Y CA 1
ATOM 5288 C C . GLY D 1 84 ? 24.949 62.334 29.875 1.00 19.89 84 GLY Y C 1
ATOM 5289 O O . GLY D 1 84 ? 24.572 63.482 30.132 1.00 20.83 84 GLY Y O 1
ATOM 5290 N N . HIS D 1 85 ? 26.213 62.038 29.592 1.00 19.27 85 HIS Y N 1
ATOM 5291 C CA . HIS D 1 85 ? 27.242 63.068 29.572 1.00 20.59 85 HIS Y CA 1
ATOM 5292 C C . HIS D 1 85 ? 26.960 64.084 28.471 1.00 20.38 85 HIS Y C 1
ATOM 5293 O O . HIS D 1 85 ? 27.022 65.291 28.692 1.00 22.18 85 HIS Y O 1
ATOM 5300 N N . ILE D 1 86 ? 26.663 63.572 27.282 1.00 19.15 86 ILE Y N 1
ATOM 5301 C CA . ILE D 1 86 ? 26.352 64.400 26.124 1.00 18.12 86 ILE Y CA 1
ATOM 5302 C C . ILE D 1 86 ? 25.141 65.292 26.377 1.00 19.50 86 ILE Y C 1
ATOM 5303 O O . ILE D 1 86 ? 25.187 66.508 26.166 1.00 18.39 86 ILE Y O 1
ATOM 5308 N N . ASN D 1 87 ? 24.055 64.672 26.827 1.00 18.36 87 ASN Y N 1
ATOM 5309 C CA . ASN D 1 87 ? 22.820 65.399 27.066 1.00 19.72 87 ASN Y CA 1
ATOM 5310 C C . ASN D 1 87 ? 22.952 66.502 28.112 1.00 20.49 87 ASN Y C 1
ATOM 5311 O O . ASN D 1 87 ? 22.537 67.640 27.868 1.00 19.04 87 ASN Y O 1
ATOM 5316 N N . HIS D 1 88 ? 23.522 66.186 29.272 1.00 19.53 88 HIS Y N 1
ATOM 5317 C CA . HIS D 1 88 ? 23.671 67.202 30.311 1.00 19.98 88 HIS Y CA 1
ATOM 5318 C C . HIS D 1 88 ? 24.709 68.261 29.956 1.00 19.76 88 HIS Y C 1
ATOM 5319 O O . HIS D 1 88 ? 24.561 69.424 30.328 1.00 19.28 88 HIS Y O 1
ATOM 5326 N N . SER D 1 89 ? 25.762 67.869 29.245 1.00 19.57 89 SER Y N 1
ATOM 5327 C CA . SER D 1 89 ? 26.781 68.835 28.865 1.00 20.85 89 SER Y CA 1
ATOM 5328 C C . SER D 1 89 ? 26.139 69.903 27.983 1.00 22.29 89 SER Y C 1
ATOM 5329 O O . SER D 1 89 ? 26.389 71.103 28.150 1.00 23.08 89 SER Y O 1
ATOM 5332 N N . LEU D 1 90 ? 25.312 69.457 27.040 1.00 21.76 90 LEU Y N 1
ATOM 5333 C CA . LEU D 1 90 ? 24.609 70.372 26.148 1.00 21.39 90 LEU Y CA 1
ATOM 5334 C C . LEU D 1 90 ? 23.570 71.184 26.910 1.00 21.63 90 LEU Y C 1
ATOM 5335 O O . LEU D 1 90 ? 23.361 72.370 26.621 1.00 20.75 90 LEU Y O 1
ATOM 5340 N N . PHE D 1 91 ? 22.931 70.537 27.885 1.00 18.26 91 PHE Y N 1
ATOM 5341 C CA . PHE D 1 91 ? 21.890 71.169 28.693 1.00 18.70 91 PHE Y CA 1
ATOM 5342 C C . PHE D 1 91 ? 22.413 72.387 29.459 1.00 18.72 91 PHE Y C 1
ATOM 5343 O O . PHE D 1 91 ? 21.834 73.471 29.375 1.00 18.45 91 PHE Y O 1
ATOM 5351 N N . TRP D 1 92 ? 23.503 72.219 30.204 1.00 19.21 92 TRP Y N 1
ATOM 5352 C CA . TRP D 1 92 ? 24.049 73.333 30.979 1.00 20.17 92 TRP Y CA 1
ATOM 5353 C C . TRP D 1 92 ? 24.351 74.524 30.064 1.00 20.46 92 TRP Y C 1
ATOM 5354 O O . TRP D 1 92 ? 24.153 75.677 30.449 1.00 19.37 92 TRP Y O 1
ATOM 5365 N N . LYS D 1 93 ? 24.823 74.247 28.850 1.00 20.75 93 LYS Y N 1
ATOM 5366 C CA . LYS D 1 93 ? 25.140 75.315 27.904 1.00 22.67 93 LYS Y CA 1
ATOM 5367 C C . LYS D 1 93 ? 23.946 75.993 27.236 1.00 23.62 93 LYS Y C 1
ATOM 5368 O O . LYS D 1 93 ? 24.051 77.168 26.849 1.00 23.19 93 LYS Y O 1
ATOM 5374 N N . ASN D 1 94 ? 22.821 75.292 27.072 1.00 22.17 94 ASN Y N 1
ATOM 5375 C CA . ASN D 1 94 ? 21.681 75.965 26.460 1.00 20.83 94 ASN Y CA 1
ATOM 5376 C C . ASN D 1 94 ? 20.750 76.568 27.508 1.00 21.38 94 ASN Y C 1
ATOM 5377 O O . ASN D 1 94 ? 19.564 76.756 27.277 1.00 21.75 94 ASN Y O 1
ATOM 5382 N N . LEU D 1 95 ? 21.329 76.889 28.664 1.00 22.87 95 LEU Y N 1
ATOM 5383 C CA . LEU D 1 95 ? 20.621 77.535 29.767 1.00 22.83 95 LEU Y CA 1
ATOM 5384 C C . LEU D 1 95 ? 21.467 78.745 30.176 1.00 23.74 95 LEU Y C 1
ATOM 5385 O O . LEU D 1 95 ? 22.692 78.731 30.018 1.00 23.15 95 LEU Y O 1
ATOM 5390 N N . ALA D 1 96 ? 20.816 79.782 30.700 1.00 22.45 96 ALA Y N 1
ATOM 5391 C CA . ALA D 1 96 ? 21.514 80.993 31.118 1.00 23.54 96 ALA Y CA 1
ATOM 5392 C C . ALA D 1 96 ? 20.631 81.924 31.935 1.00 23.65 96 ALA Y C 1
ATOM 5393 O O . ALA D 1 96 ? 19.426 82.014 31.710 1.00 24.23 96 ALA Y O 1
ATOM 5395 N N . PRO D 1 97 ? 21.226 82.618 32.916 1.00 24.15 97 PRO Y N 1
ATOM 5396 C CA . PRO D 1 97 ? 20.495 83.555 33.775 1.00 26.38 97 PRO Y CA 1
ATOM 5397 C C . PRO D 1 97 ? 19.743 84.554 32.906 1.00 28.29 97 PRO Y C 1
ATOM 5398 O O . PRO D 1 97 ? 20.178 84.853 31.793 1.00 25.93 97 PRO Y O 1
ATOM 5402 N N . GLU D 1 98 ? 18.622 85.066 33.408 1.00 32.80 98 GLU Y N 1
ATOM 5403 C CA . GLU D 1 98 ? 17.834 86.035 32.648 1.00 38.40 98 GLU Y CA 1
ATOM 5404 C C . GLU D 1 98 ? 18.638 87.292 32.330 1.00 40.21 98 GLU Y C 1
ATOM 5405 O O . GLU D 1 98 ? 18.421 87.930 31.300 1.00 41.50 98 GLU Y O 1
ATOM 5411 N N . LYS D 1 99 ? 19.567 87.643 33.214 1.00 42.87 99 LYS Y N 1
ATOM 5412 C CA . LYS D 1 99 ? 20.387 88.832 33.011 1.00 45.35 99 LYS Y CA 1
ATOM 5413 C C . LYS D 1 99 ? 21.520 88.551 32.032 1.00 44.40 99 LYS Y C 1
ATOM 5414 O O . LYS D 1 99 ? 22.171 89.472 31.548 1.00 46.32 99 LYS Y O 1
ATOM 5420 N N . SER D 1 100 ? 21.754 87.276 31.746 1.00 42.71 100 SER Y N 1
ATOM 5421 C CA . SER D 1 100 ? 22.816 86.894 30.828 1.00 41.26 100 SER Y CA 1
ATOM 5422 C C . SER D 1 100 ? 22.272 86.386 29.501 1.00 40.42 100 SER Y C 1
ATOM 5423 O O . SER D 1 100 ? 22.910 85.576 28.831 1.00 40.60 100 SER Y O 1
ATOM 5426 N N . GLY D 1 101 ? 21.091 86.857 29.123 1.00 39.66 101 GLY Y N 1
ATOM 5427 C CA . GLY D 1 101 ? 20.511 86.430 27.864 1.00 37.95 101 GLY Y CA 1
ATOM 5428 C C . GLY D 1 101 ? 19.521 85.288 27.971 1.00 37.02 101 GLY Y C 1
ATOM 5429 O O . GLY D 1 101 ? 18.956 84.863 26.964 1.00 37.50 101 GLY Y O 1
ATOM 5430 N N . GLY D 1 102 ? 19.310 84.785 29.182 1.00 34.98 102 GLY Y N 1
ATOM 5431 C CA . GLY D 1 102 ? 18.367 83.699 29.359 1.00 33.41 102 GLY Y CA 1
ATOM 5432 C C . GLY D 1 102 ? 16.958 84.111 28.965 1.00 33.27 102 GLY Y C 1
ATOM 5433 O O . GLY D 1 102 ? 16.459 85.142 29.420 1.00 32.45 102 GLY Y O 1
ATOM 5434 N N . GLY D 1 103 ? 16.323 83.316 28.105 1.00 31.98 103 GLY Y N 1
ATOM 5435 C CA . GLY D 1 103 ? 14.964 83.606 27.673 1.00 30.51 103 GLY Y CA 1
ATOM 5436 C C . GLY D 1 103 ? 14.838 84.734 26.665 1.00 30.95 103 GLY Y C 1
ATOM 5437 O O . GLY D 1 103 ? 13.730 85.143 26.322 1.00 29.81 103 GLY Y O 1
ATOM 5438 N N . LYS D 1 104 ? 15.974 85.234 26.188 1.00 30.95 104 LYS Y N 1
ATOM 5439 C CA . LYS D 1 104 ? 16.008 86.324 25.219 1.00 31.45 104 LYS Y CA 1
ATOM 5440 C C . LYS D 1 104 ? 16.094 85.777 23.795 1.00 30.62 104 LYS Y C 1
ATOM 5441 O O . LYS D 1 104 ? 17.174 85.715 23.205 1.00 29.86 104 LYS Y O 1
ATOM 5447 N N . ILE D 1 105 ? 14.946 85.398 23.244 1.00 30.59 105 ILE Y N 1
ATOM 5448 C CA . ILE D 1 105 ? 14.878 84.835 21.900 1.00 32.13 105 ILE Y CA 1
ATOM 5449 C C . ILE D 1 105 ? 15.438 85.762 20.810 1.00 33.37 105 ILE Y C 1
ATOM 5450 O O . ILE D 1 105 ? 15.922 85.290 19.781 1.00 31.98 105 ILE Y O 1
ATOM 5455 N N . ASP D 1 106 ? 15.380 87.073 21.028 1.00 35.20 106 ASP Y N 1
ATOM 5456 C CA . ASP D 1 106 ? 15.891 88.011 20.031 1.00 36.36 106 ASP Y CA 1
ATOM 5457 C C . ASP D 1 106 ? 17.401 87.913 19.848 1.00 36.91 106 ASP Y C 1
ATOM 5458 O O . ASP D 1 106 ? 17.959 88.475 18.903 1.00 37.10 106 ASP Y O 1
ATOM 5463 N N . GLN D 1 107 ? 18.065 87.198 20.750 1.00 36.49 107 GLN Y N 1
ATOM 5464 C CA . GLN D 1 107 ? 19.508 87.017 20.646 1.00 36.49 107 GLN Y CA 1
ATOM 5465 C C . GLN D 1 107 ? 19.805 85.857 19.702 1.00 36.01 107 GLN Y C 1
ATOM 5466 O O . GLN D 1 107 ? 20.953 85.445 19.537 1.00 35.63 107 GLN Y O 1
ATOM 5472 N N . ALA D 1 108 ? 18.749 85.342 19.080 1.00 33.88 108 ALA Y N 1
ATOM 5473 C CA . ALA D 1 108 ? 18.861 84.247 18.124 1.00 33.64 108 ALA Y CA 1
ATOM 5474 C C . ALA D 1 108 ? 18.051 84.625 16.883 1.00 31.96 108 ALA Y C 1
ATOM 5475 O O . ALA D 1 108 ? 17.086 83.951 16.532 1.00 32.32 108 ALA Y O 1
ATOM 5477 N N . PRO D 1 109 ? 18.443 85.713 16.201 1.00 32.50 109 PRO Y N 1
ATOM 5478 C CA . PRO D 1 109 ? 17.765 86.205 14.996 1.00 30.96 109 PRO Y CA 1
ATOM 5479 C C . PRO D 1 109 ? 17.539 85.143 13.923 1.00 29.78 109 PRO Y C 1
ATOM 5480 O O . PRO D 1 109 ? 16.419 84.959 13.450 1.00 29.27 109 PRO Y O 1
ATOM 5484 N N . VAL D 1 110 ? 18.609 84.455 13.538 1.00 28.79 110 VAL Y N 1
ATOM 5485 C CA . VAL D 1 110 ? 18.524 83.427 12.508 1.00 29.90 110 VAL Y CA 1
ATOM 5486 C C . VAL D 1 110 ? 17.624 82.271 12.926 1.00 29.65 110 VAL Y C 1
ATOM 5487 O O . VAL D 1 110 ? 16.765 81.836 12.158 1.00 29.19 110 VAL Y O 1
ATOM 5491 N N . LEU D 1 111 ? 17.826 81.773 14.145 1.00 29.20 111 LEU Y N 1
ATOM 5492 C CA . LEU D 1 111 ? 17.029 80.660 14.660 1.00 27.41 111 LEU Y CA 1
ATOM 5493 C C . LEU D 1 111 ? 15.554 81.031 14.789 1.00 28.59 111 LEU Y C 1
ATOM 5494 O O . LEU D 1 111 ? 14.671 80.299 14.325 1.00 27.91 111 LEU Y O 1
ATOM 5499 N N . LYS D 1 112 ? 15.295 82.174 15.418 1.00 29.23 112 LYS Y N 1
ATOM 5500 C CA . LYS D 1 112 ? 13.930 82.649 15.611 1.00 30.53 112 LYS Y CA 1
ATOM 5501 C C . LYS D 1 112 ? 13.195 82.748 14.273 1.00 30.52 112 LYS Y C 1
ATOM 5502 O O . LYS D 1 112 ? 12.042 82.333 14.151 1.00 30.91 112 LYS Y O 1
ATOM 5508 N N . ALA D 1 113 ? 13.864 83.298 13.266 1.00 30.26 113 ALA Y N 1
ATOM 5509 C CA . ALA D 1 113 ? 13.251 83.438 11.948 1.00 30.62 113 ALA Y CA 1
ATOM 5510 C C . ALA D 1 113 ? 12.867 82.069 11.395 1.00 29.85 113 ALA Y C 1
ATOM 5511 O O . ALA D 1 113 ? 11.749 81.874 10.914 1.00 29.69 113 ALA Y O 1
ATOM 5513 N N . ALA D 1 114 ? 13.804 81.127 11.468 1.00 29.18 114 ALA Y N 1
ATOM 5514 C CA . ALA D 1 114 ? 13.569 79.771 10.979 1.00 29.62 114 ALA Y CA 1
ATO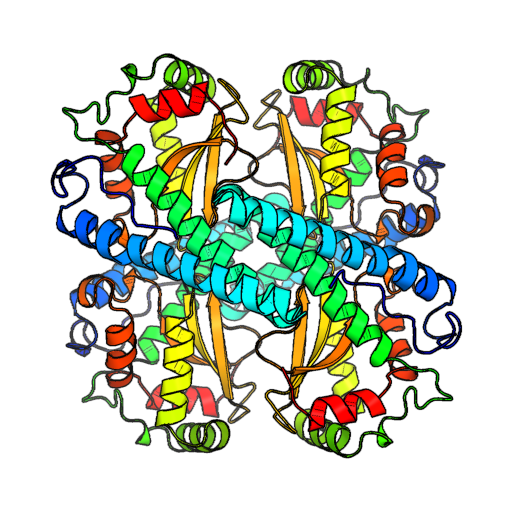M 5515 C C . ALA D 1 114 ? 12.437 79.123 11.766 1.00 28.77 114 ALA Y C 1
ATOM 5516 O O . ALA D 1 114 ? 11.624 78.378 11.216 1.00 28.02 114 ALA Y O 1
ATOM 5518 N N . ILE D 1 115 ? 12.396 79.409 13.061 1.00 28.62 115 ILE Y N 1
ATOM 5519 C CA . ILE D 1 115 ? 11.357 78.864 13.916 1.00 29.05 115 ILE Y CA 1
ATOM 5520 C C . ILE D 1 115 ? 10.008 79.446 13.514 1.00 29.76 115 ILE Y C 1
ATOM 5521 O O . ILE D 1 115 ? 9.002 78.732 13.466 1.00 28.08 115 ILE Y O 1
ATOM 5526 N N . GLU D 1 116 ? 9.986 80.738 13.203 1.00 30.82 116 GLU Y N 1
ATOM 5527 C CA . GLU D 1 116 ? 8.736 81.385 12.811 1.00 32.48 116 GLU Y CA 1
ATOM 5528 C C . GLU D 1 116 ? 8.219 80.855 11.477 1.00 33.04 116 GLU Y C 1
ATOM 5529 O O . GLU D 1 116 ? 7.013 80.722 11.281 1.00 31.83 116 GLU Y O 1
ATOM 5535 N N . GLN D 1 117 ? 9.134 80.543 10.566 1.00 34.67 117 GLN Y N 1
ATOM 5536 C CA . GLN D 1 117 ? 8.749 80.025 9.262 1.00 37.53 117 GLN Y CA 1
ATOM 5537 C C . GLN D 1 117 ? 8.207 78.601 9.345 1.00 38.07 117 GLN Y C 1
ATOM 5538 O O . GLN D 1 117 ? 7.293 78.232 8.606 1.00 38.45 117 GLN Y O 1
ATOM 5544 N N . ARG D 1 118 ? 8.774 77.812 10.252 1.00 37.29 118 ARG Y N 1
ATOM 5545 C CA . ARG D 1 118 ? 8.369 76.422 10.429 1.00 36.53 118 ARG Y CA 1
ATOM 5546 C C . ARG D 1 118 ? 7.075 76.263 11.226 1.00 35.17 118 ARG Y C 1
ATOM 5547 O O . ARG D 1 118 ? 6.215 75.454 10.871 1.00 33.99 118 ARG Y O 1
ATOM 5555 N N . TRP D 1 119 ? 6.941 77.030 12.303 1.00 32.19 119 TRP Y N 1
ATOM 5556 C CA . TRP D 1 119 ? 5.764 76.936 13.158 1.00 31.02 119 TRP Y CA 1
ATOM 5557 C C . TRP D 1 119 ? 4.846 78.159 13.114 1.00 30.14 119 TRP Y C 1
ATOM 5558 O O . TRP D 1 119 ? 3.812 78.192 13.783 1.00 30.06 119 TRP Y O 1
ATOM 5569 N N . GLY D 1 120 ? 5.216 79.160 12.323 1.00 29.48 120 GLY Y N 1
ATOM 5570 C CA . GLY D 1 120 ? 4.395 80.355 12.227 1.00 29.27 120 GLY Y CA 1
ATOM 5571 C C . GLY D 1 120 ? 4.862 81.448 13.169 1.00 29.31 120 GLY Y C 1
ATOM 5572 O O . GLY D 1 120 ? 5.040 82.599 12.766 1.00 29.55 120 GLY Y O 1
ATOM 5573 N N . SER D 1 121 ? 5.064 81.093 14.432 1.00 27.05 121 SER Y N 1
ATOM 5574 C CA . SER D 1 121 ? 5.522 82.062 15.420 1.00 25.19 121 SER Y CA 1
ATOM 5575 C C . SER D 1 121 ? 6.230 81.360 16.568 1.00 24.94 121 SER Y C 1
ATOM 5576 O O . SER D 1 121 ? 6.084 80.154 16.762 1.00 23.23 121 SER Y O 1
ATOM 5579 N N . PHE D 1 122 ? 6.989 82.133 17.331 1.00 25.57 122 PHE Y N 1
ATOM 5580 C CA . PHE D 1 122 ? 7.719 81.595 18.456 1.00 26.26 122 PHE Y CA 1
ATOM 5581 C C . PHE D 1 122 ? 6.765 80.918 19.444 1.00 25.72 122 PHE Y C 1
ATOM 5582 O O . PHE D 1 122 ? 7.012 79.794 19.879 1.00 25.41 122 PHE Y O 1
ATOM 5590 N N . ASP D 1 123 ? 5.664 81.587 19.780 1.00 24.89 123 ASP Y N 1
ATOM 5591 C CA . ASP D 1 123 ? 4.696 81.022 20.720 1.00 23.94 123 ASP Y CA 1
ATOM 5592 C C . ASP D 1 123 ? 4.118 79.683 20.278 1.00 23.55 123 ASP Y C 1
ATOM 5593 O O . ASP D 1 123 ? 3.904 78.790 21.099 1.00 23.45 123 ASP Y O 1
ATOM 5598 N N . LYS D 1 124 ? 3.849 79.549 18.985 1.00 24.58 124 LYS Y N 1
ATOM 5599 C CA . LYS D 1 124 ? 3.305 78.305 18.462 1.00 24.83 124 LYS Y CA 1
ATOM 5600 C C . LYS D 1 124 ? 4.357 77.208 18.589 1.00 24.42 124 LYS Y C 1
ATOM 5601 O O . LYS D 1 124 ? 4.027 76.059 18.873 1.00 22.59 124 LYS Y O 1
ATOM 5607 N N . PHE D 1 125 ? 5.623 77.564 18.387 1.00 22.95 125 PHE Y N 1
ATOM 5608 C CA . PHE D 1 125 ? 6.697 76.591 18.521 1.00 22.64 125 PHE Y CA 1
ATOM 5609 C C . PHE D 1 125 ? 6.780 76.120 19.971 1.00 22.67 125 PHE Y C 1
ATOM 5610 O O . PHE D 1 125 ? 6.943 74.928 20.233 1.00 21.28 125 PHE Y O 1
ATOM 5618 N N . LYS D 1 126 ? 6.677 77.064 20.904 1.00 21.01 126 LYS Y N 1
ATOM 5619 C CA . LYS D 1 126 ? 6.742 76.757 22.329 1.00 23.29 126 LYS Y CA 1
ATOM 5620 C C . LYS D 1 126 ? 5.613 75.817 22.727 1.00 22.64 126 LYS Y C 1
ATOM 5621 O O . LYS D 1 126 ? 5.804 74.881 23.506 1.00 21.12 126 LYS Y O 1
ATOM 5627 N N . ASP D 1 127 ? 4.432 76.068 22.182 1.00 23.06 127 ASP Y N 1
ATOM 5628 C CA . ASP D 1 127 ? 3.287 75.229 22.472 1.00 22.55 127 ASP Y CA 1
ATOM 5629 C C . ASP D 1 127 ? 3.584 73.805 22.021 1.00 22.90 127 ASP Y C 1
ATOM 5630 O O . ASP D 1 127 ? 3.374 72.848 22.767 1.00 22.97 127 ASP Y O 1
ATOM 5635 N N . ALA D 1 128 ? 4.079 73.673 20.796 1.00 22.03 128 ALA Y N 1
ATOM 5636 C CA . ALA D 1 128 ? 4.405 72.363 20.247 1.00 23.12 128 ALA Y CA 1
ATOM 5637 C C . ALA D 1 128 ? 5.494 71.686 21.070 1.00 22.72 128 ALA Y C 1
ATOM 5638 O O . ALA D 1 128 ? 5.432 70.480 21.316 1.00 22.60 128 ALA Y O 1
ATOM 5640 N N . PHE D 1 129 ? 6.487 72.460 21.500 1.00 22.56 129 PHE Y N 1
ATOM 5641 C CA . PHE D 1 129 ? 7.573 71.903 22.292 1.00 22.09 129 PHE Y CA 1
ATOM 5642 C C . PHE D 1 129 ? 7.046 71.423 23.648 1.00 22.20 129 PHE Y C 1
ATOM 5643 O O . PHE D 1 129 ? 7.309 70.290 24.053 1.00 21.22 129 PHE Y O 1
ATOM 5651 N N . ASN D 1 130 ? 6.298 72.281 24.342 1.00 21.32 130 ASN Y N 1
ATOM 5652 C CA . ASN D 1 130 ? 5.736 71.919 25.642 1.00 23.41 130 ASN Y CA 1
ATOM 5653 C C . ASN D 1 130 ? 4.868 70.671 25.546 1.00 24.18 130 ASN Y C 1
ATOM 5654 O O . ASN D 1 130 ? 4.905 69.802 26.423 1.00 23.71 130 ASN Y O 1
ATOM 5659 N N . THR D 1 131 ? 4.092 70.584 24.471 1.00 23.26 131 THR Y N 1
ATOM 5660 C CA . THR D 1 131 ? 3.216 69.440 24.260 1.00 24.74 131 THR Y CA 1
ATOM 5661 C C . THR D 1 131 ? 4.070 68.181 24.130 1.00 23.62 131 THR Y C 1
ATOM 5662 O O . THR D 1 131 ? 3.753 67.135 24.693 1.00 23.33 131 THR Y O 1
ATOM 5666 N N . THR D 1 132 ? 5.162 68.292 23.385 1.00 22.02 132 THR Y N 1
ATOM 5667 C CA . THR D 1 132 ? 6.052 67.160 23.208 1.00 21.62 132 THR Y CA 1
ATOM 5668 C C . THR D 1 132 ? 6.691 66.809 24.551 1.00 21.94 132 THR Y C 1
ATOM 5669 O O . THR D 1 132 ? 6.738 65.641 24.933 1.00 20.21 132 THR Y O 1
ATOM 5673 N N . LEU D 1 133 ? 7.169 67.817 25.275 1.00 20.65 133 LEU Y N 1
ATOM 5674 C CA . LEU D 1 133 ? 7.782 67.570 26.574 1.00 21.77 133 LEU Y CA 1
ATOM 5675 C C . LEU D 1 133 ? 6.835 66.848 27.515 1.00 22.79 133 LEU Y C 1
ATOM 5676 O O . LEU D 1 133 ? 7.187 65.822 28.107 1.00 24.21 133 LEU Y O 1
ATOM 5681 N N . LEU D 1 134 ? 5.632 67.387 27.664 1.00 23.17 134 LEU Y N 1
ATOM 5682 C CA . LEU D 1 134 ? 4.653 66.787 28.567 1.00 24.43 134 LEU Y CA 1
ATOM 5683 C C . LEU D 1 134 ? 4.181 65.406 28.124 1.00 24.81 134 LEU Y C 1
ATOM 5684 O O . LEU D 1 134 ? 3.638 64.639 28.926 1.00 26.20 134 LEU Y O 1
ATOM 5689 N N . GLY D 1 135 ? 4.409 65.087 26.855 1.00 22.97 135 GLY Y N 1
ATOM 5690 C CA . GLY D 1 135 ? 3.990 63.799 26.340 1.00 21.65 135 GLY Y CA 1
ATOM 5691 C C . GLY D 1 135 ? 4.984 62.677 26.573 1.00 21.16 135 GLY Y C 1
ATOM 5692 O O . GLY D 1 135 ? 4.659 61.511 26.360 1.00 20.53 135 GLY Y O 1
ATOM 5693 N N . ILE D 1 136 ? 6.191 63.005 27.015 1.00 19.88 136 ILE Y N 1
ATOM 5694 C CA . ILE D 1 136 ? 7.199 61.980 27.257 1.00 19.83 136 ILE Y CA 1
ATOM 5695 C C . ILE D 1 136 ? 6.795 61.040 28.392 1.00 21.77 136 ILE Y C 1
ATOM 5696 O O . ILE D 1 136 ? 6.394 61.487 29.472 1.00 21.25 136 ILE Y O 1
ATOM 5701 N N . GLN D 1 137 ? 6.899 59.738 28.139 1.00 21.88 137 GLN Y N 1
ATOM 5702 C CA . GLN D 1 137 ? 6.553 58.725 29.133 1.00 23.96 137 GLN Y CA 1
ATOM 5703 C C . GLN D 1 137 ? 7.818 58.201 29.787 1.00 23.35 137 GLN Y C 1
ATOM 5704 O O . GLN D 1 137 ? 8.711 57.704 29.108 1.00 24.58 137 GLN Y O 1
ATOM 5710 N N . GLY D 1 138 ? 7.895 58.309 31.107 1.00 21.96 138 GLY Y N 1
ATOM 5711 C CA . GLY D 1 138 ? 9.086 57.860 31.803 1.00 22.07 138 GLY Y CA 1
ATOM 5712 C C . GLY D 1 138 ? 10.151 58.938 31.715 1.00 22.02 138 GLY Y C 1
ATOM 5713 O O . GLY D 1 138 ? 9.832 60.121 31.618 1.00 21.77 138 GLY Y O 1
ATOM 5714 N N . SER D 1 139 ? 11.417 58.535 31.733 1.00 21.95 139 SER Y N 1
ATOM 5715 C CA . SER D 1 139 ? 12.521 59.484 31.663 1.00 20.84 139 SER Y CA 1
ATOM 5716 C C . SER D 1 139 ? 12.921 59.752 30.218 1.00 20.96 139 SER Y C 1
ATOM 5717 O O . SER D 1 139 ? 12.963 58.844 29.389 1.00 21.27 139 SER Y O 1
ATOM 5720 N N . GLY D 1 140 ? 13.202 61.011 29.918 1.00 20.46 140 GLY Y N 1
ATOM 5721 C CA . GLY D 1 140 ? 13.596 61.357 28.570 1.00 19.40 140 GLY Y CA 1
ATOM 5722 C C . GLY D 1 140 ? 13.883 62.834 28.391 1.00 19.89 140 GLY Y C 1
ATOM 5723 O O . GLY D 1 140 ? 13.787 63.624 29.332 1.00 17.98 140 GLY Y O 1
ATOM 5724 N N . TRP D 1 141 ? 14.215 63.200 27.157 1.00 18.33 141 TRP Y N 1
ATOM 5725 C CA . TRP D 1 141 ? 14.546 64.573 26.800 1.00 18.62 141 TRP Y CA 1
ATOM 5726 C C . TRP D 1 141 ? 13.737 65.054 25.599 1.00 19.10 141 TRP Y C 1
ATOM 5727 O O . TRP D 1 141 ? 13.346 64.260 24.735 1.00 18.10 141 TRP Y O 1
ATOM 5738 N N . GLY D 1 142 ? 13.498 66.361 25.560 1.00 17.96 142 GLY Y N 1
ATOM 5739 C CA . GLY D 1 142 ? 12.800 66.970 24.447 1.00 20.34 142 GLY Y CA 1
ATOM 5740 C C . GLY D 1 142 ? 13.875 67.771 23.732 1.00 21.12 142 GLY Y C 1
ATOM 5741 O O . GLY D 1 142 ? 14.682 68.419 24.402 1.00 21.47 142 GLY Y O 1
ATOM 5742 N N . TRP D 1 143 ? 13.907 67.734 22.399 1.00 20.70 143 TRP Y N 1
ATOM 5743 C CA . TRP D 1 143 ? 14.928 68.459 21.635 1.00 20.79 143 TRP Y CA 1
ATOM 5744 C C . TRP D 1 143 ? 14.415 69.185 20.401 1.00 21.98 143 TRP Y C 1
ATOM 5745 O O . TRP D 1 143 ? 13.424 68.785 19.791 1.00 22.92 143 TRP Y O 1
ATOM 5756 N N . LEU D 1 144 ? 15.121 70.250 20.036 1.00 21.83 144 LEU Y N 1
ATOM 5757 C CA . LEU D 1 144 ? 14.848 70.990 18.814 1.00 21.22 144 LEU Y CA 1
ATOM 5758 C C . LEU D 1 144 ? 16.151 70.736 18.053 1.00 22.03 144 LEU Y C 1
ATOM 5759 O O . LEU D 1 144 ? 17.222 71.147 18.510 1.00 24.92 144 LEU Y O 1
ATOM 5764 N N . VAL D 1 145 ? 16.075 70.032 16.926 1.00 22.81 145 VAL Y N 1
ATOM 5765 C CA . VAL D 1 145 ? 17.272 69.724 16.139 1.00 23.51 145 VAL Y CA 1
ATOM 5766 C C . VAL D 1 145 ? 17.207 70.328 14.742 1.00 24.56 145 VAL Y C 1
ATOM 5767 O O . VAL D 1 145 ? 16.188 70.891 14.354 1.00 24.91 145 VAL Y O 1
ATOM 5771 N N . THR D 1 146 ? 18.306 70.222 14.002 1.00 26.70 146 THR Y N 1
ATOM 5772 C CA . THR D 1 146 ? 18.374 70.720 12.627 1.00 29.10 146 THR Y CA 1
ATOM 5773 C C . THR D 1 146 ? 19.176 69.698 11.821 1.00 30.14 146 THR Y C 1
ATOM 5774 O O . THR D 1 146 ? 20.073 69.051 12.362 1.00 30.35 146 THR Y O 1
ATOM 5778 N N . ASP D 1 147 ? 18.850 69.546 10.539 1.00 31.86 147 ASP Y N 1
ATOM 5779 C CA . ASP D 1 147 ? 19.543 68.583 9.688 1.00 33.20 147 ASP Y CA 1
ATOM 5780 C C . ASP D 1 147 ? 20.867 69.108 9.145 1.00 33.87 147 ASP Y C 1
ATOM 5781 O O . ASP D 1 147 ? 21.592 68.388 8.459 1.00 35.01 147 ASP Y O 1
ATOM 5786 N N . GLY D 1 148 ? 21.182 70.359 9.453 1.00 33.89 148 GLY Y N 1
ATOM 5787 C CA . GLY D 1 148 ? 22.426 70.934 8.979 1.00 33.70 148 GLY Y CA 1
ATOM 5788 C C . GLY D 1 148 ? 22.516 72.412 9.288 1.00 33.18 148 GLY Y C 1
ATOM 5789 O O . GLY D 1 148 ? 21.583 72.982 9.851 1.00 32.49 148 GLY Y O 1
ATOM 5790 N N . PRO D 1 149 ? 23.631 73.065 8.929 1.00 33.55 149 PRO Y N 1
ATOM 5791 C CA . PRO D 1 149 ? 23.796 74.499 9.192 1.00 32.66 149 PRO Y CA 1
ATOM 5792 C C . PRO D 1 149 ? 22.626 75.298 8.629 1.00 32.77 149 PRO Y C 1
ATOM 5793 O O . PRO D 1 149 ? 22.362 75.271 7.425 1.00 32.28 149 PRO Y O 1
ATOM 5797 N N . LYS D 1 150 ? 21.925 76.000 9.513 1.00 32.68 150 LYS Y N 1
ATOM 5798 C CA . LYS D 1 150 ? 20.763 76.794 9.123 1.00 33.13 150 LYS Y CA 1
ATOM 5799 C C . LYS D 1 150 ? 19.797 75.926 8.317 1.00 32.57 150 LYS Y C 1
ATOM 5800 O O . LYS D 1 150 ? 19.113 76.402 7.405 1.00 32.33 150 LYS Y O 1
ATOM 5806 N N . GLY D 1 151 ? 19.744 74.645 8.673 1.00 31.36 151 GLY Y N 1
ATOM 5807 C CA . GLY D 1 151 ? 18.874 73.710 7.980 1.00 30.82 151 GLY Y CA 1
ATOM 5808 C C . GLY D 1 151 ? 17.447 73.689 8.494 1.00 29.99 151 GLY Y C 1
ATOM 5809 O O . GLY D 1 151 ? 17.001 74.632 9.147 1.00 28.87 151 GLY Y O 1
ATOM 5810 N N . LYS D 1 152 ? 16.731 72.608 8.195 1.00 30.87 152 LYS Y N 1
ATOM 5811 C CA . LYS D 1 152 ? 15.347 72.451 8.623 1.00 31.45 152 LYS Y CA 1
ATOM 5812 C C . LYS D 1 152 ? 15.286 72.071 10.096 1.00 31.09 152 LYS Y C 1
ATOM 5813 O O . LYS D 1 152 ? 16.057 71.238 10.571 1.00 30.51 152 LYS Y O 1
ATOM 5819 N N . LEU D 1 153 ? 14.352 72.686 10.809 1.00 30.22 153 LEU Y N 1
ATOM 5820 C CA . LEU D 1 153 ? 14.174 72.449 12.233 1.00 29.28 153 LEU Y CA 1
ATOM 5821 C C . LEU D 1 153 ? 13.147 71.357 12.513 1.00 29.14 153 LEU Y C 1
ATOM 5822 O O . LEU D 1 153 ? 12.176 71.194 11.774 1.00 27.07 153 LEU Y O 1
ATOM 5827 N N . ASP D 1 154 ? 13.369 70.602 13.583 1.00 28.61 154 ASP Y N 1
ATOM 5828 C CA . ASP D 1 154 ? 12.437 69.550 13.985 1.00 26.94 154 ASP Y CA 1
ATOM 5829 C C . ASP D 1 154 ? 12.471 69.351 15.490 1.00 25.21 154 ASP Y C 1
ATOM 5830 O O . ASP D 1 154 ? 13.509 69.523 16.138 1.00 23.52 154 ASP Y O 1
ATOM 5835 N N . ILE D 1 155 ? 11.317 68.993 16.038 1.00 22.79 155 ILE Y N 1
ATOM 5836 C CA . ILE D 1 155 ? 11.204 68.720 17.459 1.00 21.55 155 ILE Y CA 1
ATOM 5837 C C . ILE D 1 155 ? 11.216 67.208 17.585 1.00 21.45 155 ILE Y C 1
ATOM 5838 O O . ILE D 1 155 ? 10.510 66.527 16.848 1.00 21.78 155 ILE Y O 1
ATOM 5843 N N . THR D 1 156 ? 12.038 66.683 18.489 1.00 19.06 156 THR Y N 1
ATOM 5844 C CA . THR D 1 156 ? 12.109 65.244 18.713 1.00 20.39 156 THR Y CA 1
ATOM 5845 C C . THR D 1 156 ? 12.323 64.984 20.196 1.00 20.55 156 THR Y C 1
ATOM 5846 O O . THR D 1 156 ? 12.455 65.920 20.988 1.00 19.37 156 THR Y O 1
ATOM 5850 N N . THR D 1 157 ? 12.347 63.708 20.568 1.00 19.00 157 THR Y N 1
ATOM 5851 C CA . THR D 1 157 ? 12.591 63.320 21.953 1.00 19.62 157 THR Y CA 1
ATOM 5852 C C . THR D 1 157 ? 13.506 62.110 21.964 1.00 19.86 157 THR Y C 1
ATOM 5853 O O . THR D 1 157 ? 13.601 61.385 20.975 1.00 20.12 157 THR Y O 1
ATOM 5857 N N . THR D 1 158 ? 14.195 61.908 23.079 1.00 19.61 158 THR Y N 1
ATOM 5858 C CA . THR D 1 158 ? 15.045 60.740 23.236 1.00 21.34 158 THR Y CA 1
ATOM 5859 C C . THR D 1 158 ? 14.609 60.133 24.565 1.00 22.43 158 THR Y C 1
ATOM 5860 O O . THR D 1 158 ? 14.170 60.850 25.469 1.00 23.07 158 THR Y O 1
ATOM 5864 N N . HIS D 1 159 ? 14.705 58.814 24.677 1.00 23.91 159 HIS Y N 1
ATOM 5865 C CA . HIS D 1 159 ? 14.301 58.137 25.900 1.00 24.23 159 HIS Y CA 1
ATOM 5866 C C . HIS D 1 159 ? 15.502 57.915 26.810 1.00 23.34 159 HIS Y C 1
ATOM 5867 O O . HIS D 1 159 ? 16.610 57.644 26.340 1.00 20.70 159 HIS Y O 1
ATOM 5874 N N . ASP D 1 160 ? 15.257 58.025 28.113 1.00 21.27 160 ASP Y N 1
ATOM 5875 C CA . ASP D 1 160 ? 16.281 57.859 29.131 1.00 21.59 160 ASP Y CA 1
ATOM 5876 C C . ASP D 1 160 ? 17.449 58.807 28.884 1.00 20.33 160 ASP Y C 1
ATOM 5877 O O . ASP D 1 160 ? 17.272 60.017 28.962 1.00 21.03 160 ASP Y O 1
ATOM 5882 N N . GLN D 1 161 ? 18.638 58.292 28.591 1.00 21.03 161 GLN Y N 1
ATOM 5883 C CA . GLN D 1 161 ? 19.763 59.183 28.335 1.00 21.74 161 GLN Y CA 1
ATOM 5884 C C . GLN D 1 161 ? 20.277 59.110 26.901 1.00 22.21 161 GLN Y C 1
ATOM 5885 O O . GLN D 1 161 ? 21.392 59.555 26.612 1.00 22.15 161 GLN Y O 1
ATOM 5891 N N . ASP D 1 162 ? 19.475 58.546 26.002 1.00 22.00 162 ASP Y N 1
ATOM 5892 C CA . ASP D 1 162 ? 19.888 58.453 24.605 1.00 23.36 162 ASP Y CA 1
ATOM 5893 C C . ASP D 1 162 ? 20.142 59.858 24.078 1.00 24.55 162 ASP Y C 1
ATOM 5894 O O . ASP D 1 162 ? 19.355 60.769 24.319 1.00 24.15 162 ASP Y O 1
ATOM 5899 N N . PRO D 1 163 ? 21.254 60.053 23.359 1.00 25.45 163 PRO Y N 1
ATOM 5900 C CA . PRO D 1 163 ? 21.596 61.362 22.803 1.00 25.76 163 PRO Y CA 1
ATOM 5901 C C . PRO D 1 163 ? 20.977 61.557 21.422 1.00 26.58 163 PRO Y C 1
ATOM 5902 O O . PRO D 1 163 ? 20.516 60.595 20.803 1.00 24.89 163 PRO Y O 1
ATOM 5906 N N . VAL D 1 164 ? 20.961 62.801 20.951 1.00 26.30 164 VAL Y N 1
ATOM 5907 C CA . VAL D 1 164 ? 20.438 63.104 19.624 1.00 28.19 164 VAL Y CA 1
ATOM 5908 C C . VAL D 1 164 ? 21.451 62.588 18.616 1.00 30.43 164 VAL Y C 1
ATOM 5909 O O . VAL D 1 164 ? 22.634 62.906 18.710 1.00 30.02 164 VAL Y O 1
ATOM 5913 N N . THR D 1 165 ? 20.982 61.804 17.651 1.00 32.52 165 THR Y N 1
ATOM 5914 C CA . THR D 1 165 ? 21.849 61.237 16.624 1.00 35.76 165 THR Y CA 1
ATOM 5915 C C . THR D 1 165 ? 21.249 61.441 15.235 1.00 34.89 165 THR Y C 1
ATOM 5916 O O . THR D 1 165 ? 20.028 61.454 15.073 1.00 35.34 165 THR Y O 1
ATOM 5920 N N . GLY D 1 166 ? 22.109 61.594 14.235 1.00 34.32 166 GLY Y N 1
ATOM 5921 C CA . GLY D 1 166 ? 21.625 61.796 12.882 1.00 33.73 166 GLY Y CA 1
ATOM 5922 C C . GLY D 1 166 ? 21.030 63.179 12.715 1.00 32.93 166 GLY Y C 1
ATOM 5923 O O . GLY D 1 166 ? 20.296 63.442 11.761 1.00 32.97 166 GLY Y O 1
ATOM 5924 N N . ALA D 1 167 ? 21.341 64.065 13.655 1.00 31.27 167 ALA Y N 1
ATOM 5925 C CA . ALA D 1 167 ? 20.844 65.433 13.616 1.00 29.55 167 ALA Y CA 1
ATOM 5926 C C . ALA D 1 167 ? 21.675 66.287 14.555 1.00 29.23 167 ALA Y C 1
ATOM 5927 O O . ALA D 1 167 ? 22.361 65.764 15.434 1.00 29.16 167 ALA Y O 1
ATOM 5929 N N . ALA D 1 168 ? 21.622 67.600 14.356 1.00 28.30 168 ALA Y N 1
ATOM 5930 C CA . ALA D 1 168 ? 22.375 68.530 15.183 1.00 27.20 168 ALA Y CA 1
ATOM 5931 C C . ALA D 1 168 ? 21.477 69.148 16.248 1.00 26.16 168 ALA Y C 1
ATOM 5932 O O . ALA D 1 168 ? 20.471 69.776 15.935 1.00 27.86 168 ALA Y O 1
ATOM 5934 N N . PRO D 1 169 ? 21.829 68.966 17.529 1.00 25.85 169 PRO Y N 1
ATOM 5935 C CA . PRO D 1 169 ? 21.049 69.514 18.647 1.00 25.08 169 PRO Y CA 1
ATOM 5936 C C . PRO D 1 169 ? 21.125 71.040 18.712 1.00 23.09 169 PRO Y C 1
ATOM 5937 O O . PRO D 1 169 ? 22.209 71.614 18.665 1.00 22.77 169 PRO Y O 1
ATOM 5941 N N . VAL D 1 170 ? 19.976 71.691 18.825 1.00 21.69 170 VAL Y N 1
ATOM 5942 C CA . VAL D 1 170 ? 19.946 73.142 18.934 1.00 19.92 170 VAL Y CA 1
ATOM 5943 C C . VAL D 1 170 ? 19.838 73.458 20.421 1.00 19.26 170 VAL Y C 1
ATOM 5944 O O . VAL D 1 170 ? 20.614 74.249 20.959 1.00 20.49 170 VAL Y O 1
ATOM 5948 N N . PHE D 1 171 ? 18.854 72.850 21.077 1.00 19.03 171 PHE Y N 1
ATOM 5949 C CA . PHE D 1 171 ? 18.677 73.001 22.518 1.00 18.05 171 PHE Y CA 1
ATOM 5950 C C . PHE D 1 171 ? 17.823 71.840 23.004 1.00 18.67 171 PHE Y C 1
ATOM 5951 O O . PHE D 1 171 ? 17.047 71.257 22.240 1.00 18.27 171 PHE Y O 1
ATOM 5959 N N . GLY D 1 172 ? 18.018 71.465 24.259 1.00 18.56 172 GLY Y N 1
ATOM 5960 C CA . GLY D 1 172 ? 17.262 70.363 24.817 1.00 18.60 172 GLY Y CA 1
ATOM 5961 C C . GLY D 1 172 ? 16.725 70.702 26.191 1.00 19.34 172 GLY Y C 1
ATOM 5962 O O . GLY D 1 172 ? 17.212 71.627 26.848 1.00 17.29 172 GLY Y O 1
ATOM 5963 N N . VAL D 1 173 ? 15.700 69.971 26.609 1.00 18.86 173 VAL Y N 1
ATOM 5964 C CA . VAL D 1 173 ? 15.102 70.162 27.922 1.00 19.63 173 VAL Y CA 1
ATOM 5965 C C . VAL D 1 173 ? 14.988 68.794 28.575 1.00 18.71 173 VAL Y C 1
ATOM 5966 O O . VAL D 1 173 ? 14.347 67.888 28.037 1.00 17.32 173 VAL Y O 1
ATOM 5970 N N . ASP D 1 174 ? 15.604 68.665 29.741 1.00 17.33 174 ASP Y N 1
ATOM 5971 C CA . ASP D 1 174 ? 15.618 67.423 30.492 1.00 17.67 174 ASP Y CA 1
ATOM 5972 C C . ASP D 1 174 ? 14.272 67.200 31.182 1.00 18.33 174 ASP Y C 1
ATOM 5973 O O . ASP D 1 174 ? 13.843 68.019 32.002 1.00 18.25 174 ASP Y O 1
ATOM 5978 N N . MET D 1 175 ? 13.584 66.112 30.856 1.00 17.42 175 MET Y N 1
ATOM 5979 C CA . MET D 1 175 ? 12.299 65.869 31.511 1.00 15.95 175 MET Y CA 1
ATOM 5980 C C . MET D 1 175 ? 12.372 64.754 32.559 1.00 16.57 175 MET Y C 1
ATOM 5981 O O . MET D 1 175 ? 11.342 64.257 33.026 1.00 16.62 175 MET Y O 1
ATOM 5986 N N . TRP D 1 176 ? 13.585 64.334 32.916 1.00 16.13 176 TRP Y N 1
ATOM 5987 C CA . TRP D 1 176 ? 13.721 63.329 33.972 1.00 16.72 176 TRP Y CA 1
ATOM 5988 C C . TRP D 1 176 ? 13.147 64.016 35.207 1.00 16.70 176 TRP Y C 1
ATOM 5989 O O . TRP D 1 176 ? 13.262 65.234 35.341 1.00 13.63 176 TRP Y O 1
ATOM 6000 N N . GLU D 1 177 ? 12.555 63.260 36.122 1.00 16.39 177 GLU Y N 1
ATOM 6001 C CA . GLU D 1 177 ? 11.977 63.869 37.310 1.00 17.46 177 GLU Y CA 1
ATOM 6002 C C . GLU D 1 177 ? 13.008 64.582 38.191 1.00 19.14 177 GLU Y C 1
ATOM 6003 O O . GLU D 1 177 ? 12.694 65.594 38.830 1.00 18.26 177 GLU Y O 1
ATOM 6009 N N . HIS D 1 178 ? 14.240 64.079 38.217 1.00 18.37 178 HIS Y N 1
ATOM 6010 C CA . HIS D 1 178 ? 15.265 64.709 39.042 1.00 19.35 178 HIS Y CA 1
ATOM 6011 C C . HIS D 1 178 ? 15.581 66.131 38.580 1.00 20.82 178 HIS Y C 1
ATOM 6012 O O . HIS D 1 178 ? 16.214 66.899 39.298 1.00 20.48 178 HIS Y O 1
ATOM 6019 N N . ALA D 1 179 ? 15.131 66.496 37.387 1.00 20.14 179 ALA Y N 1
ATOM 6020 C CA . ALA D 1 179 ? 15.399 67.840 36.888 1.00 20.28 179 ALA Y CA 1
ATOM 6021 C C . ALA D 1 179 ? 14.398 68.872 37.394 1.00 19.18 179 ALA Y C 1
ATOM 6022 O O . ALA D 1 179 ? 14.581 70.073 37.174 1.00 18.21 179 ALA Y O 1
ATOM 6024 N N . TYR D 1 180 ? 13.340 68.426 38.065 1.00 18.65 180 TYR Y N 1
ATOM 6025 C CA . TYR D 1 180 ? 12.340 69.379 38.521 1.00 18.55 180 TYR Y CA 1
ATOM 6026 C C . TYR D 1 180 ? 11.553 69.021 39.770 1.00 19.10 180 TYR Y C 1
ATOM 6027 O O . TYR D 1 180 ? 10.979 69.900 40.414 1.00 20.12 180 TYR Y O 1
ATOM 6036 N N . TYR D 1 181 ? 11.532 67.745 40.121 1.00 17.87 181 TYR Y N 1
ATOM 6037 C CA . TYR D 1 181 ? 10.725 67.313 41.245 1.00 18.92 181 TYR Y CA 1
ATOM 6038 C C . TYR D 1 181 ? 10.858 68.063 42.565 1.00 18.69 181 TYR Y C 1
ATOM 6039 O O . TYR D 1 181 ? 9.848 68.371 43.195 1.00 17.20 181 TYR Y O 1
ATOM 6048 N N . LEU D 1 182 ? 12.077 68.365 42.995 1.00 19.36 182 LEU Y N 1
ATOM 6049 C CA . LEU D 1 182 ? 12.238 69.072 44.263 1.00 21.76 182 LEU Y CA 1
ATOM 6050 C C . LEU D 1 182 ? 11.478 70.398 44.282 1.00 21.80 182 LEU Y C 1
ATOM 6051 O O . LEU D 1 182 ? 10.936 70.799 45.312 1.00 21.81 182 LEU Y O 1
ATOM 6056 N N . GLN D 1 183 ? 11.403 71.060 43.135 1.00 21.83 183 GLN Y N 1
ATOM 6057 C CA . GLN D 1 183 ? 10.727 72.349 43.066 1.00 22.01 183 GLN Y CA 1
ATOM 6058 C C . GLN D 1 183 ? 9.292 72.325 42.551 1.00 22.78 183 GLN Y C 1
ATOM 6059 O O . GLN D 1 183 ? 8.410 72.977 43.112 1.00 23.62 183 GLN Y O 1
ATOM 6065 N N . TYR D 1 184 ? 9.057 71.586 41.478 1.00 20.00 184 TYR Y N 1
ATOM 6066 C CA . TYR D 1 184 ? 7.730 71.540 40.886 1.00 20.52 184 TYR Y CA 1
ATOM 6067 C C . TYR D 1 184 ? 6.919 70.311 41.264 1.00 19.38 184 TYR Y C 1
ATOM 6068 O O . TYR D 1 184 ? 5.733 70.221 40.951 1.00 21.13 184 TYR Y O 1
ATOM 6077 N N . LEU D 1 185 ? 7.558 69.373 41.955 1.00 20.24 185 LEU Y N 1
ATOM 6078 C CA . LEU D 1 185 ? 6.895 68.139 42.362 1.00 18.70 185 LEU Y CA 1
ATOM 6079 C C . LEU D 1 185 ? 6.346 67.509 41.076 1.00 18.91 185 LEU Y C 1
ATOM 6080 O O . LEU D 1 185 ? 7.035 67.500 40.058 1.00 17.34 185 LEU Y O 1
ATOM 6085 N N . ASN D 1 186 ? 5.114 67.009 41.116 1.00 18.94 186 ASN Y N 1
ATOM 6086 C CA . ASN D 1 186 ? 4.499 66.375 39.948 1.00 20.70 186 ASN Y CA 1
ATOM 6087 C C . ASN D 1 186 ? 4.073 67.362 38.860 1.00 21.51 186 ASN Y C 1
ATOM 6088 O O . ASN D 1 186 ? 3.710 66.958 37.752 1.00 21.93 186 ASN Y O 1
ATOM 6093 N N . ASP D 1 187 ? 4.094 68.650 39.175 1.00 19.93 187 ASP Y N 1
ATOM 6094 C CA . ASP D 1 187 ? 3.676 69.657 38.211 1.00 21.38 187 ASP Y CA 1
ATOM 6095 C C . ASP D 1 187 ? 4.735 69.952 37.147 1.00 21.04 187 ASP Y C 1
ATOM 6096 O O . ASP D 1 187 ? 5.320 71.037 37.115 1.00 19.42 187 ASP Y O 1
ATOM 6101 N N . LYS D 1 188 ? 4.976 68.986 36.269 1.00 19.31 188 LYS Y N 1
ATOM 6102 C CA . LYS D 1 188 ? 5.956 69.162 35.212 1.00 19.84 188 LYS Y CA 1
ATOM 6103 C C . LYS D 1 188 ? 5.516 70.244 34.226 1.00 19.76 188 LYS Y C 1
ATOM 6104 O O . LYS D 1 188 ? 6.337 70.795 33.493 1.00 20.41 188 LYS Y O 1
ATOM 6110 N N . ALA D 1 189 ? 4.223 70.549 34.195 1.00 20.48 189 ALA Y N 1
ATOM 6111 C CA . ALA D 1 189 ? 3.725 71.583 33.290 1.00 21.64 189 ALA Y CA 1
ATOM 6112 C C . ALA D 1 189 ? 4.320 72.944 33.658 1.00 19.93 189 ALA Y C 1
ATOM 6113 O O . ALA D 1 189 ? 4.753 73.689 32.782 1.00 20.64 189 ALA Y O 1
ATOM 6115 N N . SER D 1 190 ? 4.347 73.274 34.948 1.00 19.57 190 SER Y N 1
ATOM 6116 C CA . SER D 1 190 ? 4.917 74.556 35.363 1.00 20.08 190 SER Y CA 1
ATOM 6117 C C . SER D 1 190 ? 6.425 74.569 35.112 1.00 20.89 190 SER Y C 1
ATOM 6118 O O . SER D 1 190 ? 7.007 75.614 34.803 1.00 19.72 190 SER Y O 1
ATOM 6121 N N . TYR D 1 191 ? 7.061 73.407 35.237 1.00 20.56 191 TYR Y N 1
ATOM 6122 C CA . TYR D 1 191 ? 8.495 73.311 34.981 1.00 21.05 191 TYR Y CA 1
ATOM 6123 C C . TYR D 1 191 ? 8.752 73.636 33.510 1.00 20.84 191 TYR Y C 1
ATOM 6124 O O . TYR D 1 191 ? 9.647 74.407 33.183 1.00 20.85 191 TYR Y O 1
ATOM 6133 N N . ALA D 1 192 ? 7.954 73.041 32.628 1.00 22.26 192 ALA Y N 1
ATOM 6134 C CA . ALA D 1 192 ? 8.093 73.269 31.191 1.00 24.45 192 ALA Y CA 1
ATOM 6135 C C . ALA D 1 192 ? 7.944 74.751 30.864 1.00 24.66 192 ALA Y C 1
ATOM 6136 O O . ALA D 1 192 ? 8.733 75.313 30.111 1.00 26.27 192 ALA Y O 1
ATOM 6138 N N . LYS D 1 193 ? 6.920 75.380 31.431 1.00 26.34 193 LYS Y N 1
ATOM 6139 C CA . LYS D 1 193 ? 6.664 76.796 31.195 1.00 28.53 193 LYS Y CA 1
ATOM 6140 C C . LYS D 1 193 ? 7.777 77.688 31.727 1.00 26.71 193 LYS Y C 1
ATOM 6141 O O . LYS D 1 193 ? 8.226 78.606 31.046 1.00 26.44 193 LYS Y O 1
ATOM 6147 N N . GLY D 1 194 ? 8.221 77.412 32.947 1.00 26.08 194 GLY Y N 1
ATOM 6148 C CA . GLY D 1 194 ? 9.255 78.226 33.551 1.00 25.55 194 GLY Y CA 1
ATOM 6149 C C . GLY D 1 194 ? 10.637 78.155 32.935 1.00 25.39 194 GLY Y C 1
ATOM 6150 O O . GLY D 1 194 ? 11.369 79.145 32.954 1.00 25.93 194 GLY Y O 1
ATOM 6151 N N . ILE D 1 195 ? 11.001 77.011 32.367 1.00 23.56 195 ILE Y N 1
ATOM 6152 C CA . ILE D 1 195 ? 12.337 76.886 31.805 1.00 22.04 195 ILE Y CA 1
ATOM 6153 C C . ILE D 1 195 ? 12.617 77.768 30.586 1.00 21.05 195 ILE Y C 1
ATOM 6154 O O . ILE D 1 195 ? 13.771 78.112 30.324 1.00 19.83 195 ILE Y O 1
ATOM 6159 N N . TRP D 1 196 ? 11.581 78.147 29.844 1.00 20.51 196 TRP Y N 1
ATOM 6160 C CA . TRP D 1 196 ? 11.789 79.004 28.678 1.00 22.43 196 TRP Y CA 1
ATOM 6161 C C . TRP D 1 196 ? 12.473 80.303 29.092 1.00 23.13 196 TRP Y C 1
ATOM 6162 O O . TRP D 1 196 ? 13.158 80.933 28.292 1.00 22.79 196 TRP Y O 1
ATOM 6173 N N . ASN D 1 197 ? 12.292 80.678 30.357 1.00 24.43 197 ASN Y N 1
ATOM 6174 C CA . ASN D 1 197 ? 12.872 81.899 30.913 1.00 26.47 197 ASN Y CA 1
ATOM 6175 C C . ASN D 1 197 ? 14.391 81.878 31.027 1.00 26.86 197 ASN Y C 1
ATOM 6176 O O . ASN D 1 197 ? 15.023 82.934 31.075 1.00 26.39 197 ASN Y O 1
ATOM 6181 N N . VAL D 1 198 ? 14.971 80.685 31.098 1.00 25.83 198 VAL Y N 1
ATOM 6182 C CA . VAL D 1 198 ? 16.413 80.569 31.234 1.00 24.16 198 VAL Y CA 1
ATOM 6183 C C . VAL D 1 198 ? 17.072 79.833 30.080 1.00 24.39 198 VAL Y C 1
ATOM 6184 O O . VAL D 1 198 ? 18.192 79.342 30.205 1.00 24.23 198 VAL Y O 1
ATOM 6188 N N . ILE D 1 199 ? 16.379 79.756 28.950 1.00 23.71 199 ILE Y N 1
ATOM 6189 C CA . ILE D 1 199 ? 16.939 79.100 27.776 1.00 23.88 199 ILE Y CA 1
ATOM 6190 C C . ILE D 1 199 ? 17.975 80.051 27.169 1.00 22.67 199 ILE Y C 1
ATOM 6191 O O . ILE D 1 199 ? 17.695 81.227 26.937 1.00 23.06 199 ILE Y O 1
ATOM 6196 N N . ASN D 1 200 ? 19.178 79.542 26.923 1.00 22.82 200 ASN Y N 1
ATOM 6197 C CA . ASN D 1 200 ? 20.249 80.347 26.338 1.00 22.20 200 ASN Y CA 1
ATOM 6198 C C . ASN D 1 200 ? 20.110 80.351 24.818 1.00 21.12 200 ASN Y C 1
ATOM 6199 O O . ASN D 1 200 ? 20.725 79.533 24.130 1.00 20.74 200 ASN Y O 1
ATOM 6204 N N . TRP D 1 201 ? 19.302 81.271 24.297 1.00 20.67 201 TRP Y N 1
ATOM 6205 C CA . TRP D 1 201 ? 19.090 81.352 22.857 1.00 21.40 201 TRP Y CA 1
ATOM 6206 C C . TRP D 1 201 ? 20.341 81.732 22.066 1.00 21.42 201 TRP Y C 1
ATOM 6207 O O . TRP D 1 201 ? 20.449 81.413 20.884 1.00 22.67 201 TRP Y O 1
ATOM 6218 N N . ALA D 1 202 ? 21.285 82.399 22.721 1.00 22.99 202 ALA Y N 1
ATOM 6219 C CA . ALA D 1 202 ? 22.533 82.788 22.082 1.00 23.92 202 ALA Y CA 1
ATOM 6220 C C . ALA D 1 202 ? 23.290 81.520 21.690 1.00 23.63 202 ALA Y C 1
ATOM 6221 O O . ALA D 1 202 ? 23.865 81.442 20.606 1.00 25.77 202 ALA Y O 1
ATOM 6223 N N . GLU D 1 203 ? 23.295 80.533 22.583 1.00 23.98 203 GLU Y N 1
ATOM 6224 C CA . GLU D 1 203 ? 23.972 79.264 22.322 1.00 22.94 203 GLU Y CA 1
ATOM 6225 C C . GLU D 1 203 ? 23.231 78.479 21.254 1.00 23.08 203 GLU Y C 1
ATOM 6226 O O . GLU D 1 203 ? 23.852 77.900 20.360 1.00 22.40 203 GLU Y O 1
ATOM 6232 N N . ALA D 1 204 ? 21.903 78.466 21.347 1.00 22.57 204 ALA Y N 1
ATOM 6233 C CA . ALA D 1 204 ? 21.075 77.755 20.377 1.00 22.80 204 ALA Y CA 1
ATOM 6234 C C . ALA D 1 204 ? 21.307 78.337 18.983 1.00 23.56 204 ALA Y C 1
ATOM 6235 O O . ALA D 1 204 ? 21.293 77.610 17.989 1.00 24.01 204 ALA Y O 1
ATOM 6237 N N . GLU D 1 205 ? 21.521 79.651 18.920 1.00 25.80 205 GLU Y N 1
ATOM 6238 C CA . GLU D 1 205 ? 21.764 80.335 17.648 1.00 26.72 205 GLU Y CA 1
ATOM 6239 C C . GLU D 1 205 ? 23.010 79.764 16.978 1.00 27.19 205 GLU Y C 1
ATOM 6240 O O . GLU D 1 205 ? 22.977 79.377 15.809 1.00 26.91 205 GLU Y O 1
ATOM 6246 N N . ASN D 1 206 ? 24.108 79.718 17.728 1.00 26.97 206 ASN Y N 1
ATOM 6247 C CA . ASN D 1 206 ? 25.371 79.193 17.218 1.00 28.45 206 ASN Y CA 1
ATOM 6248 C C . ASN D 1 206 ? 25.260 77.748 16.762 1.00 27.62 206 ASN Y C 1
ATOM 6249 O O . ASN D 1 206 ? 25.810 77.372 15.726 1.00 27.22 206 ASN Y O 1
ATOM 6254 N N . ARG D 1 207 ? 24.554 76.939 17.545 1.00 26.06 207 ARG Y N 1
ATOM 6255 C CA . ARG D 1 207 ? 24.387 75.537 17.205 1.00 24.47 207 ARG Y CA 1
ATOM 6256 C C . ARG D 1 207 ? 23.581 75.387 15.926 1.00 25.45 207 ARG Y C 1
ATOM 6257 O O . ARG D 1 207 ? 23.889 74.547 15.081 1.00 25.82 207 ARG Y O 1
ATOM 6265 N N . TYR D 1 208 ? 22.544 76.200 15.779 1.00 24.92 208 TYR Y N 1
ATOM 6266 C CA . TYR D 1 208 ? 21.715 76.115 14.593 1.00 27.11 208 TYR Y CA 1
ATOM 6267 C C . TYR D 1 208 ? 22.500 76.542 13.351 1.00 27.91 208 TYR Y C 1
ATOM 6268 O O . TYR D 1 208 ? 22.501 75.840 12.339 1.00 26.76 208 TYR Y O 1
ATOM 6277 N N . ILE D 1 209 ? 23.167 77.690 13.436 1.00 28.89 209 ILE Y N 1
ATOM 6278 C CA . ILE D 1 209 ? 23.968 78.210 12.329 1.00 31.22 209 ILE Y CA 1
ATOM 6279 C C . ILE D 1 209 ? 25.066 77.214 11.956 1.00 32.10 209 ILE Y C 1
ATOM 6280 O O . ILE D 1 209 ? 25.336 76.989 10.782 1.00 33.02 209 ILE Y O 1
ATOM 6285 N N . ALA D 1 210 ? 25.680 76.607 12.967 1.00 34.82 210 ALA Y N 1
ATOM 6286 C CA . ALA D 1 210 ? 26.740 75.632 12.746 1.00 36.70 210 ALA Y CA 1
ATOM 6287 C C . ALA D 1 210 ? 26.171 74.336 12.179 1.00 39.30 210 ALA Y C 1
ATOM 6288 O O . ALA D 1 210 ? 26.709 73.776 11.225 1.00 38.88 210 ALA Y O 1
ATOM 6290 N N . GLY D 1 211 ? 25.081 73.862 12.774 1.00 41.48 211 GLY Y N 1
ATOM 6291 C CA . GLY D 1 211 ? 24.458 72.636 12.314 1.00 45.79 211 GLY Y CA 1
ATOM 6292 C C . GLY D 1 211 ? 25.426 71.474 12.232 1.00 48.98 211 GLY Y C 1
ATOM 6293 O O . GLY D 1 211 ? 25.561 70.847 11.182 1.00 49.55 211 GLY Y O 1
ATOM 6294 N N . ASP D 1 212 ? 26.099 71.180 13.339 1.00 51.61 212 ASP Y N 1
ATOM 6295 C CA . ASP D 1 212 ? 27.058 70.084 13.383 1.00 55.65 212 ASP Y CA 1
ATOM 6296 C C . ASP D 1 212 ? 26.442 68.826 13.994 1.00 57.07 212 ASP Y C 1
ATOM 6297 O O . ASP D 1 212 ? 26.140 68.795 15.187 1.00 56.92 212 ASP Y O 1
ATOM 6302 N N . LYS D 1 213 ? 26.254 67.792 13.176 1.00 59.70 213 LYS Y N 1
ATOM 6303 C CA . LYS D 1 213 ? 25.677 66.536 13.656 1.00 62.27 213 LYS Y CA 1
ATOM 6304 C C . LYS D 1 213 ? 26.634 65.823 14.606 1.00 63.57 213 LYS Y C 1
ATOM 6305 O O . LYS D 1 213 ? 26.225 65.544 15.756 1.00 64.90 213 LYS Y O 1
#

Sequence (799 aa):
QQYTLPPLPYPYDALQPYISQQIMELHHKKHHQTYVNGLNAALEAQKKAAEATDVPKLVSVQQAIKFNGGGHINHSLFWKNLAPEKSGGGKIDQAPVLKAAIEQRWGSFDKFKDAFNTTLLGIQGSGWGWLVTDGPKGKLDITTTHDQDPVTGAAPVFGVDMWEHAYYLQYLNDKASYAKGIWNVINWAEAENRYIAGDKQYTLPPLPYPYDALQPYISQQIMELHHKKHHQTYVNGLNAALEAQKKAAEATDVPKLVSVQQAIKFNGGGHINHSLFWKNLAPEKSGGGKIDQAPVLKAAIEQRWGSFDKFKDAFNTTLLGIQGSGWGWLVTDGPKGKLDITTTHDQDPVTGAAPVFGVDMWEHAYYLQYLNDKASYAKGIWNVINWAEAENRYIAGDKQYTLPPLPYPYDALQPYISQQIMELHHKKHHQTYVNGLNAALEAQKKAAEATDVPKLVSVQQAIKFNGGGHINHSLFWKNLAPEKSGGGKIDQAPVLKAAIEQRWGSFDKFKDAFNTTLLGIQGSGWGWLVTDGPKGKLDITTTHDQDPVTGAAPVFGVDMWEHAYYLQYLNDKASYAKGIWNVINWAEAENRYIAGDKGQQYTLPPLPYPYDALQPYISQQIMELHHKKHHQTYVNGLNAALEAQKKAAEATDVPKLVSVQQAIKFNGGGHINHSLFWKNLAPEKSGGGKIDQAPVLKAAIEQRWGSFDKFKDAFNTTLLGIQGSGWGWLVTDGPKGKLDITTTHDQDPVTGAAPVFGVDMWEHAYYLQYLNDKASYAKGIWNVINWAEAENRYIAGDK